Protein AF-A0A366HMF3-F1 (afdb_monomer_lite)

Secondary structure (DSSP, 8-state):
-----EEEEEEEE---TT-EEEEE---S-HHHHHHHHHHHHHS-HHHHHHHHHHHHHHHGGGSTTHHHHHHHHHHHHGGG---SSPPPHHHHHHHHHHTEEEEETTSSEEEEEEEEE-S--TTPPTT-EEEEEEEEEE-GGG-EEEEEEEEEE-TT--EEEPPPPS--BPPEEEE-S-EEHHHHHHHHHHTT--SHHHHHHHTTS-SEE-HHHHHHHHHHHHHHTPSPPHHHHHHHHHHHHHHTT-EEEE--TTS-GGGBEE---SGGGTTEEEEEEEEEEE-TTS-EEEEEEEEEE-SS-EEEEEEEESSSSEEEEEE-BSTT-SSS--EE-SS-BTTBEEEEE-SSSSSEEEEEESSTTB----EEEE---SGGGTTEEEESSS-EEETTEEEEEEEEE-GGG-EEEEEEEE-SS-TTSEEEE-SS-SB---GGGG-SSSTTBEE-S--EEETTEEEEEEEETTTEEEEEEEEHHHHHHHHHHTS---------------SS-TT-----S-SSEEEEEE--SHHHHHHHHHHTTSSSEEEEEEE-SSHHHHHHHHHHHT-S-EE-HHHHHH-TT-SEEEE-S-HHHHHHHHHHHHHTT-EEEEPSSS-SSHHHHHHHHHHHHHTT--EEE--GGGGSHHHHHHHHHHHH-TT--EEEEEEEEEEE-TT--TT-GGG-HHHH--HIIIIIHHHHHHHHHHH--EEEEEEEEEEPTTT--EEEEEEEEEETTS-EEEEEEEEEE-GGG-EEEEEEEETTEEEEEETTTT-EEEEEEEE-HHHHHHHHHHSTT-EEEEEEE--GGGGEEEETTEEEE--EEEEEEE--S--HHHHHHHHHHHHHHHHHHHHH-TTS--SS-HHHHHHHHHHHHHHHHHHHHHHHHH-

Sequence (887 aa):
MSSVYLRRHEVTLLPESARVIIRPFIPAEIHRITTIIGRALALTEEEACHELDSVRQEFEARHFAIASLLLGHFQKVERHVFTQRPLSNERKMLIGALFSGEYALESAALFNPSIVPHPDQSGLDAGALRFVMSLRATGEGHISSIEFRVGTISPEGNISLDPVSRFVTAPVIVPNPRYRKRRFIIKLAEMGFEGGHAAAVMAPLAEDFTLSDLNKSIGTVRHESQPATHDLARTLECIQWLADSNYELSFSDKLAMSERIIFPVSPNETNGIEDARFVRFVDDDGSVMYYATYTAYNGRAILPMLIETEDFLHFRILTLNGRAVQNKGMALFPRRIQGRYVMLSRQDDENLFIMFSDNPHHWNDPEVILRPSEMWESVKVGNCGSPIETEAGWLVITHGVGPMRKYCIGAVLLDLEDPRKVIARLRQPLLAPEGNEREGYVPNVVYSCGSLLHGRQLILPYAMSDKASAIASLSLDALLAALQSEAVCSLSSVTWPGVVVFRVLSHLSSAMKYETLRIGAIGAGGFGLFALQQFLQVPGTQLVGIAGTHREAALAMARRFGVADVMSVDALLTDPGVDLVYIATPPFLHFSQARAALQAGKHVICEKPLSMTTGEADELLALARSRDLLCIANLMQRYNPLSDVITRLVESRVLGACLYGRLENFASDEGLAPHHWFWDREKSGGIFVEHGVHFFDLFAGWLGQGEVVAAQRSLRPGTGIEEMVQCTVRHATGALVHFHHSFTQPARLDRQEFRLLFERGDVTLEEWVPVRARVHAVVDEEQTRTLMEMFPGSRLDVLKTWGGGERAARGRFQELDLFQQIDLHYHPDGDKMRRYCELLRALFADQLAWLRERSHVRRITEQNGRDSVAMAATATALADAVDRGLR

Radius of gyration: 32.52 Å; chains: 1; bounding box: 98×63×99 Å

pLDDT: mean 89.46, std 12.88, range [23.89, 98.81]

InterPro domains:
  IPR000683 Gfo/Idh/MocA-like oxidoreductase, N-terminal [PF01408] (517-632)
  IPR007184 Mannoside phosphorylase [PF04041] (256-482)
  IPR007184 Mannoside phosphorylase [PTHR34106] (73-483)
  IPR023296 Glycosyl hydrolase, five-bladed beta-propeller domain superfamily [G3DSA:2.115.10.20] (229-497)
  IPR023296 Glycosyl hydrolase, five-bladed beta-propeller domain superfamily [SSF75005] (263-475)
  IPR036291 NAD(P)-binding domain superfamily [SSF51735] (511-662)
  IPR055170 GFO/IDH/MocA-like oxidoreductase domain [PF22725] (648-762)

Foldseek 3Di:
DQDFDWFFDPDWFFFDQLQWDKDFQDDPDLVVLLVLLVVLVPDDPVVLLVLLVVVCVPPVVQEDPLLVQLLVQLVVSVVSRDDPDDDDSSSSSSSSVSRMDIWRWQPAFKFFKAKDFALDPPPDDPQKTKMKIWIWGATPPRATWIFIWIWMQHNVGDIDTDDADSAADEFDKAADFKDALVQLQQVCVLVVNDDPLLCQLSVVADRMHGPVSSVVSLVVSPVVCPVDDPSNVVNSVVSNQSRQQKIKTADDPPDDRRRYIGGDDGLQACNYKANWFWEFAAEPVRDTKIKTWIWRHNPPAIFIWMWIDSRSGMIIIGGAEENQGGDDAKAWARYDAPQWTKIWDDRPQAFIWIFTHNDPRYTYDTDTQGGDDEQQQPRHKGFQYYFDDDPQATKTWMWGAHPPRQIAIWIWGAHHNHRSHTQFTARDGPGWQDDCLQDGPAGNDKGHSYWDDRPQKIKTWIHRRSHMITIMITGNVSNVCNRVVVNPDDDDDDDDDDDDDDPDPPPPPPPLPAQAAEEEEEALDPVSLLLVVLLVVQPRYAHAAYEYPVQVSRQVSCVVRVHPGHDHLVCSLQDPRHAAYEYDDFQQCQLVSLLSSLVSLHAYEYEPQNHLALVSLVVSVVSCVVRVHARFYLLLLCVFLVLVLLLCCCVVCLLHHFAEKEKDWAAACPVPPLPRCCQVCSGQVHCLRNPVLSVQLSVCSRQNHWDWPAKAWDADPPRRGTFKIKTWIQGPSRYIYIYIHGHDDHRVPGWIWMWIDHQFWIKIFIDPNGQKIKIWGFHDPVSVVVVCVSQPPKDKDFPDADDDPRQWDDDPNDTGGGGTIIITIRHDVDDSSNSVSVSSNVQSNQVSVCSSPVPRDHPTGSVSSSSSSVNSNNNVVNNVVVVVVVD

Organism: NCBI:txid748857

Str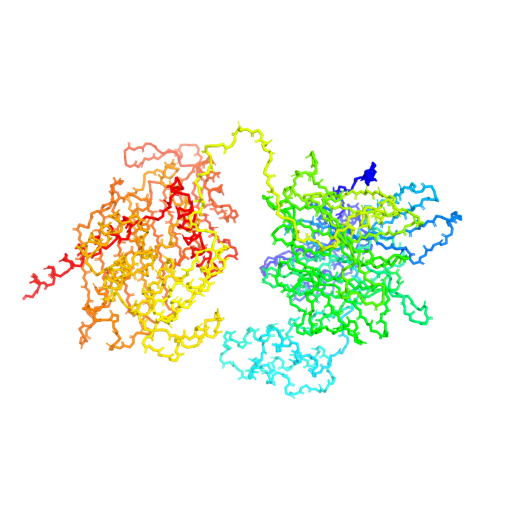ucture (mmCIF, N/CA/C/O backbone):
data_AF-A0A366HMF3-F1
#
_entry.id   AF-A0A366HMF3-F1
#
loop_
_atom_site.group_PDB
_atom_site.id
_atom_site.type_symbol
_atom_site.label_atom_id
_atom_site.label_alt_id
_atom_site.label_comp_id
_atom_site.label_asym_id
_atom_site.label_entity_id
_atom_site.label_seq_id
_atom_site.pdbx_PDB_ins_code
_atom_site.Cartn_x
_atom_site.Cartn_y
_atom_site.Cartn_z
_atom_site.occupancy
_atom_site.B_iso_or_equiv
_atom_site.auth_seq_id
_atom_site.auth_comp_id
_atom_site.auth_asym_id
_atom_site.auth_atom_id
_atom_site.pdbx_PDB_model_num
ATOM 1 N N . MET A 1 1 ? -32.508 12.795 28.817 1.00 42.91 1 MET A N 1
ATOM 2 C CA . MET A 1 1 ? -31.232 12.331 28.240 1.00 42.91 1 MET A CA 1
ATOM 3 C C . MET A 1 1 ? -30.137 13.185 28.843 1.00 42.91 1 MET A C 1
ATOM 5 O O . MET A 1 1 ? -30.131 14.385 28.605 1.00 42.91 1 MET A O 1
ATOM 9 N N . SER A 1 2 ? -29.305 12.620 29.715 1.00 46.16 2 SER A N 1
ATOM 10 C CA . SER A 1 2 ? -28.133 13.317 30.251 1.00 46.16 2 SER A CA 1
ATOM 11 C C . SER A 1 2 ? -27.116 13.482 29.122 1.00 46.16 2 SER A C 1
ATOM 13 O O . SER A 1 2 ? -26.552 12.497 28.657 1.00 46.16 2 SER A O 1
ATOM 15 N N . SER A 1 3 ? -26.923 14.703 28.626 1.00 59.81 3 SER A N 1
ATOM 16 C CA . SER A 1 3 ? -25.911 14.986 27.607 1.00 59.81 3 SER A CA 1
ATOM 17 C C . SER A 1 3 ? -24.515 14.839 28.215 1.00 59.81 3 SER A C 1
ATOM 19 O O . SER A 1 3 ? -24.190 15.557 29.164 1.00 59.81 3 SER A O 1
ATOM 21 N N . VAL A 1 4 ? -23.687 13.940 27.677 1.00 83.44 4 VAL A N 1
ATOM 22 C CA . VAL A 1 4 ? -22.263 13.871 28.033 1.00 83.44 4 VAL A CA 1
ATOM 23 C C . VAL A 1 4 ? -21.588 15.127 27.491 1.00 83.44 4 VAL A C 1
ATOM 25 O O . VAL A 1 4 ? -21.547 15.336 26.281 1.00 83.44 4 VAL A O 1
ATOM 28 N N . TYR A 1 5 ? -21.096 15.985 28.382 1.00 86.12 5 TYR A N 1
ATOM 29 C CA . TYR A 1 5 ? -20.352 17.179 27.996 1.00 86.12 5 TYR A CA 1
ATOM 30 C C . TYR A 1 5 ? -18.855 16.870 27.961 1.00 86.12 5 TYR A C 1
ATOM 32 O O . TYR A 1 5 ? -18.277 16.467 28.973 1.00 86.12 5 TYR A O 1
ATOM 40 N N . LEU A 1 6 ? -18.239 17.081 26.800 1.00 90.69 6 LEU A N 1
ATOM 41 C CA . LEU A 1 6 ? -16.806 16.923 26.587 1.00 90.69 6 LEU A CA 1
ATOM 42 C C . LEU A 1 6 ? -16.145 18.305 26.539 1.00 90.69 6 LEU A C 1
ATOM 44 O O . LEU A 1 6 ? -16.493 19.147 25.712 1.00 90.69 6 LEU A O 1
ATOM 48 N N . ARG A 1 7 ? -15.179 18.540 27.431 1.00 91.88 7 ARG A N 1
ATOM 49 C CA . ARG A 1 7 ? -14.388 19.773 27.485 1.00 91.88 7 ARG A CA 1
ATOM 50 C C . ARG A 1 7 ? -13.097 19.572 26.699 1.00 91.88 7 ARG A C 1
ATOM 52 O O . ARG A 1 7 ? -12.223 18.833 27.142 1.00 91.88 7 ARG A O 1
ATOM 59 N N . ARG A 1 8 ? -12.953 20.252 25.561 1.00 91.75 8 ARG A N 1
ATOM 60 C CA . ARG A 1 8 ? -11.655 20.394 24.881 1.00 91.75 8 ARG A CA 1
ATOM 61 C C . ARG A 1 8 ? -10.808 21.408 25.654 1.00 91.75 8 ARG A C 1
ATOM 63 O O . ARG A 1 8 ? -11.297 22.490 25.974 1.00 91.75 8 ARG A O 1
ATOM 70 N N . HIS A 1 9 ? -9.579 21.044 25.999 1.00 92.00 9 HIS A N 1
ATOM 71 C CA . HIS A 1 9 ? -8.635 21.945 26.664 1.00 92.00 9 HIS A CA 1
ATOM 72 C C . HIS A 1 9 ? -7.875 22.766 25.624 1.00 92.00 9 HIS A C 1
ATOM 74 O O . HIS A 1 9 ? -7.672 22.309 24.500 1.00 92.00 9 HIS A O 1
ATOM 80 N N . GLU A 1 10 ? -7.405 23.953 26.006 1.00 87.81 10 GLU A N 1
ATOM 81 C CA . GLU A 1 10 ? -6.538 24.807 25.176 1.00 87.81 10 GLU A CA 1
ATOM 82 C C . GLU A 1 10 ? -5.093 24.274 25.145 1.00 87.81 10 GLU A C 1
ATOM 84 O O . GLU A 1 10 ? -4.125 24.983 25.397 1.00 87.81 10 GLU A O 1
ATOM 89 N N . VAL A 1 11 ? -4.948 22.978 24.868 1.00 89.06 11 VAL A N 1
ATOM 90 C CA . VAL A 1 11 ? -3.671 22.277 24.760 1.00 89.06 11 VAL A CA 1
ATOM 91 C C . VAL A 1 11 ? -3.618 21.645 23.381 1.00 89.06 11 VAL A C 1
ATOM 93 O O . VAL A 1 11 ? -4.401 20.750 23.069 1.00 89.06 11 VAL A O 1
ATOM 96 N N . THR A 1 12 ? -2.697 22.120 22.546 1.00 90.94 12 THR A N 1
ATOM 97 C CA . THR A 1 12 ? -2.425 21.557 21.221 1.00 90.94 12 THR A CA 1
ATOM 98 C C . THR A 1 12 ? -0.938 21.267 21.099 1.00 90.94 12 THR A C 1
ATOM 100 O O . THR A 1 12 ? -0.100 22.131 21.342 1.00 90.94 12 THR A O 1
ATOM 103 N N . LEU A 1 13 ? -0.621 20.038 20.716 1.00 93.44 13 LEU A N 1
ATOM 104 C CA . LEU A 1 13 ? 0.724 19.555 20.450 1.00 93.44 13 LEU A CA 1
ATOM 105 C C . LEU A 1 13 ? 0.929 19.535 18.942 1.00 93.44 13 LEU A C 1
ATOM 107 O O . LEU A 1 13 ? 0.305 18.740 18.234 1.00 93.44 13 LEU A O 1
ATOM 111 N N . LEU A 1 14 ? 1.779 20.440 18.468 1.00 91.69 14 LEU A N 1
ATOM 112 C CA . LEU A 1 14 ? 2.144 20.568 17.065 1.00 91.69 14 LEU A CA 1
ATOM 113 C C . LEU A 1 14 ? 3.537 19.969 16.818 1.00 91.69 14 LEU A C 1
ATOM 115 O O . LEU A 1 14 ? 4.361 19.981 17.734 1.00 91.69 14 LEU A O 1
ATOM 119 N N . PRO A 1 15 ? 3.803 19.473 15.597 1.00 89.38 15 PRO A N 1
ATOM 120 C CA . PRO A 1 15 ? 5.150 19.095 15.174 1.00 89.38 15 PRO A CA 1
ATOM 121 C C . PRO A 1 15 ? 6.139 20.270 15.302 1.00 89.38 15 PRO A C 1
ATOM 123 O O . PRO A 1 15 ? 5.804 21.398 14.935 1.00 89.38 15 PRO A O 1
ATOM 126 N N . GLU A 1 16 ? 7.355 20.006 15.791 1.00 87.00 16 GLU A N 1
ATOM 127 C CA . GLU A 1 16 ? 8.445 20.980 15.946 1.00 87.00 16 GLU A CA 1
ATOM 128 C C . GLU A 1 16 ? 9.710 20.520 15.203 1.00 87.00 16 GLU A C 1
ATOM 130 O O . GLU A 1 16 ? 10.504 19.699 15.668 1.00 87.00 16 GLU A O 1
ATOM 135 N N . SER A 1 17 ? 9.937 21.113 14.033 1.00 84.62 17 SER A N 1
ATOM 136 C CA . SER A 1 17 ? 11.078 20.813 13.162 1.00 84.62 17 SER A CA 1
ATOM 137 C C . SER A 1 17 ? 12.451 21.128 13.771 1.00 84.62 17 SER A C 1
ATOM 139 O O . SER A 1 17 ? 13.453 20.605 13.288 1.00 84.62 17 SER A O 1
ATOM 141 N N . ALA A 1 18 ? 12.533 21.953 14.822 1.00 84.19 18 ALA A N 1
ATOM 142 C CA . ALA A 1 18 ? 13.801 22.257 15.486 1.00 84.19 18 ALA A CA 1
ATOM 143 C C . ALA A 1 18 ? 14.394 21.067 16.264 1.00 84.19 18 ALA A C 1
ATOM 145 O O . ALA A 1 18 ? 15.579 21.100 16.612 1.00 84.19 18 ALA A O 1
ATOM 146 N N . ARG A 1 19 ? 13.591 20.035 16.548 1.00 87.81 19 ARG A N 1
ATOM 147 C CA . ARG A 1 19 ? 14.007 18.855 17.312 1.00 87.81 19 ARG A CA 1
ATOM 148 C 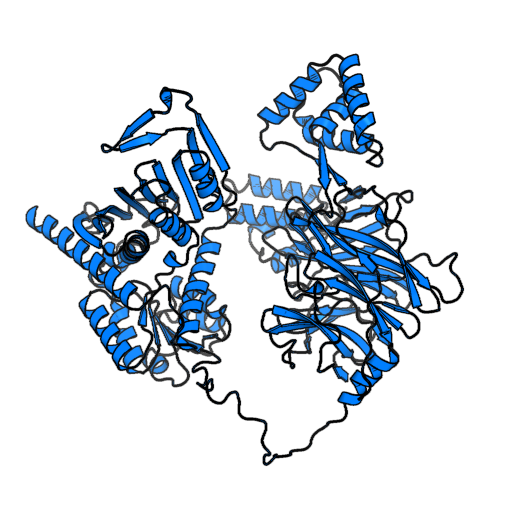C . ARG A 1 19 ? 14.605 17.815 16.376 1.00 87.81 19 ARG A C 1
ATOM 150 O O . ARG A 1 19 ? 13.908 17.158 15.600 1.00 87.81 19 ARG A O 1
ATOM 157 N N . VAL A 1 20 ? 15.926 17.707 16.439 1.00 87.88 20 VAL A N 1
ATOM 158 C CA . VAL A 1 20 ? 16.737 16.910 15.517 1.00 87.88 20 VAL A CA 1
ATOM 159 C C . VAL A 1 20 ? 17.577 15.884 16.267 1.00 87.88 20 VAL A C 1
ATOM 161 O O . VAL A 1 20 ? 17.995 16.120 17.397 1.00 87.88 20 VAL A O 1
ATOM 164 N N . ILE A 1 21 ? 17.863 14.762 15.610 1.00 87.81 21 ILE A N 1
ATOM 165 C CA . ILE A 1 21 ? 18.862 13.775 16.050 1.00 87.81 21 ILE A CA 1
ATOM 166 C C . ILE A 1 21 ? 19.979 13.666 15.010 1.00 87.81 21 ILE A C 1
ATOM 168 O O . ILE A 1 21 ? 19.739 13.896 13.826 1.00 87.81 21 ILE A O 1
ATOM 172 N N . ILE A 1 22 ? 21.186 13.268 15.416 1.00 87.12 22 ILE A N 1
ATOM 173 C CA . ILE A 1 22 ? 22.260 12.941 14.465 1.00 87.12 22 ILE A CA 1
ATOM 174 C C . ILE A 1 22 ? 22.113 11.485 14.014 1.00 87.12 22 ILE A C 1
ATOM 176 O O . ILE A 1 22 ? 22.121 10.566 14.835 1.00 87.12 22 ILE A O 1
ATOM 180 N N . ARG A 1 23 ? 22.035 11.260 12.700 1.00 86.12 23 ARG A N 1
ATOM 181 C CA . ARG A 1 23 ? 22.021 9.927 12.080 1.00 86.12 23 ARG A CA 1
ATOM 182 C C . ARG A 1 23 ? 23.241 9.714 11.182 1.00 86.12 23 ARG A C 1
ATOM 184 O O . ARG A 1 23 ? 23.829 10.687 10.710 1.00 86.12 23 ARG A O 1
ATOM 191 N N . PRO A 1 24 ? 23.622 8.453 10.907 1.00 87.19 24 PRO A N 1
ATOM 192 C CA . PRO A 1 24 ? 24.592 8.164 9.861 1.00 87.19 24 PRO A CA 1
ATOM 193 C C . PRO A 1 24 ? 24.069 8.651 8.509 1.00 87.19 24 PRO A C 1
ATOM 195 O O . PRO A 1 24 ? 22.986 8.254 8.080 1.00 87.19 24 PRO A O 1
ATOM 198 N N . PHE A 1 25 ? 24.870 9.454 7.823 1.00 91.44 25 PHE A N 1
ATOM 199 C CA . PHE A 1 25 ? 24.639 9.928 6.466 1.00 91.44 25 PHE A CA 1
ATOM 200 C C . PHE A 1 25 ? 25.763 9.401 5.566 1.00 91.44 25 PHE A C 1
ATOM 202 O O . PHE A 1 25 ? 26.701 10.106 5.196 1.00 91.44 25 PHE A O 1
ATOM 209 N N . ILE A 1 26 ? 25.708 8.096 5.288 1.00 90.81 26 ILE A N 1
ATOM 210 C CA . ILE A 1 26 ? 26.755 7.370 4.560 1.00 90.81 26 ILE A CA 1
ATOM 211 C C . ILE A 1 26 ? 26.283 7.123 3.119 1.00 90.81 26 ILE A C 1
ATOM 213 O O . ILE A 1 26 ? 25.269 6.450 2.929 1.00 90.81 26 ILE A O 1
ATOM 217 N N . PRO A 1 27 ? 26.997 7.623 2.091 1.00 87.19 27 PRO A N 1
ATOM 218 C CA . PRO A 1 27 ? 26.677 7.332 0.696 1.00 87.19 27 PRO A CA 1
ATOM 219 C C . PRO A 1 27 ? 26.720 5.831 0.385 1.00 87.19 27 PRO A C 1
ATOM 221 O O . PRO A 1 27 ? 27.580 5.120 0.894 1.00 87.19 27 PRO A O 1
ATOM 224 N N . ALA A 1 28 ? 25.851 5.354 -0.511 1.00 82.25 28 ALA A N 1
ATOM 225 C CA . ALA A 1 28 ? 25.829 3.941 -0.910 1.00 82.25 28 ALA A CA 1
ATOM 226 C C . ALA A 1 28 ? 27.086 3.510 -1.696 1.00 82.25 28 ALA A C 1
ATOM 228 O O . ALA A 1 28 ? 27.519 2.361 -1.620 1.00 82.25 28 ALA A O 1
ATOM 229 N N . GLU A 1 29 ? 27.685 4.429 -2.456 1.00 86.62 29 GLU A N 1
ATOM 230 C CA . GLU A 1 29 ? 28.843 4.143 -3.302 1.00 86.62 29 GLU A CA 1
ATOM 231 C C . GLU A 1 29 ? 30.158 4.184 -2.519 1.00 86.62 29 GLU A C 1
ATOM 233 O O . GLU A 1 29 ? 30.577 5.232 -2.019 1.00 86.62 29 GLU A O 1
ATOM 238 N N . ILE A 1 30 ? 30.873 3.056 -2.504 1.00 89.50 30 ILE A N 1
ATOM 239 C CA . ILE A 1 30 ? 32.166 2.916 -1.814 1.00 89.50 30 ILE A CA 1
ATOM 240 C C . ILE A 1 30 ? 33.183 3.954 -2.303 1.00 89.50 30 ILE A C 1
ATOM 242 O O . ILE A 1 30 ? 33.907 4.526 -1.489 1.00 89.50 30 ILE A O 1
ATOM 246 N N . HIS A 1 31 ? 33.219 4.242 -3.610 1.00 89.56 31 HIS A N 1
ATOM 247 C CA . HIS A 1 31 ? 34.147 5.229 -4.162 1.00 89.56 31 HIS A CA 1
ATOM 248 C C . HIS A 1 31 ? 33.946 6.605 -3.515 1.00 89.56 31 HIS A C 1
ATOM 250 O O . HIS A 1 31 ? 34.902 7.199 -3.017 1.00 89.56 31 HIS A O 1
ATOM 256 N N . ARG A 1 32 ? 32.692 7.057 -3.396 1.00 93.19 32 ARG A N 1
ATOM 257 C CA . ARG A 1 32 ? 32.354 8.329 -2.751 1.00 93.19 32 ARG A CA 1
ATOM 258 C C . ARG A 1 32 ? 32.751 8.353 -1.272 1.00 93.19 32 ARG A C 1
ATOM 260 O O . ARG A 1 32 ? 33.302 9.358 -0.828 1.00 93.19 32 ARG A O 1
ATOM 267 N N . ILE A 1 33 ? 32.543 7.255 -0.536 1.00 94.69 33 ILE A N 1
ATOM 268 C CA . ILE A 1 33 ? 33.017 7.115 0.856 1.00 94.69 33 ILE A CA 1
ATOM 269 C C . ILE A 1 33 ? 34.538 7.318 0.913 1.00 94.69 33 ILE A C 1
ATOM 271 O O . ILE A 1 33 ? 35.027 8.152 1.675 1.00 94.69 33 ILE A O 1
ATOM 275 N N . THR A 1 34 ? 35.296 6.609 0.071 1.00 94.56 34 THR A N 1
ATOM 276 C CA . THR A 1 34 ? 36.764 6.712 0.058 1.00 94.56 34 THR A CA 1
ATOM 277 C C . THR A 1 34 ? 37.258 8.105 -0.337 1.00 94.56 34 THR A C 1
ATOM 279 O O . THR A 1 34 ? 38.210 8.599 0.262 1.00 94.56 34 THR A O 1
ATOM 282 N N . THR A 1 35 ? 36.595 8.793 -1.271 1.00 95.12 35 THR A N 1
ATOM 283 C CA . THR A 1 35 ? 36.940 10.173 -1.645 1.00 95.12 35 THR A CA 1
ATOM 284 C C . THR A 1 35 ? 36.749 11.146 -0.481 1.00 95.12 35 THR A C 1
ATOM 286 O O . THR A 1 35 ? 37.607 11.997 -0.258 1.00 95.12 35 THR A O 1
ATOM 289 N N . ILE A 1 36 ? 35.653 11.023 0.276 1.00 97.00 36 ILE A N 1
ATOM 290 C CA . ILE A 1 36 ? 35.382 11.870 1.450 1.00 97.00 36 ILE A CA 1
ATOM 291 C C . ILE A 1 36 ? 36.440 11.630 2.533 1.00 97.00 36 ILE A C 1
ATOM 293 O O . ILE A 1 36 ? 37.046 12.587 3.013 1.00 97.00 36 ILE A O 1
ATOM 297 N N . ILE A 1 37 ? 36.730 10.361 2.853 1.00 97.25 37 ILE A N 1
ATOM 298 C CA . ILE A 1 37 ? 37.799 10.000 3.799 1.00 97.25 37 ILE A CA 1
ATOM 299 C C . ILE A 1 37 ? 39.143 10.562 3.322 1.00 97.25 37 ILE A C 1
ATOM 301 O O . ILE A 1 37 ? 39.876 11.147 4.112 1.00 97.25 37 ILE A O 1
ATOM 305 N N . GLY A 1 38 ? 39.452 10.448 2.027 1.00 95.62 38 GLY A N 1
ATOM 306 C CA . GLY A 1 38 ? 40.683 10.972 1.437 1.00 95.62 38 GLY A CA 1
ATOM 307 C C . GLY A 1 38 ? 40.878 12.473 1.662 1.00 95.62 38 GLY A C 1
ATOM 308 O O . GLY A 1 38 ? 41.997 12.894 1.943 1.00 95.62 38 GLY A O 1
ATOM 309 N N . ARG A 1 39 ? 39.802 13.272 1.618 1.00 97.06 39 ARG A N 1
ATOM 310 C CA . ARG A 1 39 ? 39.857 14.716 1.916 1.00 97.06 39 ARG A CA 1
ATOM 311 C C . ARG A 1 39 ? 40.233 14.977 3.375 1.00 97.06 39 ARG A C 1
ATOM 313 O O . ARG A 1 39 ? 41.133 15.767 3.622 1.00 97.06 39 ARG A O 1
ATOM 320 N N . ALA A 1 40 ? 39.625 14.262 4.322 1.00 95.81 40 ALA A N 1
ATOM 321 C CA . ALA A 1 40 ? 39.973 14.376 5.742 1.00 95.81 40 ALA A CA 1
ATOM 322 C C . ALA A 1 40 ? 41.397 13.871 6.048 1.00 95.81 40 ALA A C 1
ATOM 324 O O . ALA A 1 40 ? 42.091 14.407 6.909 1.00 95.81 40 ALA A O 1
ATOM 325 N N . LEU A 1 41 ? 41.862 12.841 5.333 1.00 95.94 41 LEU A N 1
ATOM 326 C CA . LEU A 1 41 ? 43.231 12.334 5.461 1.00 95.94 41 LEU A CA 1
ATOM 327 C C . LEU A 1 41 ? 44.281 13.286 4.870 1.00 95.94 41 LEU A C 1
ATOM 329 O O . LEU A 1 41 ? 45.426 13.246 5.317 1.00 95.94 41 LEU A O 1
ATOM 333 N N . ALA A 1 42 ? 43.909 14.121 3.896 1.00 95.44 42 ALA A N 1
ATOM 334 C CA . ALA A 1 42 ? 44.805 15.093 3.273 1.00 95.44 42 ALA A CA 1
ATOM 335 C C . ALA A 1 42 ? 45.104 16.310 4.167 1.00 95.44 42 ALA A C 1
ATOM 337 O O . ALA A 1 42 ? 46.126 16.959 3.958 1.00 95.44 42 ALA A O 1
ATOM 338 N N . LEU A 1 43 ? 44.255 16.591 5.163 1.00 95.88 43 LEU A N 1
ATOM 339 C CA . LEU A 1 43 ? 44.472 17.664 6.135 1.00 95.88 43 LEU A CA 1
ATOM 340 C C . LEU A 1 43 ? 45.668 17.358 7.050 1.00 95.88 43 LEU A C 1
ATOM 342 O O . LEU A 1 43 ? 45.882 16.217 7.488 1.00 95.88 43 LEU A O 1
ATOM 346 N N . THR A 1 44 ? 46.423 18.393 7.405 1.00 96.19 44 THR A N 1
ATOM 347 C CA . THR A 1 44 ? 47.343 18.360 8.547 1.00 96.19 44 THR A CA 1
ATOM 348 C C . THR A 1 44 ? 46.565 18.160 9.851 1.00 96.19 44 THR A C 1
ATOM 350 O O . THR A 1 44 ? 45.337 18.209 9.883 1.00 96.19 44 THR A O 1
ATOM 353 N N . GLU A 1 45 ? 47.257 17.831 10.942 1.00 94.44 45 GLU A N 1
ATOM 354 C CA . GLU A 1 45 ? 46.574 17.594 12.222 1.00 94.44 45 GLU A CA 1
ATOM 355 C C . GLU A 1 45 ? 45.976 18.873 12.806 1.00 94.44 45 GLU A C 1
ATOM 357 O O . GLU A 1 45 ? 44.870 18.844 13.328 1.00 94.44 45 GLU A O 1
ATOM 362 N N . GLU A 1 46 ? 46.660 20.002 12.633 1.00 95.62 46 GLU A N 1
ATOM 363 C CA . GLU A 1 46 ? 46.168 21.314 13.054 1.00 95.62 46 GLU A CA 1
ATOM 364 C C . GLU A 1 46 ? 44.897 21.714 12.286 1.00 95.62 46 GLU A C 1
ATOM 366 O O . GLU A 1 46 ? 43.919 22.133 12.900 1.00 95.62 46 GLU A O 1
ATOM 371 N N . GLU A 1 47 ? 44.861 21.487 10.967 1.00 96.62 47 GLU A N 1
ATOM 372 C CA . GLU A 1 47 ? 43.666 21.719 10.142 1.00 96.62 47 GLU A CA 1
ATOM 373 C C . GLU A 1 47 ? 42.506 20.793 10.532 1.00 96.62 47 GLU A C 1
ATOM 375 O O . GLU A 1 47 ? 41.372 21.247 10.647 1.00 96.62 47 GLU A O 1
ATOM 380 N N . ALA A 1 48 ? 42.767 19.504 10.782 1.00 95.81 48 ALA A N 1
ATOM 381 C CA . ALA A 1 48 ? 41.722 18.567 11.197 1.00 95.81 48 ALA A CA 1
ATOM 382 C C . ALA A 1 48 ? 41.105 18.942 12.559 1.00 95.81 48 ALA A C 1
ATOM 384 O O . ALA A 1 48 ? 39.889 18.835 12.728 1.00 95.81 48 ALA A O 1
ATOM 385 N N . CYS A 1 49 ? 41.921 19.405 13.512 1.00 96.44 49 CYS A N 1
ATOM 386 C CA . CYS A 1 49 ? 41.433 19.940 14.783 1.00 96.44 49 CYS A CA 1
ATOM 387 C C . CYS A 1 49 ? 40.592 21.203 14.574 1.00 96.44 49 CYS A C 1
ATOM 389 O O . CYS A 1 49 ? 39.509 21.304 15.140 1.00 96.44 49 CYS A O 1
ATOM 391 N N . HIS A 1 50 ? 41.047 22.127 13.722 1.00 96.88 50 HIS A N 1
ATOM 392 C CA . HIS A 1 50 ? 40.321 23.363 13.431 1.00 96.88 50 HIS A CA 1
ATOM 393 C C . HIS A 1 50 ? 38.941 23.107 12.804 1.00 96.88 50 HIS A C 1
ATOM 395 O O . HIS A 1 50 ? 37.944 23.675 13.248 1.00 96.88 50 HIS A O 1
ATOM 401 N N . GLU A 1 51 ? 38.862 22.212 11.815 1.00 97.44 51 GLU A N 1
ATOM 402 C CA . GLU A 1 51 ? 37.593 21.820 11.187 1.00 97.44 51 GLU A CA 1
ATOM 403 C C . GLU A 1 51 ? 36.650 21.142 12.193 1.00 97.44 51 GLU A C 1
ATOM 405 O O . GLU A 1 51 ? 35.454 21.436 12.232 1.00 97.44 51 GLU A O 1
ATOM 410 N N . LEU A 1 52 ? 37.175 20.267 13.061 1.00 96.44 52 LEU A N 1
ATOM 411 C CA . LEU A 1 52 ? 36.370 19.653 14.117 1.00 96.44 52 LEU A CA 1
ATOM 412 C C . LEU A 1 52 ? 35.855 20.694 15.120 1.00 96.44 52 LEU A C 1
ATOM 414 O O . LEU A 1 52 ? 34.696 20.615 15.525 1.00 96.44 52 LEU A O 1
ATOM 418 N N . ASP A 1 53 ? 36.687 21.651 15.525 1.00 95.19 53 ASP A N 1
ATOM 419 C CA . ASP A 1 53 ? 36.284 22.721 16.439 1.00 95.19 53 ASP A CA 1
ATOM 420 C C . ASP A 1 53 ? 35.185 23.594 15.821 1.00 95.19 53 ASP A C 1
ATOM 422 O O . ASP A 1 53 ? 34.239 23.959 16.519 1.00 95.19 53 ASP A O 1
ATOM 426 N N . SER A 1 54 ? 35.241 23.849 14.508 1.00 94.56 54 SER A N 1
ATOM 427 C CA . SER A 1 54 ? 34.168 24.538 13.782 1.00 94.56 54 SER A CA 1
ATOM 428 C C . SER A 1 54 ? 32.854 23.747 13.821 1.00 94.56 54 SER A C 1
ATOM 430 O O . SER A 1 54 ? 31.820 24.299 14.204 1.00 94.56 54 SER A O 1
ATOM 432 N N . VAL A 1 55 ? 32.898 22.437 13.544 1.00 93.56 55 VAL A N 1
ATOM 433 C CA . VAL A 1 55 ? 31.729 21.545 13.664 1.00 93.56 55 VAL A CA 1
ATOM 434 C C . VAL A 1 55 ? 31.178 21.553 15.094 1.00 93.56 55 VAL A C 1
ATOM 436 O O . VAL A 1 55 ? 29.971 21.640 15.309 1.00 93.56 55 VAL A O 1
ATOM 439 N N . ARG A 1 56 ? 32.041 21.485 16.109 1.00 92.12 56 ARG A N 1
ATOM 440 C CA . ARG A 1 56 ? 31.607 21.525 17.510 1.00 92.12 56 ARG A CA 1
ATOM 441 C C . ARG A 1 56 ? 30.960 22.856 17.867 1.00 92.12 56 ARG A C 1
ATOM 443 O O . ARG A 1 56 ? 29.890 22.859 18.466 1.00 92.12 56 ARG A O 1
ATOM 450 N N . GLN A 1 57 ? 31.550 23.974 17.454 1.00 91.88 57 GLN A N 1
ATOM 451 C CA . GLN A 1 57 ? 30.991 25.298 17.707 1.00 91.88 57 GLN A CA 1
ATOM 452 C C . GLN A 1 57 ? 29.583 25.454 17.112 1.00 91.88 57 GLN A C 1
ATOM 454 O O . GLN A 1 57 ? 28.731 26.095 17.728 1.00 91.88 57 GLN A O 1
ATOM 459 N N . GLU A 1 58 ? 29.327 24.853 15.949 1.00 89.94 58 GLU A N 1
ATOM 460 C CA . GLU A 1 58 ? 28.029 24.916 15.274 1.00 89.94 58 GLU A CA 1
ATOM 461 C C . GLU A 1 58 ? 26.991 23.939 15.861 1.00 89.94 58 GLU A C 1
ATOM 463 O O . GLU A 1 58 ? 25.829 24.308 16.048 1.00 89.94 58 GLU A O 1
ATOM 468 N N . PHE A 1 59 ? 27.394 22.707 16.198 1.00 89.62 59 PHE A N 1
ATOM 469 C CA . PHE A 1 59 ? 26.455 21.617 16.503 1.00 89.62 59 PHE A CA 1
ATOM 470 C C . PHE A 1 59 ? 26.439 21.153 17.972 1.00 89.62 59 PHE A C 1
ATOM 472 O O . PHE A 1 59 ? 25.439 20.591 18.418 1.00 89.62 59 PHE A O 1
ATOM 479 N N . GLU A 1 60 ? 27.483 21.388 18.774 1.00 86.19 60 GLU A N 1
ATOM 480 C CA . GLU A 1 60 ? 27.576 20.870 20.157 1.00 86.19 60 GLU A CA 1
ATOM 481 C C . GLU A 1 60 ? 26.481 21.439 21.070 1.00 86.19 60 GLU A C 1
ATOM 483 O O . GLU A 1 60 ? 25.933 20.727 21.907 1.00 86.19 60 GLU A O 1
ATOM 488 N N . ALA A 1 61 ? 26.072 22.692 20.849 1.00 83.44 61 ALA A N 1
ATOM 489 C CA . ALA A 1 61 ? 24.986 23.327 21.597 1.00 83.44 61 ALA A CA 1
ATOM 490 C C . ALA A 1 61 ? 23.583 22.797 21.243 1.00 83.44 61 ALA A C 1
ATOM 492 O O . ALA A 1 61 ? 22.613 23.225 21.866 1.00 83.44 61 ALA A O 1
ATOM 493 N N . ARG A 1 62 ? 23.456 21.913 20.240 1.00 80.62 62 ARG A N 1
ATOM 494 C CA . ARG A 1 62 ? 22.188 21.319 19.774 1.00 80.62 62 ARG A CA 1
ATOM 495 C C . ARG A 1 62 ? 22.086 19.813 20.026 1.00 80.62 62 ARG A C 1
ATOM 497 O O . ARG A 1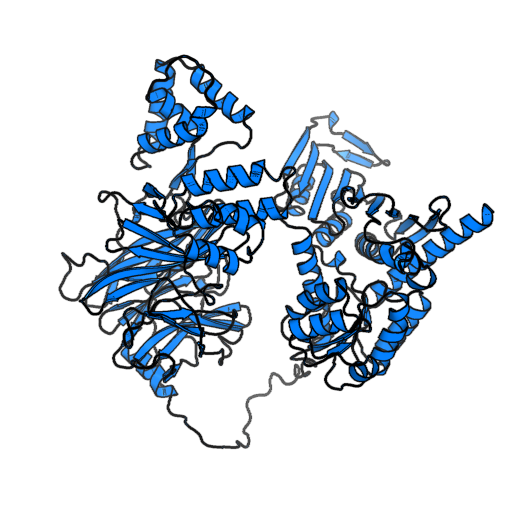 62 ? 20.997 19.269 19.874 1.00 80.62 62 ARG A O 1
ATOM 504 N N . HIS A 1 63 ? 23.171 19.154 20.445 1.00 84.69 63 HIS A N 1
ATOM 505 C CA . HIS A 1 63 ? 23.234 17.694 20.580 1.00 84.69 63 HIS A CA 1
ATOM 506 C C . HIS A 1 63 ? 23.911 17.260 21.876 1.00 84.69 63 HIS A C 1
ATOM 508 O O . HIS A 1 63 ? 25.015 17.693 22.202 1.00 84.69 63 HIS A O 1
ATOM 514 N N . PHE A 1 64 ? 23.287 16.325 22.591 1.00 79.56 64 PHE A N 1
ATOM 515 C CA . PHE A 1 64 ? 23.892 15.717 23.771 1.00 79.56 64 PHE A CA 1
ATOM 516 C C . PHE A 1 64 ? 24.999 14.728 23.368 1.00 79.56 64 PHE A C 1
ATOM 518 O O . PHE A 1 64 ? 24.813 13.899 22.481 1.00 79.56 64 PHE A O 1
ATOM 525 N N . ALA A 1 65 ? 26.154 14.795 24.041 1.00 80.94 65 ALA A N 1
ATOM 526 C CA . ALA A 1 65 ? 27.279 13.864 23.870 1.00 80.94 65 ALA A CA 1
ATOM 527 C C . ALA A 1 65 ? 27.773 13.677 22.412 1.00 80.94 65 ALA A C 1
ATOM 529 O O . ALA A 1 65 ? 28.203 12.582 22.032 1.00 80.94 65 ALA A O 1
ATOM 530 N N . ILE A 1 66 ? 27.774 14.753 21.610 1.00 87.00 66 ILE A N 1
ATOM 531 C CA . ILE A 1 66 ? 28.121 14.738 20.176 1.00 87.00 66 ILE A CA 1
ATOM 532 C C . ILE A 1 66 ? 29.434 14.002 19.863 1.00 87.00 66 ILE A C 1
ATOM 534 O O . ILE A 1 66 ? 29.482 13.204 18.932 1.00 87.00 66 ILE A O 1
ATOM 538 N N . ALA A 1 67 ? 30.475 14.171 20.682 1.00 89.25 67 ALA A N 1
ATOM 539 C CA . ALA A 1 67 ? 31.770 13.517 20.478 1.00 89.25 67 ALA A CA 1
ATOM 540 C C . ALA A 1 67 ? 31.665 11.980 20.407 1.00 89.25 67 ALA A C 1
ATOM 542 O O . ALA A 1 67 ? 32.272 11.345 19.543 1.00 89.25 67 ALA A O 1
ATOM 543 N N . SER A 1 68 ? 30.854 11.372 21.281 1.00 87.12 68 SER A N 1
ATOM 544 C CA . SER A 1 68 ? 30.654 9.919 21.293 1.00 87.12 68 SER A CA 1
ATOM 545 C C . SER A 1 68 ? 29.876 9.446 20.062 1.00 87.12 68 SER A C 1
ATOM 547 O O . SER A 1 68 ? 30.224 8.412 19.489 1.00 87.12 68 SER A O 1
ATOM 549 N N . LEU A 1 69 ? 28.882 10.223 19.617 1.00 87.31 69 LEU A N 1
ATOM 550 C CA . LEU A 1 69 ? 28.106 9.940 18.404 1.00 87.31 69 LEU A CA 1
ATOM 551 C C . LEU A 1 69 ? 28.989 9.965 17.151 1.00 87.31 69 LEU A C 1
ATOM 553 O O . LEU A 1 69 ? 28.953 9.028 16.351 1.00 87.31 69 LEU A O 1
ATOM 557 N N . LEU A 1 70 ? 29.831 10.992 17.012 1.00 93.75 70 LEU A N 1
ATOM 558 C CA . LEU A 1 70 ? 30.750 11.125 15.880 1.00 93.75 70 LEU A CA 1
ATOM 559 C C . LEU A 1 70 ? 31.745 9.959 15.818 1.00 93.75 70 LEU A C 1
ATOM 561 O O . LEU A 1 70 ? 31.949 9.376 14.752 1.00 93.75 70 LEU A O 1
ATOM 565 N N . LEU A 1 71 ? 32.309 9.546 16.958 1.00 94.31 71 LEU A N 1
ATOM 566 C CA . LEU A 1 71 ? 33.167 8.356 17.020 1.00 94.31 71 LEU A CA 1
ATOM 567 C C . LEU A 1 71 ? 32.420 7.076 16.618 1.00 94.31 71 LEU A C 1
ATOM 569 O O . LEU A 1 71 ? 32.970 6.249 15.889 1.00 94.31 71 LEU A O 1
ATOM 573 N N . GLY A 1 72 ? 31.161 6.923 17.033 1.00 89.88 72 GLY A N 1
ATOM 574 C CA . GLY A 1 72 ? 30.318 5.804 16.608 1.00 89.88 72 GLY A CA 1
ATOM 575 C C . GLY A 1 72 ? 30.066 5.785 15.095 1.00 89.88 72 GLY A C 1
ATOM 576 O O . GLY A 1 72 ? 30.029 4.719 14.481 1.00 89.88 72 GLY A O 1
ATOM 577 N N . HIS A 1 73 ? 29.934 6.948 14.453 1.00 93.38 73 HIS A N 1
ATOM 578 C CA . HIS A 1 73 ? 29.792 7.040 12.995 1.00 93.38 73 HIS A CA 1
ATOM 579 C C . HIS A 1 73 ? 31.104 6.777 12.256 1.00 93.38 73 HIS A C 1
ATOM 581 O O . HIS A 1 73 ? 31.088 6.097 11.229 1.00 93.38 73 HIS A O 1
ATOM 587 N N . PHE A 1 74 ? 32.243 7.198 12.812 1.00 96.12 74 PHE A N 1
ATOM 588 C CA . PHE A 1 74 ? 33.557 6.810 12.301 1.00 96.12 74 PHE A CA 1
ATOM 589 C C . PHE A 1 74 ? 33.725 5.285 12.257 1.00 96.12 74 PHE A C 1
ATOM 591 O O . PHE A 1 74 ? 34.116 4.746 11.224 1.00 96.12 74 PHE A O 1
ATOM 598 N N . GLN A 1 75 ? 33.357 4.573 13.328 1.00 94.38 75 GLN A N 1
ATOM 599 C CA . GLN A 1 75 ? 33.449 3.106 13.382 1.00 94.38 75 GLN A CA 1
ATOM 600 C C . GLN A 1 75 ? 32.681 2.420 12.235 1.00 94.38 75 GLN A C 1
ATOM 602 O O . GLN A 1 75 ? 33.116 1.390 11.723 1.00 94.38 75 GLN A O 1
ATOM 607 N N . LYS A 1 76 ? 31.573 3.010 11.761 1.00 91.56 76 LYS A N 1
ATOM 608 C CA . LYS A 1 76 ? 30.786 2.473 10.633 1.00 91.56 76 LYS A CA 1
ATOM 609 C C . LYS A 1 76 ? 31.516 2.565 9.289 1.00 91.56 76 LYS A C 1
ATOM 611 O O . LYS A 1 76 ? 31.240 1.766 8.395 1.00 91.56 76 LYS A O 1
ATOM 616 N N . VAL A 1 77 ? 32.442 3.513 9.141 1.00 95.31 77 VAL A N 1
ATOM 617 C CA . VAL A 1 77 ? 33.221 3.733 7.910 1.00 95.31 77 VAL A CA 1
ATOM 618 C C . VAL A 1 77 ? 34.697 3.352 8.046 1.00 95.31 77 VAL A C 1
ATOM 620 O O . VAL A 1 77 ? 35.421 3.391 7.054 1.00 95.31 77 VAL A O 1
ATOM 623 N N . GLU A 1 78 ? 35.140 2.924 9.231 1.00 94.88 78 GLU A N 1
ATOM 624 C CA . GLU A 1 78 ? 36.540 2.619 9.556 1.00 94.88 78 GLU A CA 1
ATOM 625 C C . GLU A 1 78 ? 37.178 1.631 8.569 1.00 94.88 78 GLU A C 1
ATOM 627 O O . GLU A 1 78 ? 38.304 1.835 8.119 1.00 94.88 78 GLU A O 1
ATOM 632 N N . ARG A 1 79 ? 36.425 0.617 8.126 1.00 92.62 79 ARG A N 1
ATOM 633 C CA . ARG A 1 79 ? 36.878 -0.373 7.128 1.00 92.62 79 ARG A CA 1
ATOM 634 C C . ARG A 1 79 ? 37.275 0.221 5.768 1.00 92.62 79 ARG A C 1
ATOM 636 O O . ARG A 1 79 ? 37.880 -0.473 4.959 1.00 92.62 79 ARG A O 1
ATOM 643 N N . HIS A 1 80 ? 36.884 1.464 5.486 1.00 93.69 80 HIS A N 1
ATOM 644 C CA . HIS A 1 80 ? 37.180 2.176 4.242 1.00 93.69 80 HIS A CA 1
ATOM 645 C C . HIS A 1 80 ? 38.361 3.149 4.379 1.00 93.69 80 HIS A C 1
ATOM 647 O O . HIS A 1 80 ? 38.699 3.833 3.415 1.00 93.69 80 HIS A O 1
ATOM 653 N N . VAL A 1 81 ? 38.997 3.226 5.550 1.00 93.50 81 VAL A N 1
ATOM 654 C CA . VAL A 1 81 ? 40.191 4.045 5.785 1.00 93.50 81 VAL A CA 1
ATOM 655 C C . VAL A 1 81 ? 41.419 3.356 5.179 1.00 93.50 81 VAL A C 1
ATOM 657 O O . VAL A 1 81 ? 41.720 2.212 5.501 1.00 93.50 81 VAL A O 1
ATOM 660 N N . PHE A 1 82 ? 42.152 4.058 4.309 1.00 91.19 82 PHE A N 1
ATOM 661 C CA . PHE A 1 82 ? 43.258 3.494 3.514 1.00 91.19 82 PHE A CA 1
ATOM 662 C C . PHE A 1 82 ? 44.638 4.095 3.848 1.00 91.19 82 PHE A C 1
ATOM 664 O O . PHE A 1 82 ? 45.466 4.312 2.966 1.00 91.19 82 PHE A O 1
ATOM 671 N N . THR A 1 83 ? 44.916 4.352 5.130 1.00 87.75 83 THR A N 1
ATOM 672 C CA . THR A 1 83 ? 46.231 4.823 5.608 1.00 87.75 83 THR A CA 1
ATOM 673 C C . THR A 1 83 ? 46.849 3.861 6.619 1.00 87.75 83 THR A C 1
ATOM 675 O O . THR A 1 83 ? 46.144 3.236 7.405 1.00 87.75 83 THR A O 1
ATOM 678 N N . GLN A 1 84 ? 48.180 3.755 6.610 1.00 82.38 84 GLN A N 1
ATOM 679 C CA . GLN A 1 84 ? 48.945 2.979 7.596 1.00 82.38 84 GLN A CA 1
ATOM 680 C C . GLN A 1 84 ? 49.325 3.799 8.840 1.00 82.38 84 GLN A C 1
ATOM 682 O O . GLN A 1 84 ? 49.845 3.247 9.807 1.00 82.38 84 GLN A O 1
ATOM 687 N N . ARG A 1 85 ? 49.099 5.121 8.826 1.00 86.19 85 ARG A N 1
ATOM 688 C CA . ARG A 1 85 ? 49.372 5.982 9.984 1.00 86.19 85 ARG A CA 1
ATOM 689 C C . ARG A 1 85 ? 48.206 5.908 10.977 1.00 86.19 85 ARG A C 1
ATOM 691 O O . ARG A 1 85 ? 47.058 5.995 10.538 1.00 86.19 85 ARG A O 1
ATOM 698 N N . PRO A 1 86 ? 48.469 5.799 12.291 1.00 89.62 86 PRO A N 1
ATOM 699 C CA . PRO A 1 86 ? 47.412 5.865 13.291 1.00 89.62 86 PRO A CA 1
ATOM 700 C C . PRO A 1 86 ? 46.727 7.238 13.245 1.00 89.62 86 PRO A C 1
ATOM 702 O O . PRO A 1 86 ? 47.396 8.267 13.156 1.00 89.62 86 PRO A O 1
ATOM 705 N N . LEU A 1 87 ? 45.394 7.244 13.299 1.00 95.62 87 LEU A N 1
ATOM 706 C CA . LEU A 1 87 ? 44.592 8.469 13.345 1.00 95.62 87 LEU A CA 1
ATOM 707 C C . LEU A 1 87 ? 44.420 8.940 14.795 1.00 95.62 87 LEU A C 1
ATOM 709 O O . LEU A 1 87 ? 44.145 8.119 15.677 1.00 95.62 87 LEU A O 1
ATOM 713 N N . SER A 1 88 ? 44.521 10.251 15.014 1.00 96.12 88 SER A N 1
ATOM 714 C CA . SER A 1 88 ? 44.121 10.916 16.260 1.00 96.12 88 SER A CA 1
ATOM 715 C C . SER A 1 88 ? 42.617 10.768 16.523 1.00 96.12 88 SER A C 1
ATOM 717 O O . SER A 1 88 ? 41.848 10.387 15.633 1.00 96.12 88 SER A O 1
ATOM 719 N N . ASN A 1 89 ? 42.172 11.059 17.747 1.00 95.88 89 ASN A N 1
ATOM 720 C CA . ASN A 1 89 ? 40.744 11.004 18.075 1.00 95.88 89 ASN A CA 1
ATOM 721 C C . ASN A 1 89 ? 39.970 12.134 17.391 1.00 95.88 89 ASN A C 1
ATOM 723 O O . ASN A 1 89 ? 38.848 11.923 16.939 1.00 95.88 89 ASN A O 1
ATOM 727 N N . GLU A 1 90 ? 40.594 13.297 17.262 1.00 96.62 90 GLU A N 1
ATOM 728 C CA . GLU A 1 90 ? 40.081 14.493 16.608 1.00 96.62 90 GLU A CA 1
ATOM 729 C C . GLU A 1 90 ? 39.772 14.196 15.140 1.00 96.62 90 GLU A C 1
ATOM 731 O O . GLU A 1 90 ? 38.646 14.371 14.675 1.00 96.62 90 GLU A O 1
ATOM 736 N N . ARG A 1 91 ? 40.724 13.590 14.427 1.00 97.25 91 ARG A N 1
ATOM 737 C CA . ARG A 1 91 ? 40.529 13.198 13.031 1.00 97.25 91 ARG A CA 1
ATOM 738 C C . ARG A 1 91 ? 39.472 12.110 12.862 1.00 97.25 91 ARG A C 1
ATOM 740 O O . ARG A 1 91 ? 38.708 12.149 11.899 1.00 97.25 91 ARG A O 1
ATOM 747 N N . LYS A 1 92 ? 39.391 11.147 13.789 1.00 97.88 92 LYS A N 1
ATOM 748 C CA . LYS A 1 92 ? 38.308 10.146 13.790 1.00 97.88 92 LYS A CA 1
ATOM 749 C C . LYS A 1 92 ? 36.946 10.817 13.953 1.00 97.88 92 LYS A C 1
ATOM 751 O O . LYS A 1 92 ? 36.038 10.506 13.190 1.00 97.88 92 LYS A O 1
ATOM 756 N N . MET A 1 93 ? 36.811 11.759 14.887 1.00 97.44 93 MET A N 1
ATOM 757 C CA . MET A 1 93 ? 35.575 12.523 15.082 1.00 97.44 93 MET A CA 1
ATOM 758 C C . MET A 1 93 ? 35.215 13.357 13.851 1.00 97.44 93 MET A C 1
ATOM 760 O O . MET A 1 93 ? 34.060 13.326 13.436 1.00 97.44 93 MET A O 1
ATOM 764 N N . LEU A 1 94 ? 36.187 14.023 13.220 1.00 97.69 94 LEU A N 1
ATOM 765 C CA . LEU A 1 94 ? 35.963 14.781 11.987 1.00 97.69 94 LEU A CA 1
ATOM 766 C C . LEU A 1 94 ? 35.462 13.880 10.850 1.00 97.69 94 LEU A C 1
ATOM 768 O O . LEU A 1 94 ? 34.473 14.199 10.196 1.00 97.69 94 LEU A O 1
ATOM 772 N N . ILE A 1 95 ? 36.093 12.718 10.640 1.00 97.44 95 ILE A N 1
ATOM 773 C CA . ILE A 1 95 ? 35.614 11.735 9.655 1.00 97.44 95 ILE A CA 1
ATOM 774 C C . ILE A 1 95 ? 34.192 11.287 10.007 1.00 97.44 95 ILE A C 1
ATOM 776 O O . ILE A 1 95 ? 33.338 11.233 9.129 1.00 97.44 95 ILE A O 1
ATOM 780 N N . GLY A 1 96 ? 33.913 11.009 11.281 1.00 96.81 96 GLY A N 1
ATOM 781 C CA . GLY A 1 96 ? 32.566 10.698 11.755 1.00 96.81 96 GLY A CA 1
ATOM 782 C C . GLY A 1 96 ? 31.543 11.788 11.422 1.00 96.81 96 GLY A C 1
ATOM 783 O O . GLY A 1 96 ? 30.454 11.472 10.942 1.00 96.81 96 GLY A O 1
ATOM 784 N N . ALA A 1 97 ? 31.900 13.062 11.605 1.00 96.69 97 ALA A N 1
ATOM 785 C CA . ALA A 1 97 ? 31.051 14.211 11.285 1.00 96.69 97 ALA A CA 1
ATOM 786 C C . ALA A 1 97 ? 30.723 14.301 9.791 1.00 96.69 97 ALA A C 1
ATOM 788 O O . ALA A 1 97 ? 29.565 14.503 9.439 1.00 96.69 97 ALA A O 1
ATOM 789 N N . LEU A 1 98 ? 31.695 14.042 8.910 1.00 96.75 98 LEU A N 1
ATOM 790 C CA . LEU A 1 98 ? 31.483 14.030 7.454 1.00 96.75 98 LEU A CA 1
ATOM 791 C C . LEU A 1 98 ? 30.480 12.962 6.980 1.00 96.75 98 LEU A C 1
ATOM 793 O O . LEU A 1 98 ? 29.949 13.066 5.875 1.00 96.75 98 LEU A O 1
ATOM 797 N N . PHE A 1 99 ? 30.232 11.938 7.799 1.00 96.75 99 PHE A N 1
ATOM 798 C CA . PHE A 1 99 ? 29.255 10.874 7.555 1.00 96.75 99 PHE A CA 1
ATOM 799 C C . PHE A 1 99 ? 28.066 10.938 8.518 1.00 96.75 99 PHE A C 1
ATOM 801 O O . PHE A 1 99 ? 27.434 9.919 8.810 1.00 96.75 99 PHE A O 1
ATOM 808 N N . SER A 1 100 ? 27.767 12.128 9.029 1.00 94.25 100 SER A N 1
ATOM 809 C CA . SER A 1 100 ? 26.651 12.405 9.928 1.00 94.25 100 SER A CA 1
ATOM 810 C C . SER A 1 100 ? 25.690 13.410 9.295 1.00 94.25 100 SER A C 1
ATOM 812 O O . SER A 1 100 ? 26.103 14.257 8.510 1.00 94.25 100 SER A O 1
ATOM 814 N N . GLY A 1 101 ? 24.407 13.328 9.643 1.00 90.94 101 GLY A N 1
ATOM 815 C CA . GLY A 1 101 ? 23.400 14.313 9.248 1.00 90.94 101 GLY A CA 1
ATOM 816 C C . GLY A 1 101 ? 22.364 14.526 10.347 1.00 90.94 101 GLY A C 1
ATOM 817 O O . GLY A 1 101 ? 22.004 13.575 11.045 1.00 90.94 101 GLY A O 1
ATOM 818 N N . GLU A 1 102 ? 21.899 15.766 10.512 1.00 89.69 102 GLU A N 1
ATOM 819 C CA . GLU A 1 102 ? 20.737 16.067 11.353 1.00 89.69 102 GLU A CA 1
ATOM 820 C C . GLU A 1 102 ? 19.463 15.535 10.683 1.00 89.69 102 GLU A C 1
ATOM 822 O O . GLU A 1 102 ? 19.265 15.701 9.483 1.00 89.69 102 GLU A O 1
ATOM 827 N N . TYR A 1 103 ? 18.596 14.902 11.465 1.00 86.88 103 TYR A N 1
ATOM 828 C CA . TYR A 1 103 ? 17.302 14.389 11.032 1.00 86.88 103 TYR A CA 1
ATOM 829 C C . TYR A 1 103 ? 16.206 15.023 11.884 1.00 86.88 103 TYR A C 1
ATOM 831 O O . TYR A 1 103 ? 16.214 14.855 13.106 1.00 86.88 103 TYR A O 1
ATOM 839 N N . ALA A 1 104 ? 15.272 15.737 11.249 1.00 87.88 104 ALA A N 1
ATOM 840 C CA . ALA A 1 104 ? 14.144 16.370 11.928 1.00 87.88 104 ALA A CA 1
ATOM 841 C C . ALA A 1 104 ? 13.066 15.336 12.258 1.00 87.88 104 ALA A C 1
ATOM 843 O O . ALA A 1 104 ? 12.512 14.678 11.374 1.00 87.88 104 ALA A O 1
ATOM 844 N N . LEU A 1 105 ? 12.797 15.190 13.549 1.00 83.62 105 LEU A N 1
ATOM 845 C CA . LEU A 1 105 ? 12.148 14.011 14.100 1.00 83.62 105 LEU A CA 1
ATOM 846 C C . LEU A 1 105 ? 10.621 14.056 14.055 1.00 83.62 105 LEU A C 1
ATOM 848 O O . LEU A 1 105 ? 9.974 13.067 13.722 1.00 83.62 105 LEU A O 1
ATOM 852 N N . GLU A 1 106 ? 10.070 15.225 14.353 1.00 84.50 106 GLU A N 1
ATOM 853 C CA . GLU A 1 106 ? 8.641 15.521 14.330 1.00 84.50 106 GLU A CA 1
ATOM 854 C C . GLU A 1 106 ? 8.359 16.652 13.332 1.00 84.50 106 GLU A C 1
ATOM 856 O O . GLU A 1 106 ? 7.662 17.602 13.652 1.00 84.50 106 GLU A O 1
ATOM 861 N N . SER A 1 107 ? 8.934 16.597 12.123 1.00 82.69 107 SER A N 1
ATOM 862 C CA . SER A 1 107 ? 8.741 17.637 11.096 1.00 82.69 107 SER A CA 1
ATOM 863 C C . SER A 1 107 ? 7.416 17.524 10.337 1.00 82.69 107 SER A C 1
ATOM 865 O O . SER A 1 107 ? 6.909 18.532 9.848 1.00 82.69 107 SER A O 1
ATOM 867 N N . ALA A 1 108 ? 6.848 16.319 10.230 1.00 86.38 108 ALA A N 1
ATOM 868 C CA . ALA A 1 108 ? 5.627 16.075 9.467 1.00 86.38 108 ALA A CA 1
ATOM 869 C C . ALA A 1 108 ? 4.376 16.058 10.354 1.00 86.38 108 ALA A C 1
ATOM 871 O O . ALA A 1 108 ? 3.371 16.683 10.010 1.00 86.38 108 ALA A O 1
ATOM 872 N N . ALA A 1 109 ? 4.418 15.332 11.476 1.00 91.56 109 ALA A N 1
ATOM 873 C CA . ALA A 1 109 ? 3.259 15.155 12.348 1.00 91.56 109 ALA A CA 1
ATOM 874 C C . ALA A 1 109 ? 3.633 14.667 13.757 1.00 91.56 109 ALA A C 1
ATOM 876 O O . ALA A 1 109 ? 4.623 13.953 13.931 1.00 91.56 109 ALA A O 1
ATOM 877 N N . LEU A 1 110 ? 2.786 15.001 14.738 1.00 93.94 110 LEU A N 1
ATOM 878 C CA . LEU A 1 110 ? 2.882 14.553 16.131 1.00 93.94 110 LEU A CA 1
ATOM 879 C C . LEU A 1 110 ? 1.500 14.115 16.656 1.00 93.94 110 LEU A C 1
ATOM 881 O O . LEU A 1 110 ? 0.641 14.943 16.969 1.00 93.94 110 LEU A O 1
ATOM 885 N N . PHE A 1 111 ? 1.253 12.806 16.710 1.00 95.69 111 PHE A N 1
ATOM 886 C CA . PHE A 1 111 ? -0.101 12.252 16.841 1.00 95.69 111 PHE A CA 1
ATOM 887 C C . PHE A 1 111 ? -0.150 10.906 17.586 1.00 95.69 111 PHE A C 1
ATOM 889 O O . PHE A 1 111 ? 0.834 10.469 18.171 1.00 95.69 111 PHE A O 1
ATOM 896 N N . ASN A 1 112 ? -1.320 10.267 17.619 1.00 95.81 112 ASN A N 1
ATOM 897 C CA . ASN A 1 112 ? -1.612 8.983 18.274 1.00 95.81 112 ASN A CA 1
ATOM 898 C C . ASN A 1 112 ? -1.159 8.883 19.743 1.00 95.81 112 ASN A C 1
ATOM 900 O O . ASN A 1 112 ? -0.389 7.983 20.090 1.00 95.81 112 ASN A O 1
ATOM 904 N N . PRO A 1 113 ? -1.636 9.794 20.615 1.00 97.69 113 PRO A N 1
ATOM 905 C CA . PRO A 1 113 ? -1.195 9.857 21.999 1.00 97.69 113 PRO A CA 1
ATOM 906 C C . PRO A 1 113 ? -1.706 8.681 22.840 1.00 97.69 113 PRO A C 1
ATOM 908 O O . PRO A 1 113 ? -2.860 8.268 22.718 1.00 97.69 113 PRO A O 1
ATOM 911 N N . SER A 1 114 ? -0.868 8.203 23.757 1.00 98.00 114 SER A N 1
ATOM 912 C CA . SER A 1 114 ? -1.234 7.308 24.862 1.00 98.00 114 SER A CA 1
ATOM 913 C C . SER A 1 114 ? -0.744 7.911 26.173 1.00 98.00 114 SER A C 1
ATOM 915 O O . SER A 1 114 ? 0.326 8.506 26.200 1.00 98.00 114 SER A O 1
ATOM 917 N N . ILE A 1 115 ? -1.500 7.765 27.260 1.00 98.25 115 ILE A N 1
ATOM 918 C CA . ILE A 1 115 ? -1.225 8.418 28.548 1.00 98.25 115 ILE A CA 1
ATOM 919 C C . ILE A 1 115 ? -1.289 7.414 29.702 1.00 98.25 115 ILE A C 1
ATOM 921 O O . ILE A 1 115 ? -2.205 6.599 29.769 1.00 98.25 115 ILE A O 1
ATOM 925 N N . VAL A 1 116 ? -0.321 7.484 30.617 1.00 98.19 116 VAL A N 1
ATOM 926 C CA . VAL A 1 116 ? -0.245 6.666 31.840 1.00 98.19 116 VAL A CA 1
ATOM 927 C C . VAL A 1 116 ? 0.254 7.508 33.021 1.00 98.19 116 VAL A C 1
ATOM 929 O O . VAL A 1 116 ? 0.900 8.536 32.803 1.00 98.19 116 VAL A O 1
ATOM 932 N N . PRO A 1 117 ? -0.002 7.111 34.283 1.00 97.81 117 PRO A N 1
ATOM 933 C CA . PRO A 1 117 ? 0.621 7.763 35.431 1.00 97.81 117 PRO A CA 1
ATOM 934 C C . PRO A 1 117 ? 2.147 7.691 35.345 1.00 97.81 117 PRO A C 1
ATOM 936 O O . PRO A 1 117 ? 2.701 6.677 34.929 1.00 97.81 117 PRO A O 1
ATOM 939 N N . HIS A 1 118 ? 2.826 8.755 35.761 1.00 97.31 118 HIS A N 1
ATOM 940 C CA . HIS A 1 118 ? 4.282 8.770 35.862 1.00 97.31 118 HIS A CA 1
ATOM 941 C C . HIS A 1 118 ? 4.747 7.859 37.023 1.00 97.31 118 HIS A C 1
ATOM 943 O O . HIS A 1 118 ? 4.087 7.848 38.066 1.00 97.31 118 HIS A O 1
ATOM 949 N N . PRO A 1 119 ? 5.858 7.103 36.903 1.00 94.88 119 PRO A N 1
ATOM 950 C CA . PRO A 1 119 ? 6.344 6.245 37.992 1.00 94.88 119 PRO A CA 1
ATOM 951 C C . PRO A 1 119 ? 6.698 7.035 39.261 1.00 94.88 119 PRO A C 1
ATOM 953 O O . PRO A 1 119 ? 6.388 6.604 40.367 1.00 94.88 119 PRO A O 1
ATOM 956 N N . ASP A 1 120 ? 7.281 8.222 39.099 1.00 94.00 120 ASP A N 1
ATOM 957 C CA . ASP A 1 120 ? 7.508 9.172 40.190 1.00 94.00 120 ASP A CA 1
ATOM 958 C C . ASP A 1 120 ? 6.345 10.172 40.334 1.00 94.00 120 ASP A C 1
ATOM 960 O O . ASP A 1 120 ? 6.089 10.965 39.424 1.00 94.00 120 ASP A O 1
ATOM 964 N N . GLN A 1 121 ? 5.688 10.149 41.495 1.00 95.81 121 GLN A N 1
ATOM 965 C CA . GLN A 1 121 ? 4.624 11.074 41.917 1.00 95.81 121 GLN A CA 1
ATOM 966 C C . GLN A 1 121 ? 5.067 12.002 43.067 1.00 95.81 121 GLN A C 1
ATOM 968 O O . GLN A 1 121 ? 4.239 12.653 43.701 1.00 95.81 121 GLN A O 1
ATOM 973 N N . SER A 1 122 ? 6.361 12.043 43.394 1.00 94.19 122 SER A N 1
ATOM 974 C CA . SER A 1 122 ? 6.882 12.863 44.488 1.00 94.19 122 SER A CA 1
ATOM 975 C C . SER A 1 122 ? 6.809 14.366 44.184 1.00 94.19 122 SER A C 1
ATOM 977 O O . SER A 1 122 ? 6.857 14.804 43.029 1.00 94.19 122 SER A O 1
ATOM 979 N N . GLY A 1 123 ? 6.686 15.169 45.246 1.00 92.19 123 GLY A N 1
ATOM 980 C CA . GLY A 1 123 ? 6.664 16.634 45.157 1.00 92.19 123 GLY A CA 1
ATOM 981 C C . GLY A 1 123 ? 5.384 17.230 44.562 1.00 92.19 123 GLY A C 1
ATOM 982 O O . GLY A 1 123 ? 5.402 18.386 44.153 1.00 92.19 123 GLY A O 1
ATOM 983 N N . LEU A 1 124 ? 4.299 16.455 44.485 1.00 93.88 124 LEU A N 1
ATOM 984 C CA . LEU A 1 124 ? 2.989 16.915 44.027 1.00 93.88 124 LEU A CA 1
ATOM 985 C C . LEU A 1 124 ? 2.091 17.317 45.201 1.00 93.88 124 LEU A C 1
ATOM 987 O O . LEU A 1 124 ? 2.181 16.743 46.290 1.00 93.88 124 LEU A O 1
ATOM 991 N N . ASP A 1 125 ? 1.182 18.260 44.950 1.00 90.44 125 ASP A N 1
ATOM 992 C CA . ASP A 1 125 ? 0.108 18.590 45.884 1.00 90.44 125 ASP A CA 1
ATOM 993 C C . ASP A 1 125 ? -0.817 17.384 46.109 1.00 90.44 125 ASP A C 1
ATOM 995 O O . ASP A 1 125 ? -1.001 16.529 45.236 1.00 90.44 125 ASP A O 1
ATOM 999 N N . ALA A 1 126 ? -1.434 17.313 47.290 1.00 91.44 126 ALA A N 1
ATOM 1000 C CA . ALA A 1 126 ? -2.358 16.235 47.619 1.00 91.44 126 ALA A CA 1
ATOM 1001 C C . ALA A 1 126 ? -3.526 16.191 46.619 1.00 91.44 126 ALA A C 1
ATOM 1003 O O . ALA A 1 126 ? -4.262 17.161 46.462 1.00 91.44 126 ALA A O 1
ATOM 1004 N N . GLY A 1 127 ? -3.705 15.043 45.963 1.00 90.69 127 GLY A N 1
ATOM 1005 C CA . GLY A 1 127 ? -4.742 14.847 44.951 1.00 90.69 127 GLY A CA 1
ATOM 1006 C C . GLY A 1 127 ? -4.335 15.237 43.530 1.00 90.69 127 GLY A C 1
ATOM 1007 O O . GLY A 1 127 ? -5.134 15.011 42.634 1.00 90.69 127 GLY A O 1
ATOM 1008 N N . ALA A 1 128 ? -3.129 15.764 43.300 1.00 96.12 128 ALA A N 1
ATOM 1009 C CA . ALA A 1 128 ? -2.587 15.954 41.956 1.00 96.12 128 ALA A CA 1
ATOM 1010 C C . ALA A 1 128 ? -1.988 14.647 41.404 1.00 96.12 128 ALA A C 1
ATOM 1012 O O . ALA A 1 128 ? -1.656 13.727 42.155 1.00 96.12 128 ALA A O 1
ATOM 1013 N N . LEU A 1 129 ? -1.830 14.563 40.081 1.00 97.81 129 LEU A N 1
ATOM 1014 C CA . LEU A 1 129 ? -1.222 13.413 39.408 1.00 97.81 129 LEU A CA 1
ATOM 1015 C C . LEU A 1 129 ? -0.267 13.867 38.305 1.00 97.81 129 LEU A C 1
ATOM 1017 O O . LEU A 1 129 ? -0.642 14.651 37.436 1.00 97.81 129 LEU A O 1
ATOM 1021 N N . ARG A 1 130 ? 0.953 13.329 38.296 1.00 98.06 130 ARG A N 1
ATOM 1022 C CA . ARG A 1 130 ? 1.899 13.468 37.180 1.00 98.06 130 ARG A CA 1
ATOM 1023 C C . ARG A 1 130 ? 1.681 12.341 36.176 1.00 98.06 130 ARG A C 1
ATOM 1025 O O . ARG A 1 130 ? 1.505 11.188 36.569 1.00 98.06 130 ARG A O 1
ATOM 1032 N N . PHE A 1 131 ? 1.715 12.638 34.886 1.00 97.88 131 PHE A N 1
ATOM 1033 C CA . PHE A 1 131 ? 1.534 11.645 33.829 1.00 97.88 131 PHE A CA 1
ATOM 1034 C C . PHE A 1 131 ? 2.690 11.649 32.833 1.00 97.88 131 PHE A C 1
ATOM 1036 O O . PHE A 1 131 ? 3.394 12.644 32.672 1.00 97.88 131 PHE A O 1
ATOM 1043 N N . VAL A 1 132 ? 2.839 10.520 32.144 1.00 97.88 132 VAL A N 1
ATOM 1044 C CA . VAL A 1 132 ? 3.639 10.379 30.928 1.00 97.88 132 VAL A CA 1
ATOM 1045 C C . VAL A 1 132 ? 2.683 10.183 29.769 1.00 97.88 132 VAL A C 1
ATOM 1047 O O . VAL A 1 132 ? 1.776 9.353 29.834 1.00 97.88 132 VAL A O 1
ATOM 1050 N N . MET A 1 133 ? 2.896 10.935 28.700 1.00 97.88 133 MET A N 1
ATOM 1051 C CA . MET A 1 133 ? 2.172 10.789 27.451 1.00 97.88 133 MET A CA 1
ATOM 1052 C C . MET A 1 133 ? 3.148 10.438 26.336 1.00 97.88 133 MET A C 1
ATOM 1054 O O . MET A 1 133 ? 4.038 11.227 26.027 1.00 97.88 133 MET A O 1
ATOM 1058 N N . SER A 1 134 ? 2.981 9.267 25.730 1.00 97.56 134 SER A N 1
ATOM 1059 C CA . SER A 1 134 ? 3.723 8.875 24.536 1.00 97.56 134 SER A CA 1
ATOM 1060 C C . SER A 1 134 ? 3.016 9.378 23.280 1.00 97.56 134 SER A C 1
ATOM 1062 O O . SER A 1 134 ? 1.792 9.280 23.197 1.00 97.56 134 SER A O 1
ATOM 1064 N N . LEU A 1 135 ? 3.767 9.850 22.290 1.00 96.44 135 LEU A N 1
ATOM 1065 C CA . LEU A 1 135 ? 3.264 10.325 20.999 1.00 96.44 135 LEU A CA 1
ATOM 1066 C C . LEU A 1 135 ? 4.029 9.661 19.858 1.00 96.44 135 LEU A C 1
ATOM 1068 O O . LEU A 1 135 ? 5.223 9.385 19.973 1.00 96.44 135 LEU A O 1
ATOM 1072 N N . ARG A 1 136 ? 3.345 9.471 18.734 1.00 95.31 136 ARG A N 1
ATOM 1073 C CA . ARG A 1 136 ? 3.958 9.131 17.457 1.00 95.31 136 ARG A CA 1
ATOM 1074 C C . ARG A 1 136 ? 4.474 10.407 16.794 1.00 95.31 136 ARG A C 1
ATOM 1076 O O . ARG A 1 136 ? 3.684 11.218 16.311 1.00 95.31 136 ARG A O 1
ATOM 1083 N N . ALA A 1 137 ? 5.791 10.558 16.751 1.00 93.75 137 ALA A N 1
ATOM 1084 C CA . ALA A 1 137 ? 6.478 11.594 15.986 1.00 93.75 137 ALA A CA 1
ATOM 1085 C C . ALA A 1 137 ? 6.793 11.062 14.584 1.00 93.75 137 ALA A C 1
ATOM 1087 O O . ALA A 1 137 ? 7.258 9.931 14.456 1.00 93.75 137 ALA A O 1
ATOM 1088 N N . THR A 1 138 ? 6.507 11.833 13.533 1.00 91.44 138 THR A N 1
ATOM 1089 C CA . THR A 1 138 ? 6.842 11.484 12.141 1.00 91.44 138 THR A CA 1
ATOM 1090 C C . THR A 1 138 ? 7.734 12.557 11.534 1.00 91.44 138 THR A C 1
ATOM 1092 O O . THR A 1 138 ? 7.352 13.730 11.488 1.00 91.44 138 THR A O 1
ATOM 1095 N N . GLY A 1 139 ? 8.906 12.137 11.060 1.00 86.44 139 GLY A N 1
ATOM 1096 C CA . GLY A 1 139 ? 9.950 13.019 10.542 1.00 86.44 139 GLY A CA 1
ATOM 1097 C C . GLY A 1 139 ? 10.131 12.945 9.026 1.00 86.44 139 GLY A C 1
ATOM 1098 O O . GLY A 1 139 ? 9.251 12.488 8.289 1.00 86.44 139 GLY A O 1
ATOM 1099 N N . GLU A 1 140 ? 11.298 13.392 8.559 1.00 72.19 140 GLU A N 1
ATOM 1100 C CA . GLU A 1 140 ? 11.692 13.332 7.146 1.00 72.19 140 GLU A CA 1
ATOM 1101 C C . GLU A 1 140 ? 11.596 11.899 6.578 1.00 72.19 140 GLU A C 1
ATOM 1103 O O . GLU A 1 140 ? 11.935 10.914 7.230 1.00 72.19 140 GLU A O 1
ATOM 1108 N N . GLY A 1 141 ? 11.091 11.746 5.350 1.00 71.81 141 GLY A N 1
ATOM 1109 C CA . GLY A 1 141 ? 10.894 10.418 4.751 1.00 71.81 141 GLY A CA 1
ATOM 1110 C C . GLY A 1 141 ? 9.793 9.575 5.415 1.00 71.81 141 GLY A C 1
ATOM 1111 O O . GLY A 1 141 ? 9.728 8.372 5.172 1.00 71.81 141 GLY A O 1
ATOM 1112 N N . HIS A 1 142 ? 8.923 10.189 6.230 1.00 79.75 142 HIS A N 1
ATOM 1113 C CA . HIS A 1 142 ? 7.786 9.556 6.914 1.00 79.75 142 HIS A CA 1
ATOM 1114 C C . HIS A 1 142 ? 8.156 8.428 7.894 1.00 79.75 142 HIS A C 1
ATOM 1116 O O . HIS A 1 142 ? 7.326 7.571 8.203 1.00 79.75 142 HIS A O 1
ATOM 1122 N N . ILE A 1 143 ? 9.381 8.434 8.425 1.00 87.19 143 ILE A N 1
ATOM 1123 C CA . ILE A 1 143 ? 9.789 7.476 9.456 1.00 87.19 143 ILE A CA 1
ATOM 1124 C C . ILE A 1 143 ? 9.223 7.945 10.797 1.00 87.19 143 ILE A C 1
ATOM 1126 O O . ILE A 1 143 ? 9.408 9.101 11.187 1.00 87.19 143 ILE A O 1
ATOM 1130 N N . SER A 1 144 ? 8.533 7.039 11.493 1.00 91.81 144 SER A N 1
ATOM 1131 C CA . SER A 1 144 ? 7.870 7.339 12.765 1.00 91.81 144 SER A CA 1
ATOM 1132 C C . SER A 1 144 ? 8.537 6.698 13.979 1.00 91.81 144 SER A C 1
ATOM 1134 O O . SER A 1 144 ? 9.131 5.625 13.885 1.00 91.81 144 SER A O 1
ATOM 1136 N N . SER A 1 145 ? 8.422 7.365 15.122 1.00 93.62 145 SER A N 1
ATOM 1137 C CA . SER A 1 145 ? 9.069 7.029 16.393 1.00 93.62 145 SER A CA 1
ATOM 1138 C C . SER A 1 145 ? 8.174 7.357 17.587 1.00 93.62 145 SER A C 1
ATOM 1140 O O . SER A 1 145 ? 7.183 8.073 17.435 1.00 93.62 145 SER A O 1
ATOM 1142 N N . ILE A 1 146 ? 8.536 6.878 18.781 1.00 95.19 146 ILE A N 1
ATOM 1143 C CA . ILE A 1 146 ? 7.824 7.205 20.026 1.00 95.19 146 ILE A CA 1
ATOM 1144 C C . ILE A 1 146 ? 8.597 8.267 20.803 1.00 95.19 146 ILE A C 1
ATOM 1146 O O . ILE A 1 146 ? 9.732 8.041 21.221 1.00 95.19 146 ILE A O 1
ATOM 1150 N N . GLU A 1 147 ? 7.941 9.392 21.053 1.00 93.62 147 GLU A N 1
ATOM 1151 C CA . GLU A 1 147 ? 8.406 10.435 21.964 1.00 93.62 147 GLU A CA 1
ATOM 1152 C C . GLU A 1 147 ? 7.543 10.513 23.219 1.00 93.62 147 GLU A C 1
ATOM 1154 O O . GLU A 1 147 ? 6.419 10.015 23.237 1.00 93.62 147 GLU A O 1
ATOM 1159 N N . PHE A 1 148 ? 8.038 11.211 24.243 1.00 95.19 148 PHE A N 1
ATOM 1160 C CA . PHE A 1 148 ? 7.323 11.409 25.498 1.00 95.19 148 PHE A CA 1
ATOM 1161 C C . PHE A 1 148 ? 7.088 12.893 25.811 1.00 95.19 148 PHE A C 1
ATOM 1163 O O . PHE A 1 148 ? 7.877 13.778 25.466 1.00 95.19 148 PHE A O 1
ATOM 1170 N N . ARG A 1 149 ? 5.979 13.169 26.496 1.00 95.12 149 ARG A N 1
ATOM 1171 C CA . ARG A 1 149 ? 5.667 14.431 27.173 1.00 95.12 149 ARG A CA 1
ATOM 1172 C C . ARG A 1 149 ? 5.292 14.121 28.614 1.00 95.12 149 ARG A C 1
ATOM 1174 O O . ARG A 1 149 ? 4.670 13.095 28.886 1.00 95.12 149 ARG A O 1
ATOM 1181 N N . VAL A 1 150 ? 5.665 15.013 29.519 1.00 96.50 150 VAL A N 1
ATOM 1182 C CA . VAL A 1 150 ? 5.291 14.938 30.933 1.00 96.50 150 VAL A CA 1
ATOM 1183 C C . VAL A 1 150 ? 4.359 16.096 31.231 1.00 96.50 150 VAL A C 1
ATOM 1185 O O . VAL A 1 150 ? 4.446 17.158 30.612 1.00 96.50 150 VAL A O 1
ATOM 1188 N N . GLY A 1 151 ? 3.433 15.868 32.146 1.00 96.06 151 GLY A N 1
ATOM 1189 C CA . GLY A 1 151 ? 2.567 16.913 32.644 1.00 96.06 151 GLY A CA 1
ATOM 1190 C C . GLY A 1 151 ? 1.956 16.543 33.979 1.00 96.06 151 GLY A C 1
ATOM 1191 O O . GLY A 1 151 ? 2.156 15.442 34.503 1.00 96.06 151 GLY A O 1
ATOM 1192 N N . THR A 1 152 ? 1.191 17.475 34.521 1.00 97.00 152 THR A N 1
ATOM 1193 C CA . THR A 1 152 ? 0.469 17.321 35.777 1.00 97.00 152 THR A CA 1
ATOM 1194 C C . THR A 1 152 ? -1.007 17.629 35.584 1.00 97.00 152 THR A C 1
ATOM 1196 O O . THR A 1 152 ? -1.401 18.451 34.754 1.00 97.00 152 THR A O 1
ATOM 1199 N N . ILE A 1 153 ? -1.832 16.927 36.351 1.00 96.25 153 ILE A N 1
ATOM 1200 C CA . ILE A 1 153 ? -3.256 17.185 36.506 1.00 96.25 153 ILE A CA 1
ATOM 1201 C C . ILE A 1 153 ? -3.447 17.650 37.948 1.00 96.25 153 ILE A C 1
ATOM 1203 O O . ILE A 1 153 ? -3.057 16.939 38.877 1.00 96.25 153 ILE A O 1
ATOM 1207 N N . SER A 1 154 ? -3.986 18.855 38.133 1.00 93.25 154 SER A N 1
ATOM 1208 C CA . SER A 1 154 ? -4.295 19.388 39.464 1.00 93.25 154 SER A CA 1
ATOM 1209 C C . SER A 1 154 ? -5.508 18.672 40.077 1.00 93.25 154 SER A C 1
ATOM 1211 O O . SER A 1 154 ? -6.291 18.074 39.331 1.00 93.25 154 SER A O 1
ATOM 1213 N N . PRO A 1 155 ? -5.738 18.774 41.401 1.00 88.69 155 PRO A N 1
ATOM 1214 C CA . PRO A 1 155 ? -6.932 18.209 42.039 1.00 88.69 155 PRO A CA 1
ATOM 1215 C C . PRO A 1 155 ? -8.252 18.719 41.430 1.00 88.69 155 PRO A C 1
ATOM 1217 O O . PRO A 1 155 ? -9.258 18.011 41.411 1.00 88.69 155 PRO A O 1
ATOM 1220 N N . GLU A 1 156 ? -8.254 19.940 40.889 1.00 87.38 156 GLU A N 1
ATOM 1221 C CA . GLU A 1 156 ? -9.392 20.564 40.199 1.00 87.38 156 GLU A CA 1
ATOM 1222 C C . GLU A 1 156 ? -9.544 20.097 38.738 1.00 87.38 156 GLU A C 1
ATOM 1224 O O . GLU A 1 156 ? -10.490 20.495 38.054 1.00 87.38 156 GLU A O 1
ATOM 1229 N N . GLY A 1 157 ? -8.624 19.265 38.241 1.00 86.38 157 GLY A N 1
ATOM 1230 C CA . GLY A 1 157 ? -8.630 18.723 36.883 1.00 86.38 157 GLY A CA 1
ATOM 1231 C C . GLY A 1 157 ? -8.007 19.636 35.823 1.00 86.38 157 GLY A C 1
ATOM 1232 O O . GLY A 1 157 ? -8.251 19.430 34.633 1.00 86.38 157 GLY A O 1
ATOM 1233 N N . ASN A 1 158 ? -7.223 20.645 36.218 1.00 90.25 158 ASN A N 1
ATOM 1234 C CA . ASN A 1 158 ? -6.475 21.470 35.267 1.00 90.25 158 ASN A CA 1
ATOM 1235 C C . ASN A 1 158 ? -5.229 20.724 34.786 1.00 90.25 158 ASN A C 1
ATOM 1237 O O . ASN A 1 158 ? -4.518 20.131 35.593 1.00 90.25 158 ASN A O 1
ATOM 1241 N N . ILE A 1 159 ? -4.962 20.772 33.481 1.00 94.38 159 ILE A N 1
ATOM 1242 C CA . ILE A 1 159 ? -3.857 20.048 32.845 1.00 94.38 159 ILE A CA 1
ATOM 1243 C C . ILE A 1 159 ? -2.744 21.035 32.500 1.00 94.38 159 ILE A C 1
ATOM 1245 O O . ILE A 1 159 ? -2.992 22.028 31.818 1.00 94.38 159 ILE A O 1
ATOM 1249 N N . SER A 1 160 ? -1.520 20.735 32.930 1.00 93.69 160 SER A N 1
ATOM 1250 C CA . SER A 1 160 ? -0.306 21.468 32.564 1.00 93.69 160 SER A CA 1
ATOM 1251 C C . SER A 1 160 ? 0.707 20.512 31.948 1.00 93.69 160 SER A C 1
ATOM 1253 O O . SER A 1 160 ? 0.858 19.387 32.419 1.00 93.69 160 SER A O 1
ATOM 1255 N N . LEU A 1 161 ? 1.409 20.952 30.905 1.00 94.94 161 LEU A N 1
ATOM 1256 C CA . LEU A 1 161 ? 2.512 20.209 30.297 1.00 94.94 161 LEU A CA 1
ATOM 1257 C C . LEU A 1 161 ? 3.844 20.836 30.697 1.00 94.94 161 LEU A C 1
ATOM 1259 O O . LEU A 1 161 ? 3.967 22.061 30.741 1.00 94.94 161 LEU A O 1
ATOM 1263 N N . ASP A 1 162 ? 4.838 19.993 30.948 1.00 93.81 162 ASP A N 1
ATOM 1264 C CA . ASP A 1 162 ? 6.196 20.441 31.228 1.00 93.81 162 ASP A CA 1
ATOM 1265 C C . ASP A 1 162 ? 6.837 21.034 29.958 1.00 93.81 162 ASP A C 1
ATOM 1267 O O . ASP A 1 162 ? 6.527 20.599 28.840 1.00 93.81 162 ASP A O 1
ATOM 1271 N N . PRO A 1 163 ? 7.764 22.003 30.095 1.00 88.12 163 PRO A N 1
ATOM 1272 C CA . PRO A 1 163 ? 8.522 22.519 28.964 1.00 88.12 163 PRO A CA 1
ATOM 1273 C C . PRO A 1 163 ? 9.235 21.402 28.191 1.00 88.12 163 PRO A C 1
ATOM 1275 O O . PRO A 1 163 ? 9.881 20.521 28.764 1.00 88.12 163 PRO A O 1
ATOM 1278 N N . VAL A 1 164 ? 9.143 21.458 26.864 1.00 86.88 164 VAL A N 1
ATOM 1279 C CA . VAL A 1 164 ? 9.777 20.479 25.976 1.00 86.88 164 VAL A CA 1
ATOM 1280 C C . VAL A 1 164 ? 11.195 20.934 25.654 1.00 86.88 164 VAL A C 1
ATOM 1282 O O . VAL A 1 164 ? 11.410 22.066 25.218 1.00 86.88 164 VAL A O 1
ATOM 1285 N N . SER A 1 165 ? 12.167 20.046 25.854 1.00 82.75 165 SER A N 1
ATOM 1286 C CA . SER A 1 165 ? 13.554 20.313 25.481 1.00 82.75 165 SER A CA 1
ATOM 1287 C C . SER A 1 165 ? 13.734 20.277 23.963 1.00 82.75 165 SER A C 1
ATOM 1289 O O . SER A 1 165 ? 13.127 19.466 23.259 1.00 82.75 165 SER A O 1
ATOM 1291 N N . ARG A 1 166 ? 14.618 21.136 23.449 1.00 76.00 166 ARG A N 1
ATOM 1292 C CA . ARG A 1 166 ? 15.041 21.101 22.041 1.00 76.00 166 ARG A CA 1
ATOM 1293 C C . ARG A 1 166 ? 15.972 19.929 21.735 1.00 76.00 166 ARG A C 1
ATOM 1295 O O . ARG A 1 166 ? 16.110 19.568 20.570 1.00 76.00 166 ARG A O 1
ATOM 1302 N N . PHE A 1 167 ? 16.586 19.349 22.761 1.00 80.75 167 PHE A N 1
ATOM 1303 C CA . PHE A 1 167 ? 17.465 18.199 22.626 1.00 80.75 167 PHE A CA 1
ATOM 1304 C C . PHE A 1 167 ? 16.651 16.920 22.472 1.00 80.75 167 PHE A C 1
ATOM 1306 O O . PHE A 1 167 ? 15.600 16.749 23.095 1.00 80.75 167 PHE A O 1
ATOM 1313 N N . VAL A 1 168 ? 17.152 16.007 21.646 1.00 83.81 168 VAL A N 1
ATOM 1314 C CA . VAL A 1 168 ? 16.619 14.652 21.539 1.00 83.81 168 VAL A CA 1
ATOM 1315 C C . VAL A 1 168 ? 17.779 13.679 21.399 1.00 83.81 168 VAL A C 1
ATOM 1317 O O . VAL A 1 168 ? 18.734 13.939 20.673 1.00 83.81 168 VAL A O 1
ATOM 1320 N N . THR A 1 169 ? 17.713 12.562 22.116 1.00 82.12 169 THR A N 1
ATOM 1321 C CA . THR A 1 169 ? 18.801 11.586 22.187 1.00 82.12 169 THR A CA 1
ATOM 1322 C C . THR A 1 169 ? 18.265 10.179 21.960 1.00 82.12 169 THR A C 1
ATOM 1324 O O . THR A 1 169 ? 17.365 9.724 22.666 1.00 82.12 169 THR A O 1
ATOM 1327 N N . ALA A 1 170 ? 18.837 9.478 20.980 1.00 82.69 170 ALA A N 1
ATOM 1328 C CA . ALA A 1 170 ? 18.566 8.063 20.753 1.00 82.69 170 ALA A CA 1
ATOM 1329 C C . ALA A 1 170 ? 19.196 7.192 21.864 1.00 82.69 170 ALA A C 1
ATOM 1331 O O . ALA A 1 170 ? 20.240 7.557 22.411 1.00 82.69 170 ALA A O 1
ATOM 1332 N N . PRO A 1 171 ? 18.592 6.043 22.204 1.00 84.69 171 PRO A N 1
ATOM 1333 C CA . PRO A 1 171 ? 19.062 5.179 23.279 1.00 84.69 171 PRO A CA 1
ATOM 1334 C C . PRO A 1 171 ? 20.362 4.460 22.923 1.00 84.69 171 PRO A C 1
ATOM 1336 O O . PRO A 1 171 ? 20.687 4.243 21.752 1.00 84.69 171 PRO A O 1
ATOM 1339 N N . VAL A 1 172 ? 21.048 3.976 23.956 1.00 82.56 172 VAL A N 1
ATOM 1340 C CA . VAL A 1 172 ? 22.020 2.892 23.799 1.00 82.56 172 VAL A CA 1
ATOM 1341 C C . VAL A 1 172 ? 21.252 1.596 23.548 1.00 82.56 172 VAL A C 1
ATOM 1343 O O . VAL A 1 172 ? 20.363 1.244 24.322 1.00 82.56 172 VAL A O 1
ATOM 1346 N N . ILE A 1 173 ? 21.599 0.891 22.470 1.00 82.69 173 ILE A N 1
ATOM 1347 C CA . ILE A 1 173 ? 20.969 -0.375 22.081 1.00 82.69 173 ILE A CA 1
ATOM 1348 C C . ILE A 1 173 ? 21.823 -1.530 22.598 1.00 82.69 173 ILE A C 1
ATOM 1350 O O . ILE A 1 173 ? 23.009 -1.622 22.272 1.00 82.69 173 ILE A O 1
ATOM 1354 N N . VAL A 1 174 ? 21.209 -2.439 23.347 1.00 77.44 174 VAL A N 1
ATOM 1355 C CA . VAL A 1 174 ? 21.828 -3.687 23.796 1.00 77.44 174 VAL A CA 1
ATOM 1356 C C . VAL A 1 174 ? 21.130 -4.850 23.077 1.00 77.44 174 VAL A C 1
ATOM 1358 O O . VAL A 1 174 ? 19.952 -5.109 23.330 1.00 77.44 174 VAL A O 1
ATOM 1361 N N . PRO A 1 175 ? 21.808 -5.541 22.140 1.00 68.94 175 PRO A N 1
ATOM 1362 C CA . PRO A 1 175 ? 21.231 -6.692 21.447 1.00 68.94 175 PRO A CA 1
ATOM 1363 C C . PRO A 1 175 ? 20.866 -7.820 22.416 1.00 68.94 175 PRO A C 1
ATOM 1365 O O . PRO A 1 175 ? 21.565 -8.038 23.407 1.00 68.94 175 PRO A O 1
ATOM 1368 N N . ASN A 1 176 ? 19.819 -8.587 22.096 1.00 66.44 176 ASN A N 1
ATOM 1369 C CA . ASN A 1 176 ? 19.424 -9.729 22.915 1.00 66.44 176 ASN A CA 1
ATOM 1370 C C . ASN A 1 176 ? 20.570 -10.764 23.016 1.00 66.44 176 ASN A C 1
ATOM 1372 O O . ASN A 1 176 ? 21.053 -11.258 21.988 1.00 66.44 176 ASN A O 1
ATOM 1376 N N . PRO A 1 177 ? 21.011 -11.127 24.236 1.00 60.97 177 PRO A N 1
ATOM 1377 C CA . PRO A 1 177 ? 22.157 -12.007 24.415 1.00 60.97 177 PRO A CA 1
ATOM 1378 C C . PRO A 1 177 ? 21.887 -13.477 24.048 1.00 60.97 177 PRO A C 1
ATOM 1380 O O . PRO A 1 177 ? 22.851 -14.195 23.763 1.00 60.97 177 PRO A O 1
ATOM 1383 N N . ARG A 1 178 ? 20.631 -13.966 24.078 1.00 72.75 178 ARG A N 1
ATOM 1384 C CA . ARG A 1 178 ? 20.300 -15.397 23.877 1.00 72.75 178 ARG A CA 1
ATOM 1385 C C . ARG A 1 178 ? 18.913 -15.642 23.260 1.00 72.75 178 ARG A C 1
ATOM 1387 O O . ARG A 1 178 ? 17.935 -14.987 23.603 1.00 72.75 178 ARG A O 1
ATOM 1394 N N . TYR A 1 179 ? 18.815 -16.681 22.430 1.00 77.94 179 TYR A N 1
ATOM 1395 C CA . TYR A 1 179 ? 17.599 -17.141 21.751 1.00 77.94 179 TYR A CA 1
ATOM 1396 C C . TYR A 1 179 ? 17.276 -18.594 22.119 1.00 77.94 179 TYR A C 1
ATOM 1398 O O . TYR A 1 179 ? 18.183 -19.407 22.277 1.00 77.94 179 TYR A O 1
ATOM 1406 N N . ARG A 1 180 ? 15.982 -18.942 22.190 1.00 78.25 180 ARG A N 1
ATOM 1407 C CA . ARG A 1 180 ? 15.515 -20.331 22.369 1.00 78.25 180 ARG A CA 1
ATOM 1408 C C . ARG A 1 180 ? 15.072 -20.944 21.045 1.00 78.25 180 ARG A C 1
ATOM 1410 O O . ARG A 1 180 ? 14.081 -20.493 20.464 1.00 78.25 180 ARG A O 1
ATOM 1417 N N . LYS A 1 181 ? 15.727 -22.029 20.628 1.00 84.19 181 LYS A N 1
ATOM 1418 C CA . LYS A 1 181 ? 15.524 -22.741 19.352 1.00 84.19 181 LYS A CA 1
ATOM 1419 C C . LYS A 1 181 ? 14.070 -23.057 19.052 1.00 84.19 181 LYS A C 1
ATOM 1421 O O . LYS A 1 181 ? 13.553 -22.649 18.014 1.00 84.19 181 LYS A O 1
ATOM 1426 N N . ARG A 1 182 ? 13.374 -23.704 19.988 1.00 78.56 182 ARG A N 1
ATOM 1427 C CA . ARG A 1 182 ? 11.965 -24.078 19.804 1.00 78.56 182 ARG A CA 1
ATOM 1428 C C . ARG A 1 182 ? 11.056 -22.875 19.530 1.00 78.56 182 ARG A C 1
ATOM 1430 O O . ARG A 1 182 ? 10.205 -22.953 18.651 1.00 78.56 182 ARG A O 1
ATOM 1437 N N . ARG A 1 183 ? 11.230 -21.768 20.263 1.00 71.56 183 ARG A N 1
ATOM 1438 C CA . ARG A 1 183 ? 10.418 -20.549 20.077 1.00 71.56 183 ARG A CA 1
ATOM 1439 C C . ARG A 1 183 ? 10.724 -19.882 18.740 1.00 71.56 183 ARG A C 1
ATOM 1441 O O . ARG A 1 183 ? 9.806 -19.478 18.039 1.00 71.56 183 ARG A O 1
ATOM 1448 N N . PHE A 1 184 ? 12.001 -19.841 18.372 1.00 80.44 184 PHE A N 1
ATOM 1449 C CA . PHE A 1 184 ? 12.445 -19.276 17.105 1.00 80.44 184 PHE A CA 1
ATOM 1450 C C . PHE A 1 184 ? 11.864 -20.045 15.907 1.00 80.44 184 PHE A C 1
ATOM 1452 O O . PHE A 1 184 ? 11.341 -19.432 14.983 1.00 80.44 184 PHE A O 1
ATOM 1459 N N . ILE A 1 185 ? 11.869 -21.383 15.947 1.00 81.38 185 ILE A N 1
ATOM 1460 C CA . ILE A 1 185 ? 11.270 -22.230 14.899 1.00 81.38 185 ILE A CA 1
ATOM 1461 C C . ILE A 1 185 ? 9.762 -21.991 14.774 1.00 81.38 185 ILE A C 1
ATOM 1463 O O . ILE A 1 185 ? 9.269 -21.825 13.661 1.00 81.38 185 ILE A O 1
ATOM 1467 N N . ILE A 1 186 ? 9.031 -21.957 15.896 1.00 70.81 186 ILE A N 1
ATOM 1468 C CA . ILE A 1 186 ? 7.584 -21.684 15.886 1.00 70.81 186 ILE A CA 1
ATOM 1469 C C . ILE A 1 186 ? 7.309 -20.343 15.208 1.00 70.81 186 ILE A C 1
ATOM 1471 O O . ILE A 1 186 ? 6.414 -20.254 14.373 1.00 70.81 186 ILE A O 1
ATOM 1475 N N . LYS A 1 187 ? 8.108 -19.319 15.515 1.00 65.69 187 LYS A N 1
ATOM 1476 C CA . LYS A 1 187 ? 7.908 -17.990 14.950 1.00 65.69 187 LYS A CA 1
ATOM 1477 C C . LYS A 1 187 ? 8.234 -17.930 13.456 1.00 65.69 187 LYS A C 1
ATOM 1479 O O . LYS A 1 187 ? 7.469 -17.330 12.711 1.00 65.69 187 LYS A O 1
ATOM 1484 N N . LEU A 1 188 ? 9.275 -18.628 12.993 1.00 72.12 188 LEU A N 1
ATOM 1485 C CA . LEU A 1 188 ? 9.517 -18.801 11.553 1.00 72.12 188 LEU A CA 1
ATOM 1486 C C . LEU A 1 188 ? 8.318 -19.448 10.853 1.00 72.12 188 LEU A C 1
ATOM 1488 O O . LEU A 1 188 ? 7.919 -18.982 9.790 1.00 72.12 188 LEU A O 1
ATOM 1492 N N . ALA A 1 189 ? 7.706 -20.469 11.459 1.00 69.44 189 ALA A N 1
ATOM 1493 C CA . ALA A 1 189 ? 6.506 -21.096 10.910 1.00 69.44 189 ALA A CA 1
ATOM 1494 C C . ALA A 1 189 ? 5.300 -20.134 10.892 1.00 69.44 189 ALA A C 1
ATOM 1496 O O . ALA A 1 189 ? 4.646 -20.005 9.861 1.00 69.44 189 ALA A O 1
ATOM 1497 N N . GLU 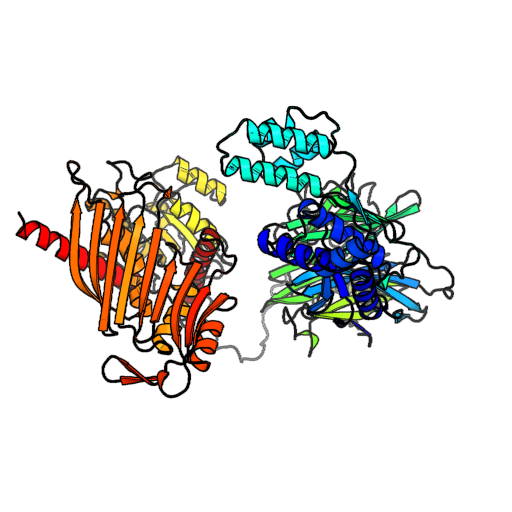A 1 190 ? 5.046 -19.389 11.979 1.00 60.91 190 GLU A N 1
ATOM 1498 C CA . GLU A 1 190 ? 3.997 -18.349 12.039 1.00 60.91 190 GLU A CA 1
ATOM 1499 C C . GLU A 1 190 ? 4.183 -17.258 10.973 1.00 60.91 190 GLU A C 1
ATOM 1501 O O . GLU A 1 190 ? 3.206 -16.736 10.442 1.00 60.91 190 GLU A O 1
ATOM 1506 N N . MET A 1 191 ? 5.433 -16.926 10.642 1.00 61.97 191 MET A N 1
ATOM 1507 C CA . MET A 1 191 ? 5.789 -15.952 9.605 1.00 61.97 191 MET A CA 1
ATOM 1508 C C . MET A 1 191 ? 5.701 -16.532 8.181 1.00 61.97 191 MET A C 1
ATOM 1510 O O . MET A 1 191 ? 5.963 -15.814 7.217 1.00 61.97 191 MET A O 1
ATOM 1514 N N . GLY A 1 192 ? 5.340 -17.812 8.025 1.00 61.19 192 GLY A N 1
ATOM 1515 C CA . GLY A 1 192 ? 5.227 -18.488 6.729 1.00 61.19 192 GLY A CA 1
ATOM 1516 C C . GLY A 1 192 ? 6.551 -19.022 6.168 1.00 61.19 192 GLY A C 1
ATOM 1517 O O . GLY A 1 192 ? 6.652 -19.255 4.965 1.00 61.19 192 GLY A O 1
ATOM 1518 N N . PHE A 1 193 ? 7.562 -19.217 7.020 1.00 68.81 193 PHE A N 1
ATOM 1519 C CA . PHE A 1 193 ? 8.910 -19.692 6.675 1.00 68.81 193 PHE A CA 1
ATOM 1520 C C . PHE A 1 193 ? 9.211 -21.088 7.238 1.00 68.81 193 PHE A C 1
ATOM 1522 O O . PHE A 1 193 ? 10.310 -21.377 7.716 1.00 68.81 193 PHE A O 1
ATOM 1529 N N . GLU A 1 194 ? 8.226 -21.980 7.162 1.00 67.50 194 GLU A N 1
ATOM 1530 C CA . GLU A 1 194 ? 8.411 -23.408 7.410 1.00 67.50 194 GLU A CA 1
ATOM 1531 C C . GLU A 1 194 ? 8.942 -24.105 6.146 1.00 67.50 194 GLU A C 1
ATOM 1533 O O . GLU A 1 194 ? 8.340 -24.052 5.077 1.00 67.50 194 GLU A O 1
ATOM 1538 N N . GLY A 1 195 ? 10.116 -24.735 6.231 1.00 72.25 195 GLY A N 1
ATOM 1539 C CA . GLY A 1 195 ? 10.720 -25.379 5.066 1.00 72.25 195 GLY A CA 1
ATOM 1540 C C . GLY A 1 195 ? 12.097 -25.978 5.329 1.00 72.25 195 GLY A C 1
ATOM 1541 O O . GLY A 1 195 ? 12.711 -25.752 6.375 1.00 72.25 195 GLY A O 1
ATOM 1542 N N . GLY A 1 196 ? 12.604 -26.738 4.353 1.00 79.62 196 GLY A N 1
ATOM 1543 C CA . GLY A 1 196 ? 13.882 -27.452 4.463 1.00 79.62 196 GLY A CA 1
ATOM 1544 C C . GLY A 1 196 ? 15.083 -26.534 4.724 1.00 79.62 196 GLY A C 1
ATOM 1545 O O . GLY A 1 196 ? 15.972 -26.896 5.489 1.00 79.62 196 GLY A O 1
ATOM 1546 N N . HIS A 1 197 ? 15.083 -25.318 4.168 1.00 85.56 197 HIS A N 1
ATOM 1547 C CA . HIS A 1 197 ? 16.150 -24.335 4.387 1.00 85.56 197 HIS A CA 1
ATOM 1548 C C . HIS A 1 197 ? 16.174 -23.793 5.824 1.00 85.56 197 HIS A C 1
ATOM 1550 O O . HIS A 1 197 ? 17.243 -23.712 6.429 1.00 85.56 197 HIS A O 1
ATOM 1556 N N . ALA A 1 198 ? 15.010 -23.487 6.407 1.00 84.56 198 ALA A N 1
ATOM 1557 C CA . ALA A 1 198 ? 14.919 -23.067 7.804 1.00 84.56 198 ALA A CA 1
ATOM 1558 C C . ALA A 1 198 ? 15.323 -24.200 8.758 1.00 84.56 198 ALA A C 1
ATOM 1560 O O . ALA A 1 198 ? 16.060 -23.971 9.717 1.00 84.56 198 ALA A O 1
ATOM 1561 N N . ALA A 1 199 ? 14.920 -25.438 8.452 1.00 87.69 199 ALA A N 1
ATOM 1562 C CA . ALA A 1 199 ? 15.346 -26.615 9.201 1.00 87.69 199 ALA A CA 1
ATOM 1563 C C . ALA A 1 199 ? 16.870 -26.822 9.141 1.00 87.69 199 ALA A C 1
ATOM 1565 O O . ALA A 1 199 ? 17.471 -27.130 10.167 1.00 87.69 199 ALA A O 1
ATOM 1566 N N . ALA A 1 200 ? 17.503 -26.596 7.984 1.00 90.44 200 ALA A N 1
ATOM 1567 C CA . ALA A 1 200 ? 18.952 -26.711 7.817 1.00 90.44 200 ALA A CA 1
ATOM 1568 C C . ALA A 1 200 ? 19.730 -25.689 8.663 1.00 90.44 200 ALA A C 1
ATOM 1570 O O . ALA A 1 200 ? 20.691 -26.061 9.331 1.00 90.44 200 ALA A O 1
ATOM 1571 N N . VAL A 1 201 ? 19.283 -24.426 8.704 1.00 93.12 201 VAL A N 1
ATOM 1572 C CA . VAL A 1 201 ? 19.900 -23.392 9.561 1.00 93.12 201 VAL A CA 1
ATOM 1573 C C . VAL A 1 201 ? 19.693 -23.704 11.040 1.00 93.12 201 VAL A C 1
ATOM 1575 O O . VAL A 1 201 ? 20.567 -23.458 11.872 1.00 93.12 201 VAL A O 1
ATOM 1578 N N . MET A 1 202 ? 18.536 -24.258 11.386 1.00 93.38 202 MET A N 1
ATOM 1579 C CA . MET A 1 202 ? 18.204 -24.552 12.771 1.00 93.38 202 MET A CA 1
ATOM 1580 C C . MET A 1 202 ? 18.903 -25.799 13.296 1.00 93.38 202 MET A C 1
ATOM 1582 O O . MET A 1 202 ? 19.341 -25.799 14.442 1.00 93.38 202 MET A O 1
ATOM 1586 N N . ALA A 1 203 ? 19.046 -26.853 12.494 1.00 92.94 203 ALA A N 1
ATOM 1587 C CA . ALA A 1 203 ? 19.586 -28.146 12.913 1.00 92.94 203 ALA A CA 1
ATOM 1588 C C . ALA A 1 203 ? 20.866 -28.065 13.780 1.00 92.94 203 ALA A C 1
ATOM 1590 O O . ALA A 1 203 ? 20.824 -28.626 14.878 1.00 92.94 203 ALA A O 1
ATOM 1591 N N . PRO A 1 204 ? 21.935 -27.330 13.401 1.00 93.25 204 PRO A N 1
ATOM 1592 C CA . PRO A 1 204 ? 23.194 -27.307 14.155 1.00 93.25 204 PRO A CA 1
ATOM 1593 C C . PRO A 1 204 ? 23.180 -26.430 15.419 1.00 93.25 204 PRO A C 1
ATOM 1595 O O . PRO A 1 204 ? 24.130 -26.483 16.198 1.00 93.25 204 PRO A O 1
ATOM 1598 N N . LEU A 1 205 ? 22.145 -25.613 15.645 1.00 94.25 205 LEU A N 1
ATOM 1599 C CA . LEU A 1 205 ? 22.073 -24.726 16.812 1.00 94.25 205 LEU A CA 1
ATOM 1600 C C . LEU A 1 205 ? 21.711 -25.502 18.087 1.00 94.25 205 LEU A C 1
ATOM 1602 O O . LEU A 1 205 ? 20.906 -26.432 18.044 1.00 94.25 205 LEU A O 1
ATOM 1606 N N . ALA A 1 206 ? 22.261 -25.110 19.235 1.00 91.19 206 ALA A N 1
ATOM 1607 C CA . ALA A 1 206 ? 21.840 -25.643 20.533 1.00 91.19 206 ALA A CA 1
ATOM 1608 C C . ALA A 1 206 ? 20.422 -25.158 20.913 1.00 91.19 206 ALA A C 1
ATOM 1610 O O . ALA A 1 206 ? 19.880 -24.249 20.282 1.00 91.19 206 ALA A O 1
ATOM 1611 N N . GLU A 1 207 ? 19.806 -25.766 21.937 1.00 85.81 207 GLU A N 1
ATOM 1612 C CA . GLU A 1 207 ? 18.473 -25.356 22.425 1.00 85.81 207 GLU A CA 1
ATOM 1613 C C . GLU A 1 207 ? 18.431 -23.880 22.850 1.00 85.81 207 GLU A C 1
ATOM 1615 O O . GLU A 1 207 ? 17.464 -23.177 22.548 1.00 85.81 207 GLU A O 1
ATOM 1620 N N . ASP A 1 208 ? 19.512 -23.404 23.469 1.00 85.00 208 ASP A N 1
ATOM 1621 C CA . ASP A 1 208 ? 19.811 -21.991 23.672 1.00 85.00 208 ASP A CA 1
ATOM 1622 C C . ASP A 1 208 ? 21.013 -21.614 22.794 1.00 85.00 208 ASP A C 1
ATOM 1624 O O . ASP A 1 208 ? 22.057 -22.263 22.864 1.00 85.00 208 ASP A O 1
ATOM 1628 N N . PHE A 1 209 ? 20.890 -20.567 21.980 1.00 87.06 209 PHE A N 1
ATOM 1629 C CA . PHE A 1 209 ? 21.953 -20.123 21.073 1.00 87.06 209 PHE A CA 1
ATOM 1630 C C . PHE A 1 209 ? 22.084 -18.595 21.062 1.00 87.06 209 PHE A C 1
ATOM 1632 O O . PHE A 1 209 ? 21.161 -17.874 21.440 1.00 87.06 209 PHE A O 1
ATOM 1639 N N . THR A 1 210 ? 23.244 -18.083 20.656 1.00 84.06 210 THR A N 1
ATOM 1640 C CA . THR A 1 210 ? 23.508 -16.639 20.532 1.00 84.06 210 THR A CA 1
ATOM 1641 C C . THR A 1 210 ? 23.342 -16.159 19.088 1.00 84.06 210 THR A C 1
ATOM 1643 O O . THR A 1 210 ? 23.346 -16.961 18.153 1.00 84.06 210 THR A O 1
ATOM 1646 N N . LEU A 1 211 ? 23.273 -14.839 18.872 1.00 80.81 211 LEU A N 1
ATOM 1647 C CA . LEU A 1 211 ? 23.266 -14.270 17.514 1.00 80.81 211 LEU A CA 1
ATOM 1648 C C . LEU A 1 211 ? 24.507 -14.706 16.709 1.00 80.81 211 LEU A C 1
ATOM 1650 O O . LEU A 1 211 ? 24.425 -14.956 15.512 1.00 80.81 211 LEU A O 1
ATOM 1654 N N . SER A 1 212 ? 25.654 -14.861 17.381 1.00 83.06 212 SER A N 1
ATOM 1655 C CA . SER A 1 212 ? 26.897 -15.346 16.766 1.00 83.06 212 SER A CA 1
ATOM 1656 C C . SER A 1 212 ? 26.769 -16.784 16.258 1.00 83.06 212 SER A C 1
ATOM 1658 O O . SER A 1 212 ? 27.213 -17.090 15.151 1.00 83.06 212 SER A O 1
ATOM 1660 N N . ASP A 1 213 ? 26.124 -17.660 17.031 1.00 88.81 213 ASP A N 1
ATOM 1661 C CA . ASP A 1 213 ? 25.894 -19.055 16.638 1.00 88.81 213 ASP A CA 1
ATOM 1662 C C . ASP A 1 213 ? 24.947 -19.141 15.434 1.00 88.81 213 ASP A C 1
ATOM 1664 O O . ASP A 1 213 ? 25.213 -19.880 14.484 1.00 88.81 213 ASP A O 1
ATOM 1668 N N . LEU A 1 214 ? 23.888 -18.322 15.432 1.00 89.31 214 LEU A N 1
ATOM 1669 C CA . LEU A 1 214 ? 22.950 -18.223 14.314 1.00 89.31 214 LEU A CA 1
ATOM 1670 C C . LEU A 1 214 ? 23.634 -17.737 13.032 1.00 89.31 214 LEU A C 1
ATOM 1672 O O . LEU A 1 214 ? 23.495 -18.374 11.989 1.00 89.31 214 LEU A O 1
ATOM 1676 N N . ASN A 1 215 ? 24.416 -16.656 13.114 1.00 87.88 215 ASN A N 1
ATOM 1677 C CA . ASN A 1 215 ? 25.127 -16.087 11.968 1.00 87.88 215 ASN A CA 1
ATOM 1678 C C . ASN A 1 215 ? 26.114 -17.090 11.355 1.00 87.88 215 ASN A C 1
ATOM 1680 O O . ASN A 1 215 ? 26.226 -17.176 10.131 1.00 87.88 215 ASN A O 1
ATOM 1684 N N . LYS A 1 216 ? 26.797 -17.889 12.190 1.00 91.25 216 LYS A N 1
ATOM 1685 C CA . LYS A 1 216 ? 27.653 -18.989 11.719 1.00 91.25 216 LYS A CA 1
ATOM 1686 C C . LYS A 1 216 ? 26.844 -20.030 10.946 1.00 91.25 216 LYS A C 1
ATOM 1688 O O . LYS A 1 216 ? 27.239 -20.390 9.842 1.00 91.25 216 LYS A O 1
ATOM 1693 N N . SER A 1 217 ? 25.703 -20.462 11.486 1.00 94.06 217 SER A N 1
ATOM 1694 C CA . SER A 1 217 ? 24.834 -21.444 10.824 1.00 94.06 217 SER A CA 1
ATOM 1695 C C . SER A 1 217 ? 24.270 -20.934 9.488 1.00 94.06 217 SER A C 1
ATOM 1697 O O . SER A 1 217 ? 24.346 -21.627 8.472 1.00 94.06 217 SER A O 1
ATOM 1699 N N . ILE A 1 218 ? 23.788 -19.684 9.449 1.00 91.19 218 ILE A N 1
ATOM 1700 C CA . ILE A 1 218 ? 23.349 -19.009 8.215 1.00 91.19 218 ILE A CA 1
ATOM 1701 C C . ILE A 1 218 ? 24.481 -18.989 7.181 1.00 91.19 218 ILE A C 1
ATOM 1703 O O . ILE A 1 218 ? 24.245 -19.265 6.003 1.00 91.19 218 ILE A O 1
ATOM 1707 N N . GLY A 1 219 ? 25.706 -18.670 7.612 1.00 88.62 219 GLY A N 1
ATOM 1708 C CA . GLY A 1 219 ? 26.895 -18.665 6.762 1.00 88.62 219 GLY A CA 1
ATOM 1709 C C . GLY A 1 219 ? 27.177 -20.029 6.129 1.00 88.62 219 GLY A C 1
ATOM 1710 O O . GLY A 1 219 ? 27.385 -20.099 4.917 1.00 88.62 219 GLY A O 1
ATOM 1711 N N . THR A 1 220 ? 27.115 -21.106 6.917 1.00 90.44 220 THR A N 1
ATOM 1712 C CA . THR A 1 220 ? 27.309 -22.483 6.436 1.00 90.44 220 THR A CA 1
ATOM 1713 C C . THR A 1 220 ? 26.268 -22.867 5.388 1.00 90.44 220 THR A C 1
ATOM 1715 O O . THR A 1 220 ? 26.637 -23.232 4.274 1.00 90.44 220 THR A O 1
ATOM 1718 N N . VAL A 1 221 ? 24.973 -22.693 5.678 1.00 90.88 221 VAL A N 1
ATOM 1719 C CA . VAL A 1 221 ? 23.896 -23.052 4.733 1.00 90.88 221 VAL A CA 1
ATOM 1720 C C . VAL A 1 221 ? 23.990 -22.233 3.442 1.00 90.88 221 VAL A C 1
ATOM 1722 O O . VAL A 1 221 ? 23.796 -22.768 2.348 1.00 90.88 221 VAL A O 1
ATOM 1725 N N . ARG A 1 222 ? 24.334 -20.941 3.545 1.00 88.19 222 ARG A N 1
ATOM 1726 C CA . ARG A 1 222 ? 24.550 -20.058 2.388 1.00 88.19 222 ARG A CA 1
ATOM 1727 C C . ARG A 1 222 ? 25.714 -20.525 1.512 1.00 88.19 222 ARG A C 1
ATOM 1729 O O . ARG A 1 222 ? 25.631 -20.397 0.293 1.00 88.19 222 ARG A O 1
ATOM 1736 N N . HIS A 1 223 ? 26.791 -21.023 2.117 1.00 87.38 223 HIS A N 1
ATOM 1737 C CA . HIS A 1 223 ? 27.958 -21.529 1.397 1.00 87.38 223 HIS A CA 1
ATOM 1738 C C . HIS A 1 223 ? 27.674 -22.882 0.729 1.00 87.38 223 HIS A C 1
ATOM 1740 O O . HIS A 1 223 ? 28.033 -23.085 -0.426 1.00 87.38 223 HIS A O 1
ATOM 1746 N N . GLU A 1 224 ? 26.996 -23.795 1.428 1.00 86.75 224 GLU A N 1
ATOM 1747 C CA . GLU A 1 224 ? 26.681 -25.143 0.929 1.00 86.75 224 GLU A CA 1
ATOM 1748 C C . GLU A 1 224 ? 25.624 -25.152 -0.187 1.00 86.75 224 GLU A C 1
ATOM 1750 O O . GLU A 1 224 ? 25.571 -26.087 -0.981 1.00 86.75 224 GLU A O 1
ATOM 1755 N N . SER A 1 225 ? 24.806 -24.102 -0.284 1.00 81.00 225 SER A N 1
ATOM 1756 C CA . SER A 1 225 ? 23.670 -24.031 -1.211 1.00 81.00 225 SER A CA 1
ATOM 1757 C C . SER A 1 225 ? 23.905 -23.089 -2.402 1.00 81.00 225 SER A C 1
ATOM 1759 O O . SER A 1 225 ? 22.988 -22.378 -2.816 1.00 81.00 225 SER A O 1
ATOM 1761 N N . GLN A 1 226 ? 25.126 -23.029 -2.945 1.00 77.38 226 GLN A N 1
ATOM 1762 C CA . GLN A 1 226 ? 25.429 -22.206 -4.124 1.00 77.38 226 GLN A CA 1
ATOM 1763 C C . GLN A 1 226 ? 25.185 -22.957 -5.452 1.00 77.38 226 GLN A C 1
ATOM 1765 O O . GLN A 1 226 ? 25.634 -24.095 -5.591 1.00 77.38 226 GLN A O 1
ATOM 1770 N N . PRO A 1 227 ? 24.538 -22.324 -6.457 1.00 66.25 227 PRO A N 1
ATOM 1771 C CA . PRO A 1 227 ? 24.021 -20.952 -6.448 1.00 66.25 227 PRO A CA 1
ATOM 1772 C C . PRO A 1 227 ? 22.743 -20.815 -5.603 1.00 66.25 227 PRO A C 1
ATOM 1774 O O . PRO A 1 227 ? 21.852 -21.659 -5.665 1.00 66.25 227 PRO A O 1
ATOM 1777 N N . ALA A 1 228 ? 22.649 -19.727 -4.831 1.00 69.62 228 ALA A N 1
ATOM 1778 C CA . ALA A 1 228 ? 21.532 -19.507 -3.917 1.00 69.62 228 ALA A CA 1
ATOM 1779 C C . ALA A 1 228 ? 20.210 -19.322 -4.681 1.00 69.62 228 ALA A C 1
ATOM 1781 O O . ALA A 1 228 ? 20.101 -18.470 -5.565 1.00 69.62 228 ALA A O 1
ATOM 1782 N N . THR A 1 229 ? 19.190 -20.102 -4.323 1.00 79.25 229 THR A N 1
ATOM 1783 C CA . THR A 1 229 ? 17.826 -19.916 -4.833 1.00 79.25 229 THR A CA 1
ATOM 1784 C C . THR A 1 229 ? 17.191 -18.668 -4.210 1.00 79.25 229 THR A C 1
ATOM 1786 O O . THR A 1 229 ? 17.548 -18.254 -3.105 1.00 79.25 229 THR A O 1
ATOM 1789 N N . HIS A 1 230 ? 16.207 -18.073 -4.892 1.00 71.88 230 HIS A N 1
ATOM 1790 C CA . HIS A 1 230 ? 15.437 -16.950 -4.340 1.00 71.88 230 HIS A CA 1
ATOM 1791 C C . HIS A 1 230 ? 14.734 -17.331 -3.024 1.00 71.88 230 HIS A C 1
ATOM 1793 O O . HIS A 1 230 ? 14.657 -16.527 -2.100 1.00 71.88 230 HIS A O 1
ATOM 1799 N N . ASP A 1 231 ? 14.264 -18.578 -2.910 1.00 72.81 231 ASP A N 1
ATOM 1800 C CA . ASP A 1 231 ? 13.625 -19.082 -1.694 1.00 72.81 231 ASP A CA 1
ATOM 1801 C C . ASP A 1 231 ? 14.604 -19.214 -0.515 1.00 72.81 231 ASP A C 1
ATOM 1803 O O . ASP A 1 231 ? 14.283 -18.800 0.601 1.00 72.81 231 ASP A O 1
ATOM 1807 N N . LEU A 1 232 ? 15.830 -19.693 -0.765 1.00 81.12 232 LEU A N 1
ATOM 1808 C CA . LEU A 1 232 ? 16.890 -19.718 0.241 1.00 81.12 232 LEU A CA 1
ATOM 1809 C C . LEU A 1 232 ? 17.257 -18.303 0.689 1.00 81.12 232 LEU A C 1
ATOM 1811 O O . LEU A 1 232 ? 17.320 -18.055 1.889 1.00 81.12 232 LEU A O 1
ATOM 1815 N N . ALA A 1 233 ? 17.485 -17.375 -0.246 1.00 75.19 233 ALA A N 1
ATOM 1816 C CA . ALA A 1 233 ? 17.830 -15.991 0.085 1.00 75.19 233 ALA A CA 1
ATOM 1817 C C . ALA A 1 233 ? 16.753 -15.351 0.974 1.00 75.19 233 ALA A C 1
ATOM 1819 O O . ALA A 1 233 ? 17.066 -14.850 2.053 1.00 75.19 233 ALA A O 1
ATOM 1820 N N . ARG A 1 234 ? 15.481 -15.499 0.583 1.00 74.38 234 ARG A N 1
ATOM 1821 C CA . ARG A 1 234 ? 14.314 -15.042 1.344 1.00 74.38 234 ARG A CA 1
ATOM 1822 C C . ARG A 1 234 ? 14.226 -15.693 2.733 1.00 74.38 234 ARG A C 1
ATOM 1824 O O . ARG A 1 234 ? 13.910 -15.018 3.708 1.00 74.38 234 ARG A O 1
ATOM 1831 N N . THR A 1 235 ? 14.524 -16.990 2.841 1.00 76.44 235 THR A N 1
ATOM 1832 C CA . THR A 1 235 ? 14.507 -17.723 4.119 1.00 76.44 235 THR A CA 1
ATOM 1833 C C . THR A 1 235 ? 15.631 -17.270 5.048 1.00 76.44 235 THR A C 1
ATOM 1835 O O . THR A 1 235 ? 15.381 -16.999 6.218 1.00 76.44 235 THR A O 1
ATOM 1838 N N . LEU A 1 236 ? 16.864 -17.144 4.547 1.00 82.69 236 LEU A N 1
ATOM 1839 C CA . LEU A 1 236 ? 18.001 -16.670 5.341 1.00 82.69 236 LEU A CA 1
ATOM 1840 C C . LEU A 1 236 ? 17.803 -15.220 5.801 1.00 82.69 236 LEU A C 1
ATOM 1842 O O . LEU A 1 236 ? 18.120 -14.903 6.945 1.00 82.69 236 LEU A O 1
ATOM 1846 N N . GLU A 1 237 ? 17.252 -14.361 4.938 1.00 75.38 237 GLU A N 1
ATOM 1847 C CA . GLU A 1 237 ? 16.852 -12.998 5.304 1.00 75.38 237 GLU A CA 1
ATOM 1848 C C . GLU A 1 237 ? 15.798 -13.003 6.411 1.00 75.38 237 GLU A C 1
ATOM 1850 O O . GLU A 1 237 ? 15.964 -12.289 7.392 1.00 75.38 237 GLU A O 1
ATOM 1855 N N . CYS A 1 238 ? 14.765 -13.848 6.319 1.00 71.62 238 CYS A N 1
ATOM 1856 C CA . CYS A 1 238 ? 13.748 -13.954 7.366 1.00 71.62 238 CYS A CA 1
ATOM 1857 C C . CYS A 1 238 ? 14.309 -14.466 8.705 1.00 71.62 238 CYS A C 1
ATOM 1859 O O . CYS A 1 238 ? 13.879 -14.025 9.770 1.00 71.62 238 CYS A O 1
ATOM 1861 N N . ILE A 1 239 ? 15.252 -15.409 8.680 1.00 81.19 239 ILE A N 1
ATOM 1862 C CA . ILE A 1 239 ? 15.873 -15.922 9.908 1.00 81.19 239 ILE A CA 1
ATOM 1863 C C . ILE A 1 239 ? 16.696 -14.827 10.580 1.00 81.19 239 ILE A C 1
ATOM 1865 O O . ILE A 1 239 ? 16.577 -14.636 11.789 1.00 81.19 239 ILE A O 1
ATOM 1869 N N . GLN A 1 240 ? 17.483 -14.081 9.803 1.00 79.75 240 GLN A N 1
ATOM 1870 C CA . GLN A 1 240 ? 18.206 -12.923 10.319 1.00 79.75 240 GLN A CA 1
ATOM 1871 C C . GLN A 1 240 ? 17.232 -11.868 10.867 1.00 79.75 240 GLN A C 1
ATOM 1873 O O . GLN A 1 240 ? 17.406 -11.377 11.978 1.00 79.75 240 GLN A O 1
ATOM 1878 N N . TRP A 1 241 ? 16.155 -11.607 10.123 1.00 70.25 241 TRP A N 1
ATOM 1879 C CA . TRP A 1 241 ? 15.096 -10.663 10.472 1.00 70.25 241 TRP A CA 1
ATOM 1880 C C . TRP A 1 241 ? 14.463 -10.970 11.838 1.00 70.25 241 TRP A C 1
ATOM 1882 O O . TRP A 1 241 ? 14.361 -10.088 12.690 1.00 70.25 241 TRP A O 1
ATOM 1892 N N . LEU A 1 242 ? 14.115 -12.232 12.101 1.00 75.38 242 LEU A N 1
ATOM 1893 C CA . LEU A 1 242 ? 13.554 -12.646 13.388 1.00 75.38 242 LEU A CA 1
ATOM 1894 C C . LEU A 1 242 ? 14.563 -12.531 14.547 1.00 75.38 242 LEU A C 1
ATOM 1896 O O . LEU A 1 242 ? 14.178 -12.221 15.676 1.00 75.38 242 LEU A O 1
ATOM 1900 N N . ALA A 1 243 ? 15.852 -12.761 14.289 1.00 77.38 243 ALA A N 1
ATOM 1901 C CA . ALA A 1 243 ? 16.883 -12.644 15.317 1.00 77.38 243 ALA A CA 1
ATOM 1902 C C . ALA A 1 243 ? 17.023 -11.199 15.807 1.00 77.38 243 ALA A C 1
ATOM 1904 O O . ALA A 1 243 ? 16.990 -10.945 17.008 1.00 77.38 243 ALA A O 1
ATOM 1905 N N . ASP A 1 244 ? 17.052 -10.245 14.880 1.00 73.50 244 ASP A N 1
ATOM 1906 C CA . ASP A 1 244 ? 17.277 -8.827 15.182 1.00 73.50 244 ASP A CA 1
ATOM 1907 C C . ASP A 1 244 ? 16.055 -8.134 15.830 1.00 73.50 244 ASP A C 1
ATOM 1909 O O . ASP A 1 244 ? 16.074 -6.934 16.101 1.00 73.50 244 ASP A O 1
ATOM 1913 N N . SER A 1 245 ? 14.980 -8.885 16.096 1.00 72.56 245 SER A N 1
ATOM 1914 C CA . SER A 1 245 ? 13.680 -8.364 16.524 1.00 72.56 245 SER A CA 1
ATOM 1915 C C . SER A 1 245 ? 13.531 -8.083 18.023 1.00 72.56 245 SER A C 1
ATOM 1917 O O . SER A 1 245 ? 12.557 -7.447 18.411 1.00 72.56 245 SER A O 1
ATOM 1919 N N . ASN A 1 246 ? 14.431 -8.576 18.878 1.00 79.62 246 ASN A N 1
ATOM 1920 C CA . ASN A 1 246 ? 14.358 -8.369 20.330 1.00 79.62 246 ASN A CA 1
ATOM 1921 C C . ASN A 1 246 ? 15.630 -7.662 20.811 1.00 79.62 246 ASN A C 1
ATOM 1923 O O . ASN A 1 246 ? 16.736 -8.102 20.489 1.00 79.62 246 ASN A O 1
ATOM 1927 N N . TYR A 1 247 ? 15.488 -6.589 21.582 1.00 84.69 247 TYR A N 1
ATOM 1928 C CA . TYR A 1 247 ? 16.607 -5.763 22.044 1.00 84.69 247 TYR A CA 1
ATOM 1929 C C . TYR A 1 247 ? 16.216 -4.953 23.279 1.00 84.69 247 TYR A C 1
ATOM 1931 O O . TYR A 1 247 ? 15.036 -4.793 23.591 1.00 84.69 247 TYR A O 1
ATOM 1939 N N . GLU A 1 248 ? 17.214 -4.436 23.985 1.00 87.31 248 GLU A N 1
ATOM 1940 C CA . GLU A 1 248 ? 17.017 -3.532 25.114 1.00 87.31 248 GLU A CA 1
ATOM 1941 C C . GLU A 1 248 ? 17.517 -2.132 24.765 1.00 87.31 248 GLU A C 1
ATOM 1943 O O . GLU A 1 248 ? 18.470 -1.960 23.999 1.00 87.31 248 GLU A O 1
ATOM 1948 N N . LEU A 1 249 ? 16.852 -1.129 25.327 1.00 90.75 249 LEU A N 1
ATOM 1949 C CA . LEU A 1 249 ? 17.176 0.281 25.176 1.00 90.75 249 LEU A CA 1
ATOM 1950 C C . LEU A 1 249 ? 17.462 0.872 26.552 1.00 90.75 249 LEU A C 1
ATOM 1952 O O . LEU A 1 249 ? 16.700 0.646 27.493 1.00 90.75 249 LEU A O 1
ATOM 1956 N N . SER A 1 250 ? 18.527 1.660 26.656 1.00 89.25 250 SER A N 1
ATOM 1957 C CA . SER A 1 250 ? 18.874 2.386 27.878 1.00 89.25 250 SER A CA 1
ATOM 1958 C C . SER A 1 250 ? 19.119 3.863 27.581 1.00 89.25 250 SER A C 1
ATOM 1960 O O . SER A 1 250 ? 19.822 4.214 26.625 1.00 89.25 250 SER A O 1
ATOM 1962 N N . PHE A 1 251 ? 18.535 4.728 28.408 1.00 89.62 251 PHE A N 1
ATOM 1963 C CA . PHE A 1 251 ? 18.755 6.172 28.407 1.00 89.62 251 PHE A CA 1
ATOM 1964 C C . PHE A 1 251 ? 19.530 6.605 29.652 1.00 89.62 251 PHE A C 1
ATOM 1966 O O . PHE A 1 251 ? 19.381 6.032 30.729 1.00 89.62 251 PHE A O 1
ATOM 1973 N N . SER A 1 252 ? 20.321 7.673 29.522 1.00 86.94 252 SER A N 1
ATOM 1974 C CA . SER A 1 252 ? 20.946 8.315 30.682 1.00 86.94 252 SER A CA 1
ATOM 1975 C C . SER A 1 252 ? 19.881 8.953 31.578 1.00 86.94 252 SER A C 1
ATOM 1977 O O . SER A 1 252 ? 18.987 9.647 31.097 1.00 86.94 252 SER A O 1
ATOM 1979 N N . ASP A 1 253 ? 20.045 8.806 32.889 1.00 86.69 253 ASP A N 1
ATOM 1980 C CA . ASP A 1 253 ? 19.239 9.470 33.924 1.00 86.69 253 ASP A CA 1
ATOM 1981 C C . ASP A 1 253 ? 19.303 11.009 33.875 1.00 86.69 253 ASP A C 1
ATOM 1983 O O . ASP A 1 253 ? 18.345 11.684 34.240 1.00 86.69 253 ASP A O 1
ATOM 1987 N N . LYS A 1 254 ? 20.408 11.563 33.362 1.00 86.75 254 LYS A N 1
ATOM 1988 C CA . LYS A 1 254 ? 20.609 12.996 33.092 1.00 86.75 254 LYS A CA 1
ATOM 1989 C C . LYS A 1 254 ? 19.682 13.581 32.025 1.00 86.75 254 LYS A C 1
ATOM 1991 O O . LYS A 1 254 ? 19.559 14.801 31.970 1.00 86.75 254 LYS A O 1
ATOM 1996 N N . LEU A 1 255 ? 19.088 12.751 31.164 1.00 86.69 255 LEU A N 1
ATOM 1997 C CA . LEU A 1 255 ? 18.189 13.218 30.110 1.00 86.69 255 LEU A CA 1
ATOM 1998 C C . LEU A 1 255 ? 16.793 13.455 30.676 1.00 86.69 255 LEU A C 1
ATOM 2000 O O . LEU A 1 255 ? 16.214 12.568 31.321 1.00 86.69 255 LEU A O 1
ATOM 2004 N N . ALA A 1 256 ? 16.213 14.611 30.360 1.00 88.38 256 ALA A N 1
ATOM 2005 C CA . ALA A 1 256 ? 14.802 14.848 30.623 1.00 88.38 256 ALA A CA 1
ATOM 2006 C C . ALA A 1 256 ? 13.953 13.855 29.816 1.00 88.38 256 ALA A C 1
ATOM 2008 O O . ALA A 1 256 ? 14.346 13.404 28.742 1.00 88.38 256 ALA A O 1
ATOM 2009 N N . MET A 1 257 ? 12.763 13.505 30.305 1.00 90.19 257 MET A N 1
ATOM 2010 C CA . MET A 1 257 ? 11.929 12.508 29.625 1.00 90.19 257 MET A CA 1
ATOM 2011 C C . MET A 1 257 ? 11.537 12.933 28.203 1.00 90.19 257 MET A C 1
ATOM 2013 O O . MET A 1 257 ? 11.487 12.091 27.311 1.00 90.19 257 MET A O 1
ATOM 2017 N N . SER A 1 258 ? 11.326 14.232 27.970 1.00 90.62 258 SER A N 1
ATOM 2018 C CA . SER A 1 258 ? 11.045 14.761 26.633 1.00 90.62 258 SER A CA 1
ATOM 2019 C C . SER A 1 258 ? 12.210 14.579 25.656 1.00 90.62 258 SER A C 1
ATOM 2021 O O . SER A 1 258 ? 11.971 14.525 24.457 1.00 90.62 258 SER A O 1
ATOM 2023 N N . GLU A 1 259 ? 13.446 14.420 26.136 1.00 90.44 259 GLU A N 1
ATOM 2024 C CA . GLU A 1 259 ? 14.648 14.204 25.315 1.00 90.44 259 GLU A CA 1
ATOM 2025 C C . GLU A 1 259 ? 14.844 12.734 24.926 1.00 90.44 259 GLU A C 1
ATOM 2027 O O . GLU A 1 259 ? 15.702 12.426 24.097 1.00 90.44 259 GLU A O 1
ATOM 2032 N N . ARG A 1 260 ? 14.075 11.816 25.524 1.00 91.75 260 ARG A N 1
ATOM 2033 C CA . ARG A 1 260 ? 14.170 10.374 25.277 1.00 91.75 260 ARG A CA 1
ATOM 2034 C C . ARG A 1 260 ? 13.268 9.999 24.116 1.00 91.75 260 ARG A C 1
ATOM 2036 O O . ARG A 1 260 ? 12.075 10.298 24.122 1.00 91.75 260 ARG A O 1
ATOM 2043 N N . ILE A 1 261 ? 13.832 9.291 23.148 1.00 91.50 261 ILE A N 1
ATOM 2044 C CA . ILE A 1 261 ? 13.087 8.805 21.995 1.00 91.50 261 ILE A CA 1
ATOM 2045 C C . ILE A 1 261 ? 13.329 7.324 21.746 1.00 91.50 261 ILE A C 1
ATOM 2047 O O . ILE A 1 261 ? 14.466 6.884 21.614 1.00 91.50 261 ILE A O 1
ATOM 2051 N N . ILE A 1 262 ? 12.255 6.567 21.550 1.00 92.81 262 ILE A N 1
ATOM 2052 C CA . ILE A 1 262 ? 12.348 5.237 20.950 1.00 92.81 262 ILE A CA 1
ATOM 2053 C C . ILE A 1 262 ? 12.249 5.416 19.434 1.00 92.81 262 ILE A C 1
ATOM 2055 O O . ILE A 1 262 ? 11.165 5.584 18.871 1.00 92.81 262 ILE A O 1
ATOM 2059 N N . PHE A 1 263 ? 13.410 5.453 18.788 1.00 88.62 263 PHE A N 1
ATOM 2060 C CA . PHE A 1 263 ? 13.534 5.567 17.337 1.00 88.62 263 PHE A CA 1
ATOM 2061 C C . PHE A 1 263 ? 13.659 4.173 16.707 1.00 88.62 263 PHE A C 1
ATOM 2063 O O . PHE A 1 263 ? 14.173 3.273 17.370 1.00 88.62 263 PHE A O 1
ATOM 2070 N N . PRO A 1 264 ? 13.265 3.993 15.434 1.00 86.19 264 PRO A N 1
ATOM 2071 C CA . PRO A 1 264 ? 13.583 2.798 14.671 1.00 86.19 264 PRO A CA 1
ATOM 2072 C C . PRO A 1 264 ? 15.058 2.397 14.692 1.00 86.19 264 PRO A C 1
ATOM 2074 O O . PRO A 1 264 ? 15.911 3.082 14.120 1.00 86.19 264 PRO A O 1
ATOM 2077 N N . VAL A 1 265 ? 15.360 1.261 15.315 1.00 76.62 265 VAL A N 1
ATOM 2078 C CA . VAL A 1 265 ? 16.734 0.745 15.441 1.00 76.62 265 VAL A CA 1
ATOM 2079 C C . VAL A 1 265 ? 16.917 -0.651 14.862 1.00 76.62 265 VAL A C 1
ATOM 2081 O O . VAL A 1 265 ? 18.050 -1.035 14.569 1.00 76.62 265 VAL A O 1
ATOM 2084 N N . SER A 1 266 ? 15.828 -1.395 14.655 1.00 73.31 266 SER A N 1
ATOM 2085 C CA . SER A 1 266 ? 15.870 -2.732 14.059 1.00 73.31 266 SER A CA 1
ATOM 2086 C C . SER A 1 266 ? 15.366 -2.740 12.607 1.00 73.31 266 SER A C 1
ATOM 2088 O O . SER A 1 266 ? 14.573 -1.877 12.211 1.00 73.31 266 SER A O 1
ATOM 2090 N N . PRO A 1 267 ? 15.754 -3.747 11.800 1.00 66.75 267 PRO A N 1
ATOM 2091 C CA . PRO A 1 267 ? 15.189 -3.966 10.467 1.00 66.75 267 PRO A CA 1
ATOM 2092 C C . PRO A 1 267 ? 13.652 -4.103 10.431 1.00 66.75 267 PRO A C 1
ATOM 2094 O O . PRO A 1 267 ? 13.048 -3.981 9.368 1.00 66.75 267 PRO A O 1
ATOM 2097 N N . ASN A 1 268 ? 12.997 -4.360 11.570 1.00 66.25 268 ASN A N 1
ATOM 2098 C CA . ASN A 1 268 ? 11.545 -4.562 11.660 1.00 66.25 268 ASN A CA 1
ATOM 2099 C C . ASN A 1 268 ? 10.730 -3.281 11.543 1.00 66.25 268 ASN A C 1
ATOM 2101 O O . ASN A 1 268 ? 9.543 -3.329 11.234 1.00 66.25 268 ASN A O 1
ATOM 2105 N N . GLU A 1 269 ? 11.356 -2.153 11.841 1.00 79.19 269 GLU A N 1
ATOM 2106 C CA . GLU A 1 269 ? 10.701 -0.863 12.023 1.00 79.19 269 GLU A CA 1
ATOM 2107 C C . GLU A 1 269 ? 11.354 0.209 11.149 1.00 79.19 269 GLU A C 1
ATOM 2109 O O . GLU A 1 269 ? 11.212 1.394 11.419 1.00 79.19 269 GLU A O 1
ATOM 2114 N N . THR A 1 270 ? 12.047 -0.181 10.069 1.00 79.06 270 THR A N 1
ATOM 2115 C CA . THR A 1 270 ? 12.767 0.744 9.169 1.00 79.06 270 THR A CA 1
ATOM 2116 C C . THR A 1 270 ? 11.890 1.848 8.584 1.00 79.06 270 THR A C 1
ATOM 2118 O O . THR A 1 270 ? 12.407 2.908 8.239 1.00 79.06 270 THR A O 1
ATOM 2121 N N . ASN A 1 271 ? 10.577 1.617 8.488 1.00 79.69 271 ASN A N 1
ATOM 2122 C CA . ASN A 1 271 ? 9.582 2.590 8.040 1.00 79.69 271 ASN A CA 1
ATOM 2123 C C . ASN A 1 271 ? 8.735 3.153 9.194 1.00 79.69 271 ASN A C 1
ATOM 2125 O O . ASN A 1 271 ? 7.844 3.967 8.963 1.00 79.69 271 ASN A O 1
ATOM 2129 N N . GLY A 1 272 ? 9.026 2.766 10.433 1.00 86.94 272 GLY A N 1
ATOM 2130 C CA . GLY A 1 272 ? 8.545 3.416 11.639 1.00 86.94 272 GLY A CA 1
ATOM 2131 C C . GLY A 1 272 ? 7.870 2.506 12.659 1.00 86.94 272 GLY A C 1
ATOM 2132 O O . GLY A 1 272 ? 7.618 1.318 12.439 1.00 86.94 272 GLY A O 1
ATOM 2133 N N . ILE A 1 273 ? 7.567 3.138 13.788 1.00 91.50 273 ILE A N 1
ATOM 2134 C CA . ILE A 1 273 ? 6.877 2.595 14.954 1.00 91.50 273 ILE A CA 1
ATOM 2135 C C . ILE A 1 273 ? 5.494 3.251 15.044 1.00 91.50 273 ILE A C 1
ATOM 2137 O O . ILE A 1 273 ? 5.385 4.479 15.076 1.00 91.50 273 ILE A O 1
ATOM 2141 N N . GLU A 1 274 ? 4.430 2.447 15.091 1.00 91.00 274 GLU A N 1
ATOM 2142 C CA . GLU A 1 274 ? 3.052 2.947 15.062 1.00 91.00 274 GLU A CA 1
ATOM 2143 C C . GLU A 1 274 ? 2.253 2.586 16.318 1.00 91.00 274 GLU A C 1
ATOM 2145 O O . GLU A 1 274 ? 2.319 1.464 16.824 1.00 91.00 274 GLU A O 1
ATOM 2150 N N . ASP A 1 275 ? 1.420 3.536 16.748 1.00 92.19 275 ASP A N 1
ATOM 2151 C CA . ASP A 1 275 ? 0.331 3.372 17.712 1.00 92.19 275 ASP A CA 1
ATOM 2152 C C . ASP A 1 275 ? 0.720 2.667 19.019 1.00 92.19 275 ASP A C 1
ATOM 2154 O O . ASP A 1 275 ? 0.121 1.653 19.390 1.00 92.19 275 ASP A O 1
ATOM 2158 N N . ALA A 1 276 ? 1.715 3.205 19.726 1.00 96.56 276 ALA A N 1
ATOM 2159 C CA . ALA A 1 276 ? 2.096 2.695 21.037 1.00 96.56 276 ALA A CA 1
ATOM 2160 C C . ALA A 1 276 ? 0.960 2.891 22.058 1.00 96.56 276 ALA A C 1
ATOM 2162 O O . ALA A 1 276 ? 0.547 4.019 22.329 1.00 96.56 276 ALA A O 1
ATOM 2163 N N . ARG A 1 277 ? 0.454 1.791 22.625 1.00 97.69 277 ARG A N 1
ATOM 2164 C CA . ARG A 1 277 ? -0.635 1.777 23.619 1.00 97.69 277 ARG A CA 1
ATOM 2165 C C . ARG A 1 277 ? -0.076 1.386 24.978 1.00 97.69 277 ARG A C 1
ATOM 2167 O O . ARG A 1 277 ? -0.015 0.200 25.296 1.00 97.69 277 ARG A O 1
ATOM 2174 N N . PHE A 1 278 ? 0.369 2.379 25.743 1.00 98.25 278 PHE A N 1
ATOM 2175 C CA . PHE A 1 278 ? 0.929 2.169 27.077 1.00 98.25 278 PHE A CA 1
ATOM 2176 C C . PHE A 1 278 ? -0.162 1.846 28.103 1.00 98.25 278 PHE A C 1
ATOM 2178 O O . PHE A 1 278 ? -1.246 2.427 28.088 1.00 98.25 278 PHE A O 1
ATOM 2185 N N . VAL A 1 279 ? 0.162 0.960 29.040 1.00 98.19 279 VAL A N 1
ATOM 2186 C CA . VAL A 1 279 ? -0.646 0.644 30.215 1.00 98.19 279 VAL A CA 1
ATOM 2187 C C . VAL A 1 279 ? 0.255 0.486 31.433 1.00 98.19 279 VAL A C 1
ATOM 2189 O O . VAL A 1 279 ? 1.310 -0.141 31.363 1.00 98.19 279 VAL A O 1
ATOM 2192 N N . ARG A 1 280 ? -0.175 1.045 32.566 1.00 98.06 280 ARG A N 1
ATOM 2193 C CA . ARG A 1 280 ? 0.410 0.744 33.874 1.00 98.06 280 ARG A CA 1
ATOM 2194 C C . ARG A 1 280 ? -0.227 -0.542 34.391 1.00 98.06 280 ARG A C 1
ATOM 2196 O O . ARG A 1 280 ? -1.367 -0.508 34.849 1.00 98.06 280 ARG A O 1
ATOM 2203 N N . PHE A 1 281 ? 0.491 -1.652 34.291 1.00 97.81 281 PHE A N 1
ATOM 2204 C CA . PHE A 1 281 ? 0.027 -2.955 34.744 1.00 97.81 281 PHE A CA 1
ATOM 2205 C C . PHE A 1 281 ? 0.423 -3.189 36.198 1.00 97.81 281 PHE A C 1
ATOM 2207 O O . PHE A 1 281 ? 1.579 -2.970 36.563 1.00 97.81 281 PHE A O 1
ATOM 2214 N N . VAL A 1 282 ? -0.527 -3.634 37.015 1.00 96.62 282 VAL A N 1
ATOM 2215 C CA . VAL A 1 282 ? -0.307 -3.995 38.420 1.00 96.62 282 VAL A CA 1
ATOM 2216 C C . VAL A 1 282 ? -0.525 -5.496 38.568 1.00 96.62 282 VAL A C 1
ATOM 2218 O O . VAL A 1 282 ? -1.602 -5.994 38.234 1.00 96.62 282 VAL A O 1
ATOM 2221 N N . ASP A 1 283 ? 0.501 -6.215 39.021 1.00 88.88 283 ASP A N 1
ATOM 2222 C CA . ASP A 1 283 ? 0.401 -7.651 39.304 1.00 88.88 283 ASP A CA 1
ATOM 2223 C C . ASP A 1 283 ? -0.239 -7.888 40.687 1.00 88.88 283 ASP A C 1
ATOM 2225 O O . ASP A 1 283 ? -0.412 -6.963 41.487 1.00 88.88 283 ASP A O 1
ATOM 2229 N N . ASP A 1 284 ? -0.604 -9.135 40.976 1.00 88.31 284 ASP A N 1
ATOM 2230 C CA . ASP A 1 284 ? -1.332 -9.515 42.192 1.00 88.31 284 ASP A CA 1
ATOM 2231 C C . ASP A 1 284 ? -0.505 -9.274 43.475 1.00 88.31 284 ASP A C 1
ATOM 2233 O O . ASP A 1 284 ? -1.059 -9.142 44.567 1.00 88.31 284 ASP A O 1
ATOM 2237 N N . ASP A 1 285 ? 0.824 -9.182 43.350 1.00 85.69 285 ASP A N 1
ATOM 2238 C CA . ASP A 1 285 ? 1.761 -8.849 44.431 1.00 85.69 285 ASP A CA 1
ATOM 2239 C C . ASP A 1 285 ? 1.976 -7.333 44.625 1.00 85.69 285 ASP A C 1
ATOM 2241 O O . ASP A 1 285 ? 2.730 -6.916 45.507 1.00 85.69 285 ASP A O 1
ATOM 2245 N N . GLY A 1 286 ? 1.307 -6.501 43.820 1.00 89.38 286 GLY A N 1
ATOM 2246 C CA . GLY A 1 286 ? 1.426 -5.045 43.835 1.00 89.38 286 GLY A CA 1
ATOM 2247 C C . GLY A 1 286 ? 2.621 -4.494 43.054 1.00 89.38 286 GLY A C 1
ATOM 2248 O O . GLY A 1 286 ? 2.786 -3.271 43.003 1.00 89.38 286 GLY A O 1
ATOM 2249 N N . SER A 1 287 ? 3.440 -5.350 42.433 1.00 87.56 287 SER A N 1
ATOM 2250 C CA . SER A 1 287 ? 4.491 -4.912 41.513 1.00 87.56 287 SER A CA 1
ATOM 2251 C C . SER A 1 287 ? 3.891 -4.218 40.289 1.00 87.56 287 SER A C 1
ATOM 2253 O O . SER A 1 287 ? 2.762 -4.487 39.869 1.00 87.56 287 SER A O 1
ATOM 2255 N N . VAL A 1 288 ? 4.641 -3.263 39.737 1.00 94.38 288 VAL A N 1
ATOM 2256 C CA . VAL A 1 288 ? 4.178 -2.408 38.643 1.00 94.38 288 VAL A CA 1
ATOM 2257 C C . VAL A 1 288 ? 5.126 -2.540 37.467 1.00 94.38 288 VAL A C 1
ATOM 2259 O O . VAL A 1 288 ? 6.324 -2.322 37.610 1.00 94.38 288 VAL A O 1
ATOM 2262 N N . MET A 1 289 ? 4.563 -2.819 36.297 1.00 94.69 289 MET A N 1
ATOM 2263 C CA . MET A 1 289 ? 5.269 -2.823 35.020 1.00 94.69 289 MET A CA 1
ATOM 2264 C C . MET A 1 289 ? 4.476 -1.981 34.026 1.00 94.69 289 MET A C 1
ATOM 2266 O O . MET A 1 289 ? 3.256 -2.112 33.919 1.00 94.69 289 MET A O 1
ATOM 2270 N N . TYR A 1 290 ? 5.149 -1.125 33.270 1.00 98.19 290 TYR A N 1
ATOM 2271 C CA . TYR A 1 290 ? 4.535 -0.447 32.139 1.00 98.19 290 TYR A CA 1
ATOM 2272 C C . TYR A 1 290 ? 4.731 -1.301 30.895 1.00 98.19 290 TYR A C 1
ATOM 2274 O O . TYR A 1 290 ? 5.860 -1.567 30.483 1.00 98.19 290 TYR A O 1
ATOM 2282 N N . TYR A 1 291 ? 3.619 -1.709 30.291 1.00 98.06 291 TYR A N 1
ATOM 2283 C CA . TYR A 1 291 ? 3.620 -2.383 29.000 1.00 98.06 291 TYR A CA 1
ATOM 2284 C C . TYR A 1 291 ? 3.175 -1.414 27.917 1.00 98.06 291 TYR A C 1
ATOM 2286 O O . TYR A 1 291 ? 2.307 -0.581 28.165 1.00 98.06 291 TYR A O 1
ATOM 2294 N N . ALA A 1 292 ? 3.687 -1.562 26.700 1.00 97.69 292 ALA A N 1
ATOM 2295 C CA . ALA A 1 292 ? 3.054 -0.968 25.530 1.00 97.69 292 ALA A CA 1
ATOM 2296 C C . ALA A 1 292 ? 3.091 -1.921 24.354 1.00 97.69 292 ALA A C 1
ATOM 2298 O O . ALA A 1 292 ? 4.154 -2.420 24.003 1.00 97.69 292 ALA A O 1
ATOM 2299 N N . THR A 1 293 ? 1.956 -2.151 23.706 1.00 96.38 293 THR A N 1
ATOM 2300 C CA . THR A 1 293 ? 1.999 -2.784 22.387 1.00 96.38 293 THR A CA 1
ATOM 2301 C C . THR A 1 293 ? 2.185 -1.704 21.330 1.00 96.38 293 THR A C 1
ATOM 2303 O O . THR A 1 293 ? 1.693 -0.582 21.479 1.00 96.38 293 THR A O 1
ATOM 2306 N N . TYR A 1 294 ? 2.887 -2.036 20.256 1.00 95.12 294 TYR A N 1
ATOM 2307 C CA . TYR A 1 294 ? 3.002 -1.172 19.088 1.00 95.12 294 TYR A CA 1
ATOM 2308 C C . TYR A 1 294 ? 3.117 -2.013 17.821 1.00 95.12 294 TYR A C 1
ATOM 2310 O O . TYR A 1 294 ? 3.313 -3.228 17.873 1.00 95.12 294 TYR A O 1
ATOM 2318 N N . THR A 1 295 ? 2.979 -1.369 16.667 1.00 91.38 295 THR A N 1
ATOM 2319 C CA . THR A 1 295 ? 3.222 -2.017 15.375 1.00 91.38 295 THR A CA 1
ATOM 2320 C C . THR A 1 295 ? 4.548 -1.544 14.794 1.00 91.38 295 THR A C 1
ATOM 2322 O O . THR A 1 295 ? 4.692 -0.364 14.485 1.00 91.38 295 THR A O 1
ATOM 2325 N N . ALA A 1 296 ? 5.505 -2.455 14.628 1.00 89.50 296 ALA A N 1
ATOM 2326 C CA . ALA A 1 296 ? 6.716 -2.215 13.848 1.00 89.50 296 ALA A CA 1
ATOM 2327 C C . ALA A 1 296 ? 6.402 -2.371 12.352 1.00 89.50 296 ALA A C 1
ATOM 2329 O O . ALA A 1 296 ? 5.751 -3.345 11.958 1.00 89.50 296 ALA A O 1
ATOM 2330 N N . TYR A 1 297 ? 6.837 -1.420 11.524 1.00 81.69 297 TYR A N 1
ATOM 2331 C CA . TYR A 1 297 ? 6.620 -1.439 10.077 1.00 81.69 297 TYR A CA 1
ATOM 2332 C C . TYR A 1 297 ? 7.931 -1.262 9.306 1.00 81.69 297 TYR A C 1
ATOM 2334 O O . TYR A 1 297 ? 8.664 -0.296 9.511 1.00 81.69 297 TYR A O 1
ATOM 2342 N N . ASN A 1 298 ? 8.202 -2.159 8.356 1.00 72.69 298 ASN A N 1
ATOM 2343 C CA . ASN A 1 298 ? 9.424 -2.139 7.539 1.00 72.69 298 ASN A CA 1
ATOM 2344 C C . ASN A 1 298 ? 9.185 -1.784 6.058 1.00 72.69 298 ASN A C 1
ATOM 2346 O O . ASN A 1 298 ? 10.023 -2.065 5.204 1.00 72.69 298 ASN A O 1
ATOM 2350 N N . GLY A 1 299 ? 8.006 -1.250 5.719 1.00 64.69 299 GLY A N 1
ATOM 2351 C CA . GLY A 1 299 ? 7.646 -0.916 4.335 1.00 64.69 299 GLY A CA 1
ATOM 2352 C C . GLY A 1 299 ? 6.994 -2.062 3.549 1.00 64.69 299 GLY A C 1
ATOM 2353 O O . GLY A 1 299 ? 6.414 -1.821 2.491 1.00 64.69 299 GLY A O 1
ATOM 2354 N N . ARG A 1 300 ? 7.061 -3.305 4.052 1.00 61.19 300 ARG A N 1
ATOM 2355 C CA . ARG A 1 300 ? 6.507 -4.506 3.395 1.00 61.19 300 ARG A CA 1
ATOM 2356 C C . ARG A 1 300 ? 5.565 -5.303 4.295 1.00 61.19 300 ARG A C 1
ATOM 2358 O O . ARG A 1 300 ? 4.535 -5.776 3.826 1.00 61.19 300 ARG A O 1
ATOM 2365 N N . ALA A 1 301 ? 5.922 -5.453 5.567 1.00 66.19 301 ALA A N 1
ATOM 2366 C CA . ALA A 1 301 ? 5.207 -6.237 6.564 1.00 66.19 301 ALA A CA 1
ATOM 2367 C C . ALA A 1 301 ? 5.063 -5.452 7.872 1.00 66.19 301 ALA A C 1
ATOM 2369 O O . ALA A 1 301 ? 5.819 -4.515 8.142 1.00 66.19 301 ALA A O 1
ATOM 2370 N N . ILE A 1 302 ? 4.084 -5.858 8.678 1.00 79.31 302 ILE A N 1
ATOM 2371 C CA . ILE A 1 302 ? 3.881 -5.357 10.035 1.00 79.31 302 ILE A CA 1
ATOM 2372 C C . ILE A 1 302 ? 4.218 -6.455 11.036 1.00 79.31 302 ILE A C 1
ATOM 2374 O O . ILE A 1 302 ? 3.962 -7.631 10.779 1.00 79.31 302 ILE A O 1
ATOM 2378 N N . LEU A 1 303 ? 4.769 -6.066 12.178 1.00 83.12 303 LEU A N 1
ATOM 2379 C CA . LEU A 1 303 ? 5.049 -6.976 13.278 1.00 83.12 303 LEU A CA 1
ATOM 2380 C C . LEU A 1 303 ? 4.538 -6.355 14.583 1.00 83.12 303 LEU A C 1
ATOM 2382 O O . LEU A 1 303 ? 4.997 -5.274 14.955 1.00 83.12 303 LEU A O 1
ATOM 2386 N N . PRO A 1 304 ? 3.580 -6.992 15.277 1.00 89.75 304 PRO A N 1
ATOM 2387 C CA . PRO A 1 304 ? 3.169 -6.546 16.601 1.00 89.75 304 PRO A CA 1
ATOM 2388 C C . PRO A 1 304 ? 4.278 -6.793 17.630 1.00 89.75 304 PRO A C 1
ATOM 2390 O O . PRO A 1 304 ? 4.806 -7.902 17.754 1.00 89.75 304 PRO A O 1
ATOM 2393 N N . MET A 1 305 ? 4.607 -5.748 18.376 1.00 90.94 305 MET A N 1
ATOM 2394 C CA . MET A 1 305 ? 5.699 -5.707 19.343 1.00 90.94 305 MET A CA 1
ATOM 2395 C C . MET A 1 305 ? 5.173 -5.322 20.729 1.00 90.94 305 MET A C 1
ATOM 2397 O O . MET A 1 305 ? 4.097 -4.732 20.852 1.00 90.94 305 MET A O 1
ATOM 2401 N N . LEU A 1 306 ? 5.945 -5.644 21.764 1.00 93.62 306 LEU A N 1
ATOM 2402 C CA . LEU A 1 306 ? 5.699 -5.318 23.164 1.00 93.62 306 LEU A CA 1
ATOM 2403 C C . LEU A 1 306 ? 6.908 -4.579 23.747 1.00 93.62 306 LEU A C 1
ATOM 2405 O O . LEU A 1 306 ? 8.046 -5.014 23.601 1.00 93.62 306 LEU A O 1
ATOM 2409 N N . ILE A 1 307 ? 6.639 -3.478 24.432 1.00 95.62 307 ILE A N 1
ATOM 2410 C CA . ILE A 1 307 ? 7.582 -2.705 25.234 1.00 95.62 307 ILE A CA 1
ATOM 2411 C C . ILE A 1 307 ? 7.317 -3.029 26.697 1.00 95.62 307 ILE A C 1
ATOM 2413 O O . ILE A 1 307 ? 6.157 -3.048 27.107 1.00 95.62 307 ILE A O 1
ATOM 2417 N N . GLU A 1 308 ? 8.375 -3.222 27.477 1.00 95.00 308 GLU A N 1
ATOM 2418 C CA . GLU A 1 308 ? 8.318 -3.350 28.935 1.00 95.00 308 GLU A CA 1
ATOM 2419 C C . GLU A 1 308 ? 9.279 -2.353 29.580 1.00 95.00 308 GLU A C 1
ATOM 2421 O O . GLU A 1 308 ? 10.441 -2.267 29.177 1.00 95.00 308 GLU A O 1
ATOM 2426 N N . THR A 1 309 ? 8.815 -1.612 30.584 1.00 95.50 309 THR A N 1
ATOM 2427 C CA . THR A 1 309 ? 9.647 -0.697 31.376 1.00 95.50 309 THR A CA 1
ATOM 2428 C C . THR A 1 309 ? 9.067 -0.495 32.773 1.00 95.50 309 THR A C 1
ATOM 2430 O O . THR A 1 309 ? 7.854 -0.537 32.960 1.00 95.50 309 THR A O 1
ATOM 2433 N N . GLU A 1 310 ? 9.919 -0.242 33.760 1.00 91.75 310 GLU A N 1
ATOM 2434 C CA . GLU A 1 310 ? 9.500 0.120 35.124 1.00 91.75 310 GLU A CA 1
ATOM 2435 C C . GLU A 1 310 ? 9.687 1.623 35.393 1.00 91.75 310 GLU A C 1
ATOM 2437 O O . GLU A 1 310 ? 9.001 2.204 36.234 1.00 91.75 310 GLU A O 1
ATOM 2442 N N . ASP A 1 311 ? 10.592 2.268 34.651 1.00 91.50 311 ASP A N 1
ATOM 2443 C CA . ASP A 1 311 ? 11.184 3.562 35.001 1.00 91.50 311 ASP A CA 1
ATOM 2444 C C . ASP A 1 311 ? 11.271 4.561 33.830 1.00 91.50 311 ASP A C 1
ATOM 2446 O O . ASP A 1 311 ? 11.672 5.710 34.029 1.00 91.50 311 ASP A O 1
ATOM 2450 N N . PHE A 1 312 ? 10.901 4.151 32.609 1.00 94.69 312 PHE A N 1
ATOM 2451 C CA . PHE A 1 312 ? 11.093 4.919 31.371 1.00 94.69 312 PHE A CA 1
ATOM 2452 C C . PHE A 1 312 ? 12.562 5.331 31.110 1.00 94.69 312 PHE A C 1
ATOM 2454 O O . PHE A 1 312 ? 12.833 6.301 30.390 1.00 94.69 312 PHE A O 1
ATOM 2461 N N . LEU A 1 313 ? 13.520 4.611 31.697 1.00 91.75 313 LEU A N 1
ATOM 2462 C CA . LEU A 1 313 ? 14.960 4.695 31.429 1.00 91.75 313 LEU A CA 1
ATOM 2463 C C . LEU A 1 313 ? 15.444 3.431 30.721 1.00 91.75 313 LEU A C 1
ATOM 2465 O O . LEU A 1 313 ? 16.230 3.522 29.778 1.00 91.75 313 LEU A O 1
ATOM 2469 N N . HIS A 1 314 ? 14.945 2.274 31.155 1.00 91.00 314 HIS A N 1
ATOM 2470 C CA . HIS A 1 314 ? 15.271 0.963 30.616 1.00 91.00 314 HIS A CA 1
ATOM 2471 C C . HIS A 1 314 ? 14.035 0.361 29.958 1.00 91.00 314 HIS A C 1
ATOM 2473 O O . HIS A 1 314 ? 12.989 0.214 30.592 1.00 91.00 314 HIS A O 1
ATOM 2479 N N . PHE A 1 315 ? 14.153 0.002 28.683 1.00 93.56 315 PHE A N 1
ATOM 2480 C CA . PHE A 1 315 ? 13.069 -0.608 27.923 1.00 93.56 315 PHE A CA 1
ATOM 2481 C C . PHE A 1 315 ? 13.517 -1.947 27.360 1.00 93.56 315 PHE A C 1
ATOM 2483 O O . PHE A 1 315 ? 14.575 -2.042 26.739 1.00 93.56 315 PHE A O 1
ATOM 2490 N N . ARG A 1 316 ? 12.681 -2.971 27.515 1.00 88.50 316 ARG A N 1
ATOM 2491 C CA . ARG A 1 316 ? 12.820 -4.235 26.789 1.00 88.50 316 ARG A CA 1
ATOM 2492 C C . ARG A 1 316 ? 11.833 -4.237 25.636 1.00 88.50 316 ARG A C 1
ATOM 2494 O O . ARG A 1 316 ? 10.640 -4.031 25.851 1.00 88.50 316 ARG A O 1
ATOM 2501 N N . ILE A 1 317 ? 12.337 -4.455 24.428 1.00 91.31 317 ILE A N 1
ATOM 2502 C CA . ILE A 1 317 ? 11.547 -4.525 23.204 1.00 91.31 317 ILE A CA 1
ATOM 2503 C C . ILE A 1 317 ? 11.481 -5.982 22.763 1.00 91.31 317 ILE A C 1
ATOM 2505 O O . ILE A 1 317 ? 12.503 -6.621 22.495 1.00 91.31 317 ILE A O 1
ATOM 2509 N N . LEU A 1 318 ? 10.265 -6.518 22.740 1.00 84.44 318 LEU A N 1
ATOM 2510 C CA . LEU A 1 318 ? 9.988 -7.939 22.606 1.00 84.44 318 LEU A CA 1
ATOM 2511 C C . LEU A 1 318 ? 8.963 -8.190 21.501 1.00 84.44 318 LEU A C 1
ATOM 2513 O O . LEU A 1 318 ? 7.990 -7.462 21.330 1.00 84.44 318 LEU A O 1
ATOM 2517 N N . THR A 1 319 ? 9.151 -9.281 20.776 1.00 84.06 319 THR A N 1
ATOM 2518 C CA . THR A 1 319 ? 8.166 -9.793 19.819 1.00 84.06 319 THR A CA 1
ATOM 2519 C C . THR A 1 319 ? 6.990 -10.450 20.537 1.00 84.06 319 THR A C 1
ATOM 2521 O O . THR A 1 319 ? 7.176 -11.290 21.423 1.00 84.06 319 THR A O 1
ATOM 2524 N N . LEU A 1 320 ? 5.763 -10.120 20.121 1.00 85.50 320 LEU A N 1
ATOM 2525 C CA . LEU A 1 320 ? 4.574 -10.864 20.538 1.00 85.50 320 LEU A CA 1
ATOM 2526 C C . LEU A 1 320 ? 4.457 -12.174 19.732 1.00 85.50 320 LEU A C 1
ATOM 2528 O O . LEU A 1 320 ? 4.803 -12.248 18.546 1.00 85.50 320 LEU A O 1
ATOM 2532 N N . ASN A 1 321 ? 3.971 -13.233 20.380 1.00 77.88 321 ASN A N 1
ATOM 2533 C CA . ASN A 1 321 ? 3.924 -14.593 19.828 1.00 77.88 321 ASN A CA 1
ATOM 2534 C C . ASN A 1 321 ? 2.509 -15.173 19.859 1.00 77.88 321 ASN A C 1
ATOM 2536 O O . ASN A 1 321 ? 1.705 -14.774 20.695 1.00 77.88 321 ASN A O 1
ATOM 2540 N N . GLY A 1 322 ? 2.245 -16.180 19.025 1.00 76.00 322 GLY A N 1
ATOM 2541 C CA . GLY A 1 322 ? 0.975 -16.902 18.999 1.00 76.00 322 GLY A CA 1
ATOM 2542 C C . GLY A 1 322 ? 0.117 -16.568 17.780 1.00 76.00 322 GLY A C 1
ATOM 2543 O O . GLY A 1 322 ? 0.315 -15.566 17.088 1.00 76.00 322 GLY A O 1
ATOM 2544 N N . ARG A 1 323 ? -0.863 -17.435 17.504 1.00 77.00 323 ARG A N 1
ATOM 2545 C CA . ARG A 1 323 ? -1.668 -17.412 16.268 1.00 77.00 323 ARG A CA 1
ATOM 2546 C C . ARG A 1 323 ? -2.508 -16.149 16.111 1.00 77.00 323 ARG A C 1
ATOM 2548 O O . ARG A 1 323 ? -2.858 -15.797 14.991 1.00 77.00 323 ARG A O 1
ATOM 2555 N N . ALA A 1 324 ? -2.820 -15.478 17.217 1.00 83.06 324 ALA A N 1
ATOM 2556 C CA . ALA A 1 324 ? -3.626 -14.265 17.233 1.00 83.06 324 ALA A CA 1
ATOM 2557 C C . ALA A 1 324 ? -2.781 -12.976 17.148 1.00 83.06 324 ALA A C 1
ATOM 2559 O O . ALA A 1 324 ? -3.295 -11.874 17.335 1.00 83.06 324 ALA A O 1
ATOM 2560 N N . VAL A 1 325 ? -1.476 -13.089 16.870 1.00 82.75 325 VAL A N 1
ATOM 2561 C CA . VAL A 1 325 ? -0.548 -11.955 16.761 1.00 82.75 325 VAL A CA 1
ATOM 2562 C C . VAL A 1 325 ? -0.204 -11.672 15.297 1.00 82.75 325 VAL A C 1
ATOM 2564 O O . VAL A 1 325 ? 0.932 -11.846 14.859 1.00 82.75 325 VAL A O 1
ATOM 2567 N N . GLN A 1 326 ? -1.207 -11.264 14.518 1.00 73.44 326 GLN A N 1
ATOM 2568 C CA . GLN A 1 326 ? -1.050 -11.005 13.075 1.00 73.44 326 GLN A CA 1
ATOM 2569 C C . GLN A 1 326 ? -1.435 -9.578 12.653 1.00 73.44 326 GLN A C 1
ATOM 2571 O O . GLN A 1 326 ? -1.012 -9.121 11.595 1.00 73.44 326 GLN A O 1
ATOM 2576 N N . ASN A 1 327 ? -2.203 -8.859 13.478 1.00 80.44 327 ASN A N 1
ATOM 2577 C CA . ASN A 1 327 ? -2.776 -7.552 13.147 1.00 80.44 327 ASN A CA 1
ATOM 2578 C C . ASN A 1 327 ? -2.438 -6.458 14.176 1.00 80.44 327 ASN A C 1
ATOM 2580 O O . ASN A 1 327 ? -1.743 -6.695 15.162 1.00 80.44 327 ASN A O 1
ATOM 2584 N N . LYS A 1 328 ? -2.907 -5.230 13.920 1.00 84.31 328 LYS A N 1
ATOM 2585 C CA . LYS A 1 328 ? -2.663 -4.036 14.751 1.00 84.31 328 LYS A CA 1
ATOM 2586 C C . LYS A 1 328 ? -3.717 -3.867 15.856 1.00 84.31 328 LYS A C 1
ATOM 2588 O O . LYS A 1 328 ? -4.755 -4.523 15.863 1.00 84.31 328 LYS A O 1
ATOM 2593 N N . GLY A 1 329 ? -3.503 -2.891 16.740 1.00 87.81 329 GLY A N 1
ATOM 2594 C CA . GLY A 1 329 ? -4.542 -2.426 17.668 1.00 87.81 329 GLY A CA 1
ATOM 2595 C C . GLY A 1 329 ? -4.707 -3.289 18.916 1.00 87.81 329 GLY A C 1
ATOM 2596 O O . GLY A 1 329 ? -5.830 -3.507 19.360 1.00 87.81 329 GLY A O 1
ATOM 2597 N N . MET A 1 330 ? -3.609 -3.809 19.459 1.00 94.62 330 MET A N 1
ATOM 2598 C CA . MET A 1 330 ? -3.619 -4.622 20.675 1.00 94.62 330 MET A CA 1
ATOM 2599 C C . MET A 1 330 ? -3.616 -3.738 21.926 1.00 94.62 330 MET A C 1
ATOM 2601 O O . MET A 1 330 ? -2.828 -2.810 22.010 1.00 94.62 330 MET A O 1
ATOM 2605 N N . ALA A 1 331 ? -4.445 -4.014 22.922 1.00 97.00 331 ALA A N 1
ATOM 2606 C CA . ALA A 1 331 ? -4.479 -3.254 24.168 1.00 97.00 331 ALA A CA 1
ATOM 2607 C C . ALA A 1 331 ? -4.594 -4.199 25.359 1.00 97.00 331 ALA A C 1
ATOM 2609 O O . ALA A 1 331 ? -5.601 -4.887 25.519 1.00 97.00 331 ALA A O 1
ATOM 2610 N N . LEU A 1 332 ? -3.542 -4.252 26.172 1.00 97.88 332 LEU A N 1
ATOM 2611 C CA . LEU A 1 332 ? -3.489 -5.078 27.373 1.00 97.88 332 LEU A CA 1
ATOM 2612 C C . LEU A 1 332 ? -4.331 -4.437 28.486 1.00 97.88 332 LEU A C 1
ATOM 2614 O O . LEU A 1 332 ? -4.326 -3.218 28.626 1.00 97.88 332 LEU A O 1
ATOM 2618 N N . PHE A 1 333 ? -5.038 -5.251 29.269 1.00 98.44 333 PHE A N 1
ATOM 2619 C CA . PHE A 1 333 ? -5.736 -4.799 30.475 1.00 98.44 333 PHE A CA 1
ATOM 2620 C C . PHE A 1 333 ? -4.730 -4.450 31.588 1.00 98.44 333 PHE A C 1
ATOM 2622 O O . PHE A 1 333 ? -3.643 -5.024 31.621 1.00 98.44 333 PHE A O 1
ATOM 2629 N N . PRO A 1 334 ? -5.073 -3.555 32.533 1.00 97.56 334 PRO A N 1
ATOM 2630 C CA . PRO A 1 334 ? -4.128 -3.038 33.529 1.00 97.56 334 PRO A CA 1
ATOM 2631 C C . PRO A 1 334 ? -3.838 -3.993 34.700 1.00 97.56 334 PRO A C 1
ATOM 2633 O O . PRO A 1 334 ? -3.054 -3.654 35.581 1.00 97.56 334 PRO A O 1
ATOM 2636 N N . ARG A 1 335 ? -4.462 -5.172 34.736 1.00 97.44 335 ARG A N 1
ATOM 2637 C CA . ARG A 1 335 ? -4.173 -6.255 35.688 1.00 97.44 335 ARG A CA 1
ATOM 2638 C C . ARG A 1 335 ? -4.662 -7.588 35.135 1.00 97.44 335 ARG A C 1
ATOM 2640 O O . ARG A 1 335 ? -5.370 -7.628 34.123 1.00 97.44 335 ARG A O 1
ATOM 2647 N N . ARG A 1 336 ? -4.331 -8.683 35.821 1.00 95.81 336 ARG A N 1
ATOM 2648 C CA . ARG A 1 336 ? -4.919 -9.993 35.524 1.00 95.81 336 ARG A CA 1
ATOM 2649 C C . ARG A 1 336 ? -6.404 -10.026 35.897 1.00 95.81 336 ARG A C 1
ATOM 2651 O O . ARG A 1 336 ? -6.847 -9.383 36.851 1.00 95.81 336 ARG A O 1
ATOM 2658 N N . ILE A 1 337 ? -7.172 -10.814 35.150 1.00 96.56 337 ILE A N 1
ATOM 2659 C CA . ILE A 1 337 ? -8.575 -11.128 35.440 1.00 96.56 337 ILE A CA 1
ATOM 2660 C C . ILE A 1 337 ? -8.662 -12.641 35.585 1.00 96.56 337 ILE A C 1
ATOM 2662 O O . ILE A 1 337 ? -8.274 -13.378 34.678 1.00 96.56 337 ILE A O 1
ATOM 2666 N N . GLN A 1 338 ? -9.113 -13.103 36.754 1.00 93.50 338 GLN A N 1
ATOM 2667 C CA . GLN A 1 338 ? -9.151 -14.529 37.103 1.00 93.50 338 GLN A CA 1
ATOM 2668 C C . GLN A 1 338 ? -7.791 -15.226 36.877 1.00 93.50 338 GLN A C 1
ATOM 2670 O O . GLN A 1 338 ? -7.718 -16.312 36.306 1.00 93.50 338 GLN A O 1
ATOM 2675 N N . GLY A 1 339 ? -6.700 -14.564 37.285 1.00 92.81 339 GLY A N 1
ATOM 2676 C CA . GLY A 1 339 ? -5.333 -15.092 37.199 1.00 92.81 339 GLY A CA 1
ATOM 2677 C C . GLY A 1 339 ? -4.703 -15.089 35.802 1.00 92.81 339 GLY A C 1
ATOM 2678 O O . GLY A 1 339 ? -3.594 -15.593 35.654 1.00 92.81 339 GLY A O 1
ATOM 2679 N N . ARG A 1 340 ? -5.356 -14.515 34.780 1.00 95.44 340 ARG A N 1
ATOM 2680 C CA . ARG A 1 340 ? -4.843 -14.469 33.399 1.00 95.44 340 ARG A CA 1
ATOM 2681 C C . ARG A 1 340 ? -4.666 -13.045 32.891 1.00 95.44 340 ARG A C 1
ATOM 2683 O O . ARG A 1 340 ? -5.438 -12.153 33.238 1.00 95.44 340 ARG A O 1
ATOM 2690 N N . TYR A 1 341 ? -3.672 -12.839 32.034 1.00 97.38 341 TYR A N 1
ATOM 2691 C CA . TYR A 1 341 ? -3.554 -11.630 31.225 1.00 97.38 341 TYR A CA 1
ATOM 2692 C C . TYR A 1 341 ? -4.702 -11.572 30.221 1.00 97.38 341 TYR A C 1
ATOM 2694 O O . TYR A 1 341 ? -5.100 -12.594 29.659 1.00 97.38 341 TYR A O 1
ATOM 2702 N N . VAL A 1 342 ? -5.211 -10.367 29.976 1.00 98.19 342 VAL A N 1
ATOM 2703 C CA . VAL A 1 342 ? -6.315 -10.126 29.043 1.00 98.19 342 VAL A CA 1
ATOM 2704 C C . VAL A 1 342 ? -5.923 -9.018 28.081 1.00 98.19 342 VAL A C 1
ATOM 2706 O O . VAL A 1 342 ? -5.294 -8.039 28.484 1.00 98.19 342 VAL A O 1
ATOM 2709 N N . MET A 1 343 ? -6.274 -9.168 26.807 1.00 97.75 343 MET A N 1
ATOM 2710 C CA . MET A 1 343 ? -5.938 -8.205 25.761 1.00 97.75 343 MET A CA 1
ATOM 2711 C C . MET A 1 343 ? -7.101 -8.019 24.793 1.00 97.75 343 MET A C 1
ATOM 2713 O O . MET A 1 343 ? -7.689 -8.991 24.323 1.00 97.75 343 MET A O 1
ATOM 2717 N N . LEU A 1 344 ? -7.401 -6.765 24.458 1.00 97.62 344 LEU A N 1
ATOM 2718 C CA . LEU A 1 344 ? -8.241 -6.417 23.319 1.00 97.62 344 LEU A CA 1
ATOM 2719 C C . LEU A 1 344 ? -7.407 -6.372 22.042 1.00 97.62 344 LEU A C 1
ATOM 2721 O O . LEU A 1 344 ? -6.249 -5.968 22.069 1.00 97.62 344 LEU A O 1
ATOM 2725 N N . SER A 1 345 ? -7.985 -6.748 20.909 1.00 94.44 345 SER A N 1
ATOM 2726 C CA . SER A 1 345 ? -7.296 -6.703 19.615 1.00 94.44 345 SER A CA 1
ATOM 2727 C C . SER A 1 345 ? -8.273 -6.552 18.454 1.00 94.44 345 SER A C 1
ATOM 2729 O O . SER A 1 345 ? -9.487 -6.603 18.644 1.00 94.44 345 SER A O 1
ATOM 2731 N N . ARG A 1 346 ? -7.748 -6.372 17.240 1.00 90.12 346 ARG A N 1
ATOM 2732 C CA . ARG A 1 346 ? -8.527 -6.410 16.000 1.00 90.12 346 ARG A CA 1
ATOM 2733 C C . ARG A 1 346 ? -7.872 -7.388 15.040 1.00 90.12 346 ARG A C 1
ATOM 2735 O O . ARG A 1 346 ? -6.718 -7.190 14.681 1.00 90.12 346 ARG A O 1
ATOM 2742 N N . GLN A 1 347 ? -8.590 -8.444 14.663 1.00 85.56 347 GLN A N 1
ATOM 2743 C CA . GLN A 1 347 ? -8.017 -9.587 13.936 1.00 85.56 347 GLN A CA 1
ATOM 2744 C C . GLN A 1 347 ? -8.489 -9.701 12.484 1.00 85.56 347 GLN A C 1
ATOM 2746 O O . GLN A 1 347 ? -7.838 -10.366 11.688 1.00 85.56 347 GLN A O 1
ATOM 2751 N N . ASP A 1 348 ? -9.589 -9.049 12.123 1.00 86.00 348 ASP A N 1
ATOM 2752 C CA . ASP A 1 348 ? -10.241 -9.159 10.810 1.00 86.00 348 ASP A CA 1
ATOM 2753 C C . ASP A 1 348 ? -10.458 -7.790 10.142 1.00 86.00 348 ASP A C 1
ATOM 2755 O O . ASP A 1 348 ? -11.251 -7.657 9.219 1.00 86.00 348 ASP A O 1
ATOM 2759 N N . ASP A 1 349 ? -9.750 -6.762 10.622 1.00 84.00 349 ASP A N 1
ATOM 2760 C CA . ASP A 1 349 ? -9.867 -5.362 10.191 1.00 84.00 349 ASP A CA 1
ATOM 2761 C C . ASP A 1 349 ? -11.245 -4.699 10.443 1.00 84.00 349 ASP A C 1
ATOM 2763 O O . ASP A 1 349 ? -11.384 -3.503 10.173 1.00 84.00 349 ASP A O 1
ATOM 2767 N N . GLU A 1 350 ? -12.199 -5.389 11.079 1.00 92.56 350 GLU A N 1
ATOM 2768 C CA . GLU A 1 350 ? -13.588 -4.936 11.276 1.00 92.56 350 GLU A CA 1
ATOM 2769 C C . GLU A 1 350 ? -14.027 -4.925 12.750 1.00 92.56 350 GLU A C 1
ATOM 2771 O O . GLU A 1 350 ? -14.560 -3.922 13.233 1.00 92.56 350 GLU A O 1
ATOM 2776 N N . ASN A 1 351 ? -13.787 -6.023 13.468 1.00 95.44 351 ASN A N 1
ATOM 2777 C CA . ASN A 1 351 ? -14.380 -6.315 14.769 1.00 95.44 351 ASN A CA 1
ATOM 2778 C C . ASN A 1 351 ? -13.382 -6.155 15.927 1.00 95.44 351 ASN A C 1
ATOM 2780 O O . ASN A 1 351 ? -12.164 -6.280 15.764 1.00 95.44 351 ASN A O 1
ATOM 2784 N N . LEU A 1 352 ? -13.908 -5.930 17.135 1.00 96.25 352 LEU A N 1
ATOM 2785 C CA . LEU A 1 352 ? -13.119 -5.934 18.367 1.00 96.25 352 LEU A CA 1
ATOM 2786 C C . LEU A 1 352 ? -13.146 -7.328 18.999 1.00 96.25 352 LEU A C 1
ATOM 2788 O O . LEU A 1 352 ? -14.214 -7.889 19.263 1.00 96.25 352 LEU A O 1
ATOM 2792 N N . PHE A 1 353 ? -11.959 -7.846 19.287 1.00 97.31 353 PHE A N 1
ATOM 2793 C CA . PHE A 1 353 ? -11.741 -9.153 19.889 1.00 97.31 353 PHE A CA 1
ATOM 2794 C C . PHE A 1 353 ? -11.160 -9.022 21.293 1.00 97.31 353 PHE A C 1
ATOM 2796 O O . PHE A 1 353 ? -10.490 -8.035 21.602 1.00 97.31 353 PHE A O 1
ATOM 2803 N N . ILE A 1 354 ? -11.348 -10.061 22.100 1.00 97.75 354 ILE A N 1
ATOM 2804 C CA . ILE A 1 354 ? -10.682 -10.282 23.381 1.00 97.75 354 ILE A CA 1
ATOM 2805 C C . ILE A 1 354 ? -9.883 -11.586 23.341 1.00 97.75 354 ILE A C 1
ATOM 2807 O O . ILE A 1 354 ? -10.251 -12.530 22.644 1.00 97.75 354 ILE A O 1
ATOM 2811 N N . MET A 1 355 ? -8.779 -11.631 24.078 1.00 96.56 355 MET A N 1
ATOM 2812 C CA . MET A 1 355 ? -7.916 -12.801 24.229 1.00 96.56 355 MET A CA 1
ATOM 2813 C C . MET A 1 355 ? -7.476 -12.933 25.682 1.00 96.56 355 MET A C 1
ATOM 2815 O O . MET A 1 355 ? -7.339 -11.930 26.388 1.00 96.56 355 MET A O 1
ATOM 2819 N N . PHE A 1 356 ? -7.193 -14.165 26.097 1.00 96.88 356 PHE A N 1
ATOM 2820 C CA . PHE A 1 356 ? -6.699 -14.497 27.430 1.00 96.88 356 PHE A CA 1
ATOM 2821 C C . PHE A 1 356 ? -5.391 -15.278 27.323 1.00 96.88 356 PHE A C 1
ATOM 2823 O O . PHE A 1 356 ? -5.236 -16.106 26.426 1.00 96.88 356 PHE A O 1
ATOM 2830 N N . SER A 1 357 ? -4.463 -15.048 28.248 1.00 93.88 357 SER A N 1
ATOM 2831 C CA . SER A 1 357 ? -3.199 -15.781 28.290 1.00 93.88 357 SER A CA 1
ATOM 2832 C C . SER A 1 357 ? -2.613 -15.864 29.695 1.00 93.88 357 SER A C 1
ATOM 2834 O O . SER A 1 357 ? -2.783 -14.957 30.504 1.00 93.88 357 SER A O 1
ATOM 2836 N N . ASP A 1 358 ? -1.855 -16.921 29.967 1.00 86.69 358 ASP A N 1
ATOM 2837 C CA . ASP A 1 358 ? -1.035 -17.040 31.179 1.00 86.69 358 ASP A CA 1
ATOM 2838 C C . ASP A 1 358 ? 0.307 -16.294 31.039 1.00 86.69 358 ASP A C 1
ATOM 2840 O O . ASP A 1 358 ? 1.063 -16.162 32.000 1.00 86.69 358 ASP A O 1
ATOM 2844 N N . ASN A 1 359 ? 0.630 -15.809 29.835 1.00 81.88 359 ASN A N 1
ATOM 2845 C CA . ASN A 1 359 ? 1.890 -15.147 29.521 1.00 81.88 359 ASN A CA 1
ATOM 2846 C C . ASN A 1 359 ? 1.654 -13.912 28.627 1.00 81.88 359 ASN A C 1
ATOM 2848 O O . ASN A 1 359 ? 1.100 -14.058 27.536 1.00 81.88 359 ASN A O 1
ATOM 2852 N N . PRO A 1 360 ? 2.139 -12.715 29.004 1.00 84.69 360 PRO A N 1
ATOM 2853 C CA . PRO A 1 360 ? 1.883 -11.487 28.248 1.00 84.69 360 PRO A CA 1
ATOM 2854 C C . PRO A 1 360 ? 2.571 -11.459 26.872 1.00 84.69 360 PRO A C 1
ATOM 2856 O O . PRO A 1 360 ? 2.266 -10.604 26.042 1.00 84.69 360 PRO A O 1
ATOM 2859 N N . HIS A 1 361 ? 3.486 -12.394 26.599 1.00 82.56 361 HIS A N 1
ATOM 2860 C CA . HIS A 1 361 ? 4.234 -12.510 25.344 1.00 82.56 361 HIS A CA 1
ATOM 2861 C C . HIS A 1 361 ? 3.593 -13.476 24.345 1.00 82.56 361 HIS A C 1
ATOM 2863 O O . HIS A 1 361 ? 4.104 -13.602 23.230 1.00 82.56 361 HIS A O 1
ATOM 2869 N N . HIS A 1 362 ? 2.539 -14.204 24.732 1.00 80.75 362 HIS A N 1
ATOM 2870 C CA . HIS A 1 362 ? 1.938 -15.258 23.916 1.00 80.75 362 HIS A CA 1
ATOM 2871 C C . HIS A 1 362 ? 0.412 -15.153 23.896 1.00 80.75 362 HIS A C 1
ATOM 2873 O O . HIS A 1 362 ? -0.205 -15.213 24.951 1.00 80.75 362 HIS A O 1
ATOM 2879 N N . TRP A 1 363 ? -0.203 -15.044 22.719 1.00 91.94 363 TRP A N 1
ATOM 2880 C CA . TRP A 1 363 ? -1.639 -14.806 22.562 1.00 91.94 363 TRP A CA 1
ATOM 2881 C C . TRP A 1 363 ? -2.241 -15.701 21.480 1.00 91.94 363 TRP A C 1
ATOM 2883 O O . TRP A 1 363 ? -1.794 -15.713 20.330 1.00 91.94 363 TRP A O 1
ATOM 2893 N N . ASN A 1 364 ? -3.288 -16.435 21.849 1.00 80.62 364 ASN A N 1
ATOM 2894 C CA . ASN A 1 364 ? -4.057 -17.300 20.959 1.00 80.62 364 ASN A CA 1
ATOM 2895 C C . ASN A 1 364 ? -5.557 -17.065 21.164 1.00 80.62 364 ASN A C 1
ATOM 2897 O O . ASN A 1 364 ? -5.954 -16.313 22.051 1.00 80.62 364 ASN A O 1
ATOM 2901 N N . ASP A 1 365 ? -6.357 -17.744 20.342 1.00 90.00 365 ASP A N 1
ATOM 2902 C CA . ASP A 1 365 ? -7.797 -17.932 20.537 1.00 90.00 365 ASP A CA 1
ATOM 2903 C C . ASP A 1 365 ? -8.585 -16.616 20.721 1.00 90.00 365 ASP A C 1
ATOM 2905 O O . ASP A 1 365 ? -9.148 -16.365 21.785 1.00 90.00 365 ASP A O 1
ATOM 2909 N N . PRO A 1 366 ? -8.622 -15.742 19.697 1.00 94.31 366 PRO A N 1
ATOM 2910 C CA . PRO A 1 366 ? -9.346 -14.483 19.782 1.00 94.31 366 PRO A CA 1
ATOM 2911 C C . PRO A 1 366 ? -10.861 -14.701 19.705 1.00 94.31 366 PRO A C 1
ATOM 2913 O O . PRO A 1 366 ? -11.366 -15.370 18.803 1.00 94.31 366 PRO A O 1
ATOM 2916 N N . GLU A 1 367 ? -11.600 -14.070 20.617 1.00 96.19 367 GLU A N 1
ATOM 2917 C CA . GLU A 1 367 ? -13.063 -14.106 20.683 1.00 96.19 367 GLU A CA 1
ATOM 2918 C C . GLU A 1 367 ? -13.648 -12.736 20.311 1.00 96.19 367 GLU A C 1
ATOM 2920 O O . GLU A 1 367 ? -13.247 -11.719 20.871 1.00 96.19 367 GLU A O 1
ATOM 2925 N N . VAL A 1 368 ? -14.604 -12.678 19.377 1.00 96.56 368 VAL A N 1
ATOM 2926 C CA . VAL A 1 368 ? -15.279 -11.415 19.011 1.00 96.56 368 VAL A CA 1
ATOM 2927 C C . VAL A 1 368 ? -16.174 -10.953 20.160 1.00 96.56 368 VAL A C 1
ATOM 2929 O O . VAL A 1 368 ? -17.087 -11.684 20.543 1.00 96.56 368 VAL A O 1
ATOM 2932 N N . ILE A 1 369 ? -15.987 -9.718 20.634 1.00 96.88 369 ILE A N 1
ATOM 2933 C CA . ILE A 1 369 ? -16.834 -9.109 21.677 1.00 96.88 369 ILE A CA 1
ATOM 2934 C C . ILE A 1 369 ? -17.686 -7.947 21.168 1.00 96.88 369 ILE A C 1
ATOM 2936 O O . ILE A 1 369 ? -18.757 -7.695 21.712 1.00 96.88 369 ILE A O 1
ATOM 2940 N N . LEU A 1 370 ? -17.254 -7.245 20.115 1.00 95.69 370 LEU A N 1
ATOM 2941 C CA . LEU A 1 370 ? -17.998 -6.113 19.562 1.00 95.69 370 LEU A CA 1
ATOM 2942 C C . LEU A 1 370 ? -17.898 -6.101 18.037 1.00 95.69 370 LEU A C 1
ATOM 2944 O O . LEU A 1 370 ? -16.809 -6.230 17.478 1.00 95.69 370 LEU A O 1
ATOM 2948 N N . ARG A 1 371 ? -19.049 -5.914 17.388 1.00 96.62 371 ARG A N 1
ATOM 2949 C CA . ARG A 1 371 ? -19.175 -5.694 15.944 1.00 96.62 371 ARG A CA 1
ATOM 2950 C C . ARG A 1 371 ? -19.731 -4.294 15.680 1.00 96.62 371 ARG A C 1
ATOM 2952 O O . ARG A 1 371 ? -20.490 -3.809 16.529 1.00 96.62 371 ARG A O 1
ATOM 2959 N N . PRO A 1 372 ? -19.416 -3.673 14.530 1.00 94.88 372 PRO A N 1
ATOM 2960 C CA . PRO A 1 372 ? -20.089 -2.458 14.090 1.00 94.88 372 PRO A CA 1
ATOM 2961 C C . PRO A 1 372 ? -21.613 -2.602 14.152 1.00 94.88 372 PRO A C 1
ATOM 2963 O O . PRO A 1 372 ? -22.177 -3.541 13.592 1.00 94.88 372 PRO A O 1
ATOM 2966 N N . SER A 1 373 ? -22.296 -1.683 14.832 1.00 92.06 373 SER A N 1
ATOM 2967 C CA . SER A 1 373 ? -23.765 -1.667 14.867 1.00 92.06 373 SER A CA 1
ATOM 2968 C C . SER A 1 373 ? -24.381 -0.284 14.685 1.00 92.06 373 SER A C 1
ATOM 2970 O O . SER A 1 373 ? -25.603 -0.172 14.650 1.00 92.06 373 SER A O 1
ATOM 2972 N N . GLU A 1 374 ? -23.568 0.767 14.572 1.00 92.19 374 GLU A N 1
ATOM 2973 C CA . GLU A 1 374 ? -24.031 2.140 14.355 1.00 92.19 374 GLU A CA 1
ATOM 2974 C C . GLU A 1 374 ? -23.415 2.730 13.082 1.00 92.19 374 GLU A C 1
ATOM 2976 O O . GLU A 1 374 ? -22.305 2.379 12.685 1.00 92.19 374 GL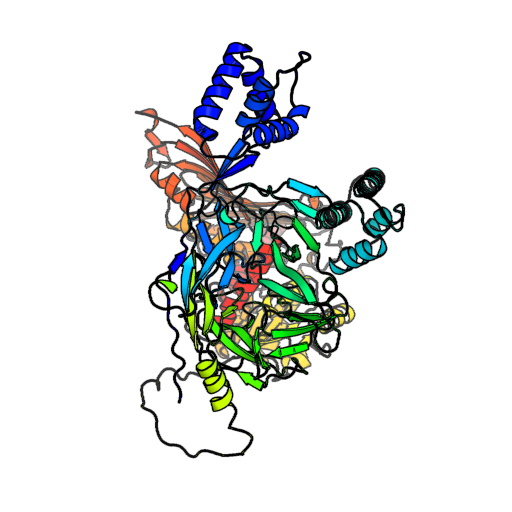U A O 1
ATOM 2981 N N . MET A 1 375 ? -24.110 3.673 12.437 1.00 90.88 375 MET A N 1
ATOM 2982 C CA . MET A 1 375 ? -23.654 4.234 11.154 1.00 90.88 375 MET A CA 1
ATOM 2983 C C . MET A 1 375 ? -22.265 4.875 11.236 1.00 90.88 375 MET A C 1
ATOM 2985 O O . MET A 1 375 ? -21.478 4.750 10.300 1.00 90.88 375 MET A O 1
ATOM 2989 N N . TRP A 1 376 ? -21.944 5.546 12.343 1.00 93.50 376 TRP A N 1
ATOM 2990 C CA . TRP A 1 376 ? -20.659 6.228 12.524 1.00 93.50 376 TRP A CA 1
ATOM 2991 C C . TRP A 1 376 ? -19.475 5.269 12.738 1.00 93.50 376 TRP A C 1
ATOM 2993 O O . TRP A 1 376 ? -18.334 5.711 12.658 1.00 93.50 376 TRP A O 1
ATOM 3003 N N . GLU A 1 377 ? -19.732 3.979 12.960 1.00 94.12 377 GLU A N 1
ATOM 3004 C CA . GLU A 1 377 ? -18.723 2.918 13.098 1.00 94.12 377 GLU A CA 1
ATOM 3005 C C . GLU A 1 377 ? -18.916 1.770 12.092 1.00 94.12 377 GLU A C 1
ATOM 3007 O O . GLU A 1 377 ? -18.241 0.751 12.190 1.00 94.12 377 GLU A O 1
ATOM 3012 N N . SER A 1 378 ? -19.829 1.937 11.129 1.00 91.44 378 SER A N 1
ATOM 3013 C CA . SER A 1 378 ? -20.318 0.893 10.214 1.00 91.44 378 SER A CA 1
ATOM 3014 C C . SER A 1 378 ? -19.250 0.189 9.371 1.00 91.44 378 SER A C 1
ATOM 3016 O O . SER A 1 378 ? -19.514 -0.894 8.862 1.00 91.44 378 SER A O 1
ATOM 3018 N N . VAL A 1 379 ? -18.064 0.780 9.207 1.00 91.38 379 VAL A N 1
ATOM 3019 C CA . VAL A 1 379 ? -16.946 0.176 8.466 1.00 91.38 379 VAL A CA 1
ATOM 3020 C C . VAL A 1 379 ? -16.079 -0.699 9.371 1.00 91.38 379 VAL A C 1
ATOM 3022 O O . VAL A 1 379 ? -15.575 -1.717 8.910 1.00 91.38 379 VAL A O 1
ATOM 3025 N N . LYS A 1 380 ? -15.835 -0.271 10.616 1.00 94.50 380 LYS A N 1
ATOM 3026 C CA . LYS A 1 380 ? -15.031 -0.997 11.615 1.00 94.50 380 LYS A CA 1
ATOM 3027 C C . LYS A 1 380 ? -15.072 -0.317 12.978 1.00 94.50 380 LYS A C 1
ATOM 3029 O O . LYS A 1 380 ? -15.179 0.911 13.067 1.00 94.50 380 LYS A O 1
ATOM 3034 N N . VAL A 1 381 ? -14.857 -1.120 14.017 1.00 96.06 381 VAL A N 1
ATOM 3035 C CA . VAL A 1 381 ? -14.693 -0.688 15.408 1.00 96.06 381 VAL A CA 1
ATOM 3036 C C . VAL A 1 381 ? -13.390 -1.241 15.992 1.00 96.06 381 VAL A C 1
ATOM 3038 O O . VAL A 1 381 ? -12.960 -2.349 15.675 1.00 96.06 381 VAL A O 1
ATOM 3041 N N . GLY A 1 382 ? -12.736 -0.476 16.861 1.00 95.69 382 GLY A N 1
ATOM 3042 C CA . GLY A 1 382 ? -11.550 -0.934 17.581 1.00 95.69 382 GLY A CA 1
ATOM 3043 C C . GLY A 1 382 ? -11.339 -0.187 18.894 1.00 95.69 382 GLY A C 1
ATOM 3044 O O . GLY A 1 382 ? -12.057 0.760 19.200 1.00 95.69 382 GLY A O 1
ATOM 3045 N N . ASN A 1 383 ? -10.352 -0.603 19.689 1.00 96.56 383 ASN A N 1
ATOM 3046 C CA . ASN A 1 383 ? -10.001 0.087 20.935 1.00 96.56 383 ASN A CA 1
ATOM 3047 C C . ASN A 1 383 ? -9.101 1.309 20.676 1.00 96.56 383 ASN A C 1
ATOM 3049 O O . ASN A 1 383 ? -8.392 1.379 19.668 1.00 96.56 383 ASN A O 1
ATOM 3053 N N . CYS A 1 384 ? -9.119 2.249 21.616 1.00 96.88 384 CYS A N 1
ATOM 3054 C CA . CYS A 1 384 ? -8.232 3.410 21.692 1.00 96.88 384 CYS A CA 1
ATOM 3055 C C . CYS A 1 384 ? -7.227 3.270 22.848 1.00 96.88 384 CYS A C 1
ATOM 3057 O O . CYS A 1 384 ? -6.933 4.250 23.525 1.00 96.88 384 CYS A O 1
ATOM 3059 N N . GLY A 1 385 ? -6.738 2.055 23.118 1.00 95.88 385 GLY A N 1
ATOM 3060 C CA . GLY A 1 385 ? -5.826 1.779 24.233 1.00 95.88 385 GLY A CA 1
ATOM 3061 C C . GLY A 1 385 ? -6.405 0.859 25.304 1.00 95.88 385 GLY A C 1
ATOM 3062 O O . GLY A 1 385 ? -7.441 0.220 25.104 1.00 95.88 385 GLY A O 1
ATOM 3063 N N . SER A 1 386 ? -5.688 0.768 26.429 1.00 97.12 386 SER A N 1
ATOM 3064 C CA . SER A 1 386 ? -6.055 -0.088 27.564 1.00 97.12 386 SER A CA 1
ATOM 3065 C C . SER A 1 386 ? -7.440 0.260 28.116 1.00 97.12 386 SER A C 1
ATOM 3067 O O . SER A 1 386 ? -7.734 1.443 28.310 1.00 97.12 386 SER A O 1
ATOM 3069 N N . PRO A 1 387 ? -8.263 -0.747 28.455 1.00 97.88 387 PRO A N 1
ATOM 3070 C CA . PRO A 1 387 ? -9.448 -0.554 29.282 1.00 97.88 387 PRO A CA 1
ATOM 3071 C C . PRO A 1 387 ? -9.119 0.103 30.628 1.00 97.88 387 PRO A C 1
ATOM 3073 O O . PRO A 1 387 ? -8.045 -0.120 31.194 1.00 97.88 387 PRO A O 1
ATOM 3076 N N . ILE A 1 388 ? -10.070 0.879 31.147 1.00 98.00 388 ILE A N 1
ATOM 3077 C CA . ILE A 1 388 ? -10.014 1.538 32.453 1.00 98.00 388 ILE A CA 1
ATOM 3078 C C . ILE A 1 388 ? -10.950 0.800 33.405 1.00 98.00 388 ILE A C 1
ATOM 3080 O O . ILE A 1 388 ? -12.129 0.610 33.108 1.00 98.00 388 ILE A O 1
ATOM 3084 N N . GLU A 1 389 ? -10.429 0.396 34.558 1.00 97.00 389 GLU A N 1
ATOM 3085 C CA . GLU A 1 389 ? -11.231 -0.224 35.610 1.00 97.00 389 GLU A CA 1
ATOM 3086 C C . GLU A 1 389 ? -12.137 0.811 36.288 1.00 97.00 389 GLU A C 1
ATOM 3088 O O . GLU A 1 389 ? -11.674 1.879 36.695 1.00 97.00 389 GLU A O 1
ATOM 3093 N N . THR A 1 390 ? -13.425 0.498 36.425 1.00 96.56 390 THR A N 1
ATOM 3094 C CA . THR A 1 390 ? -14.402 1.320 37.152 1.00 96.56 390 THR A CA 1
ATOM 3095 C C . THR A 1 390 ? -15.319 0.434 37.986 1.00 96.56 390 THR A C 1
ATOM 3097 O O . THR A 1 390 ? -15.425 -0.769 37.748 1.00 96.56 390 THR A O 1
ATOM 3100 N N . GLU A 1 391 ? -16.056 1.034 38.917 1.00 94.19 391 GLU A N 1
ATOM 3101 C CA . GLU A 1 391 ? -17.065 0.338 39.718 1.00 94.19 391 GLU A CA 1
ATOM 3102 C C . GLU A 1 391 ? -18.224 -0.246 38.891 1.00 94.19 391 GLU A C 1
ATOM 3104 O O . GLU A 1 391 ? -18.929 -1.134 39.362 1.00 94.19 391 GLU A O 1
ATOM 3109 N N . ALA A 1 392 ? -18.427 0.241 37.663 1.00 95.31 392 ALA A N 1
ATOM 3110 C CA . ALA A 1 392 ? -19.473 -0.230 36.760 1.00 95.31 392 ALA A CA 1
ATOM 3111 C C . ALA A 1 392 ? -18.991 -1.318 35.780 1.00 95.31 392 ALA A C 1
ATOM 3113 O O . ALA A 1 392 ? -19.815 -1.909 35.084 1.00 95.31 392 ALA A O 1
ATOM 3114 N N . GLY A 1 393 ? -17.678 -1.562 35.695 1.00 97.19 393 GLY A N 1
ATOM 3115 C CA . GLY A 1 393 ? -17.064 -2.460 34.716 1.00 97.19 393 GLY A CA 1
ATOM 3116 C C . GLY A 1 393 ? -15.800 -1.886 34.076 1.00 97.19 393 GLY A C 1
ATOM 3117 O O . GLY A 1 393 ? -15.291 -0.835 34.475 1.00 97.19 393 GLY A O 1
ATOM 3118 N N . TRP A 1 394 ? -15.300 -2.565 33.046 1.00 98.25 394 TRP A N 1
ATOM 3119 C CA . TRP A 1 394 ? -14.177 -2.094 32.237 1.00 98.25 394 TRP A CA 1
ATOM 3120 C C . TRP A 1 394 ? -14.660 -1.094 31.193 1.00 98.25 394 TRP A C 1
ATOM 3122 O O . TRP A 1 394 ? -15.313 -1.465 30.216 1.00 98.25 394 TRP A O 1
ATOM 3132 N N . LEU A 1 395 ? -14.326 0.179 31.382 1.00 98.31 395 LEU A N 1
ATOM 3133 C CA . LEU A 1 395 ? -14.584 1.220 30.399 1.00 98.31 395 LEU A CA 1
ATOM 3134 C C . LEU A 1 395 ? -13.540 1.137 29.284 1.00 98.31 395 LEU A C 1
ATOM 3136 O O . LEU A 1 395 ? -12.347 1.326 29.513 1.00 98.31 395 LEU A O 1
ATOM 3140 N N . VAL A 1 396 ? -13.992 0.899 28.059 1.00 98.31 396 VAL A N 1
ATOM 3141 C CA . VAL A 1 396 ? -13.143 0.850 26.871 1.00 98.31 396 VAL A CA 1
ATOM 3142 C C . VAL A 1 396 ? -13.490 2.026 25.975 1.00 98.31 396 VAL A C 1
ATOM 3144 O O . VAL A 1 396 ? -14.596 2.115 25.435 1.00 98.31 396 VAL A O 1
ATOM 3147 N N . ILE A 1 397 ? -12.526 2.921 25.780 1.00 98.31 397 ILE A N 1
ATOM 3148 C CA . ILE A 1 397 ? -12.623 3.952 24.748 1.00 98.31 397 ILE A CA 1
ATOM 3149 C C . ILE A 1 397 ? -12.369 3.289 23.399 1.00 98.31 397 ILE A C 1
ATOM 3151 O O . ILE A 1 397 ? -11.409 2.536 23.228 1.00 98.31 397 ILE A O 1
ATOM 3155 N N . THR A 1 398 ? -13.260 3.539 22.450 1.00 97.75 398 THR A N 1
ATOM 3156 C CA . THR A 1 398 ? -13.246 2.911 21.127 1.00 97.75 398 THR A CA 1
ATOM 3157 C C . THR A 1 398 ? -13.073 3.953 20.041 1.00 97.75 398 THR A C 1
ATOM 3159 O O . THR A 1 398 ? -13.370 5.127 20.244 1.00 97.75 398 THR A O 1
ATOM 3162 N N . HIS A 1 399 ? -12.607 3.524 18.876 1.00 96.81 399 HIS A N 1
ATOM 3163 C CA . HIS A 1 399 ? -12.770 4.271 17.640 1.00 96.81 399 HIS A CA 1
ATOM 3164 C C . HIS A 1 399 ? -13.743 3.526 16.732 1.00 96.81 399 HIS A C 1
ATOM 3166 O O . HIS A 1 399 ? -13.762 2.294 16.709 1.00 96.81 399 HIS A O 1
ATOM 3172 N N . GLY A 1 400 ? -14.508 4.286 15.960 1.00 96.50 400 GLY A N 1
ATOM 3173 C CA . GLY A 1 400 ? -15.408 3.792 14.929 1.00 96.50 400 GLY A CA 1
ATOM 3174 C C . GLY A 1 400 ? -15.156 4.517 13.617 1.00 96.50 400 GLY A C 1
ATOM 3175 O O . GLY A 1 400 ? -14.860 5.713 13.614 1.00 96.50 400 GLY A O 1
ATOM 3176 N N . VAL A 1 401 ? -15.253 3.788 12.507 1.00 96.94 401 VAL A N 1
ATOM 3177 C CA . VAL A 1 401 ? -15.109 4.348 11.159 1.00 96.94 401 VAL A CA 1
ATOM 3178 C C . VAL A 1 401 ? -16.450 4.322 10.449 1.00 96.94 401 VAL A C 1
ATOM 3180 O O . VAL A 1 401 ? -17.033 3.261 10.241 1.00 96.94 401 VAL A O 1
ATOM 3183 N N . GLY A 1 402 ? -16.922 5.498 10.055 1.00 92.56 402 GLY A N 1
ATOM 3184 C CA . GLY A 1 402 ? -18.190 5.673 9.361 1.00 92.56 402 GLY A CA 1
ATOM 3185 C C . GLY A 1 402 ? -18.027 6.045 7.883 1.00 92.56 402 GLY A C 1
ATOM 3186 O O . GLY A 1 402 ? -16.929 5.953 7.316 1.00 92.56 402 GLY A O 1
ATOM 3187 N N . PRO A 1 403 ? -19.117 6.523 7.251 1.00 89.88 403 PRO A N 1
ATOM 3188 C CA . PRO A 1 403 ? -19.107 7.037 5.887 1.00 89.88 403 PRO A CA 1
ATOM 3189 C C . PRO A 1 403 ? -17.991 8.053 5.651 1.00 89.88 403 PRO A C 1
ATOM 3191 O O . PRO A 1 403 ? -17.621 8.816 6.545 1.00 89.88 403 PRO A O 1
ATOM 3194 N N . MET A 1 404 ? -17.466 8.077 4.424 1.00 89.25 404 MET A N 1
ATOM 3195 C CA . MET A 1 404 ? -16.352 8.950 4.025 1.00 89.25 404 MET A CA 1
ATOM 3196 C C . MET A 1 404 ? -15.074 8.747 4.855 1.00 89.25 404 MET A C 1
ATOM 3198 O O . MET A 1 404 ? -14.259 9.662 4.957 1.00 89.25 404 MET A O 1
ATOM 3202 N N . ARG A 1 405 ? -14.897 7.557 5.452 1.00 89.56 405 ARG A N 1
ATOM 3203 C CA . ARG A 1 405 ? -13.762 7.236 6.331 1.00 89.56 405 ARG A CA 1
ATOM 3204 C C . ARG A 1 405 ? -13.655 8.231 7.499 1.00 89.56 405 ARG A C 1
ATOM 3206 O O . ARG A 1 405 ? -12.562 8.579 7.929 1.00 89.56 405 ARG A O 1
ATOM 3213 N N . LYS A 1 406 ? -14.791 8.708 8.017 1.00 94.44 406 LYS A N 1
ATOM 3214 C CA . LYS A 1 406 ? -14.810 9.568 9.205 1.00 94.44 406 LYS A CA 1
ATOM 3215 C C . LYS A 1 406 ? -14.518 8.715 10.441 1.00 94.44 406 LYS A C 1
ATOM 3217 O O . LYS A 1 406 ? -15.331 7.854 10.770 1.00 94.44 406 LYS A O 1
ATOM 3222 N N . TYR A 1 407 ? -13.380 8.943 11.098 1.00 96.50 407 TYR A N 1
ATOM 3223 C CA . TYR A 1 407 ? -13.047 8.288 12.367 1.00 96.50 407 TYR A CA 1
ATOM 3224 C C . TYR A 1 407 ? -13.577 9.127 13.521 1.00 96.50 407 TYR A C 1
ATOM 3226 O O . TYR A 1 407 ? -13.269 10.315 13.620 1.00 96.50 407 TYR A O 1
ATOM 3234 N N . CYS A 1 408 ? -14.348 8.491 14.392 1.00 97.19 408 CYS A N 1
ATOM 3235 C CA . CYS A 1 408 ? -14.861 9.076 15.621 1.00 97.19 408 CYS A CA 1
ATOM 3236 C C . CYS A 1 408 ? -14.432 8.221 16.816 1.00 97.19 408 CYS A C 1
ATOM 3238 O O . CYS A 1 408 ? -14.157 7.031 16.666 1.00 97.19 408 CYS A O 1
ATOM 3240 N N . ILE A 1 409 ? -14.433 8.809 18.008 1.00 98.00 409 ILE A N 1
ATOM 3241 C CA . ILE A 1 409 ? -14.203 8.102 19.269 1.00 98.00 409 ILE A CA 1
ATOM 3242 C C . ILE A 1 409 ? -15.546 7.855 19.960 1.00 98.00 409 ILE A C 1
ATOM 3244 O O . ILE A 1 409 ? -16.393 8.745 20.002 1.00 98.00 409 ILE A O 1
ATOM 3248 N N . GLY A 1 410 ? -15.731 6.662 20.518 1.00 97.19 410 GLY A N 1
ATOM 3249 C CA . GLY A 1 410 ? -16.877 6.268 21.337 1.00 97.19 410 GLY A CA 1
ATOM 3250 C C . GLY A 1 410 ? -16.444 5.535 22.607 1.00 97.19 410 GLY A C 1
ATOM 3251 O O . GLY A 1 410 ? -15.276 5.571 22.997 1.00 97.19 410 GLY A O 1
ATOM 3252 N N . ALA A 1 411 ? -17.386 4.859 23.264 1.00 97.25 411 ALA A N 1
ATOM 3253 C CA . ALA A 1 411 ? -17.124 4.102 24.484 1.00 97.25 411 ALA A CA 1
ATOM 3254 C C . ALA A 1 411 ? -18.034 2.872 24.602 1.00 97.25 411 ALA A C 1
ATOM 3256 O O . ALA A 1 411 ? -19.194 2.893 24.181 1.00 97.25 411 ALA A O 1
ATOM 3257 N N . VAL A 1 412 ? -17.495 1.818 25.208 1.00 97.38 412 VAL A N 1
ATOM 3258 C CA . VAL A 1 412 ? -18.197 0.582 25.568 1.00 97.38 412 VAL A CA 1
ATOM 3259 C C . VAL A 1 412 ? -17.810 0.188 26.995 1.00 97.38 412 VAL A C 1
ATOM 3261 O O . VAL A 1 412 ? -16.708 0.485 27.450 1.00 97.38 412 VAL A O 1
ATOM 3264 N N . LEU A 1 413 ? -18.728 -0.450 27.711 1.00 98.06 413 LEU A N 1
ATOM 3265 C CA . LEU A 1 413 ? -18.539 -0.963 29.062 1.00 98.06 413 LEU A CA 1
ATOM 3266 C C . LEU A 1 413 ? -18.585 -2.491 29.020 1.00 98.06 413 LEU A C 1
ATOM 3268 O O . LEU A 1 413 ? -19.564 -3.056 28.528 1.00 98.06 413 LEU A O 1
ATOM 3272 N N . LEU A 1 414 ? -17.543 -3.147 29.524 1.00 98.31 414 LEU A N 1
ATOM 3273 C CA . LEU A 1 414 ? -17.471 -4.605 29.655 1.00 98.31 414 LEU A CA 1
ATOM 3274 C C . LEU A 1 414 ? -17.638 -5.019 31.120 1.00 98.31 414 LEU A C 1
ATOM 3276 O O . LEU A 1 414 ? -17.334 -4.245 32.026 1.00 98.31 414 LEU A O 1
ATOM 3280 N N . ASP A 1 415 ? -18.094 -6.243 31.357 1.00 97.75 415 ASP A N 1
ATOM 3281 C CA . ASP A 1 415 ? -18.247 -6.790 32.709 1.00 97.75 415 ASP A CA 1
ATOM 3282 C C . ASP A 1 415 ? -16.904 -6.975 33.419 1.00 97.75 415 ASP A C 1
ATOM 3284 O O . ASP A 1 415 ? -15.927 -7.416 32.815 1.00 97.75 415 ASP A O 1
ATOM 3288 N N . LEU A 1 416 ? -16.858 -6.589 34.700 1.00 95.62 416 LEU A N 1
ATOM 3289 C CA . LEU A 1 416 ? -15.628 -6.525 35.489 1.00 95.62 416 LEU A CA 1
ATOM 3290 C C . LEU A 1 416 ? -14.990 -7.908 35.692 1.00 95.62 416 LEU A C 1
ATOM 3292 O O . LEU A 1 416 ? -13.766 -8.039 35.618 1.00 95.62 416 LEU A O 1
ATOM 3296 N N . GLU A 1 417 ? -15.823 -8.925 35.915 1.00 94.62 417 GLU A N 1
ATOM 3297 C CA . GLU A 1 417 ? -15.403 -10.303 36.182 1.00 94.62 417 GLU A CA 1
ATOM 3298 C C . GLU A 1 417 ? -15.267 -11.113 34.892 1.00 94.62 417 GLU A C 1
ATOM 3300 O O . GLU A 1 417 ? -14.392 -11.973 34.776 1.00 94.62 417 GLU A O 1
ATOM 3305 N N . ASP A 1 418 ? -16.132 -10.841 33.913 1.00 96.75 418 ASP A N 1
ATOM 3306 C CA . ASP A 1 418 ? -16.153 -11.514 32.622 1.00 96.75 418 ASP A CA 1
ATOM 3307 C C . ASP A 1 418 ? -16.145 -10.518 31.447 1.00 96.75 418 ASP A C 1
ATOM 3309 O O . ASP A 1 418 ? -17.184 -10.279 30.821 1.00 96.75 418 ASP A O 1
ATOM 3313 N N . PRO A 1 419 ? -14.969 -9.991 31.058 1.00 97.25 419 PRO A N 1
ATOM 3314 C CA . PRO A 1 419 ? -14.855 -8.937 30.047 1.00 97.25 419 PRO A CA 1
ATOM 3315 C C . PRO A 1 419 ? -15.257 -9.377 28.629 1.00 97.25 419 PRO A C 1
ATOM 3317 O O . PRO A 1 419 ? -15.260 -8.561 27.710 1.00 97.25 419 PRO A O 1
ATOM 3320 N N . ARG A 1 420 ? -15.639 -10.647 28.421 1.00 97.38 420 ARG A N 1
ATOM 3321 C CA . ARG A 1 420 ? -16.293 -11.096 27.177 1.00 97.38 420 ARG A CA 1
ATOM 3322 C C . ARG A 1 420 ? -17.696 -10.505 27.020 1.00 97.38 420 ARG A C 1
ATOM 3324 O O . ARG A 1 420 ? -18.227 -10.467 25.912 1.00 97.38 420 ARG A O 1
ATOM 3331 N N . LYS A 1 421 ? -18.320 -10.066 28.116 1.00 97.06 421 LYS A N 1
ATOM 3332 C CA . LYS A 1 421 ? -19.680 -9.523 28.121 1.00 97.06 421 LYS A CA 1
ATOM 3333 C C . LYS A 1 421 ? -19.651 -8.010 27.962 1.00 97.06 421 LYS A C 1
ATOM 3335 O O . LYS A 1 421 ? -19.166 -7.296 28.836 1.00 97.06 421 LYS A O 1
ATOM 3340 N N . VAL A 1 422 ? -20.243 -7.525 26.875 1.00 96.69 422 VAL A N 1
ATOM 3341 C CA . VAL A 1 422 ? -20.543 -6.101 26.689 1.00 96.69 422 VAL A CA 1
ATOM 3342 C C . VAL A 1 422 ? -21.795 -5.749 27.494 1.00 96.69 422 VAL A C 1
ATOM 3344 O O . VAL A 1 422 ? -22.879 -6.244 27.194 1.00 96.69 422 VAL A O 1
ATOM 3347 N N . ILE A 1 423 ? -21.649 -4.896 28.509 1.00 95.56 423 ILE A N 1
ATOM 3348 C CA . ILE A 1 423 ? -22.748 -4.413 29.359 1.00 95.56 423 ILE A CA 1
ATOM 3349 C C . ILE A 1 423 ? -23.496 -3.267 28.674 1.00 95.56 423 ILE A C 1
ATOM 3351 O O . ILE A 1 423 ? -24.724 -3.224 28.695 1.00 95.56 423 ILE A O 1
ATOM 3355 N N . ALA A 1 424 ? -22.762 -2.324 28.082 1.00 95.19 424 ALA A N 1
ATOM 3356 C CA . ALA A 1 424 ? -23.330 -1.128 27.469 1.00 95.19 424 ALA A CA 1
ATOM 3357 C C . ALA A 1 424 ? -22.406 -0.556 26.392 1.00 95.19 424 ALA A C 1
ATOM 3359 O O . ALA A 1 424 ? -21.195 -0.739 26.454 1.00 95.19 424 ALA A O 1
ATOM 3360 N N . ARG A 1 425 ? -22.962 0.182 25.428 1.00 94.12 425 ARG A N 1
ATOM 3361 C CA . ARG A 1 425 ? -22.218 0.882 24.367 1.00 94.12 425 ARG A CA 1
ATOM 3362 C C . ARG A 1 425 ? -22.907 2.193 24.018 1.00 94.12 425 ARG A C 1
ATOM 3364 O O . ARG A 1 425 ? -24.131 2.247 24.031 1.00 94.12 425 ARG A O 1
ATOM 3371 N N . LEU A 1 426 ? -22.137 3.219 23.659 1.00 93.81 426 LEU A N 1
ATOM 3372 C CA . LEU A 1 426 ? -22.713 4.458 23.137 1.00 93.81 426 LEU A CA 1
ATOM 3373 C C . LEU A 1 426 ? -23.281 4.241 21.728 1.00 93.81 426 LEU A C 1
ATOM 3375 O O . LEU A 1 426 ? -22.655 3.595 20.878 1.00 93.81 426 LEU A O 1
ATOM 3379 N N . ARG A 1 427 ? -24.455 4.822 21.460 1.00 90.88 427 ARG A N 1
ATOM 3380 C CA . ARG A 1 427 ? -25.046 4.837 20.111 1.00 90.88 427 ARG A CA 1
ATOM 3381 C C . ARG A 1 427 ? -24.544 5.978 19.233 1.00 90.88 427 ARG A C 1
ATOM 3383 O O . ARG A 1 427 ? -24.559 5.867 18.011 1.00 90.88 427 ARG A O 1
ATOM 3390 N N . GLN A 1 428 ? -24.089 7.066 19.845 1.00 92.19 428 GLN A N 1
ATOM 3391 C CA . GLN A 1 428 ? -23.520 8.233 19.171 1.00 92.19 428 GLN A CA 1
ATOM 3392 C C . GLN A 1 428 ? -22.034 8.380 19.516 1.00 92.19 428 GLN A C 1
ATOM 3394 O O . GLN A 1 428 ? -21.620 7.949 20.596 1.00 92.19 428 GLN A O 1
ATOM 3399 N N . PRO A 1 429 ? -21.221 8.979 18.628 1.00 94.06 429 PRO A N 1
ATOM 3400 C CA . PRO A 1 429 ? -19.817 9.209 18.921 1.00 94.06 429 PRO A CA 1
ATOM 3401 C C . PRO A 1 429 ? -19.668 10.170 20.104 1.00 94.06 429 PRO A C 1
ATOM 3403 O O . PRO A 1 429 ? -20.391 11.160 20.214 1.00 94.06 429 PRO A O 1
ATOM 3406 N N . LEU A 1 430 ? -18.694 9.885 20.964 1.00 94.38 430 LEU A N 1
ATOM 3407 C CA . LEU A 1 430 ? -18.286 10.765 22.053 1.00 94.38 430 LEU A CA 1
ATOM 3408 C C . LEU A 1 430 ? -17.519 11.984 21.527 1.00 94.38 430 LEU A C 1
ATOM 3410 O O . LEU A 1 430 ? -17.689 13.094 22.025 1.00 94.38 430 LEU A O 1
ATOM 3414 N N . LEU A 1 431 ? -16.668 11.763 20.525 1.00 95.00 431 LEU A N 1
ATOM 3415 C CA . LEU A 1 431 ? -15.899 12.803 19.856 1.00 95.00 431 LEU A CA 1
ATOM 3416 C C . LEU A 1 431 ? -15.873 12.520 18.357 1.00 95.00 431 LEU A C 1
ATOM 3418 O O . LEU A 1 431 ? -15.595 11.401 17.924 1.00 95.00 431 LEU A O 1
ATOM 3422 N N . ALA A 1 432 ? -16.150 13.545 17.564 1.00 94.38 432 ALA A N 1
ATOM 3423 C CA . ALA A 1 432 ? -16.062 13.510 16.115 1.00 94.38 432 ALA A CA 1
ATOM 3424 C C . ALA A 1 432 ? -15.201 14.689 15.644 1.00 94.38 432 ALA A C 1
ATOM 3426 O O . ALA A 1 432 ? -15.220 15.729 16.299 1.00 94.38 432 ALA A O 1
ATOM 3427 N N . PRO A 1 433 ? -14.487 14.559 14.513 1.00 92.00 433 PRO A N 1
ATOM 3428 C CA . PRO A 1 433 ? -13.669 15.642 13.988 1.00 92.00 433 PRO A CA 1
ATOM 3429 C C . PRO A 1 433 ? -14.559 16.813 13.561 1.00 92.00 433 PRO A C 1
ATOM 3431 O O . PRO A 1 433 ? -15.489 16.644 12.757 1.00 92.00 433 PRO A O 1
ATOM 3434 N N . GLU A 1 434 ? -14.247 17.998 14.074 1.00 88.38 434 GLU A N 1
ATOM 3435 C CA . GLU A 1 434 ? -14.959 19.255 13.837 1.00 88.38 434 GLU A CA 1
ATOM 3436 C C . GLU A 1 434 ? -13.996 20.356 13.370 1.00 88.38 434 GLU A C 1
ATOM 3438 O O . GLU A 1 434 ? -12.824 20.367 13.725 1.00 88.38 434 GLU A O 1
ATOM 3443 N N . GLY A 1 435 ? -14.479 21.299 12.551 1.00 88.69 435 GLY A N 1
ATOM 3444 C CA . GLY A 1 435 ? -13.674 22.445 12.107 1.00 88.69 435 GLY A CA 1
ATOM 3445 C C . GLY A 1 435 ? -12.310 22.053 11.519 1.00 88.69 435 GLY A C 1
ATOM 3446 O O . GLY A 1 435 ? -12.240 21.228 10.606 1.00 88.69 435 GLY A O 1
ATOM 3447 N N . ASN A 1 436 ? -11.242 22.634 12.073 1.00 83.62 436 ASN A N 1
ATOM 3448 C CA . ASN A 1 436 ? -9.852 22.395 11.673 1.00 83.62 436 ASN A CA 1
ATOM 3449 C C . ASN A 1 436 ? -9.326 20.997 12.051 1.00 83.62 436 ASN A C 1
ATOM 3451 O O . ASN A 1 436 ? -8.334 20.556 11.479 1.00 83.62 436 ASN A O 1
ATOM 3455 N N . GLU A 1 437 ? -9.999 20.252 12.939 1.00 87.88 437 GLU A N 1
ATOM 3456 C CA . GLU A 1 437 ? -9.632 18.866 13.276 1.00 87.88 437 GLU A CA 1
ATOM 3457 C C . GLU A 1 437 ? -9.782 17.927 12.066 1.00 87.88 437 GLU A C 1
ATOM 3459 O O . GLU A 1 437 ? -9.266 16.810 12.078 1.00 87.88 437 GLU A O 1
ATOM 3464 N N . ARG A 1 438 ? -10.491 18.365 11.014 1.00 87.31 438 ARG A N 1
ATOM 3465 C CA . ARG A 1 438 ? -10.717 17.629 9.759 1.00 87.31 438 ARG A CA 1
ATOM 3466 C C . ARG A 1 438 ? -9.586 17.791 8.740 1.00 87.31 438 ARG A C 1
ATOM 3468 O O . ARG A 1 438 ? -9.609 17.094 7.725 1.00 87.31 438 ARG A O 1
ATOM 3475 N N . GLU A 1 439 ? -8.652 18.707 8.981 1.00 86.25 439 GLU A N 1
ATOM 3476 C CA . GLU A 1 439 ? -7.607 19.107 8.040 1.00 86.25 439 GLU A CA 1
ATOM 3477 C C . GLU A 1 439 ? -6.248 18.527 8.454 1.00 86.25 439 GLU A C 1
ATOM 3479 O O . GLU A 1 439 ? -5.670 18.902 9.474 1.00 86.25 439 GLU A O 1
ATOM 3484 N N . GLY A 1 440 ? -5.696 17.623 7.647 1.00 83.69 440 GLY A N 1
ATOM 3485 C CA . GLY A 1 440 ? -4.391 17.027 7.924 1.00 83.69 440 GLY A CA 1
ATOM 3486 C C . GLY A 1 440 ? -4.018 15.918 6.951 1.00 83.69 440 GLY A C 1
ATOM 3487 O O . GLY A 1 440 ? -4.622 15.788 5.886 1.00 83.69 440 GLY A O 1
ATOM 3488 N N . TYR A 1 441 ? -3.005 15.138 7.327 1.00 80.19 441 TYR A N 1
ATOM 3489 C CA . TYR A 1 441 ? -2.450 14.055 6.514 1.00 80.19 441 TYR A CA 1
ATOM 3490 C C . TYR A 1 441 ? -3.497 12.974 6.204 1.00 80.19 441 TYR A C 1
ATOM 3492 O O . TYR A 1 441 ? -3.582 12.500 5.071 1.00 80.19 441 TYR A O 1
ATOM 3500 N N . VAL A 1 442 ? -4.355 12.650 7.178 1.00 86.50 442 VAL A N 1
ATOM 3501 C CA . VAL A 1 442 ? -5.549 11.818 6.971 1.00 86.50 442 VAL A CA 1
ATOM 3502 C C . VAL A 1 442 ? -6.789 12.611 7.390 1.00 86.50 442 VAL A C 1
ATOM 3504 O O . VAL A 1 442 ? -7.059 12.722 8.583 1.00 86.50 442 VAL A O 1
ATOM 3507 N N . PRO A 1 443 ? -7.562 13.172 6.442 1.00 88.88 443 PRO A N 1
ATOM 3508 C CA . PRO A 1 443 ? -8.710 14.015 6.766 1.00 88.88 443 PRO A CA 1
ATOM 3509 C C . PRO A 1 443 ? -9.818 13.280 7.522 1.00 88.88 443 PRO A C 1
ATOM 3511 O O . PRO A 1 443 ? -10.059 12.093 7.305 1.00 88.88 443 PRO A O 1
ATOM 3514 N N . ASN A 1 444 ? -10.593 14.035 8.305 1.00 93.00 444 ASN A N 1
ATOM 3515 C CA . ASN A 1 444 ? -11.755 13.541 9.060 1.00 93.00 444 ASN A CA 1
ATOM 3516 C C . ASN A 1 444 ? -11.413 12.446 10.089 1.00 93.00 444 ASN A C 1
ATOM 3518 O O . ASN A 1 444 ? -12.202 11.513 10.275 1.00 93.00 444 ASN A O 1
ATOM 3522 N N . VAL A 1 445 ? -10.273 12.568 10.776 1.00 93.69 445 VAL A N 1
ATOM 3523 C CA . VAL A 1 445 ? -9.860 11.606 11.805 1.00 93.69 445 VAL A CA 1
ATOM 3524 C C . VAL A 1 445 ? -9.706 12.264 13.169 1.00 93.69 445 VAL A C 1
ATOM 3526 O O . VAL A 1 445 ? -8.938 13.211 13.313 1.00 93.69 445 VAL A O 1
ATOM 3529 N N . VAL A 1 446 ? -10.387 11.709 14.177 1.00 96.25 446 VAL A N 1
ATOM 3530 C CA . VAL A 1 446 ? -9.929 11.768 15.572 1.00 96.25 446 VAL A CA 1
ATOM 3531 C C . VAL A 1 446 ? -9.601 10.362 16.062 1.00 96.25 446 VAL A C 1
ATOM 3533 O O . VAL A 1 446 ? -10.346 9.418 15.792 1.00 96.25 446 VAL A O 1
ATOM 3536 N N . TYR A 1 447 ? -8.475 10.207 16.755 1.00 95.69 447 TYR A N 1
ATOM 3537 C CA . TYR A 1 447 ? -7.975 8.899 17.191 1.00 95.69 447 TYR A CA 1
ATOM 3538 C C . TYR A 1 447 ? -7.212 8.992 18.514 1.00 95.69 447 TYR A C 1
ATOM 3540 O O . TYR A 1 447 ? -6.658 10.037 18.826 1.00 95.69 447 TYR A O 1
ATOM 3548 N N . SER A 1 448 ? -7.150 7.921 19.303 1.00 97.19 448 SER A N 1
ATOM 3549 C CA . SER A 1 448 ? -6.360 7.880 20.540 1.00 97.19 448 SER A CA 1
ATOM 3550 C C . SER A 1 448 ? -5.762 6.489 20.761 1.00 97.19 448 SER A C 1
ATOM 3552 O O . SER A 1 448 ? -6.289 5.494 20.262 1.00 97.19 448 SER A O 1
ATOM 3554 N N . CYS A 1 449 ? -4.657 6.422 21.501 1.00 97.62 449 CYS A N 1
ATOM 3555 C CA . CYS A 1 449 ? -3.980 5.186 21.894 1.00 97.62 449 CYS A CA 1
ATOM 3556 C C . CYS A 1 449 ? -3.992 4.960 23.413 1.00 97.62 449 CYS A C 1
ATOM 3558 O O . CYS A 1 449 ? -3.507 3.928 23.876 1.00 97.62 449 CYS A O 1
ATOM 3560 N N . GLY A 1 450 ? -4.543 5.887 24.196 1.00 96.50 450 GLY A N 1
ATOM 3561 C CA . GLY A 1 450 ? -4.712 5.704 25.628 1.00 96.50 450 GLY A CA 1
ATOM 3562 C C . GLY A 1 450 ? -5.510 6.830 26.265 1.00 96.50 450 GLY A C 1
ATOM 3563 O O . GLY A 1 450 ? -5.556 7.954 25.772 1.00 96.50 450 GLY A O 1
ATOM 3564 N N . SER A 1 451 ? -6.120 6.526 27.403 1.00 97.44 451 SER A N 1
ATOM 3565 C CA . SER A 1 451 ? -6.840 7.493 28.228 1.00 97.44 451 SER A CA 1
ATOM 3566 C C . SER A 1 451 ? -6.566 7.206 29.698 1.00 97.44 451 SER A C 1
ATOM 3568 O O . SER A 1 451 ? -6.174 6.095 30.056 1.00 97.44 451 SER A O 1
ATOM 3570 N N . LEU A 1 452 ? -6.730 8.220 30.543 1.00 96.69 452 LEU A N 1
ATOM 3571 C CA . LEU A 1 452 ? -6.386 8.151 31.958 1.00 96.69 452 LEU A CA 1
ATOM 3572 C C . LEU A 1 452 ? -7.552 8.640 32.807 1.00 96.69 452 LEU A C 1
ATOM 3574 O O . LEU A 1 452 ? -8.128 9.688 32.527 1.00 96.69 452 LEU A O 1
ATOM 3578 N N . LEU A 1 453 ? -7.869 7.919 33.879 1.00 95.62 453 LEU A N 1
ATOM 3579 C CA . LEU A 1 453 ? -8.820 8.384 34.880 1.00 95.62 453 LEU A CA 1
ATOM 3580 C C . LEU A 1 453 ? -8.085 9.116 36.009 1.00 95.62 453 LEU A C 1
ATOM 3582 O O . LEU A 1 453 ? -7.143 8.579 36.591 1.00 95.62 453 LEU A O 1
ATOM 3586 N N . HIS A 1 454 ? -8.544 10.320 36.346 1.00 94.62 454 HIS A N 1
ATOM 3587 C CA . HIS A 1 454 ? -8.093 11.068 37.515 1.00 94.62 454 HIS A CA 1
ATOM 3588 C C . HIS A 1 454 ? -9.308 11.523 38.333 1.00 94.62 454 HIS A C 1
ATOM 3590 O O . HIS A 1 454 ? -10.127 12.325 37.878 1.00 94.62 454 HIS A O 1
ATOM 3596 N N . GLY A 1 455 ? -9.481 10.948 39.527 1.00 90.75 455 GLY A N 1
ATOM 3597 C CA . GLY A 1 455 ? -10.704 11.117 40.314 1.00 90.75 455 GLY A CA 1
ATOM 3598 C C . GLY A 1 455 ? -11.946 10.647 39.541 1.00 90.75 455 GLY A C 1
ATOM 3599 O O . GLY A 1 455 ? -12.073 9.476 39.188 1.00 90.75 455 GLY A O 1
ATOM 3600 N N . ARG A 1 456 ? -12.875 11.570 39.270 1.00 93.19 456 ARG A N 1
ATOM 3601 C CA . ARG A 1 456 ? -14.098 11.337 38.473 1.00 93.19 456 ARG A CA 1
ATOM 3602 C C . ARG A 1 456 ? -14.036 11.978 37.080 1.00 93.19 456 ARG A C 1
ATOM 3604 O O . ARG A 1 456 ? -15.069 12.163 36.440 1.00 93.19 456 ARG A O 1
ATOM 3611 N N . GLN A 1 457 ? -12.839 12.339 36.615 1.00 94.81 457 GLN A N 1
ATOM 3612 C CA . GLN A 1 457 ? -12.601 12.927 35.297 1.00 94.81 457 GLN A CA 1
ATOM 3613 C C . GLN A 1 457 ? -11.800 11.962 34.424 1.00 94.81 457 GLN A C 1
ATOM 3615 O O . GLN A 1 457 ? -10.697 11.547 34.782 1.00 94.81 457 GLN A O 1
ATOM 3620 N N . LEU A 1 458 ? -12.354 11.620 33.265 1.00 96.94 458 LEU A N 1
ATOM 3621 C CA . LEU A 1 458 ? -11.646 10.908 32.212 1.00 96.94 458 LEU A CA 1
ATOM 3622 C C . LEU A 1 458 ? -10.856 11.923 31.384 1.00 96.94 458 LEU A C 1
ATOM 3624 O O . LEU A 1 458 ? -11.435 12.869 30.851 1.00 96.94 458 LEU A O 1
ATOM 3628 N N . ILE A 1 459 ? -9.550 11.711 31.268 1.00 97.62 459 ILE A N 1
ATOM 3629 C CA . ILE A 1 459 ? -8.629 12.498 30.453 1.00 97.62 459 ILE A CA 1
ATOM 3630 C C . ILE A 1 459 ? -8.346 11.725 29.166 1.00 97.62 459 ILE A C 1
ATOM 3632 O O . ILE A 1 459 ? -7.840 10.601 29.195 1.00 97.62 459 ILE A O 1
ATOM 3636 N N . LEU A 1 460 ? -8.684 12.335 28.033 1.00 97.62 460 LEU A N 1
ATOM 3637 C CA . LEU A 1 460 ? -8.599 11.747 26.704 1.00 97.62 460 LEU A CA 1
ATOM 3638 C C . LEU A 1 460 ? -7.705 12.618 25.814 1.00 97.62 460 LEU A C 1
ATOM 3640 O O . LEU A 1 460 ? -8.191 13.578 25.209 1.00 97.62 460 LEU A O 1
ATOM 3644 N N . PRO A 1 461 ? -6.404 12.316 25.711 1.00 97.88 461 PRO A N 1
ATOM 3645 C CA . PRO A 1 461 ? -5.599 12.865 24.637 1.00 97.88 461 PRO A CA 1
ATOM 3646 C C . PRO A 1 461 ? -6.013 12.211 23.312 1.00 97.88 461 PRO A C 1
ATOM 3648 O O . PRO A 1 461 ? -6.288 11.010 23.257 1.00 97.88 461 PRO A O 1
ATOM 3651 N N . TYR A 1 462 ? -6.074 12.991 22.238 1.00 97.56 462 TYR A N 1
ATOM 3652 C CA . TYR A 1 462 ? -6.473 12.508 20.918 1.00 97.56 462 TYR A CA 1
ATOM 3653 C C . TYR A 1 462 ? -5.701 13.213 19.802 1.00 97.56 462 TYR A C 1
ATOM 3655 O O . TYR A 1 462 ? -5.322 14.375 19.911 1.00 97.56 462 TYR A O 1
ATOM 3663 N N . ALA A 1 463 ? -5.467 12.480 18.725 1.00 96.62 463 ALA A N 1
ATOM 3664 C CA . ALA A 1 463 ? -4.935 12.946 17.461 1.00 96.62 463 ALA A CA 1
ATOM 3665 C C . ALA A 1 463 ? -6.023 13.598 16.609 1.00 96.62 463 ALA A C 1
ATOM 3667 O O . ALA A 1 463 ? -7.177 13.172 16.647 1.00 96.62 463 ALA A O 1
ATOM 3668 N N . MET A 1 464 ? -5.625 14.564 15.787 1.00 94.81 464 MET A N 1
ATOM 3669 C CA . MET A 1 464 ? -6.466 15.245 14.806 1.00 94.81 464 MET A CA 1
ATOM 3670 C C . MET A 1 464 ? -5.815 15.127 13.425 1.00 94.81 464 MET A C 1
ATOM 3672 O O . MET A 1 464 ? -4.703 15.618 13.205 1.00 94.81 464 MET A O 1
ATOM 3676 N N . SER A 1 465 ? -6.510 14.448 12.513 1.00 91.31 465 SER A N 1
ATOM 3677 C CA . SER A 1 465 ? -6.145 14.235 11.107 1.00 91.31 465 SER A CA 1
ATOM 3678 C C . SER A 1 465 ? -4.692 13.802 10.845 1.00 91.31 465 SER A C 1
ATOM 3680 O O . SER A 1 465 ? -4.061 14.275 9.897 1.00 91.31 465 SER A O 1
ATOM 3682 N N . ASP A 1 466 ? -4.144 12.921 11.691 1.00 89.25 466 ASP A N 1
ATOM 3683 C CA . ASP A 1 466 ? -2.756 12.426 11.632 1.00 89.25 466 ASP A CA 1
ATOM 3684 C C . ASP A 1 466 ? -1.706 13.547 11.493 1.00 89.25 466 ASP A C 1
ATOM 3686 O O . ASP A 1 466 ? -0.713 13.418 10.779 1.00 89.25 466 ASP A O 1
ATOM 3690 N N . LYS A 1 467 ? -1.948 14.687 12.154 1.00 91.19 467 LYS A N 1
ATOM 3691 C CA . LYS A 1 467 ? -1.083 15.876 12.090 1.00 91.19 467 LYS A CA 1
ATOM 3692 C C . LYS A 1 467 ? -0.645 16.364 13.467 1.00 91.19 467 LYS A C 1
ATOM 3694 O O . LYS A 1 467 ? 0.533 16.643 13.677 1.00 91.19 467 LYS A O 1
ATOM 3699 N N . ALA A 1 468 ? -1.596 16.499 14.383 1.00 94.19 468 ALA A N 1
ATOM 3700 C CA . ALA A 1 468 ? -1.405 17.110 15.695 1.00 94.19 468 ALA A CA 1
ATOM 3701 C C . ALA A 1 468 ? -2.187 16.344 16.766 1.00 94.19 468 ALA A C 1
ATOM 3703 O O . ALA A 1 468 ? -3.047 15.523 16.438 1.00 94.19 468 ALA A O 1
ATOM 3704 N N . SER A 1 469 ? -1.929 16.649 18.039 1.00 96.31 469 SER A N 1
ATOM 3705 C CA . SER A 1 469 ? -2.693 16.106 19.170 1.00 96.31 469 SER A CA 1
ATOM 3706 C C . SER A 1 469 ? -3.278 17.206 20.047 1.00 96.31 469 SER A C 1
ATOM 3708 O O . SER A 1 469 ? -2.722 18.295 20.145 1.00 96.31 469 SER A O 1
ATOM 3710 N N . ALA A 1 470 ? -4.385 16.908 20.714 1.00 95.81 470 ALA A N 1
ATOM 3711 C CA . ALA A 1 470 ? -5.025 17.755 21.711 1.00 95.81 470 ALA A CA 1
ATOM 3712 C C . ALA A 1 470 ? -5.476 16.914 22.911 1.00 95.81 470 ALA A C 1
ATOM 3714 O O . ALA A 1 470 ? -5.341 15.688 22.914 1.00 95.81 470 ALA A O 1
ATOM 3715 N N . ILE A 1 471 ? -6.003 17.572 23.946 1.00 96.62 471 ILE A N 1
ATOM 3716 C CA . ILE A 1 471 ? -6.523 16.901 25.141 1.00 96.62 471 ILE A CA 1
ATOM 3717 C C . ILE A 1 471 ? -7.970 17.320 25.392 1.00 96.62 471 ILE A C 1
ATOM 3719 O O . ILE A 1 471 ? -8.309 18.504 25.376 1.00 96.62 471 ILE A O 1
ATOM 3723 N N . ALA A 1 472 ? -8.825 16.337 25.651 1.00 95.81 472 ALA A N 1
ATOM 3724 C CA . ALA A 1 472 ? -10.185 16.524 26.129 1.00 95.81 472 ALA A CA 1
ATOM 3725 C C . ALA A 1 472 ? -10.367 15.895 27.516 1.00 95.81 472 ALA A C 1
ATOM 3727 O O . ALA A 1 472 ? -9.644 14.971 27.890 1.00 95.81 472 ALA A O 1
ATOM 3728 N N . SER A 1 473 ? -11.353 16.368 28.274 1.00 95.75 473 SER A N 1
ATOM 3729 C CA . SER A 1 473 ? -11.808 15.690 29.486 1.00 95.75 473 SER A CA 1
ATOM 3730 C C . SER A 1 473 ? -13.325 15.655 29.609 1.00 95.75 473 SER A C 1
ATOM 3732 O O . SER A 1 473 ? -14.038 16.476 29.027 1.00 95.75 473 SER A O 1
ATOM 3734 N N . LEU A 1 474 ? -13.820 14.694 30.384 1.00 95.88 474 LEU A N 1
ATOM 3735 C CA . LEU A 1 474 ? -15.240 14.529 30.671 1.00 95.88 474 LEU A CA 1
ATOM 3736 C C . LEU A 1 474 ? -15.480 13.857 32.024 1.00 95.88 474 LEU A C 1
ATOM 3738 O O . LEU A 1 474 ? -14.640 13.111 32.526 1.00 95.88 474 LEU A O 1
ATOM 3742 N N . SER A 1 475 ? -16.667 14.085 32.588 1.00 95.81 475 SER A N 1
ATOM 3743 C CA . SER A 1 475 ? -17.113 13.411 33.810 1.00 95.81 475 SER A CA 1
ATOM 3744 C C . SER A 1 475 ? -17.349 11.921 33.554 1.00 95.81 475 SER A C 1
ATOM 3746 O O . SER A 1 475 ? -18.106 11.551 32.653 1.00 95.81 475 SER A O 1
ATOM 3748 N N . LEU A 1 476 ? -16.742 11.076 34.390 1.00 96.06 476 LEU A N 1
ATOM 3749 C CA . LEU A 1 476 ? -16.963 9.634 34.365 1.00 96.06 476 LEU A CA 1
ATOM 3750 C C . LEU A 1 476 ? -18.416 9.290 34.711 1.00 96.06 476 LEU A C 1
ATOM 3752 O O . LEU A 1 476 ? -19.029 8.494 34.009 1.00 96.06 476 LEU A O 1
ATOM 3756 N N . ASP A 1 477 ? -18.995 9.934 35.726 1.00 95.19 477 ASP A N 1
ATOM 3757 C CA . ASP A 1 477 ? -20.378 9.668 36.144 1.00 95.19 477 ASP A CA 1
ATOM 3758 C C . ASP A 1 477 ? -21.375 9.981 35.018 1.00 95.19 477 ASP A C 1
ATOM 3760 O O . ASP A 1 477 ? -22.296 9.205 34.766 1.00 95.19 477 ASP A O 1
ATOM 3764 N N . ALA A 1 478 ? -21.164 11.080 34.283 1.00 94.31 478 ALA A N 1
ATOM 3765 C CA . ALA A 1 478 ? -21.994 11.424 33.129 1.00 94.31 478 ALA A CA 1
ATOM 3766 C C . ALA A 1 478 ? -21.859 10.398 31.991 1.00 94.31 478 ALA A C 1
ATOM 3768 O O . ALA A 1 478 ? -22.858 10.048 31.359 1.00 94.31 478 ALA A O 1
ATOM 3769 N N . LEU A 1 479 ? -20.642 9.904 31.738 1.00 95.56 479 LEU A N 1
ATOM 3770 C CA . LEU A 1 479 ? -20.385 8.882 30.724 1.00 95.56 479 LEU A CA 1
ATOM 3771 C C . LEU A 1 479 ? -21.025 7.536 31.094 1.00 95.56 479 LEU A C 1
ATOM 3773 O O . LEU A 1 479 ? -21.688 6.926 30.255 1.00 95.56 479 LEU A O 1
ATOM 3777 N N . LEU A 1 480 ? -20.871 7.090 32.344 1.00 95.00 480 LEU A N 1
ATOM 3778 C CA . LEU A 1 480 ? -21.491 5.861 32.844 1.00 95.00 480 LEU A CA 1
ATOM 3779 C C . LEU A 1 480 ? -23.019 5.965 32.829 1.00 95.00 480 LEU A C 1
ATOM 3781 O O . LEU A 1 480 ? -23.687 5.035 32.379 1.00 95.00 480 LEU A O 1
ATOM 3785 N N . ALA A 1 481 ? -23.576 7.111 33.232 1.00 92.50 481 ALA A N 1
ATOM 3786 C CA . ALA A 1 481 ? -25.011 7.360 33.149 1.00 92.50 481 ALA A CA 1
ATOM 3787 C C . ALA A 1 481 ? -25.520 7.289 31.701 1.00 92.50 481 ALA A C 1
ATOM 3789 O O . ALA A 1 481 ? -26.562 6.685 31.458 1.00 92.50 481 ALA A O 1
ATOM 3790 N N . ALA A 1 482 ? -24.787 7.845 30.729 1.00 91.75 482 ALA A N 1
ATOM 3791 C CA . ALA A 1 482 ? -25.152 7.745 29.317 1.00 91.75 482 ALA A CA 1
ATOM 3792 C C . ALA A 1 482 ? -25.141 6.289 28.826 1.00 91.75 482 ALA A C 1
ATOM 3794 O O . ALA A 1 482 ? -26.140 5.834 28.272 1.00 91.75 482 ALA A O 1
ATOM 3795 N N . LEU A 1 483 ? -24.074 5.539 29.127 1.00 91.56 483 LEU A N 1
ATOM 3796 C CA . LEU A 1 483 ? -23.949 4.113 28.805 1.00 91.56 483 LEU A CA 1
ATOM 3797 C C . LEU A 1 483 ? -25.090 3.273 29.414 1.00 91.56 483 LEU A C 1
ATOM 3799 O O . LEU A 1 483 ? -25.643 2.402 28.748 1.00 91.56 483 LEU A O 1
ATOM 3803 N N . GLN A 1 484 ? -25.483 3.546 30.660 1.00 82.94 484 GLN A N 1
ATOM 3804 C CA . GLN A 1 484 ? -26.523 2.789 31.369 1.00 82.94 484 GLN A CA 1
ATOM 3805 C C . GLN A 1 484 ? -27.952 3.218 31.005 1.00 82.94 484 GLN A C 1
ATOM 3807 O O . GLN A 1 484 ? -28.858 2.385 30.979 1.00 82.94 484 GLN A O 1
ATOM 3812 N N . SER A 1 485 ? -28.178 4.499 30.698 1.00 69.06 485 SER A N 1
ATOM 3813 C CA . SER A 1 485 ? -29.506 5.016 30.333 1.00 69.06 485 SER A CA 1
ATOM 3814 C C . SER A 1 485 ? -30.026 4.453 29.008 1.00 69.06 485 SER A C 1
ATOM 3816 O O . SER A 1 485 ? -31.236 4.370 28.803 1.00 69.06 485 SER A O 1
ATOM 3818 N N . GLU A 1 486 ? -29.119 4.011 28.136 1.00 55.72 486 GLU A N 1
ATOM 3819 C CA . GLU A 1 486 ? -29.434 3.397 26.845 1.00 55.72 486 GLU A CA 1
ATOM 3820 C C . GLU A 1 486 ? -29.571 1.861 26.930 1.00 55.72 486 GLU A C 1
ATOM 3822 O O . GLU A 1 486 ? -30.005 1.235 25.963 1.00 55.72 486 GLU A O 1
ATOM 3827 N N . ALA A 1 487 ? -29.277 1.245 28.087 1.00 42.03 487 ALA A N 1
ATOM 3828 C CA . ALA A 1 487 ? -29.373 -0.205 28.306 1.00 42.03 487 ALA A CA 1
ATOM 3829 C C . ALA A 1 487 ? -30.806 -0.699 28.622 1.00 42.03 487 ALA A C 1
ATOM 3831 O O . ALA A 1 487 ? -31.079 -1.900 28.570 1.00 42.03 487 ALA A O 1
ATOM 3832 N N . VAL A 1 488 ? -31.756 0.202 28.909 1.00 31.28 488 VAL A N 1
ATOM 3833 C CA . VAL A 1 488 ? -33.155 -0.151 29.223 1.00 31.28 488 VAL A CA 1
ATOM 3834 C C . VAL A 1 488 ? -34.012 -0.177 27.951 1.00 31.28 488 VAL A C 1
ATOM 3836 O O . VAL A 1 488 ? -34.883 0.659 27.731 1.00 31.28 488 VAL A O 1
ATOM 3839 N N . CYS A 1 489 ? -33.769 -1.161 27.090 1.00 26.92 489 CYS A N 1
ATOM 3840 C CA . CYS A 1 489 ? -34.761 -1.635 26.121 1.00 26.92 489 CYS A CA 1
ATOM 3841 C C . CYS A 1 489 ? -34.499 -3.110 25.807 1.00 26.92 489 CYS A C 1
ATOM 3843 O O . CYS A 1 489 ? -34.032 -3.480 24.731 1.00 26.92 489 CYS A O 1
ATOM 3845 N N . SER A 1 490 ? -34.789 -3.971 26.781 1.00 28.78 490 SER A N 1
ATOM 3846 C CA . SER A 1 490 ? -34.944 -5.396 26.527 1.00 28.78 490 SER A CA 1
ATOM 3847 C C . SER A 1 490 ? -36.325 -5.671 25.921 1.00 28.78 490 SER A C 1
ATOM 3849 O O . SER A 1 490 ? -37.356 -5.237 26.427 1.00 28.78 490 SER A O 1
ATOM 3851 N N . LEU A 1 491 ? -36.298 -6.402 24.804 1.00 37.34 491 LEU A N 1
ATOM 3852 C CA . LEU A 1 491 ? -37.312 -7.344 24.323 1.00 37.34 491 LEU A CA 1
ATOM 3853 C C . LEU A 1 491 ? -38.785 -6.940 24.515 1.00 37.34 491 LEU A C 1
ATOM 3855 O O . LEU A 1 491 ? -39.441 -7.344 25.471 1.00 37.34 491 LEU A O 1
ATOM 3859 N N . SER A 1 492 ? -39.367 -6.295 23.505 1.00 24.91 492 SER A N 1
ATOM 3860 C CA . SER A 1 492 ? -40.760 -6.576 23.146 1.00 24.91 492 SER A CA 1
ATOM 3861 C C . SER A 1 492 ? -41.008 -6.347 21.658 1.00 24.91 492 SER A C 1
ATOM 3863 O O . SER A 1 492 ? -40.642 -5.332 21.069 1.00 24.91 492 SER A O 1
ATOM 3865 N N . SER A 1 493 ? -41.619 -7.357 21.047 1.00 37.81 493 SER A N 1
ATOM 3866 C CA . SER A 1 493 ? -42.240 -7.325 19.731 1.00 37.81 493 SER A CA 1
ATOM 3867 C C . SER A 1 493 ? -43.214 -6.151 19.632 1.00 37.81 493 SER A C 1
ATOM 3869 O O . SER A 1 493 ? -44.272 -6.190 20.259 1.00 37.81 493 SER A O 1
ATOM 3871 N N . VAL A 1 494 ? -42.896 -5.129 18.838 1.00 25.34 494 VAL A N 1
ATOM 3872 C CA . VAL A 1 494 ? -43.858 -4.073 18.505 1.00 25.34 494 VAL A CA 1
ATOM 3873 C C . VAL A 1 494 ? -43.720 -3.696 17.034 1.00 25.34 494 VAL A C 1
ATOM 3875 O O . VAL A 1 494 ? -42.769 -3.048 16.605 1.00 25.34 494 VAL A O 1
ATOM 3878 N N . THR A 1 495 ? -44.713 -4.122 16.261 1.00 37.53 495 THR A N 1
ATOM 3879 C CA . THR A 1 495 ? -45.090 -3.558 14.965 1.00 37.53 495 THR A CA 1
ATOM 3880 C C . THR A 1 495 ? -45.502 -2.098 15.144 1.00 37.53 495 THR A C 1
ATOM 3882 O O . THR A 1 495 ? -46.385 -1.829 15.958 1.00 37.53 495 THR A O 1
ATOM 3885 N N . TRP A 1 496 ? -44.937 -1.169 14.370 1.00 23.89 496 TRP A N 1
ATOM 3886 C CA . TRP A 1 496 ? -45.384 0.228 14.370 1.00 23.89 496 TRP A CA 1
ATOM 3887 C C . TRP A 1 496 ? -46.117 0.597 13.070 1.00 23.89 496 TRP A C 1
ATOM 3889 O O . TRP A 1 496 ? -45.510 0.557 11.998 1.00 23.89 496 TRP A O 1
ATOM 3899 N N . PRO A 1 497 ? -47.410 0.970 13.150 1.00 30.06 497 PRO A N 1
ATOM 3900 C CA . PRO A 1 497 ? -48.124 1.669 12.092 1.00 30.06 497 PRO A CA 1
ATOM 3901 C C . PRO A 1 497 ? -47.735 3.156 12.102 1.00 30.06 497 PRO A C 1
ATOM 3903 O O . PRO A 1 497 ? -47.477 3.747 13.150 1.00 30.06 497 PRO A O 1
ATOM 3906 N N . GLY A 1 498 ? -47.620 3.731 10.906 1.00 37.09 498 GLY A N 1
ATOM 3907 C CA . GLY A 1 498 ? -46.845 4.945 10.667 1.00 37.09 498 GLY A CA 1
ATOM 3908 C C . GLY A 1 498 ? -47.427 6.266 11.166 1.00 37.09 498 GLY A C 1
ATOM 3909 O O . GLY A 1 498 ? -48.632 6.405 11.321 1.00 37.09 498 GLY A O 1
ATOM 3910 N N . VAL A 1 499 ? -46.540 7.265 11.263 1.00 28.67 499 VAL A N 1
ATOM 3911 C CA . VAL A 1 499 ? -46.799 8.675 10.924 1.00 28.67 499 VAL A CA 1
ATOM 3912 C C . VAL A 1 499 ? -45.510 9.310 10.363 1.00 28.67 499 VAL A C 1
ATOM 3914 O O . VAL A 1 499 ? -44.522 9.487 11.064 1.00 28.67 499 VAL A O 1
ATOM 3917 N N . VAL A 1 500 ? -45.559 9.601 9.059 1.00 34.62 500 VAL A N 1
ATOM 3918 C CA . VAL A 1 500 ? -45.118 10.806 8.321 1.00 34.62 500 VAL A CA 1
ATOM 3919 C C . VAL A 1 500 ? -43.913 11.609 8.859 1.00 34.62 500 VAL A C 1
ATOM 3921 O O . VAL A 1 500 ? -44.059 12.469 9.723 1.00 34.62 500 VAL A O 1
ATOM 3924 N N . VAL A 1 501 ? -42.757 11.447 8.197 1.00 28.58 501 VAL A N 1
ATOM 3925 C CA . VAL A 1 501 ? -41.642 12.418 8.164 1.00 28.58 501 VAL A CA 1
ATOM 3926 C C . VAL A 1 501 ? -41.533 13.014 6.755 1.00 28.58 501 VAL A C 1
ATOM 3928 O O . VAL A 1 501 ? -41.787 12.349 5.751 1.00 28.58 501 VAL A O 1
ATOM 3931 N N . PHE A 1 502 ? -41.215 14.307 6.713 1.00 29.67 502 PHE A N 1
ATOM 3932 C CA . PHE A 1 502 ? -41.272 15.209 5.568 1.00 29.67 502 PHE A CA 1
ATOM 3933 C C . PHE A 1 502 ? -40.600 14.712 4.274 1.00 29.67 502 PHE A C 1
ATOM 3935 O O . PHE A 1 502 ? -39.481 14.208 4.222 1.00 29.67 502 PHE A O 1
ATOM 3942 N N . ARG A 1 503 ? -41.341 14.965 3.198 1.00 28.56 503 ARG A N 1
ATOM 3943 C CA . ARG A 1 503 ? -41.129 14.650 1.789 1.00 28.56 503 ARG A CA 1
ATOM 3944 C C . ARG A 1 503 ? -40.106 15.610 1.159 1.00 28.56 503 ARG A C 1
ATOM 3946 O O . ARG A 1 503 ? -40.511 16.640 0.637 1.00 28.56 503 ARG A O 1
ATOM 3953 N N . VAL A 1 504 ? -38.807 15.281 1.191 1.00 28.27 504 VAL A N 1
ATOM 3954 C CA . VAL A 1 504 ? -37.780 15.916 0.316 1.00 28.27 504 VAL A CA 1
ATOM 3955 C C . VAL A 1 504 ? -36.817 14.913 -0.358 1.00 28.27 504 VAL A C 1
ATOM 3957 O O . VAL A 1 504 ? -36.126 15.281 -1.296 1.00 28.27 504 VAL A O 1
ATOM 3960 N N . LEU A 1 505 ? -36.830 13.614 -0.035 1.00 30.86 505 LEU A N 1
ATOM 3961 C CA . LEU A 1 505 ? -35.976 12.613 -0.717 1.00 30.86 505 LEU A CA 1
ATOM 3962 C C . LEU A 1 505 ? -36.745 11.599 -1.578 1.00 30.86 505 LEU A C 1
ATOM 3964 O O . LEU A 1 505 ? -36.317 10.466 -1.764 1.00 30.86 505 LEU A O 1
ATOM 3968 N N . SER A 1 506 ? -37.878 11.989 -2.161 1.00 26.61 506 SER A N 1
ATOM 3969 C CA . SER A 1 506 ? -38.666 11.095 -3.024 1.00 26.61 506 SER A CA 1
ATOM 3970 C C . SER A 1 506 ? -38.206 11.044 -4.491 1.00 26.61 506 SER A C 1
ATOM 3972 O O . SER A 1 506 ? -38.995 10.634 -5.334 1.00 26.61 506 SER A O 1
ATOM 3974 N N . HIS A 1 507 ? -36.981 11.469 -4.828 1.00 29.48 507 HIS A N 1
ATOM 3975 C CA . HIS A 1 507 ? -36.410 11.339 -6.187 1.00 29.48 507 HIS A CA 1
ATOM 3976 C C . HIS A 1 507 ? -35.034 10.643 -6.239 1.00 29.48 507 HIS A C 1
ATOM 3978 O O . HIS A 1 507 ? -34.415 10.615 -7.294 1.00 29.48 507 HIS A O 1
ATOM 3984 N N . LEU A 1 508 ? -34.571 10.015 -5.149 1.00 35.50 508 LEU A N 1
ATOM 3985 C CA . LEU A 1 508 ? -33.356 9.176 -5.154 1.00 35.50 508 LEU A CA 1
ATOM 3986 C C . LEU A 1 508 ? -33.601 7.773 -4.571 1.00 35.50 508 LEU A C 1
ATOM 3988 O O . LEU A 1 508 ? -32.703 7.139 -4.033 1.00 35.50 508 LEU A O 1
ATOM 3992 N N . SER A 1 509 ? -34.830 7.267 -4.692 1.00 31.31 509 SER A N 1
ATOM 3993 C CA . SER A 1 509 ? -35.124 5.843 -4.511 1.00 31.31 509 SER A CA 1
ATOM 3994 C C . SER A 1 509 ? -35.131 5.165 -5.881 1.00 31.31 509 SER A C 1
ATOM 3996 O O . SER A 1 509 ? -36.178 4.820 -6.422 1.00 31.31 509 SER A O 1
ATOM 3998 N N . SER A 1 510 ? -33.948 4.993 -6.469 1.00 36.47 510 SER A N 1
ATOM 3999 C CA . SER A 1 510 ? -33.698 3.759 -7.209 1.00 36.47 510 SER A CA 1
ATOM 4000 C C . SER A 1 510 ? -32.959 2.853 -6.240 1.00 36.47 510 SER A C 1
ATOM 4002 O O . SER A 1 510 ? -31.853 3.185 -5.816 1.00 36.47 510 SER A O 1
ATOM 4004 N N . ALA A 1 511 ? -33.585 1.751 -5.834 1.00 40.09 511 ALA A N 1
ATOM 4005 C CA . ALA A 1 511 ? -32.914 0.700 -5.086 1.00 40.09 511 ALA A CA 1
ATOM 4006 C C . ALA A 1 511 ? -31.568 0.385 -5.763 1.00 40.09 511 ALA A C 1
ATOM 4008 O O . ALA A 1 511 ? -31.548 0.080 -6.958 1.00 40.09 511 ALA A O 1
ATOM 4009 N N . MET A 1 512 ? -30.450 0.502 -5.037 1.00 49.00 512 MET A N 1
ATOM 4010 C CA . MET A 1 512 ? -29.169 0.008 -5.542 1.00 49.00 512 MET A CA 1
ATOM 4011 C C . MET A 1 512 ? -29.355 -1.484 -5.821 1.00 49.00 512 MET A C 1
ATOM 4013 O O . MET A 1 512 ? -29.606 -2.261 -4.905 1.00 49.00 512 MET A O 1
ATOM 4017 N N . LYS A 1 513 ? -29.296 -1.877 -7.098 1.00 58.62 513 LYS A N 1
ATOM 4018 C CA . LYS A 1 513 ? -29.704 -3.211 -7.575 1.00 58.62 513 LYS A CA 1
ATOM 4019 C C . LYS A 1 513 ? -28.869 -4.356 -6.967 1.00 58.62 513 LYS A C 1
ATOM 4021 O O . LYS A 1 513 ? -29.326 -5.493 -6.976 1.00 58.62 513 LYS A O 1
ATOM 4026 N N . TYR A 1 514 ? -27.690 -4.049 -6.409 1.00 65.31 514 TYR A N 1
ATOM 4027 C CA . TYR A 1 514 ? -26.742 -5.007 -5.826 1.00 65.31 514 TYR A CA 1
ATOM 4028 C C . TYR A 1 514 ? -26.061 -4.449 -4.555 1.00 65.31 514 TYR A C 1
ATOM 4030 O O . TYR A 1 514 ? -25.001 -3.817 -4.640 1.00 65.31 514 TYR A O 1
ATOM 4038 N N . GLU A 1 515 ? -26.636 -4.684 -3.367 1.00 71.38 515 GLU A N 1
ATOM 4039 C CA . GLU A 1 515 ? -25.937 -4.437 -2.085 1.00 71.38 515 GLU A CA 1
ATOM 4040 C C . GLU A 1 515 ? -24.699 -5.341 -1.965 1.00 71.38 515 GLU A C 1
ATOM 4042 O O . GLU A 1 515 ? -23.584 -4.852 -1.770 1.00 71.38 515 GLU A O 1
ATOM 4047 N N . THR A 1 516 ? -24.874 -6.645 -2.205 1.00 88.69 516 THR A N 1
ATOM 4048 C CA . THR A 1 516 ? -23.786 -7.619 -2.381 1.00 88.69 516 THR A CA 1
ATOM 4049 C C . THR A 1 516 ? -23.901 -8.266 -3.756 1.00 88.69 516 THR A C 1
ATOM 4051 O O . THR A 1 516 ? -24.957 -8.794 -4.095 1.00 88.69 516 THR A O 1
ATOM 4054 N N . LEU A 1 517 ? -22.828 -8.234 -4.547 1.00 95.19 517 LEU A N 1
ATOM 4055 C CA . LEU A 1 517 ? -22.759 -8.892 -5.849 1.00 95.19 517 LEU A CA 1
ATOM 4056 C C . LEU A 1 517 ? -22.275 -10.338 -5.683 1.00 95.19 517 LEU A C 1
ATOM 4058 O O . LEU A 1 517 ? -21.144 -10.573 -5.246 1.00 95.19 517 LEU A O 1
ATOM 4062 N N . ARG A 1 518 ? -23.112 -11.304 -6.064 1.00 96.50 518 ARG A N 1
ATOM 4063 C CA . ARG A 1 518 ? -22.814 -12.735 -5.950 1.00 96.50 518 ARG A CA 1
ATOM 4064 C C . ARG A 1 518 ? -22.200 -13.254 -7.247 1.00 96.50 518 ARG A C 1
ATOM 4066 O O . ARG A 1 518 ? -22.807 -13.196 -8.317 1.00 96.50 518 ARG A O 1
ATOM 4073 N N . ILE A 1 519 ? -20.975 -13.747 -7.151 1.00 97.69 519 ILE A N 1
ATOM 4074 C CA . ILE A 1 519 ? -20.126 -14.138 -8.272 1.00 97.69 519 ILE A CA 1
ATOM 4075 C C . ILE A 1 519 ? -20.115 -15.662 -8.395 1.00 97.69 519 ILE A C 1
ATOM 4077 O O . ILE A 1 519 ? -19.858 -16.375 -7.425 1.00 97.69 519 ILE A O 1
ATOM 4081 N N . GLY A 1 520 ? -20.348 -16.159 -9.603 1.00 97.62 520 GLY A N 1
ATOM 4082 C CA . GLY A 1 520 ? -20.008 -17.512 -10.021 1.00 97.62 520 GLY A CA 1
ATOM 4083 C C . GLY A 1 520 ? -18.729 -17.502 -10.856 1.00 97.62 520 GLY A C 1
ATOM 4084 O O . GLY A 1 520 ? -18.520 -16.590 -11.650 1.00 97.62 520 GLY A O 1
ATOM 4085 N N . ALA A 1 521 ? -17.872 -18.507 -10.712 1.00 97.75 521 ALA A N 1
ATOM 4086 C CA . ALA A 1 521 ? -16.659 -18.638 -11.518 1.00 97.75 521 ALA A CA 1
ATOM 4087 C C . ALA A 1 521 ? -16.719 -19.861 -12.436 1.00 97.75 521 ALA A C 1
ATOM 4089 O O . ALA A 1 521 ? -17.019 -20.958 -11.973 1.00 97.75 521 ALA A O 1
ATOM 4090 N N . ILE A 1 522 ? -16.376 -19.702 -13.715 1.00 97.38 522 ILE A N 1
ATOM 4091 C CA . ILE A 1 522 ? -16.176 -20.807 -14.658 1.00 97.38 522 ILE A CA 1
ATOM 4092 C C . ILE A 1 522 ? -14.699 -20.843 -15.045 1.00 97.38 522 ILE A C 1
ATOM 4094 O O . ILE A 1 522 ? -14.199 -19.922 -15.680 1.00 97.38 522 ILE A O 1
ATOM 4098 N N . GLY A 1 523 ? -14.007 -21.926 -14.693 1.00 93.31 523 GLY A N 1
ATOM 4099 C CA . GLY A 1 523 ? -12.566 -22.080 -14.899 1.00 93.31 523 GLY A CA 1
ATOM 4100 C C . GLY A 1 523 ? -11.770 -21.839 -13.616 1.00 93.31 523 GLY A C 1
ATOM 4101 O O . GLY A 1 523 ? -11.710 -20.732 -13.094 1.00 93.31 523 GLY A O 1
ATOM 4102 N N . ALA A 1 524 ? -11.127 -22.899 -13.119 1.00 89.94 524 ALA A N 1
ATOM 4103 C CA . ALA A 1 524 ? -10.361 -22.890 -11.871 1.00 89.94 524 ALA A CA 1
ATOM 4104 C C . ALA A 1 524 ? -8.838 -22.992 -12.098 1.00 89.94 524 ALA A C 1
ATOM 4106 O O . ALA A 1 524 ? -8.123 -23.622 -11.321 1.00 89.94 524 ALA A O 1
ATOM 4107 N N . GLY A 1 525 ? -8.348 -22.427 -13.206 1.00 86.44 525 GLY A N 1
ATOM 4108 C CA . GLY A 1 525 ? -6.917 -22.369 -13.517 1.00 86.44 525 GLY A CA 1
ATOM 4109 C C . GLY A 1 525 ? -6.168 -21.335 -12.670 1.00 86.44 525 GLY A C 1
ATOM 4110 O O . GLY A 1 525 ? -6.780 -20.535 -11.960 1.00 86.44 525 GLY A O 1
ATOM 4111 N N . GLY A 1 526 ? -4.835 -21.314 -12.776 1.00 85.75 526 GLY A N 1
ATOM 4112 C CA . GLY A 1 526 ? -3.987 -20.407 -11.989 1.00 85.75 526 GLY A CA 1
ATOM 4113 C C . GLY A 1 526 ? -4.359 -18.928 -12.144 1.00 85.75 526 GLY A C 1
ATOM 4114 O O . GLY A 1 526 ? -4.389 -18.199 -11.155 1.00 85.75 526 GLY A O 1
ATOM 4115 N N . PHE A 1 527 ? -4.728 -18.499 -13.356 1.00 88.81 527 PHE A N 1
ATOM 4116 C CA . PHE A 1 527 ? -5.169 -17.124 -13.580 1.00 88.81 527 PHE A CA 1
ATOM 4117 C C . PHE A 1 527 ? -6.550 -16.832 -12.981 1.00 88.81 527 PHE A C 1
ATOM 4119 O O . PHE A 1 527 ? -6.714 -15.837 -12.280 1.00 88.81 527 PHE A O 1
ATOM 4126 N N . GLY A 1 528 ? -7.519 -17.734 -13.181 1.00 90.31 528 GLY A N 1
ATOM 4127 C CA . GLY A 1 528 ? -8.851 -17.603 -12.588 1.00 90.31 528 GLY A CA 1
ATOM 4128 C C . GLY A 1 528 ? -8.791 -17.486 -11.063 1.00 90.31 528 GLY A C 1
ATOM 4129 O O . GLY A 1 528 ? -9.453 -16.632 -10.478 1.00 90.31 528 GLY A O 1
ATOM 4130 N N . LEU A 1 529 ? -7.911 -18.270 -10.426 1.00 91.25 529 LEU A N 1
ATOM 4131 C CA . LEU A 1 529 ? -7.623 -18.172 -8.994 1.00 91.25 529 LEU A CA 1
ATOM 4132 C C . LEU A 1 529 ? -7.099 -16.787 -8.608 1.00 91.25 529 LEU A C 1
ATOM 4134 O O . LEU A 1 529 ? -7.584 -16.172 -7.656 1.00 91.25 529 LEU A O 1
ATOM 4138 N N . PHE A 1 530 ? -6.088 -16.322 -9.338 1.00 93.25 530 PHE A N 1
ATOM 4139 C CA . PHE A 1 530 ? -5.411 -15.062 -9.076 1.00 93.25 530 PHE A CA 1
ATOM 4140 C C . PHE A 1 530 ? -6.362 -13.864 -9.181 1.00 93.25 530 PHE A C 1
ATOM 4142 O O . PHE A 1 530 ? -6.389 -13.034 -8.270 1.00 93.25 530 PHE A O 1
ATOM 4149 N N . ALA A 1 531 ? -7.170 -13.803 -10.242 1.00 94.56 531 ALA A N 1
ATOM 4150 C CA . ALA A 1 531 ? -8.122 -12.723 -10.471 1.00 94.56 531 ALA A CA 1
ATOM 4151 C C . ALA A 1 531 ? -9.272 -12.729 -9.458 1.00 94.56 531 ALA A C 1
ATOM 4153 O O . ALA A 1 531 ? -9.555 -11.690 -8.862 1.00 94.56 531 ALA A O 1
ATOM 4154 N N . LEU A 1 532 ? -9.870 -13.893 -9.174 1.00 94.94 532 LEU A N 1
ATOM 4155 C CA . LEU A 1 532 ? -10.927 -14.007 -8.162 1.00 94.94 532 LEU A CA 1
ATOM 4156 C C . LEU A 1 532 ? -10.451 -13.574 -6.781 1.00 94.94 532 LEU A C 1
ATOM 4158 O O . LEU A 1 532 ? -11.172 -12.864 -6.086 1.00 94.94 532 LEU A O 1
ATOM 4162 N N . GLN A 1 533 ? -9.218 -13.924 -6.401 1.00 94.19 533 GLN A N 1
ATOM 4163 C CA . GLN A 1 533 ? -8.647 -13.447 -5.145 1.00 94.19 533 GLN A CA 1
ATOM 4164 C C . GLN A 1 533 ? -8.642 -11.916 -5.065 1.00 94.19 533 GLN A C 1
ATOM 4166 O O . GLN A 1 533 ? -8.806 -11.373 -3.976 1.00 94.19 533 GLN A O 1
ATOM 4171 N N . GLN A 1 534 ? -8.462 -11.213 -6.187 1.00 96.94 534 GLN A N 1
ATOM 4172 C CA . GLN A 1 534 ? -8.511 -9.753 -6.216 1.00 96.94 534 GLN A CA 1
ATOM 4173 C C . GLN A 1 534 ? -9.947 -9.232 -6.231 1.00 96.94 534 GLN A C 1
ATOM 4175 O O . GLN A 1 534 ? -10.263 -8.321 -5.471 1.00 96.94 534 GLN A O 1
ATOM 4180 N N . PHE A 1 535 ? -10.826 -9.816 -7.043 1.00 95.94 535 PHE A N 1
ATOM 4181 C CA . PHE A 1 535 ? -12.222 -9.386 -7.143 1.00 95.94 535 PHE A CA 1
ATOM 4182 C C . PHE A 1 535 ? -12.948 -9.482 -5.799 1.00 95.94 535 PHE A C 1
ATOM 4184 O O . PHE A 1 535 ? -13.659 -8.554 -5.430 1.00 95.94 535 PHE A O 1
ATOM 4191 N N . LEU A 1 536 ? -12.684 -10.536 -5.021 1.00 93.88 536 LEU A N 1
ATOM 4192 C CA . LEU A 1 536 ? -13.287 -10.754 -3.700 1.00 93.88 536 LEU A CA 1
ATOM 4193 C C . LEU A 1 536 ? -12.764 -9.821 -2.599 1.00 93.88 536 LEU A C 1
ATOM 4195 O O . LEU A 1 536 ? -13.333 -9.776 -1.515 1.00 93.88 536 LEU A O 1
ATOM 4199 N N . GLN A 1 537 ? -11.698 -9.059 -2.861 1.00 92.50 537 GLN A N 1
ATOM 4200 C CA . GLN A 1 537 ? -11.256 -7.982 -1.968 1.00 92.50 537 GLN A CA 1
ATOM 4201 C C . GLN A 1 537 ? -12.016 -6.669 -2.220 1.00 92.50 537 GLN A C 1
ATOM 4203 O O . GLN A 1 537 ? -11.853 -5.716 -1.460 1.00 92.50 537 GLN A O 1
ATOM 4208 N N . VAL A 1 538 ? -12.824 -6.580 -3.286 1.00 91.94 538 VAL A N 1
ATOM 4209 C CA . VAL A 1 538 ? -13.674 -5.410 -3.541 1.00 91.94 538 VAL A CA 1
ATOM 4210 C C . VAL A 1 538 ? -14.928 -5.503 -2.654 1.00 91.94 538 VAL A C 1
ATOM 4212 O O . VAL A 1 538 ? -15.632 -6.511 -2.716 1.00 91.94 538 VAL A O 1
ATOM 4215 N N . PRO A 1 539 ? -15.247 -4.483 -1.833 1.00 86.19 539 PRO A N 1
ATOM 4216 C CA . PRO A 1 539 ? -16.357 -4.558 -0.883 1.00 86.19 539 PRO A CA 1
ATOM 4217 C C . PRO A 1 539 ? -17.735 -4.820 -1.510 1.00 86.19 539 PRO A C 1
ATOM 4219 O O . PRO A 1 539 ? -18.111 -4.241 -2.537 1.00 86.19 539 PRO A O 1
ATOM 4222 N N . GLY A 1 540 ? -18.532 -5.644 -0.826 1.00 87.75 540 GLY A N 1
ATOM 4223 C CA . GLY A 1 540 ? -19.866 -6.054 -1.273 1.00 87.75 540 GLY A CA 1
ATOM 4224 C C . GLY A 1 540 ? -19.818 -7.054 -2.425 1.00 87.75 540 GLY A C 1
ATOM 4225 O O . GLY A 1 540 ? -20.605 -6.948 -3.364 1.00 87.75 540 GLY A O 1
ATOM 4226 N N . THR A 1 541 ? -18.871 -7.991 -2.380 1.00 93.62 541 THR A N 1
ATOM 4227 C CA . THR A 1 541 ? -18.714 -9.061 -3.370 1.00 93.62 541 THR A CA 1
ATOM 4228 C C . THR A 1 541 ? -18.584 -10.397 -2.652 1.00 93.62 541 THR A C 1
ATOM 4230 O O . THR A 1 541 ? -18.015 -10.478 -1.564 1.00 93.62 541 THR A O 1
ATOM 4233 N N . GLN A 1 542 ? -19.153 -11.450 -3.230 1.00 93.69 542 GLN A N 1
ATOM 4234 C CA . GLN A 1 542 ? -19.155 -12.778 -2.627 1.00 93.69 542 GLN A CA 1
ATOM 4235 C C . GLN A 1 542 ? -19.029 -13.840 -3.713 1.00 93.69 542 GLN A C 1
ATOM 4237 O O . GLN A 1 542 ? -19.777 -13.806 -4.684 1.00 93.69 542 GLN A O 1
ATOM 4242 N N . LEU A 1 543 ? -18.134 -14.814 -3.544 1.00 96.19 543 LEU A N 1
ATOM 4243 C CA . LEU A 1 543 ? -18.103 -15.997 -4.403 1.00 96.19 543 LEU A CA 1
ATOM 4244 C C . LEU A 1 543 ? -19.143 -16.999 -3.902 1.00 96.19 543 LEU A C 1
ATOM 4246 O O . LEU A 1 543 ? -19.071 -17.435 -2.756 1.00 96.19 543 LEU A O 1
ATOM 4250 N N . VAL A 1 544 ? -20.100 -17.364 -4.751 1.00 95.44 544 VAL A N 1
ATOM 4251 C CA . VAL A 1 544 ? -21.200 -18.275 -4.386 1.00 95.44 544 VAL A CA 1
ATOM 4252 C C . VAL A 1 544 ? -21.141 -19.614 -5.114 1.00 95.44 544 VAL A C 1
ATOM 4254 O O . VAL A 1 544 ? -21.760 -20.575 -4.670 1.00 95.44 544 VAL A O 1
ATOM 4257 N N . GLY A 1 545 ? -20.362 -19.716 -6.193 1.00 95.31 545 GLY A N 1
ATOM 4258 C CA . GLY A 1 545 ? -20.226 -20.965 -6.929 1.00 95.31 545 GLY A CA 1
ATOM 4259 C C . GLY A 1 545 ? -18.997 -21.002 -7.826 1.00 95.31 545 GLY A C 1
ATOM 4260 O O . GLY A 1 545 ? -18.506 -19.976 -8.299 1.00 95.31 545 GLY A O 1
ATOM 4261 N N . ILE A 1 546 ? -18.496 -22.211 -8.066 1.00 96.44 546 ILE A N 1
ATOM 4262 C CA . ILE A 1 546 ? -17.362 -22.477 -8.953 1.00 96.44 546 ILE A CA 1
ATOM 4263 C C . ILE A 1 546 ? -17.732 -23.652 -9.849 1.00 96.44 546 ILE A C 1
ATOM 4265 O O . ILE A 1 546 ? -18.232 -24.658 -9.359 1.00 96.44 546 ILE A O 1
ATOM 4269 N N . ALA A 1 547 ? -17.435 -23.553 -11.139 1.00 95.06 547 ALA A N 1
ATOM 4270 C CA . ALA A 1 547 ? -17.516 -24.635 -12.105 1.00 95.06 547 ALA A CA 1
ATOM 4271 C C . ALA A 1 547 ? -16.151 -24.830 -12.779 1.00 95.06 547 ALA A C 1
ATOM 4273 O O . ALA A 1 547 ? -15.538 -23.886 -13.279 1.00 95.06 547 ALA A O 1
ATOM 4274 N N . GLY A 1 548 ? -15.650 -26.065 -12.812 1.00 89.12 548 GLY A N 1
ATOM 4275 C CA . GLY A 1 548 ? -14.359 -26.373 -13.427 1.00 89.12 548 GLY A CA 1
ATOM 4276 C C . GLY A 1 548 ? -14.218 -27.847 -13.782 1.00 89.12 548 GLY A C 1
ATOM 4277 O O . GLY A 1 548 ? -14.587 -28.720 -13.001 1.00 89.12 548 GLY A O 1
ATOM 4278 N N . THR A 1 549 ? -13.667 -28.125 -14.965 1.00 85.88 549 THR A N 1
ATOM 4279 C CA . THR A 1 549 ? -13.461 -29.493 -15.475 1.00 85.88 549 THR A CA 1
ATOM 4280 C C . THR A 1 549 ? -12.275 -30.191 -14.812 1.00 85.88 549 THR A C 1
ATOM 4282 O O . THR A 1 549 ? -12.302 -31.403 -14.610 1.00 85.88 549 THR A O 1
ATOM 4285 N N . HIS A 1 550 ? -11.251 -29.436 -14.404 1.00 87.00 550 HIS A N 1
ATOM 4286 C CA . HIS A 1 550 ? -10.163 -29.961 -13.587 1.00 87.00 550 HIS A CA 1
ATOM 4287 C C . HIS A 1 550 ? -10.582 -29.973 -12.110 1.00 87.00 550 HIS A C 1
ATOM 4289 O O . HIS A 1 550 ? -10.348 -29.022 -11.360 1.00 87.00 550 HIS A O 1
ATOM 4295 N N . ARG A 1 551 ? -11.283 -31.047 -11.722 1.00 85.19 551 ARG A N 1
ATOM 4296 C CA . ARG A 1 551 ? -12.024 -31.136 -10.453 1.00 85.19 551 ARG A CA 1
ATOM 4297 C C . ARG A 1 551 ? -11.156 -30.879 -9.223 1.00 85.19 551 ARG A C 1
ATOM 4299 O O . ARG A 1 551 ? -11.631 -30.242 -8.290 1.00 85.19 551 ARG A O 1
ATOM 4306 N N . GLU A 1 552 ? -9.904 -31.330 -9.226 1.00 86.62 552 GLU A N 1
ATOM 4307 C CA . GLU A 1 552 ? -8.971 -31.132 -8.112 1.00 86.62 552 GLU A CA 1
ATOM 4308 C C . GLU A 1 552 ? -8.665 -29.646 -7.868 1.00 86.62 552 GLU A C 1
ATOM 4310 O O . GLU A 1 552 ? -8.865 -29.153 -6.756 1.00 86.62 552 GLU A O 1
ATOM 4315 N N . ALA A 1 553 ? -8.273 -28.909 -8.913 1.00 85.75 553 ALA A N 1
ATOM 4316 C CA . ALA A 1 553 ? -8.019 -27.470 -8.820 1.00 85.75 553 ALA A CA 1
ATOM 4317 C C . ALA A 1 553 ? -9.288 -26.681 -8.462 1.00 85.75 553 ALA A C 1
ATOM 4319 O O . ALA A 1 553 ? -9.239 -25.766 -7.640 1.00 85.75 553 ALA A O 1
ATOM 4320 N N . ALA A 1 554 ? -10.441 -27.075 -9.010 1.00 88.94 554 ALA A N 1
ATOM 4321 C CA . ALA A 1 554 ? -11.722 -26.454 -8.681 1.00 88.94 554 ALA A CA 1
ATOM 4322 C C . ALA A 1 554 ? -12.119 -26.676 -7.211 1.00 88.94 554 ALA A C 1
ATOM 4324 O O . ALA A 1 554 ? -12.551 -25.737 -6.548 1.00 88.94 554 ALA A O 1
ATOM 4325 N N . LEU A 1 555 ? -11.906 -27.881 -6.670 1.00 89.50 555 LEU A N 1
ATOM 4326 C CA . LEU A 1 555 ? -12.111 -28.179 -5.249 1.00 89.50 555 LEU A CA 1
ATOM 4327 C C . LEU A 1 555 ? -11.145 -27.402 -4.352 1.00 89.50 555 LEU A C 1
ATOM 4329 O O . LEU A 1 555 ? -11.538 -26.927 -3.289 1.00 89.50 555 LEU A O 1
ATOM 4333 N N . ALA A 1 556 ? -9.881 -27.274 -4.761 1.00 87.50 556 ALA A N 1
ATOM 4334 C CA . ALA A 1 556 ? -8.894 -26.493 -4.026 1.00 87.50 556 ALA A CA 1
ATOM 4335 C C . ALA A 1 556 ? -9.282 -25.007 -3.972 1.00 87.50 556 ALA A C 1
ATOM 4337 O O . ALA A 1 556 ? -9.228 -24.397 -2.904 1.00 87.50 556 ALA A O 1
ATOM 4338 N N . MET A 1 557 ? -9.737 -24.450 -5.096 1.00 90.19 557 MET A N 1
ATOM 4339 C CA . MET A 1 557 ? -10.259 -23.087 -5.167 1.00 90.19 557 MET A CA 1
ATOM 4340 C C . MET A 1 557 ? -11.522 -22.911 -4.311 1.00 90.19 557 MET A C 1
ATOM 4342 O O . MET A 1 557 ? -11.605 -21.945 -3.557 1.00 90.19 557 MET A O 1
ATOM 4346 N N . ALA A 1 558 ? -12.464 -23.859 -4.363 1.00 89.88 558 ALA A N 1
ATOM 4347 C CA . ALA A 1 558 ? -13.686 -23.830 -3.558 1.00 89.88 558 ALA A CA 1
ATOM 4348 C C . ALA A 1 558 ? -13.379 -23.811 -2.055 1.00 89.88 558 ALA A C 1
ATOM 4350 O O . ALA A 1 558 ? -13.844 -22.920 -1.347 1.00 89.88 558 ALA A O 1
ATOM 4351 N N . ARG A 1 559 ? -12.497 -24.708 -1.586 1.00 89.12 559 ARG A N 1
ATOM 4352 C CA . ARG A 1 559 ? -12.035 -24.727 -0.188 1.00 89.12 559 ARG A CA 1
ATOM 4353 C C . ARG A 1 559 ? -11.379 -23.414 0.228 1.00 89.12 559 ARG A C 1
ATOM 4355 O O . ARG A 1 559 ? -11.634 -22.934 1.325 1.00 89.12 559 ARG A O 1
ATOM 4362 N N . ARG A 1 560 ? -10.546 -22.831 -0.640 1.00 87.31 560 ARG A N 1
ATOM 4363 C CA . ARG A 1 560 ? -9.831 -21.577 -0.356 1.00 87.31 560 ARG A CA 1
ATOM 4364 C C . ARG A 1 560 ? -10.773 -20.396 -0.136 1.00 87.31 560 ARG A C 1
ATOM 4366 O O . ARG A 1 560 ? -10.466 -19.540 0.684 1.00 87.31 560 ARG A O 1
ATOM 4373 N N . PHE A 1 561 ? -11.886 -20.346 -0.862 1.00 88.00 561 PHE A N 1
ATOM 4374 C CA . PHE A 1 561 ? -12.846 -19.241 -0.797 1.00 88.00 561 PHE A CA 1
ATOM 4375 C C . PHE A 1 561 ? -14.127 -19.577 -0.019 1.00 88.00 561 PHE A C 1
ATOM 4377 O O . PHE A 1 561 ? -15.066 -18.789 -0.036 1.00 88.00 561 PHE A O 1
ATOM 4384 N N . GLY A 1 562 ? -14.181 -20.726 0.662 1.00 87.31 562 GLY A N 1
ATOM 4385 C CA . GLY A 1 562 ? -15.332 -21.117 1.481 1.00 87.31 562 GLY A CA 1
ATOM 4386 C C . GLY A 1 562 ? -16.589 -21.504 0.689 1.00 87.31 562 GLY A C 1
ATOM 4387 O O . GLY A 1 562 ? -17.688 -21.436 1.232 1.00 87.31 562 GLY A O 1
ATOM 4388 N N . VAL A 1 563 ? -16.452 -21.917 -0.575 1.00 92.19 563 VAL A N 1
ATOM 4389 C CA . VAL A 1 563 ? -17.565 -22.433 -1.391 1.00 92.19 563 VAL A CA 1
ATOM 4390 C C . VAL A 1 563 ? -17.756 -23.923 -1.098 1.00 92.19 563 VAL A C 1
ATOM 4392 O O . VAL A 1 563 ? -16.794 -24.690 -1.138 1.00 92.19 563 VAL A O 1
ATOM 4395 N N . ALA A 1 564 ? -18.994 -24.332 -0.801 1.00 81.94 564 ALA A N 1
ATOM 4396 C CA . ALA A 1 564 ? -19.303 -25.667 -0.281 1.00 81.94 564 ALA A CA 1
ATOM 4397 C C . ALA A 1 564 ? -18.915 -26.817 -1.232 1.00 81.94 564 ALA A C 1
ATOM 4399 O O . ALA A 1 564 ? -18.343 -27.809 -0.784 1.00 81.94 564 ALA A O 1
ATOM 4400 N N . ASP A 1 565 ? -19.193 -26.687 -2.533 1.00 84.44 565 ASP A N 1
ATOM 4401 C CA . ASP A 1 565 ? -18.748 -27.637 -3.560 1.00 84.44 565 ASP A CA 1
ATOM 4402 C C . ASP A 1 565 ? -18.651 -26.958 -4.940 1.00 84.44 565 ASP A C 1
ATOM 4404 O O . ASP A 1 565 ? -19.161 -25.858 -5.159 1.00 84.44 565 ASP A O 1
ATOM 4408 N N . VAL A 1 566 ? -17.980 -27.621 -5.882 1.00 91.12 566 VAL A N 1
ATOM 4409 C CA . VAL A 1 566 ? -17.938 -27.246 -7.299 1.00 91.12 566 VAL A CA 1
ATOM 4410 C C . VAL A 1 566 ? -19.190 -27.778 -7.984 1.00 91.12 566 VAL A C 1
ATOM 4412 O O . VAL A 1 566 ? -19.586 -28.930 -7.805 1.00 91.12 566 VAL A O 1
ATOM 4415 N N . MET A 1 567 ? -19.767 -26.942 -8.829 1.00 93.44 567 MET A N 1
ATOM 4416 C CA . MET A 1 567 ? -20.988 -27.200 -9.573 1.00 93.44 567 MET A CA 1
ATOM 4417 C C . MET A 1 567 ? -20.666 -27.510 -11.041 1.00 93.44 567 MET A C 1
ATOM 4419 O O . MET A 1 567 ? -19.561 -27.254 -11.530 1.00 93.44 567 MET A O 1
ATOM 4423 N N . SER A 1 568 ? -21.638 -28.052 -11.776 1.00 93.56 568 SER A N 1
ATOM 4424 C CA . SER A 1 568 ? -21.573 -28.014 -13.240 1.00 93.56 568 SER A CA 1
ATOM 4425 C C . SER A 1 568 ? -21.781 -26.578 -13.732 1.00 93.56 568 SER A C 1
ATOM 4427 O O . SER A 1 568 ? -22.339 -25.744 -13.018 1.00 93.56 568 SER A O 1
ATOM 4429 N N . VAL A 1 569 ? -21.355 -26.287 -14.965 1.00 94.69 569 VAL A N 1
ATOM 4430 C CA . VAL A 1 569 ? -21.606 -24.975 -15.583 1.00 94.69 569 VAL A CA 1
ATOM 4431 C C . VAL A 1 569 ? -23.107 -24.687 -15.621 1.00 94.69 569 VAL A C 1
ATOM 4433 O O . VAL A 1 569 ? -23.524 -23.635 -15.157 1.00 94.69 569 VAL A O 1
ATOM 4436 N N . ASP A 1 570 ? -23.930 -25.642 -16.060 1.00 95.06 570 ASP A N 1
ATOM 4437 C CA . ASP A 1 570 ? -25.384 -25.450 -16.133 1.00 95.06 570 ASP A CA 1
ATOM 4438 C C . ASP A 1 570 ? -26.010 -25.161 -14.763 1.00 95.06 570 ASP A C 1
ATOM 4440 O O . ASP A 1 570 ? -26.871 -24.288 -14.649 1.00 95.06 570 ASP A O 1
ATOM 4444 N N . ALA A 1 571 ? -25.551 -25.843 -13.708 1.00 95.00 571 ALA A N 1
ATOM 4445 C CA . ALA A 1 571 ? -26.031 -25.603 -12.351 1.00 95.00 571 ALA A CA 1
ATOM 4446 C C . ALA A 1 571 ? -25.628 -24.206 -11.850 1.00 95.00 571 ALA A C 1
ATOM 4448 O O . ALA A 1 571 ? -26.453 -23.519 -11.260 1.00 95.00 571 ALA A O 1
ATOM 4449 N N . LEU A 1 572 ? -24.402 -23.755 -12.141 1.00 96.25 572 LEU A N 1
ATOM 4450 C CA . LEU A 1 572 ? -23.942 -22.403 -11.805 1.00 96.25 572 LEU A CA 1
ATOM 4451 C C . LEU A 1 572 ? -24.764 -21.327 -12.536 1.00 96.25 572 LEU A C 1
ATOM 4453 O O . LEU A 1 572 ? -25.142 -20.318 -11.949 1.00 96.25 572 LEU A O 1
ATOM 4457 N N . LEU A 1 573 ? -25.036 -21.532 -13.829 1.00 96.75 573 LEU A N 1
ATOM 4458 C CA . LEU A 1 573 ? -25.760 -20.562 -14.651 1.00 96.75 573 LEU A CA 1
ATOM 4459 C C . LEU A 1 573 ? -27.243 -20.470 -14.276 1.00 96.75 573 LEU A C 1
ATOM 4461 O O . LEU A 1 573 ? -27.820 -19.387 -14.342 1.00 96.75 573 LEU A O 1
ATOM 4465 N N . THR A 1 574 ? -27.860 -21.583 -13.877 1.00 95.56 574 THR A N 1
ATOM 4466 C CA . THR A 1 574 ? -29.284 -21.630 -13.504 1.00 95.56 574 THR A CA 1
ATOM 4467 C C . THR A 1 574 ? -29.554 -21.232 -12.052 1.00 95.56 574 THR A C 1
ATOM 4469 O O . THR A 1 574 ? -30.707 -20.987 -11.700 1.00 95.56 574 THR A O 1
ATOM 4472 N N . ASP A 1 575 ? -28.517 -21.097 -11.223 1.00 95.88 575 ASP A N 1
ATOM 4473 C CA . ASP A 1 575 ? -28.650 -20.702 -9.823 1.00 95.88 575 ASP A CA 1
ATOM 4474 C C . ASP A 1 575 ? -29.135 -19.237 -9.690 1.00 95.88 575 ASP A C 1
ATOM 4476 O O . ASP A 1 575 ? -28.436 -18.309 -10.121 1.00 95.88 575 ASP A O 1
ATOM 4480 N N . PRO A 1 576 ? -30.312 -18.963 -9.085 1.00 93.25 576 PRO A N 1
ATOM 4481 C CA . PRO A 1 576 ? -30.770 -17.595 -8.805 1.00 93.25 576 PRO A CA 1
ATOM 4482 C C . PRO A 1 576 ? -29.880 -16.853 -7.786 1.00 93.25 576 PRO A C 1
ATOM 4484 O O . PRO A 1 576 ? -29.983 -15.633 -7.631 1.00 93.25 576 PRO A O 1
ATOM 4487 N N . GLY A 1 577 ? -29.005 -17.588 -7.099 1.00 93.81 577 GLY A N 1
ATOM 4488 C CA . GLY A 1 577 ? -27.953 -17.120 -6.210 1.00 93.81 577 GLY A CA 1
ATOM 4489 C C . GLY A 1 577 ? -26.800 -16.397 -6.904 1.00 93.81 577 GLY A C 1
ATOM 4490 O O . GLY A 1 577 ? -26.064 -15.692 -6.228 1.00 93.81 577 GLY A O 1
ATOM 4491 N N . VAL A 1 578 ? -26.639 -16.535 -8.224 1.00 97.31 578 VAL A N 1
ATOM 4492 C CA . VAL A 1 578 ? -25.538 -15.925 -8.992 1.00 97.31 578 VAL A CA 1
ATOM 4493 C C . VAL A 1 578 ? -26.023 -14.673 -9.725 1.00 97.31 578 VAL A C 1
ATOM 4495 O O . VAL A 1 578 ? -27.011 -14.736 -10.454 1.00 97.31 578 VAL A O 1
ATOM 4498 N N . ASP A 1 579 ? -25.307 -13.556 -9.594 1.00 97.62 579 ASP A N 1
ATOM 4499 C CA . ASP A 1 579 ? -25.588 -12.295 -10.302 1.00 97.62 579 ASP A CA 1
ATOM 4500 C C . ASP A 1 579 ? -24.624 -12.076 -11.478 1.00 97.62 579 ASP A C 1
ATOM 4502 O O . ASP A 1 579 ? -25.021 -11.630 -12.559 1.00 97.62 579 ASP A O 1
ATOM 4506 N N . LEU A 1 580 ? -23.346 -12.407 -11.270 1.00 98.38 580 LEU A N 1
ATOM 4507 C CA . LEU A 1 580 ? -22.260 -12.226 -12.229 1.00 98.38 580 LEU A CA 1
ATOM 4508 C C . LEU A 1 580 ? -21.464 -13.518 -12.391 1.00 98.38 580 LEU A C 1
ATOM 4510 O O . LEU A 1 580 ? -21.167 -14.191 -11.411 1.00 98.38 580 LEU A O 1
ATOM 4514 N N . VAL A 1 581 ? -21.070 -13.836 -13.619 1.00 98.56 581 VAL A N 1
ATOM 4515 C CA . VAL A 1 581 ? -20.189 -14.956 -13.939 1.00 98.56 581 VAL A CA 1
ATOM 4516 C C . VAL A 1 581 ? -18.838 -14.423 -14.408 1.00 98.56 581 VAL A C 1
ATOM 4518 O O . VAL A 1 581 ? -18.765 -13.650 -15.365 1.00 98.56 581 VAL A O 1
ATOM 4521 N N . TYR A 1 582 ? -17.771 -14.847 -13.733 1.00 98.56 582 TYR A N 1
ATOM 4522 C CA . TYR A 1 582 ? -16.400 -14.651 -14.183 1.00 98.56 582 TYR A CA 1
ATOM 4523 C C . TYR A 1 582 ? -15.917 -15.885 -14.948 1.00 98.56 582 TYR A C 1
ATOM 4525 O O . TYR A 1 582 ? -15.942 -16.997 -14.416 1.00 98.56 582 TYR A O 1
ATOM 4533 N N . ILE A 1 583 ? -15.496 -15.698 -16.197 1.00 98.50 583 ILE A N 1
ATOM 4534 C CA . ILE A 1 583 ? -15.077 -16.780 -17.095 1.00 98.50 583 ILE A CA 1
ATOM 4535 C C . ILE A 1 583 ? -13.561 -16.717 -17.273 1.00 98.50 583 ILE A C 1
ATOM 4537 O O . ILE A 1 583 ? -13.056 -15.765 -17.850 1.00 98.50 583 ILE A O 1
ATOM 4541 N N . ALA A 1 584 ? -12.847 -17.733 -16.797 1.00 96.88 584 ALA A N 1
ATOM 4542 C CA . ALA A 1 584 ? -11.392 -17.873 -16.882 1.00 96.88 584 ALA A CA 1
ATOM 4543 C C . ALA A 1 584 ? -11.009 -19.235 -17.487 1.00 96.88 584 ALA A C 1
ATOM 4545 O O . ALA A 1 584 ? -10.254 -20.024 -16.906 1.00 96.88 584 ALA A O 1
ATOM 4546 N N . THR A 1 585 ? -11.606 -19.545 -18.636 1.00 96.00 585 THR A N 1
ATOM 4547 C CA . THR A 1 585 ? -11.363 -20.764 -19.414 1.00 96.00 585 THR A CA 1
ATOM 4548 C C . THR A 1 585 ? -10.444 -20.467 -20.608 1.00 96.00 585 THR A C 1
ATOM 4550 O O . THR A 1 585 ? -9.971 -19.348 -20.756 1.00 96.00 585 THR A O 1
ATOM 4553 N N . PRO A 1 586 ? -10.060 -21.463 -21.422 1.00 95.00 586 PRO A N 1
ATOM 4554 C CA . PRO A 1 586 ? -9.379 -21.173 -22.681 1.00 95.00 586 PRO A CA 1
ATOM 4555 C C . PRO A 1 586 ? -10.283 -20.425 -23.688 1.00 95.00 586 PRO A C 1
ATOM 4557 O O . PRO A 1 586 ? -11.498 -20.654 -23.685 1.00 95.00 586 PRO A O 1
ATOM 4560 N N . PRO A 1 587 ? -9.711 -19.620 -24.609 1.00 96.88 587 PRO A N 1
ATOM 4561 C CA . PRO A 1 587 ? -10.455 -18.682 -25.459 1.00 96.88 587 PRO A CA 1
ATOM 4562 C C . PRO A 1 587 ? -11.614 -19.284 -26.265 1.00 96.88 587 PRO A C 1
ATOM 4564 O O . PRO A 1 587 ? -12.690 -18.691 -26.331 1.00 96.88 587 PRO A O 1
ATOM 4567 N N . PHE A 1 588 ? -11.456 -20.490 -26.820 1.00 96.75 588 PHE A N 1
ATOM 4568 C CA . PHE A 1 588 ? -12.522 -21.161 -27.581 1.00 96.75 588 PHE A CA 1
ATOM 4569 C C . PHE A 1 588 ? -13.807 -21.444 -26.789 1.00 96.75 588 PHE A C 1
ATOM 4571 O O . PHE A 1 588 ? -14.855 -21.694 -27.382 1.00 96.75 588 PHE A O 1
ATOM 4578 N N . LEU A 1 589 ? -13.752 -21.419 -25.455 1.00 97.06 589 LEU A N 1
ATOM 4579 C CA . LEU A 1 589 ? -14.925 -21.615 -24.605 1.00 97.06 589 LEU A CA 1
ATOM 4580 C C . LEU A 1 589 ? -15.627 -20.302 -24.247 1.00 97.06 589 LEU A C 1
ATOM 4582 O O . LEU A 1 589 ? -16.811 -20.341 -23.903 1.00 97.06 589 LEU A O 1
ATOM 4586 N N . HIS A 1 590 ? -14.943 -19.160 -24.364 1.00 98.06 590 HIS A N 1
ATOM 4587 C CA . HIS A 1 590 ? -15.425 -17.863 -23.890 1.00 98.06 590 HIS A CA 1
ATOM 4588 C C . HIS A 1 590 ? -16.779 -17.491 -24.487 1.00 98.06 590 HIS A C 1
ATOM 4590 O O . HIS A 1 590 ? -17.719 -17.234 -23.739 1.00 98.06 590 HIS A O 1
ATOM 4596 N N . PHE A 1 591 ? -16.917 -17.551 -25.816 1.00 98.44 591 PHE A N 1
ATOM 4597 C CA . PHE A 1 591 ? -18.162 -17.185 -26.492 1.00 98.44 591 PHE A CA 1
ATOM 4598 C C . PHE A 1 591 ? -19.349 -18.024 -26.009 1.00 98.44 591 PHE A C 1
ATOM 4600 O O . PHE A 1 591 ? -20.360 -17.482 -25.563 1.00 98.44 591 PHE A O 1
ATOM 4607 N N . SER A 1 592 ? -19.214 -19.353 -26.050 1.00 98.06 592 SER A N 1
ATOM 4608 C CA . SER A 1 592 ? -20.297 -20.264 -25.669 1.00 98.06 592 SER A CA 1
ATOM 4609 C C . SER A 1 592 ? -20.729 -20.081 -24.207 1.00 98.06 592 SER A C 1
ATOM 4611 O O . SER A 1 592 ? -21.926 -20.038 -23.919 1.00 98.06 592 SER A O 1
ATOM 4613 N N . GLN A 1 593 ? -19.770 -19.898 -23.293 1.00 98.38 593 GLN A N 1
ATOM 4614 C CA . GLN A 1 593 ? -20.022 -19.734 -21.861 1.00 98.38 593 GLN A CA 1
ATOM 4615 C C . GLN A 1 593 ? -20.589 -18.350 -21.533 1.00 98.38 593 GLN A C 1
ATOM 4617 O O . GLN A 1 593 ? -21.560 -18.253 -20.782 1.00 98.38 593 GLN A O 1
ATOM 4622 N N . ALA A 1 594 ? -20.047 -17.286 -22.132 1.00 98.69 594 ALA A N 1
ATOM 4623 C CA . ALA A 1 594 ? -20.544 -15.924 -21.965 1.00 98.69 594 ALA A CA 1
ATOM 4624 C C . ALA A 1 594 ? -21.973 -15.798 -22.501 1.00 98.69 594 ALA A C 1
ATOM 4626 O O . ALA A 1 594 ? -22.854 -15.275 -21.821 1.00 98.69 594 ALA A O 1
ATOM 4627 N N . ARG A 1 595 ? -22.239 -16.354 -23.687 1.00 98.69 595 ARG A N 1
ATOM 4628 C CA . ARG A 1 595 ? -23.574 -16.372 -24.288 1.00 98.69 595 ARG A CA 1
ATOM 4629 C C . ARG A 1 595 ? -24.576 -17.108 -23.405 1.00 98.69 595 ARG A C 1
ATOM 4631 O O . ARG A 1 595 ? -25.669 -16.588 -23.184 1.00 98.69 595 ARG A O 1
ATOM 4638 N N . ALA A 1 596 ? -24.207 -18.278 -22.882 1.00 98.56 596 ALA A N 1
ATOM 4639 C CA . ALA A 1 596 ? -25.057 -19.050 -21.980 1.00 98.56 596 ALA A CA 1
ATOM 4640 C C . ALA A 1 596 ? -25.342 -18.291 -20.671 1.00 98.56 596 ALA A C 1
ATOM 4642 O O . ALA A 1 596 ? -26.491 -18.226 -20.235 1.00 98.56 596 ALA A O 1
ATOM 4643 N N . ALA A 1 597 ? -24.335 -17.637 -20.084 1.00 98.69 597 ALA A N 1
ATOM 4644 C CA . ALA A 1 597 ? -24.508 -16.807 -18.892 1.00 98.69 597 ALA A CA 1
ATOM 4645 C C . ALA A 1 597 ? -25.451 -15.617 -19.140 1.00 98.69 597 ALA A C 1
ATOM 4647 O O . ALA A 1 597 ? -26.392 -15.402 -18.375 1.00 98.69 597 ALA A O 1
ATOM 4648 N N . LEU A 1 598 ? -25.281 -14.903 -20.257 1.00 98.69 598 LEU A N 1
ATOM 4649 C CA . LEU A 1 598 ? -26.183 -13.820 -20.657 1.00 98.69 598 LEU A CA 1
ATOM 4650 C C . LEU A 1 598 ? -27.606 -14.326 -20.947 1.00 98.69 598 LEU A C 1
ATOM 4652 O O . LEU A 1 598 ? -28.579 -13.618 -20.687 1.00 98.69 598 LEU A O 1
ATOM 4656 N N . GLN A 1 599 ? -27.760 -15.536 -21.497 1.00 98.38 599 GLN A N 1
ATOM 4657 C CA . GLN A 1 599 ? -29.057 -16.211 -21.680 1.00 98.38 599 GLN A CA 1
ATOM 4658 C C . GLN A 1 599 ? -29.741 -16.549 -20.364 1.00 98.38 599 GLN A C 1
ATOM 4660 O O . GLN A 1 599 ? -30.954 -16.375 -20.263 1.00 98.38 599 GLN A O 1
ATOM 4665 N N . ALA A 1 600 ? -28.968 -16.921 -19.350 1.00 98.00 600 ALA A N 1
ATOM 4666 C CA . ALA A 1 600 ? -29.449 -17.144 -17.995 1.00 98.00 600 ALA A CA 1
ATOM 4667 C C . ALA A 1 600 ? -29.651 -15.846 -17.181 1.00 98.00 600 ALA A C 1
ATOM 4669 O O . ALA A 1 600 ? -29.965 -15.904 -15.993 1.00 98.00 600 ALA A O 1
ATOM 4670 N N . GLY A 1 601 ? -29.484 -14.670 -17.799 1.00 97.81 601 GLY A N 1
ATOM 4671 C CA . GLY A 1 601 ? -29.705 -13.377 -17.148 1.00 97.81 601 GLY A CA 1
ATOM 4672 C C . GLY A 1 601 ? -28.559 -12.918 -16.242 1.00 97.81 601 GLY A C 1
ATOM 4673 O O . GLY A 1 601 ? -28.786 -12.088 -15.367 1.00 97.81 601 GLY A O 1
ATOM 4674 N N . LYS A 1 602 ? -27.347 -13.460 -16.416 1.00 98.44 602 LYS A N 1
ATOM 4675 C CA . LYS A 1 602 ? -26.177 -13.149 -15.584 1.00 98.44 602 LYS A CA 1
ATOM 4676 C C . LYS A 1 602 ? -25.290 -12.097 -16.236 1.00 98.44 602 LYS A C 1
ATOM 4678 O O . LYS A 1 602 ? -25.106 -12.096 -17.451 1.00 98.44 602 LYS A O 1
ATOM 4683 N N . HIS A 1 603 ? -24.697 -11.227 -15.428 1.00 98.62 603 HIS A N 1
ATOM 4684 C CA . HIS A 1 603 ? -23.599 -10.368 -15.869 1.00 98.62 603 HIS A CA 1
ATOM 4685 C C . HIS A 1 603 ? -22.360 -11.203 -16.206 1.00 98.62 603 HIS A C 1
ATOM 4687 O O . HIS A 1 603 ? -22.158 -12.259 -15.613 1.00 98.62 603 HIS A O 1
ATOM 4693 N N . VAL A 1 604 ? -21.522 -10.734 -17.129 1.00 98.81 604 VAL A N 1
ATOM 4694 C CA . VAL A 1 604 ? -20.315 -11.448 -17.557 1.00 98.81 604 VAL A CA 1
ATOM 4695 C C . VAL A 1 604 ? -19.088 -10.548 -17.469 1.00 98.81 604 VAL A C 1
ATOM 4697 O O . VAL A 1 604 ? -19.053 -9.449 -18.027 1.00 98.81 604 VAL A O 1
ATOM 4700 N N . ILE A 1 605 ? -18.056 -11.060 -16.804 1.00 98.69 605 ILE A N 1
ATOM 4701 C CA . ILE A 1 605 ? -16.674 -10.621 -16.995 1.00 98.69 605 ILE A CA 1
ATOM 4702 C C . ILE A 1 605 ? -15.916 -11.829 -17.519 1.00 98.69 605 ILE A C 1
ATOM 4704 O O . ILE A 1 605 ? -15.873 -12.874 -16.877 1.00 98.69 605 ILE A O 1
ATOM 4708 N N . CYS A 1 606 ? -15.345 -11.703 -18.703 1.00 98.25 606 CYS A N 1
ATOM 4709 C CA . CYS A 1 606 ? -14.585 -12.767 -19.330 1.00 98.25 606 CYS A CA 1
ATOM 4710 C C . CYS A 1 606 ? -13.103 -12.427 -19.272 1.00 98.25 606 CYS A C 1
ATOM 4712 O O . CYS A 1 606 ? -12.720 -11.274 -19.478 1.00 98.25 606 CYS A O 1
ATOM 4714 N N . GLU A 1 607 ? -12.257 -13.420 -19.039 1.00 96.81 607 GLU A N 1
ATOM 4715 C CA . GLU A 1 607 ? -10.860 -13.288 -19.406 1.00 96.81 607 GLU A CA 1
ATOM 4716 C C . GLU A 1 607 ? -10.726 -12.941 -20.878 1.00 96.81 607 GLU A C 1
ATOM 4718 O O . GLU A 1 607 ? -11.580 -13.259 -21.708 1.00 96.81 607 GLU A O 1
ATOM 4723 N N . LYS A 1 608 ? -9.642 -12.246 -21.198 1.00 95.12 608 LYS A N 1
ATOM 4724 C CA . LYS A 1 608 ? -9.320 -11.945 -22.586 1.00 95.12 608 LYS A CA 1
ATOM 4725 C C . LYS A 1 608 ? -8.957 -13.225 -23.350 1.00 95.12 608 LYS A C 1
ATOM 4727 O O . LYS A 1 608 ? -8.415 -14.161 -22.758 1.00 95.12 608 LYS A O 1
ATOM 4732 N N . PRO A 1 609 ? -9.164 -13.237 -24.673 1.00 97.50 609 PRO A N 1
ATOM 4733 C CA . PRO A 1 609 ? -9.993 -12.296 -25.434 1.00 97.50 609 PRO A CA 1
ATOM 4734 C C . PRO A 1 609 ? -11.484 -12.487 -25.117 1.00 97.50 609 PRO A C 1
ATOM 4736 O O . PRO A 1 609 ? -11.873 -13.557 -24.677 1.00 97.50 609 PRO A O 1
ATOM 4739 N N . LEU A 1 610 ? -12.352 -11.504 -25.388 1.00 97.06 610 LEU A N 1
ATOM 4740 C CA . LEU A 1 610 ? -13.800 -11.672 -25.140 1.00 97.06 610 LEU A CA 1
ATOM 4741 C C . LEU A 1 610 ? -14.403 -12.873 -25.900 1.00 97.06 610 LEU A C 1
ATOM 4743 O O . LEU A 1 610 ? -15.342 -13.511 -25.437 1.00 97.06 610 LEU A O 1
ATOM 4747 N N . SER A 1 611 ? -13.872 -13.143 -27.093 1.00 97.12 611 SER A N 1
ATOM 4748 C CA . SER A 1 611 ? -14.254 -14.239 -27.989 1.00 97.12 611 SER A CA 1
ATOM 4749 C C . SER A 1 611 ? -13.157 -14.443 -29.040 1.00 97.12 611 SER A C 1
ATOM 4751 O O . SER A 1 611 ? -12.211 -13.654 -29.097 1.00 97.12 611 SER A O 1
ATOM 4753 N N . MET A 1 612 ? -13.281 -15.472 -29.878 1.00 95.12 612 MET A N 1
ATOM 4754 C CA . MET A 1 612 ? -12.276 -15.810 -30.892 1.00 95.12 612 MET A CA 1
ATOM 4755 C C . MET A 1 612 ? -12.445 -15.002 -32.179 1.00 95.12 612 MET A C 1
ATOM 4757 O O . MET A 1 612 ? -11.491 -14.822 -32.934 1.00 95.12 612 MET A O 1
ATOM 4761 N N . THR A 1 613 ? -13.657 -14.509 -32.441 1.00 95.81 613 THR A N 1
ATOM 4762 C CA . THR A 1 613 ? -13.974 -13.752 -33.655 1.00 95.81 613 THR A CA 1
ATOM 4763 C C . THR A 1 613 ? -14.747 -12.477 -33.344 1.00 95.81 613 THR A C 1
ATOM 4765 O O . THR A 1 613 ? -15.454 -12.369 -32.346 1.00 95.81 613 THR A O 1
ATOM 4768 N N . THR A 1 614 ? -14.667 -11.494 -34.237 1.00 97.06 614 THR A N 1
ATOM 4769 C CA . THR A 1 614 ? -15.421 -10.242 -34.082 1.00 97.06 614 THR A CA 1
ATOM 4770 C C . THR A 1 614 ? -16.932 -10.464 -34.110 1.00 97.06 614 THR A C 1
ATOM 4772 O O . THR A 1 614 ? -17.646 -9.817 -33.354 1.00 97.06 614 THR A O 1
ATOM 4775 N N . GLY A 1 615 ? -17.417 -11.397 -34.937 1.00 98.06 615 GLY A N 1
ATOM 4776 C CA . GLY A 1 615 ? -18.847 -11.705 -35.031 1.00 98.06 615 GLY A CA 1
ATOM 4777 C C . GLY A 1 615 ? -19.419 -12.278 -33.732 1.00 98.06 615 GLY A C 1
ATOM 4778 O O . GLY A 1 615 ? -20.509 -11.893 -33.319 1.00 98.06 615 GLY A O 1
ATOM 4779 N N . GLU A 1 616 ? -18.658 -13.135 -33.047 1.00 98.25 616 GLU A N 1
ATOM 4780 C CA . GLU A 1 616 ? -19.018 -13.646 -31.719 1.00 98.25 616 GLU A CA 1
ATOM 4781 C C . GLU A 1 616 ? -19.088 -12.523 -30.675 1.00 98.25 616 GLU A C 1
ATOM 4783 O O . GLU A 1 616 ? -20.060 -12.440 -29.924 1.00 98.25 616 GLU A O 1
ATOM 4788 N N . ALA A 1 617 ? -18.096 -11.625 -30.648 1.00 98.19 617 ALA A N 1
ATOM 4789 C CA . ALA A 1 617 ? -18.121 -10.457 -29.768 1.00 98.19 617 ALA A CA 1
ATOM 4790 C C . ALA A 1 617 ? -19.336 -9.560 -30.057 1.00 98.19 617 ALA A C 1
ATOM 4792 O O . ALA A 1 617 ? -20.022 -9.139 -29.127 1.00 98.19 617 ALA A O 1
ATOM 4793 N N . ASP A 1 618 ? -19.636 -9.301 -31.334 1.00 98.56 618 ASP A N 1
ATOM 4794 C CA . ASP A 1 618 ? -20.793 -8.505 -31.751 1.00 98.56 618 ASP A CA 1
ATOM 4795 C C . ASP A 1 618 ? -22.115 -9.134 -31.270 1.00 98.56 618 ASP A C 1
ATOM 4797 O O . ASP A 1 618 ? -22.987 -8.422 -30.757 1.00 98.56 618 ASP A O 1
ATOM 4801 N N . GLU A 1 619 ? -22.249 -10.464 -31.349 1.00 98.62 619 GLU A N 1
ATOM 4802 C CA . GLU A 1 619 ? -23.408 -11.189 -30.814 1.00 98.62 619 GLU A CA 1
ATOM 4803 C C . GLU A 1 619 ? -23.511 -11.057 -29.286 1.00 98.62 619 GLU A C 1
ATOM 4805 O O . GLU A 1 619 ? -24.593 -10.752 -28.776 1.00 98.62 619 GLU A O 1
ATOM 4810 N N . LEU A 1 620 ? -22.409 -11.225 -28.543 1.00 98.75 620 LEU A N 1
ATOM 4811 C CA . LEU A 1 620 ? -22.399 -11.064 -27.081 1.00 98.75 620 LEU A CA 1
ATOM 4812 C C . LEU A 1 620 ? -22.810 -9.650 -26.661 1.00 98.75 620 LEU A C 1
ATOM 4814 O O . LEU A 1 620 ? -23.639 -9.489 -25.766 1.00 98.75 620 LEU A O 1
ATOM 4818 N N . LEU A 1 621 ? -22.282 -8.624 -27.332 1.00 98.56 621 LEU A N 1
ATOM 4819 C CA . LEU A 1 621 ? -22.608 -7.221 -27.070 1.00 98.56 621 LEU A CA 1
ATOM 4820 C C . LEU A 1 621 ? -24.076 -6.909 -27.378 1.00 98.56 621 LEU A C 1
ATOM 4822 O O . LEU A 1 621 ? -24.742 -6.205 -26.614 1.00 98.56 621 LEU A O 1
ATOM 4826 N N . ALA A 1 622 ? -24.601 -7.413 -28.498 1.00 98.50 622 ALA A N 1
ATOM 4827 C CA . ALA A 1 622 ? -26.014 -7.271 -28.839 1.00 98.50 622 ALA A CA 1
ATOM 4828 C C . ALA A 1 622 ? -26.911 -7.949 -27.792 1.00 98.50 622 ALA A C 1
ATOM 4830 O O . ALA A 1 622 ? -27.882 -7.349 -27.324 1.00 98.50 622 ALA A O 1
ATOM 4831 N N . LEU A 1 623 ? -26.547 -9.162 -27.372 1.00 98.50 623 LEU A N 1
ATOM 4832 C CA . LEU A 1 623 ? -27.279 -9.928 -26.374 1.00 98.50 623 LEU A CA 1
ATOM 4833 C C . LEU A 1 623 ? -27.272 -9.244 -25.003 1.00 98.50 623 LEU A C 1
ATOM 4835 O O . LEU A 1 623 ? -28.332 -9.078 -24.399 1.00 98.50 623 LEU A O 1
ATOM 4839 N N . ALA A 1 624 ? -26.101 -8.805 -24.543 1.00 98.31 624 ALA A N 1
ATOM 4840 C CA . ALA A 1 624 ? -25.922 -8.096 -23.283 1.00 98.31 624 ALA A CA 1
ATOM 4841 C C . ALA A 1 624 ? -26.755 -6.806 -23.246 1.00 98.31 624 ALA A C 1
ATOM 4843 O O . ALA A 1 624 ? -27.526 -6.600 -22.307 1.00 98.31 624 ALA A O 1
ATOM 4844 N N . ARG A 1 625 ? -26.715 -6.001 -24.321 1.00 97.75 625 ARG A N 1
ATOM 4845 C CA . ARG A 1 625 ? -27.557 -4.799 -24.462 1.00 97.75 625 ARG A CA 1
ATOM 4846 C C . ARG A 1 625 ? -29.048 -5.115 -24.434 1.00 97.75 625 ARG A C 1
ATOM 4848 O O . ARG A 1 625 ? -29.789 -4.438 -23.732 1.00 97.75 625 ARG A O 1
ATOM 4855 N N . SER A 1 626 ? -29.491 -6.154 -25.148 1.00 97.94 626 SER A N 1
ATOM 4856 C CA . SER A 1 626 ? -30.913 -6.535 -25.198 1.00 97.94 626 SER A CA 1
ATOM 4857 C C . SER A 1 626 ? -31.493 -6.946 -23.839 1.00 97.94 626 SER A C 1
ATOM 4859 O O . SER A 1 626 ? -32.711 -6.960 -23.672 1.00 97.94 626 SER A O 1
ATOM 4861 N N . ARG A 1 627 ? -30.628 -7.275 -22.870 1.00 97.00 627 ARG A N 1
ATOM 4862 C CA . ARG A 1 627 ? -31.003 -7.731 -21.527 1.00 97.00 627 ARG A CA 1
ATOM 4863 C C . ARG A 1 627 ? -30.539 -6.814 -20.394 1.00 97.00 627 ARG A C 1
ATOM 4865 O O . ARG A 1 627 ? -30.719 -7.179 -19.237 1.00 97.00 627 ARG A O 1
ATOM 4872 N N . ASP A 1 628 ? -29.958 -5.653 -20.701 1.00 95.44 628 ASP A N 1
ATOM 4873 C CA . ASP A 1 628 ? -29.358 -4.749 -19.704 1.00 95.44 628 ASP A CA 1
ATOM 4874 C C . ASP A 1 628 ? -28.307 -5.446 -18.803 1.00 95.44 628 ASP A C 1
ATOM 4876 O O . ASP A 1 628 ? -28.265 -5.301 -17.575 1.00 95.44 628 ASP A O 1
ATOM 4880 N N . LEU A 1 629 ? -27.442 -6.255 -19.419 1.00 97.88 629 LEU A N 1
ATOM 4881 C CA . LEU A 1 629 ? -26.377 -6.989 -18.738 1.00 97.88 629 LEU A CA 1
ATOM 4882 C C . LEU A 1 629 ? -24.997 -6.427 -19.095 1.00 97.88 629 LEU A C 1
ATOM 4884 O O . LEU A 1 629 ? -24.752 -6.006 -20.220 1.00 97.88 629 LEU A O 1
ATOM 4888 N N . LEU A 1 630 ? -24.083 -6.466 -18.124 1.00 98.12 630 LEU A N 1
ATOM 4889 C CA . LEU A 1 630 ? -22.646 -6.273 -18.321 1.00 98.12 630 LEU A CA 1
ATOM 4890 C C . LEU A 1 630 ? -22.051 -7.453 -19.110 1.00 98.12 630 LEU A C 1
ATOM 4892 O O . LEU A 1 630 ? -22.362 -8.600 -18.784 1.00 98.12 630 LEU A O 1
ATOM 4896 N N . CYS A 1 631 ? -21.171 -7.188 -20.082 1.00 98.56 631 CYS A N 1
ATOM 4897 C CA . CYS A 1 631 ? -20.388 -8.224 -20.771 1.00 98.56 631 CYS A CA 1
ATOM 4898 C C . CYS A 1 631 ? -19.027 -7.697 -21.252 1.00 98.56 631 CYS A C 1
ATOM 4900 O O . CYS A 1 631 ? -18.872 -7.307 -22.411 1.00 98.56 631 CYS A O 1
ATOM 4902 N N . ILE A 1 632 ? -18.027 -7.688 -20.374 1.00 98.44 632 ILE A N 1
ATOM 4903 C CA . ILE A 1 632 ? -16.710 -7.115 -20.688 1.00 98.44 632 ILE A CA 1
ATOM 4904 C C . ILE A 1 632 ? -15.597 -8.166 -20.725 1.00 98.44 632 ILE A C 1
ATOM 4906 O O . ILE A 1 632 ? -15.709 -9.225 -20.106 1.00 98.44 632 ILE A O 1
ATOM 4910 N N . ALA A 1 633 ? -14.498 -7.839 -21.407 1.00 98.00 633 ALA A N 1
ATOM 4911 C CA . ALA A 1 633 ? -13.228 -8.548 -21.264 1.00 98.00 633 ALA A CA 1
ATOM 4912 C C . ALA A 1 633 ? -12.371 -7.919 -20.154 1.00 98.00 633 ALA A C 1
ATOM 4914 O O . ALA A 1 633 ? -12.390 -6.699 -19.968 1.00 98.00 633 ALA A O 1
ATOM 4915 N N . ASN A 1 634 ? -11.576 -8.730 -19.458 1.00 97.12 634 ASN A N 1
ATOM 4916 C CA . ASN A 1 634 ? -10.626 -8.278 -18.444 1.00 97.12 634 ASN A CA 1
ATOM 4917 C C . ASN A 1 634 ? -9.407 -7.575 -19.077 1.00 97.12 634 ASN A C 1
ATOM 4919 O O . ASN A 1 634 ? -8.325 -8.141 -19.195 1.00 97.12 634 ASN A O 1
ATOM 4923 N N . LEU A 1 635 ? -9.584 -6.321 -19.497 1.00 97.12 635 LEU A N 1
ATOM 4924 C CA . LEU A 1 635 ? -8.554 -5.460 -20.094 1.00 97.12 635 LEU A CA 1
ATOM 4925 C C . LEU A 1 635 ? -8.017 -4.447 -19.064 1.00 97.12 635 LEU A C 1
ATOM 4927 O O . LEU A 1 635 ? -8.049 -3.232 -19.247 1.00 97.12 635 LEU A O 1
ATOM 4931 N N . MET A 1 636 ? -7.520 -4.959 -17.939 1.00 96.50 636 MET A N 1
ATOM 4932 C CA . MET A 1 636 ? -7.098 -4.189 -16.756 1.00 96.50 636 MET A CA 1
ATOM 4933 C C . MET A 1 636 ? -5.953 -3.182 -16.969 1.00 96.50 636 MET A C 1
ATOM 4935 O O . MET A 1 636 ? -5.784 -2.283 -16.148 1.00 96.50 636 MET A O 1
ATOM 4939 N N . GLN A 1 637 ? -5.174 -3.285 -18.051 1.00 95.19 637 GLN A N 1
ATOM 4940 C CA . GLN A 1 637 ? -3.997 -2.433 -18.289 1.00 95.19 637 GLN A CA 1
ATOM 4941 C C . GLN A 1 637 ? -4.333 -0.936 -18.341 1.00 95.19 637 GLN A C 1
ATOM 4943 O O . GLN A 1 637 ? -3.527 -0.112 -17.912 1.00 95.19 637 GLN A O 1
ATOM 4948 N N . ARG A 1 638 ? -5.546 -0.566 -18.777 1.00 95.56 638 ARG A N 1
ATOM 4949 C CA . ARG A 1 638 ? -5.981 0.838 -18.779 1.00 95.56 638 ARG A CA 1
ATOM 4950 C C . ARG A 1 638 ? -6.103 1.444 -17.385 1.00 95.56 638 ARG A C 1
ATOM 4952 O O . ARG A 1 638 ? -6.072 2.661 -17.274 1.00 95.56 638 ARG A O 1
ATOM 4959 N N . TYR A 1 639 ? -6.240 0.644 -16.327 1.00 97.19 639 TYR A N 1
ATOM 4960 C CA . TYR A 1 639 ? -6.279 1.134 -14.941 1.00 97.19 639 TYR A CA 1
ATOM 4961 C C . TYR A 1 639 ? -4.881 1.396 -14.364 1.00 97.19 639 TYR A C 1
ATOM 4963 O O . TYR A 1 639 ? -4.758 1.822 -13.218 1.00 97.19 639 TYR A O 1
ATOM 4971 N N . ASN A 1 640 ? -3.814 1.132 -15.127 1.00 95.81 640 ASN A N 1
ATOM 4972 C CA . ASN A 1 640 ? -2.457 1.426 -14.696 1.00 95.81 640 ASN A CA 1
ATOM 4973 C C . ASN A 1 640 ? -2.249 2.947 -14.600 1.00 95.81 640 ASN A C 1
ATOM 4975 O O . ASN A 1 640 ? -2.484 3.633 -15.594 1.00 95.81 640 ASN A O 1
ATOM 4979 N N . PRO A 1 641 ? -1.752 3.494 -13.473 1.00 93.62 641 PRO A N 1
ATOM 4980 C CA . PRO A 1 641 ? -1.442 4.919 -13.372 1.00 93.62 641 PRO A CA 1
ATOM 4981 C C . PRO A 1 641 ? -0.507 5.426 -14.478 1.00 93.62 641 PRO A C 1
ATOM 4983 O O . PRO A 1 641 ? -0.667 6.549 -14.946 1.00 93.62 641 PRO A O 1
ATOM 4986 N N . LEU A 1 642 ? 0.427 4.594 -14.961 1.00 94.69 642 LEU A N 1
ATOM 4987 C CA . LEU A 1 642 ? 1.273 4.960 -16.100 1.00 94.69 642 LEU A CA 1
ATOM 4988 C C . LEU A 1 642 ? 0.475 5.111 -17.401 1.00 94.69 642 LEU A C 1
ATOM 4990 O O . LEU A 1 642 ? 0.840 5.939 -18.227 1.00 94.69 642 LEU A O 1
ATOM 4994 N N . SER A 1 643 ? -0.641 4.396 -17.573 1.00 95.25 643 SER A N 1
ATOM 4995 C CA . SER A 1 643 ? -1.549 4.623 -18.705 1.00 95.25 643 SER A CA 1
ATOM 4996 C C . SER A 1 643 ? -2.152 6.032 -18.664 1.00 95.25 643 SER A C 1
ATOM 4998 O O . SER A 1 643 ? -2.244 6.689 -19.701 1.00 95.25 643 SER A O 1
ATOM 5000 N N . ASP A 1 644 ? -2.514 6.523 -17.476 1.00 94.88 644 ASP A N 1
ATOM 5001 C CA . ASP A 1 644 ? -3.050 7.880 -17.299 1.00 94.88 644 ASP A CA 1
ATOM 5002 C C . ASP A 1 644 ? -1.964 8.938 -17.544 1.00 94.88 644 ASP A C 1
ATOM 5004 O O . ASP A 1 644 ? -2.214 9.961 -18.181 1.00 94.88 644 ASP A O 1
ATOM 5008 N N . VAL A 1 645 ? -0.727 8.671 -17.113 1.00 96.50 645 VAL A N 1
ATOM 5009 C CA . VAL A 1 645 ? 0.426 9.536 -17.408 1.00 96.50 645 VAL A CA 1
ATOM 5010 C C . VAL A 1 645 ? 0.683 9.631 -18.911 1.00 96.50 645 VAL A C 1
ATOM 5012 O O . VAL A 1 645 ? 0.817 10.740 -19.424 1.00 96.50 645 VAL A O 1
ATOM 5015 N N . ILE A 1 646 ? 0.698 8.506 -19.633 1.00 97.62 646 ILE A N 1
ATOM 5016 C CA . ILE A 1 646 ? 0.885 8.515 -21.091 1.00 97.62 646 ILE A CA 1
ATOM 5017 C C . ILE A 1 646 ? -0.269 9.220 -21.803 1.00 97.62 646 ILE A C 1
ATOM 5019 O O . ILE A 1 646 ? -0.021 9.992 -22.726 1.00 97.62 646 ILE A O 1
ATOM 5023 N N . THR A 1 647 ? -1.508 9.027 -21.350 1.00 96.88 647 THR A N 1
ATOM 5024 C CA . THR A 1 647 ? -2.671 9.748 -21.894 1.00 96.88 647 THR A CA 1
ATOM 5025 C C . THR A 1 647 ? -2.467 11.260 -21.771 1.00 96.88 647 THR A C 1
ATOM 5027 O O . THR A 1 647 ? -2.507 11.969 -22.775 1.00 96.88 647 THR A O 1
ATOM 5030 N N . ARG A 1 648 ? -2.098 11.752 -20.578 1.00 97.00 648 ARG A N 1
ATOM 5031 C CA . ARG A 1 648 ? -1.779 13.176 -20.365 1.00 97.00 648 ARG A CA 1
ATOM 5032 C C . ARG A 1 648 ? -0.587 13.652 -21.195 1.00 97.00 648 ARG A C 1
ATOM 5034 O O . ARG A 1 648 ? -0.590 14.788 -21.664 1.00 97.00 648 ARG A O 1
ATOM 5041 N N . LEU A 1 649 ? 0.432 12.816 -21.391 1.00 96.94 649 LEU A N 1
ATOM 5042 C CA . LEU A 1 649 ? 1.597 13.151 -22.214 1.00 96.94 649 LEU A CA 1
ATOM 5043 C C . LEU A 1 649 ? 1.196 13.369 -23.684 1.00 96.94 649 LEU A C 1
ATOM 5045 O O . LEU A 1 649 ? 1.618 14.349 -24.297 1.00 96.94 649 LEU A O 1
ATOM 5049 N N . VAL A 1 650 ? 0.345 12.493 -24.227 1.00 97.31 650 VAL A N 1
ATOM 5050 C CA . VAL A 1 650 ? -0.195 12.606 -25.591 1.00 97.31 650 VAL A CA 1
ATOM 5051 C C . VAL A 1 650 ? -1.125 13.817 -25.730 1.00 97.31 650 VAL A C 1
ATOM 5053 O O . VAL A 1 650 ? -1.009 14.564 -26.702 1.00 97.31 650 VAL A O 1
ATOM 5056 N N . GLU A 1 651 ? -2.019 14.040 -24.765 1.00 95.94 651 GLU A N 1
ATOM 5057 C CA . GLU A 1 651 ? -3.008 15.126 -24.797 1.00 95.94 651 GLU A CA 1
ATOM 5058 C C . GLU A 1 651 ? -2.381 16.514 -24.616 1.00 95.94 651 GLU A C 1
ATOM 5060 O O . GLU A 1 651 ? -2.707 17.438 -25.362 1.00 95.94 651 GLU A O 1
ATOM 5065 N N . SER A 1 652 ? -1.454 16.662 -23.664 1.00 95.94 652 SER A N 1
ATOM 5066 C CA . SER A 1 652 ? -0.797 17.944 -23.361 1.00 95.94 652 SER A CA 1
ATOM 5067 C C . SER A 1 652 ? 0.137 18.421 -24.470 1.00 95.94 652 SER A C 1
ATOM 5069 O O . SER A 1 652 ? 0.439 19.610 -24.544 1.00 95.94 652 SER A O 1
ATOM 5071 N N . ARG A 1 653 ? 0.620 17.500 -25.317 1.00 95.12 653 ARG A N 1
ATOM 5072 C CA . ARG A 1 653 ? 1.642 17.759 -26.343 1.00 95.12 653 ARG A CA 1
ATOM 5073 C C . ARG A 1 653 ? 2.899 18.435 -25.789 1.00 95.12 653 ARG A C 1
ATOM 5075 O O . ARG A 1 653 ? 3.588 19.139 -26.524 1.00 95.12 653 ARG A O 1
ATOM 5082 N N . VAL A 1 654 ? 3.242 18.188 -24.523 1.00 95.56 654 VAL A N 1
ATOM 5083 C CA . VAL A 1 654 ? 4.456 18.743 -23.897 1.00 95.56 654 VAL A CA 1
ATOM 5084 C C . VAL A 1 654 ? 5.731 18.331 -24.653 1.00 95.56 654 VAL A C 1
ATOM 5086 O O . VAL A 1 654 ? 6.663 19.121 -24.760 1.00 95.56 654 VAL A O 1
ATOM 5089 N N . LEU A 1 655 ? 5.744 17.141 -25.270 1.00 95.69 655 LEU A N 1
ATOM 5090 C CA . LEU A 1 655 ? 6.811 16.669 -26.168 1.00 95.69 655 LEU A CA 1
ATOM 5091 C C . LEU A 1 655 ? 6.479 16.830 -27.669 1.00 95.69 655 LEU A C 1
ATOM 5093 O O . LEU A 1 655 ? 7.190 16.300 -28.524 1.00 95.69 655 LEU A O 1
ATOM 5097 N N . GLY A 1 656 ? 5.414 17.558 -28.006 1.00 93.94 656 GLY A N 1
ATOM 5098 C CA . GLY A 1 656 ? 4.847 17.648 -29.354 1.00 93.94 656 GLY A CA 1
ATOM 5099 C C . GLY A 1 656 ? 3.921 16.479 -29.701 1.00 93.94 656 GLY A C 1
ATOM 5100 O O . GLY A 1 656 ? 3.440 15.761 -28.823 1.00 93.94 656 GLY A O 1
ATOM 5101 N N . ALA A 1 657 ? 3.632 16.295 -30.989 1.00 94.62 657 ALA A N 1
ATOM 5102 C CA . ALA A 1 657 ? 2.780 15.198 -31.451 1.00 94.62 657 ALA A CA 1
ATOM 5103 C C . ALA A 1 657 ? 3.472 13.830 -31.299 1.00 94.62 657 ALA A C 1
ATOM 5105 O O . ALA A 1 657 ? 4.665 13.700 -31.571 1.00 94.62 657 ALA A O 1
ATOM 5106 N N . CYS A 1 658 ? 2.718 12.789 -30.928 1.00 97.44 658 CYS A N 1
ATOM 5107 C CA . CYS A 1 658 ? 3.204 11.410 -31.019 1.00 97.44 658 CYS A CA 1
ATOM 5108 C C . CYS A 1 658 ? 3.294 11.000 -32.498 1.00 97.44 658 CYS A C 1
ATOM 5110 O O . CYS A 1 658 ? 2.313 11.090 -33.237 1.00 97.44 658 CYS A O 1
ATOM 5112 N N . LEU A 1 659 ? 4.478 10.579 -32.936 1.00 95.75 659 LEU A N 1
ATOM 5113 C CA . LEU A 1 659 ? 4.794 10.295 -34.336 1.00 95.75 659 LEU A CA 1
ATOM 5114 C C . LEU A 1 659 ? 4.791 8.796 -34.644 1.00 95.75 659 LEU A C 1
ATOM 5116 O O . LEU A 1 659 ? 4.431 8.383 -35.747 1.00 95.75 659 LEU A O 1
ATOM 5120 N N . TYR A 1 660 ? 5.241 7.991 -33.685 1.00 98.06 660 TYR A N 1
ATOM 5121 C CA . TYR A 1 660 ? 5.474 6.564 -33.857 1.00 98.06 660 TYR A CA 1
ATOM 5122 C C . TYR A 1 660 ? 5.419 5.851 -32.507 1.00 98.06 660 TYR A C 1
ATOM 5124 O O . TYR A 1 660 ? 5.759 6.437 -31.480 1.00 98.06 660 TYR A O 1
ATOM 5132 N N . GLY A 1 661 ? 5.052 4.574 -32.509 1.00 98.25 661 GLY A N 1
ATOM 5133 C CA . GLY A 1 661 ? 5.170 3.716 -31.341 1.00 98.25 661 GLY A CA 1
ATOM 5134 C C . GLY A 1 661 ? 5.670 2.320 -31.683 1.00 98.25 661 GLY A C 1
ATOM 5135 O O . GLY A 1 661 ? 5.583 1.861 -32.821 1.00 98.25 661 GLY A O 1
ATOM 5136 N N . ARG A 1 662 ? 6.170 1.608 -30.679 1.00 98.00 662 ARG A N 1
ATOM 5137 C CA . ARG A 1 662 ? 6.403 0.169 -30.767 1.00 98.00 662 ARG A CA 1
ATOM 5138 C C . ARG A 1 662 ? 6.075 -0.526 -29.456 1.00 98.00 662 ARG A C 1
ATOM 5140 O O . ARG A 1 662 ? 6.313 0.025 -28.384 1.00 98.00 662 ARG A O 1
ATOM 5147 N N . LEU A 1 663 ? 5.588 -1.749 -29.573 1.00 98.06 663 LEU A N 1
ATOM 5148 C CA . LEU A 1 663 ? 5.576 -2.746 -28.521 1.00 98.06 663 LEU A CA 1
ATOM 5149 C C . LEU A 1 663 ? 6.495 -3.886 -28.943 1.00 98.06 663 LEU A C 1
ATOM 5151 O O . LEU A 1 663 ? 6.288 -4.495 -29.994 1.00 98.06 663 LEU A O 1
ATOM 5155 N N . GLU A 1 664 ? 7.450 -4.213 -28.086 1.00 97.38 664 GLU A N 1
ATOM 5156 C CA . GLU A 1 664 ? 8.265 -5.413 -28.210 1.00 97.38 664 GLU A CA 1
ATOM 5157 C C . GLU A 1 664 ? 7.975 -6.323 -27.020 1.00 97.38 664 GLU A C 1
ATOM 5159 O O . GLU A 1 664 ? 8.327 -6.010 -25.885 1.00 97.38 664 GLU A O 1
ATOM 5164 N N . ASN A 1 665 ? 7.302 -7.441 -27.282 1.00 96.31 665 ASN A N 1
ATOM 5165 C CA . ASN A 1 665 ? 6.982 -8.460 -26.294 1.00 96.31 665 ASN A CA 1
ATOM 5166 C C . ASN A 1 665 ? 7.793 -9.729 -26.561 1.00 96.31 665 ASN A C 1
ATOM 5168 O O . ASN A 1 665 ? 7.404 -10.563 -27.384 1.00 96.31 665 ASN A O 1
ATOM 5172 N N . PHE A 1 666 ? 8.906 -9.865 -25.846 1.00 95.38 666 PHE A N 1
ATOM 5173 C CA . PHE A 1 666 ? 9.711 -11.078 -25.797 1.00 95.38 666 PHE A CA 1
ATOM 5174 C C . PHE A 1 666 ? 9.218 -11.917 -24.618 1.00 95.38 666 PHE A C 1
ATOM 5176 O O . PHE A 1 666 ? 9.561 -11.639 -23.472 1.00 95.38 666 PHE A O 1
ATOM 5183 N N . ALA A 1 667 ? 8.344 -12.879 -24.897 1.00 92.31 667 ALA A N 1
ATOM 5184 C CA . ALA A 1 667 ? 7.770 -13.779 -23.907 1.00 92.31 667 ALA A CA 1
ATOM 5185 C C . ALA A 1 667 ? 8.414 -15.169 -23.990 1.00 92.31 667 ALA A C 1
ATOM 5187 O O . ALA A 1 667 ? 8.991 -15.551 -25.013 1.00 92.31 667 ALA A O 1
ATOM 5188 N N . SER A 1 668 ? 8.275 -15.932 -22.913 1.00 91.19 668 SER A N 1
ATOM 5189 C CA . SER A 1 668 ? 8.792 -17.288 -22.807 1.00 91.19 668 SER A CA 1
ATOM 5190 C C . SER A 1 668 ? 7.751 -18.347 -23.110 1.00 91.19 668 SER A C 1
ATOM 5192 O O . SER A 1 668 ? 6.567 -18.208 -22.794 1.00 91.19 668 SER A O 1
ATOM 5194 N N . ASP A 1 669 ? 8.222 -19.441 -23.703 1.00 90.75 669 ASP A N 1
ATOM 5195 C CA . ASP A 1 669 ? 7.465 -20.668 -23.912 1.00 90.75 669 ASP A CA 1
ATOM 5196 C C . ASP A 1 669 ? 7.819 -21.789 -22.921 1.00 90.75 669 ASP A C 1
ATOM 5198 O O . ASP A 1 669 ? 7.299 -22.894 -23.058 1.00 90.75 669 ASP A O 1
ATOM 5202 N N . GLU A 1 670 ? 8.635 -21.541 -21.886 1.00 90.81 670 GLU A N 1
ATOM 5203 C CA . GLU A 1 670 ? 9.042 -22.578 -20.915 1.00 90.81 670 GLU A CA 1
ATOM 5204 C C . GLU A 1 670 ? 7.846 -23.242 -20.206 1.00 90.81 670 GLU A C 1
ATOM 5206 O O . GLU A 1 670 ? 7.912 -24.412 -19.830 1.00 90.81 670 GLU A O 1
ATOM 5211 N N . GLY A 1 671 ? 6.733 -22.518 -20.049 1.00 86.44 671 GLY A N 1
ATOM 5212 C CA . GLY A 1 671 ? 5.475 -23.041 -19.501 1.00 86.44 671 GLY A CA 1
ATOM 5213 C C . GLY A 1 671 ? 4.522 -23.653 -20.537 1.00 86.44 671 GLY A C 1
ATOM 5214 O O . GLY A 1 671 ? 3.440 -24.112 -20.173 1.00 86.44 671 GLY A O 1
ATOM 5215 N N . LEU A 1 672 ? 4.883 -23.649 -21.821 1.00 91.25 672 LEU A N 1
ATOM 5216 C CA . LEU A 1 672 ? 4.007 -23.968 -22.947 1.00 91.25 672 LEU A CA 1
ATOM 5217 C C . LEU A 1 672 ? 4.565 -25.152 -23.741 1.00 91.25 672 LEU A C 1
ATOM 5219 O O . LEU A 1 672 ? 5.151 -24.995 -24.812 1.00 91.25 672 LEU A O 1
ATOM 5223 N N . ALA A 1 673 ? 4.336 -26.367 -23.237 1.00 91.44 673 ALA A N 1
ATOM 5224 C CA . ALA A 1 673 ? 4.740 -27.593 -23.928 1.00 91.44 673 ALA A CA 1
ATOM 5225 C C . ALA A 1 673 ? 4.252 -27.619 -25.400 1.00 91.44 673 ALA A C 1
ATOM 5227 O O . ALA A 1 673 ? 3.199 -27.053 -25.694 1.00 91.44 673 ALA A O 1
ATOM 5228 N N . PRO A 1 674 ? 4.928 -28.325 -26.330 1.00 90.25 674 PRO A N 1
ATOM 5229 C CA . PRO A 1 674 ? 4.593 -28.281 -27.763 1.00 90.25 674 PRO A CA 1
ATOM 5230 C C . PRO A 1 674 ? 3.141 -28.640 -28.130 1.00 90.25 674 PRO A C 1
ATOM 5232 O O . PRO A 1 674 ? 2.656 -28.248 -29.182 1.00 90.25 674 PRO A O 1
ATOM 5235 N N . HIS A 1 675 ? 2.444 -29.385 -27.270 1.00 92.81 675 HIS A N 1
ATOM 5236 C CA . HIS A 1 675 ? 1.048 -29.806 -27.441 1.00 92.81 675 HIS A CA 1
ATOM 5237 C C . HIS A 1 675 ? 0.048 -28.953 -26.633 1.00 92.81 675 HIS A C 1
ATOM 5239 O O . HIS A 1 675 ? -1.127 -29.304 -26.523 1.00 92.81 675 HIS A O 1
ATOM 5245 N N . HIS A 1 676 ? 0.505 -27.866 -26.009 1.00 94.25 676 HIS A N 1
ATOM 5246 C CA . HIS A 1 676 ? -0.333 -26.969 -25.222 1.00 94.25 676 HIS A CA 1
ATOM 5247 C C . HIS A 1 676 ? -1.357 -26.249 -26.118 1.00 94.25 676 HIS A C 1
ATOM 5249 O O . HIS A 1 676 ? -1.033 -25.835 -27.228 1.00 94.25 676 HIS A O 1
ATOM 5255 N N . TRP A 1 677 ? -2.589 -26.051 -25.626 1.00 93.75 677 TRP A N 1
ATOM 5256 C CA . TRP A 1 677 ? -3.700 -25.460 -26.400 1.00 93.75 677 TRP A CA 1
ATOM 5257 C C . TRP A 1 677 ? -3.399 -24.056 -26.939 1.00 93.75 677 TRP A C 1
ATOM 5259 O O . TRP A 1 677 ? -4.012 -23.629 -27.907 1.00 93.75 677 TRP A O 1
ATOM 5269 N N . PHE A 1 678 ? -2.459 -23.345 -26.317 1.00 95.00 678 PHE A N 1
ATOM 5270 C CA . PHE A 1 678 ? -2.002 -22.029 -26.762 1.00 95.00 678 PHE A CA 1
ATOM 5271 C C . PHE A 1 678 ? -1.499 -22.054 -28.217 1.00 95.00 678 PHE A C 1
ATOM 5273 O O . PHE A 1 678 ? -1.792 -21.140 -28.986 1.00 95.00 678 PHE A O 1
ATOM 5280 N N . TRP A 1 679 ? -0.808 -23.129 -28.612 1.00 95.19 679 TRP A N 1
ATOM 5281 C CA . TRP A 1 679 ? -0.270 -23.314 -29.965 1.00 95.19 679 TRP A CA 1
ATOM 5282 C C . TRP A 1 679 ? -1.318 -23.768 -30.984 1.00 95.19 679 TRP A C 1
ATOM 5284 O O . TRP A 1 679 ? -1.086 -23.712 -32.190 1.00 95.19 679 TRP A O 1
ATOM 5294 N N . ASP A 1 680 ? -2.472 -24.226 -30.504 1.00 95.19 680 ASP A N 1
ATOM 5295 C CA . ASP A 1 680 ? -3.587 -24.670 -31.324 1.00 95.19 680 ASP A CA 1
ATOM 5296 C C . ASP A 1 680 ? -4.456 -23.458 -31.679 1.00 95.19 680 ASP A C 1
ATOM 5298 O O . ASP A 1 680 ? -5.227 -22.959 -30.856 1.00 95.19 680 ASP A O 1
ATOM 5302 N N . ARG A 1 681 ? -4.322 -22.963 -32.915 1.00 92.75 681 ARG A N 1
ATOM 5303 C CA . ARG A 1 681 ? -5.047 -21.773 -33.392 1.00 92.75 681 ARG A CA 1
ATOM 5304 C C . ARG A 1 681 ? -6.565 -21.934 -33.329 1.00 92.75 681 ARG A C 1
ATOM 5306 O O . ARG A 1 681 ? -7.250 -20.929 -33.162 1.00 92.75 681 ARG A O 1
ATOM 5313 N N . GLU A 1 682 ? -7.091 -23.156 -33.411 1.00 93.69 682 GLU A N 1
ATOM 5314 C CA . GLU A 1 682 ? -8.530 -23.403 -33.255 1.00 93.69 682 GLU A CA 1
ATOM 5315 C C . GLU A 1 682 ? -8.990 -23.167 -31.808 1.00 93.69 682 GLU A C 1
ATOM 5317 O O . GLU A 1 682 ? -10.161 -22.879 -31.567 1.00 93.69 682 GLU A O 1
ATOM 5322 N N . LYS A 1 683 ? -8.065 -23.235 -30.840 1.00 95.75 683 LYS A N 1
ATOM 5323 C CA . LYS A 1 683 ? -8.338 -23.022 -29.413 1.00 95.75 683 LYS A CA 1
ATOM 5324 C C . LYS A 1 683 ? -7.951 -21.643 -28.893 1.00 95.75 683 LYS A C 1
ATOM 5326 O O . LYS A 1 683 ? -8.640 -21.129 -28.013 1.00 95.75 683 LYS A O 1
ATOM 5331 N N . SER A 1 684 ? -6.842 -21.084 -29.377 1.00 95.31 684 SER A N 1
ATOM 5332 C CA . SER A 1 684 ? -6.278 -19.813 -28.901 1.00 95.31 684 SER A CA 1
ATOM 5333 C C . SER A 1 684 ? -6.608 -18.613 -29.787 1.00 95.31 684 SER A C 1
ATOM 5335 O O . SER A 1 684 ? -6.622 -17.483 -29.307 1.00 95.31 684 SER A O 1
ATOM 5337 N N . GLY A 1 685 ? -6.846 -18.851 -31.078 1.00 93.81 685 GLY A N 1
ATOM 5338 C CA . GLY A 1 685 ? -7.011 -17.815 -32.097 1.00 93.81 685 GLY A CA 1
ATOM 5339 C C . GLY A 1 685 ? -5.681 -17.322 -32.667 1.00 93.81 685 GLY A C 1
ATOM 5340 O O . GLY A 1 685 ? -5.676 -16.449 -33.531 1.00 93.81 685 GLY A O 1
ATOM 5341 N N . GLY A 1 686 ? -4.557 -17.900 -32.228 1.00 95.44 686 GLY A N 1
ATOM 5342 C CA . GLY A 1 686 ? -3.209 -17.427 -32.544 1.00 95.44 686 GLY A CA 1
ATOM 5343 C C . GLY A 1 686 ? -2.747 -16.301 -31.618 1.00 95.44 686 GLY A C 1
ATOM 5344 O O . GLY A 1 686 ? -3.501 -15.806 -30.774 1.00 95.44 686 GLY A O 1
ATOM 5345 N N . ILE A 1 687 ? -1.488 -15.882 -31.771 1.00 96.75 687 ILE A N 1
ATOM 5346 C CA . ILE A 1 687 ? -0.844 -14.974 -30.808 1.00 96.75 687 ILE A CA 1
ATOM 5347 C C . ILE A 1 687 ? -1.524 -13.594 -30.775 1.00 96.75 687 ILE A C 1
ATOM 5349 O O . ILE A 1 687 ? -1.674 -13.008 -29.702 1.00 96.75 687 ILE A O 1
ATOM 5353 N N . PHE A 1 688 ? -1.986 -13.061 -31.912 1.00 97.75 688 PHE A N 1
ATOM 5354 C CA . PHE A 1 688 ? -2.680 -11.766 -31.920 1.00 97.75 688 PHE A CA 1
ATOM 5355 C C . PHE A 1 688 ? -3.976 -11.783 -31.102 1.00 97.75 688 PHE A C 1
ATOM 5357 O O . PHE A 1 688 ? -4.259 -10.813 -30.400 1.00 97.75 688 PHE A O 1
ATOM 5364 N N . VAL A 1 689 ? -4.755 -12.864 -31.192 1.00 96.75 689 VAL A N 1
ATOM 5365 C CA . VAL A 1 689 ? -6.064 -12.981 -30.535 1.00 96.75 689 VAL A CA 1
ATOM 5366 C C . VAL A 1 689 ? -5.907 -13.330 -29.059 1.00 96.75 689 VAL A C 1
ATOM 5368 O O . VAL A 1 689 ? -6.502 -12.667 -28.215 1.00 96.75 689 VAL A O 1
ATOM 5371 N N . GLU A 1 690 ? -5.072 -14.313 -28.721 1.00 93.62 690 GLU A N 1
ATOM 5372 C CA . GLU A 1 690 ? -4.846 -14.687 -27.321 1.00 93.62 690 GLU A CA 1
ATOM 5373 C C . GLU A 1 690 ? -4.137 -13.560 -26.563 1.00 93.62 690 GLU A C 1
ATOM 5375 O O . GLU A 1 690 ? -4.528 -13.201 -25.450 1.00 93.62 690 GLU A O 1
ATOM 5380 N N . HIS A 1 691 ? -3.095 -12.989 -27.168 1.00 90.69 691 HIS A N 1
ATOM 5381 C CA . HIS A 1 691 ? -2.114 -12.178 -26.459 1.00 90.69 691 HIS A CA 1
ATOM 5382 C C . HIS A 1 691 ? -2.163 -10.700 -26.863 1.00 90.69 691 HIS A C 1
ATOM 5384 O O . HIS A 1 691 ? -2.156 -9.815 -26.006 1.00 90.69 691 HIS A O 1
ATOM 5390 N N . GLY A 1 692 ? -2.252 -10.423 -28.166 1.00 95.00 692 GLY A N 1
ATOM 5391 C CA . GLY A 1 692 ? -2.196 -9.069 -28.733 1.00 95.00 692 GLY A CA 1
ATOM 5392 C C . GLY A 1 692 ? -3.344 -8.146 -28.307 1.00 95.00 692 GLY A C 1
ATOM 5393 O O . GLY A 1 692 ? -3.134 -6.943 -28.151 1.00 95.00 692 GLY A O 1
ATOM 5394 N N . VAL A 1 693 ? -4.538 -8.692 -28.043 1.00 96.62 693 VAL A N 1
ATOM 5395 C CA . VAL A 1 693 ? -5.753 -7.925 -27.689 1.00 96.62 693 VAL A CA 1
ATOM 5396 C C . VAL A 1 693 ? -5.559 -6.949 -26.527 1.00 96.62 693 VAL A C 1
ATOM 5398 O O . VAL A 1 693 ? -6.072 -5.831 -26.574 1.00 96.62 693 VAL A O 1
ATOM 5401 N N . HIS A 1 694 ? -4.763 -7.321 -25.520 1.00 92.75 694 HIS A N 1
ATOM 5402 C CA . HIS A 1 694 ? -4.444 -6.440 -24.395 1.00 92.75 694 HIS A CA 1
ATOM 5403 C C . HIS A 1 694 ? -3.756 -5.153 -24.836 1.00 92.75 694 HIS A C 1
ATOM 5405 O O . HIS A 1 694 ? -4.033 -4.071 -24.320 1.00 92.75 694 HIS A O 1
ATOM 5411 N N . PHE A 1 695 ? -2.836 -5.284 -25.783 1.00 96.25 695 PHE A N 1
ATOM 5412 C CA . PHE A 1 695 ? -1.988 -4.196 -26.222 1.00 96.25 695 PHE A CA 1
ATOM 5413 C C . PHE A 1 695 ? -2.673 -3.342 -27.282 1.00 96.25 695 PHE A C 1
ATOM 5415 O O . PHE A 1 695 ? -2.519 -2.123 -27.263 1.00 96.25 695 PHE A O 1
ATOM 5422 N N . PHE A 1 696 ? -3.480 -3.953 -28.152 1.00 97.94 696 PHE A N 1
ATOM 5423 C CA . PHE A 1 696 ? -4.346 -3.205 -29.059 1.00 97.94 696 PHE A CA 1
ATOM 5424 C C . PHE A 1 696 ? -5.291 -2.284 -28.289 1.00 97.94 696 PHE A C 1
ATOM 5426 O O . PHE A 1 696 ? -5.380 -1.102 -28.616 1.00 97.94 696 PHE A O 1
ATOM 5433 N N . ASP A 1 697 ? -5.920 -2.785 -27.220 1.00 97.62 697 ASP A N 1
ATOM 5434 C CA . ASP A 1 697 ? -6.764 -1.951 -26.367 1.00 97.62 697 ASP A CA 1
ATOM 5435 C C . ASP A 1 697 ? -5.967 -0.829 -25.682 1.00 97.62 697 ASP A C 1
ATOM 5437 O O . ASP A 1 697 ? -6.389 0.325 -25.722 1.00 97.62 697 ASP A O 1
ATOM 5441 N N . LEU A 1 698 ? -4.802 -1.129 -25.101 1.00 97.00 698 LEU A N 1
ATOM 5442 C CA . LEU A 1 698 ? -4.000 -0.124 -24.400 1.00 97.00 698 LEU A CA 1
ATOM 5443 C C . LEU A 1 698 ? -3.577 1.033 -25.323 1.00 97.00 698 LEU A C 1
ATOM 5445 O O . LEU A 1 698 ? -3.803 2.197 -24.996 1.00 97.00 698 LEU A O 1
ATOM 5449 N N . PHE A 1 699 ? -3.033 0.726 -26.506 1.00 98.00 699 PHE A N 1
ATOM 5450 C CA . PHE A 1 699 ? -2.632 1.753 -27.474 1.00 98.00 699 PHE A CA 1
ATOM 5451 C C . PHE A 1 699 ? -3.831 2.486 -28.078 1.00 98.00 699 PHE A C 1
ATOM 5453 O O . PHE A 1 699 ? -3.736 3.688 -28.324 1.00 98.00 699 PHE A O 1
ATOM 5460 N N . ALA A 1 700 ? -4.975 1.818 -28.264 1.00 97.31 700 ALA A N 1
ATOM 5461 C CA . ALA A 1 700 ? -6.206 2.501 -28.651 1.00 97.31 700 ALA A CA 1
ATOM 5462 C C . ALA A 1 700 ? -6.673 3.501 -27.580 1.00 97.31 700 ALA A C 1
ATOM 5464 O O . ALA A 1 700 ? -7.273 4.523 -27.908 1.00 97.31 700 ALA A O 1
ATOM 5465 N N . GLY A 1 701 ? -6.378 3.237 -26.304 1.00 96.19 701 GLY A N 1
ATOM 5466 C CA . GLY A 1 701 ? -6.597 4.180 -25.209 1.00 96.19 701 GLY A CA 1
ATOM 5467 C C . GLY A 1 701 ? -5.708 5.418 -25.265 1.00 96.19 701 GLY A C 1
ATOM 5468 O O . GLY A 1 701 ? -6.182 6.500 -24.942 1.00 96.19 701 GLY A O 1
ATOM 5469 N N . TRP A 1 702 ? -4.461 5.285 -25.718 1.00 97.75 702 TRP A N 1
ATOM 5470 C CA . TRP A 1 702 ? -3.528 6.413 -25.821 1.00 97.75 702 TRP A CA 1
ATOM 5471 C C . TRP A 1 702 ? -3.664 7.210 -27.119 1.00 97.75 702 TRP A C 1
ATOM 5473 O O . TRP A 1 702 ? -3.486 8.423 -27.118 1.00 97.75 702 TRP A O 1
ATOM 5483 N N . LEU A 1 703 ? -3.935 6.537 -28.239 1.00 97.81 703 LEU A N 1
ATOM 5484 C CA . LEU A 1 703 ? -3.812 7.108 -29.587 1.00 97.81 703 LEU A CA 1
ATOM 5485 C C . LEU A 1 703 ? -5.127 7.081 -30.384 1.00 97.81 703 LEU A C 1
ATOM 5487 O O . LEU A 1 703 ? -5.157 7.477 -31.552 1.00 97.81 703 LEU A O 1
ATOM 5491 N N . GLY A 1 704 ? -6.216 6.619 -29.767 1.00 95.94 704 GLY A N 1
ATOM 5492 C CA . GLY A 1 704 ? -7.497 6.387 -30.429 1.00 95.94 704 GLY A CA 1
ATOM 5493 C C . GLY A 1 704 ? -7.516 5.095 -31.250 1.00 95.94 704 GLY A C 1
ATOM 5494 O O . GLY A 1 704 ? -6.508 4.401 -31.386 1.00 95.94 704 GLY A O 1
ATOM 5495 N N . GLN A 1 705 ? -8.683 4.761 -31.803 1.00 95.00 705 GLN A N 1
ATOM 5496 C CA . GLN A 1 705 ? -8.879 3.535 -32.587 1.00 95.00 705 GLN A CA 1
ATOM 5497 C C . GLN A 1 705 ? -7.900 3.441 -33.764 1.00 95.00 705 GLN A C 1
ATOM 5499 O O . GLN A 1 705 ? -7.504 4.462 -34.331 1.00 95.00 705 GLN A O 1
ATOM 5504 N N . GLY A 1 706 ? -7.499 2.216 -34.108 1.00 95.31 706 GLY A N 1
ATOM 5505 C CA . GLY A 1 706 ? -6.486 1.967 -35.127 1.00 95.31 706 GLY A CA 1
ATOM 5506 C C . GLY A 1 706 ? -6.911 0.983 -36.210 1.00 95.31 706 GLY A C 1
ATOM 5507 O O . GLY A 1 706 ? -7.772 0.133 -36.005 1.00 95.31 706 GLY A O 1
ATOM 5508 N N . GLU A 1 707 ? -6.265 1.098 -37.366 1.00 97.25 707 GLU A N 1
ATOM 5509 C CA . GLU A 1 707 ? -6.422 0.221 -38.525 1.00 97.25 707 GLU A CA 1
ATOM 5510 C C . GLU A 1 707 ? -5.129 -0.571 -38.750 1.00 97.25 707 GLU A C 1
ATOM 5512 O O . GLU A 1 707 ? -4.040 0.007 -38.809 1.00 97.25 707 GLU A O 1
ATOM 5517 N N . VAL A 1 708 ? -5.227 -1.897 -38.880 1.00 98.19 708 VAL A N 1
ATOM 5518 C CA . VAL A 1 708 ? -4.063 -2.739 -39.186 1.00 98.19 708 VAL A CA 1
ATOM 5519 C C . VAL A 1 708 ? -3.716 -2.592 -40.665 1.00 98.19 708 VAL A C 1
ATOM 5521 O O . VAL A 1 708 ? -4.520 -2.934 -41.525 1.00 98.19 708 VAL A O 1
ATOM 5524 N N . VAL A 1 709 ? -2.506 -2.117 -40.964 1.00 97.62 709 VAL A N 1
ATOM 5525 C CA . VAL A 1 709 ? -2.065 -1.837 -42.345 1.00 97.62 709 VAL A CA 1
ATOM 5526 C C . VAL A 1 709 ? -1.114 -2.896 -42.903 1.00 97.62 709 VAL A C 1
ATOM 5528 O O . VAL A 1 709 ? -0.954 -3.004 -44.115 1.00 97.62 709 VAL A O 1
ATOM 5531 N N . ALA A 1 710 ? -0.466 -3.671 -42.033 1.00 97.19 710 ALA A N 1
ATOM 5532 C CA . ALA A 1 710 ? 0.412 -4.777 -42.406 1.00 97.19 710 ALA A CA 1
ATOM 5533 C C . ALA A 1 710 ? 0.530 -5.764 -41.243 1.00 97.19 710 ALA A C 1
ATOM 5535 O O . ALA A 1 710 ? 0.568 -5.340 -40.087 1.00 97.19 710 ALA A O 1
ATOM 5536 N N . ALA A 1 711 ? 0.635 -7.059 -41.537 1.00 97.94 711 ALA A N 1
ATOM 5537 C CA . ALA A 1 711 ? 0.891 -8.086 -40.535 1.00 97.94 711 ALA A CA 1
ATOM 5538 C C . ALA A 1 711 ? 1.648 -9.276 -41.130 1.00 97.94 711 ALA A C 1
ATOM 5540 O O . ALA A 1 711 ? 1.552 -9.555 -42.324 1.00 97.94 711 ALA A O 1
ATOM 5541 N N . GLN A 1 712 ? 2.414 -9.954 -40.283 1.00 96.56 712 GLN A N 1
ATOM 5542 C CA . GLN A 1 712 ? 3.221 -11.122 -40.611 1.00 96.56 712 GLN A CA 1
ATOM 5543 C C . GLN A 1 712 ? 3.268 -12.064 -39.412 1.00 96.56 712 GLN A C 1
ATOM 5545 O O . GLN A 1 712 ? 3.098 -11.651 -38.262 1.00 96.56 712 GLN A O 1
ATOM 5550 N N . ARG A 1 713 ? 3.567 -13.328 -39.689 1.00 94.75 713 ARG A N 1
ATOM 5551 C CA . ARG A 1 713 ? 3.832 -14.343 -38.676 1.00 94.75 713 ARG A CA 1
ATOM 5552 C C . ARG A 1 713 ? 5.006 -15.212 -39.095 1.00 94.75 713 ARG A C 1
ATOM 5554 O O . ARG A 1 713 ? 5.336 -15.286 -40.274 1.00 94.75 713 ARG A O 1
ATOM 5561 N N . SER A 1 714 ? 5.622 -15.870 -38.126 1.00 93.56 714 SER A N 1
ATOM 5562 C CA . SER A 1 714 ? 6.683 -16.842 -38.351 1.00 93.56 714 SER A CA 1
ATOM 5563 C C . SER A 1 714 ? 6.366 -18.134 -37.623 1.00 93.56 714 SER A C 1
ATOM 5565 O O . SER A 1 714 ? 5.863 -18.135 -36.495 1.00 93.56 714 SER A O 1
ATOM 5567 N N . LEU A 1 715 ? 6.688 -19.240 -38.287 1.00 93.44 715 LEU A N 1
ATOM 5568 C CA . LEU A 1 715 ? 6.588 -20.571 -37.717 1.00 93.44 715 LEU A CA 1
ATOM 5569 C C . LEU A 1 715 ? 7.967 -21.037 -37.267 1.00 93.44 715 LEU A C 1
ATOM 5571 O O . LEU A 1 715 ? 8.950 -20.876 -37.993 1.00 93.44 715 LEU A O 1
ATOM 5575 N N . ARG A 1 716 ? 8.010 -21.694 -36.113 1.00 93.25 716 ARG A N 1
ATOM 5576 C CA . ARG A 1 716 ? 9.201 -22.367 -35.619 1.00 93.25 716 ARG A CA 1
ATOM 5577 C C . ARG A 1 716 ? 9.635 -23.448 -36.614 1.00 93.25 716 ARG A C 1
ATOM 5579 O O . ARG A 1 716 ? 8.820 -24.314 -36.974 1.00 93.25 716 ARG A O 1
ATOM 5586 N N . PRO A 1 717 ? 10.904 -23.436 -37.065 1.00 91.38 717 PRO A N 1
ATOM 5587 C CA . PRO A 1 717 ? 11.390 -24.395 -38.046 1.00 91.38 717 PRO A CA 1
ATOM 5588 C C . PRO A 1 717 ? 11.140 -25.845 -37.619 1.00 91.38 717 PRO A C 1
ATOM 5590 O O . PRO A 1 717 ? 11.504 -26.260 -36.522 1.00 91.38 717 PRO A O 1
ATOM 5593 N N . GLY A 1 718 ? 10.511 -26.624 -38.501 1.00 90.75 718 GLY A N 1
ATOM 5594 C CA . GLY A 1 718 ? 10.289 -28.059 -38.301 1.00 90.75 718 GLY A CA 1
ATOM 5595 C C . GLY A 1 718 ? 9.169 -28.447 -37.329 1.00 90.75 718 GLY A C 1
ATOM 5596 O O . GLY A 1 718 ? 8.919 -29.641 -37.191 1.00 90.75 718 GLY A O 1
ATOM 5597 N N . THR A 1 719 ? 8.471 -27.501 -36.686 1.00 90.81 719 THR A N 1
ATOM 5598 C CA . THR A 1 719 ? 7.385 -27.827 -35.733 1.00 90.81 719 THR A CA 1
ATOM 5599 C C . THR A 1 719 ? 6.001 -27.365 -36.189 1.00 90.81 719 THR A C 1
ATOM 5601 O O . THR A 1 719 ? 5.001 -27.914 -35.737 1.00 90.81 719 THR A O 1
ATOM 5604 N N . GLY A 1 720 ? 5.926 -26.356 -37.064 1.00 87.81 720 GLY A N 1
ATOM 5605 C CA . GLY A 1 720 ? 4.658 -25.748 -37.489 1.00 87.81 720 GLY A CA 1
ATOM 5606 C C . GLY A 1 720 ? 3.997 -24.853 -36.433 1.00 87.81 720 GLY A C 1
ATOM 5607 O O . GLY A 1 720 ? 2.920 -24.322 -36.690 1.00 87.81 720 GLY A O 1
ATOM 5608 N N . ILE A 1 721 ? 4.642 -24.663 -35.278 1.00 93.44 721 ILE A N 1
ATOM 5609 C CA . ILE A 1 721 ? 4.174 -23.788 -34.198 1.00 93.44 721 ILE A CA 1
ATOM 5610 C C . ILE A 1 721 ? 4.381 -22.330 -34.607 1.00 93.44 721 ILE A C 1
ATOM 5612 O O . ILE A 1 721 ? 5.485 -21.948 -34.983 1.00 93.44 721 ILE A O 1
ATOM 5616 N N . GLU A 1 722 ? 3.337 -21.511 -34.511 1.00 94.44 722 GLU A N 1
ATOM 5617 C CA . GLU A 1 722 ? 3.448 -20.055 -34.622 1.00 94.44 722 GLU A CA 1
ATOM 5618 C C . GLU A 1 722 ? 4.171 -19.514 -33.387 1.00 94.44 722 GLU A C 1
ATOM 5620 O O . GLU A 1 722 ? 3.627 -19.553 -32.289 1.00 94.44 722 GLU A O 1
ATOM 5625 N N . GLU A 1 723 ? 5.412 -19.054 -33.552 1.00 93.75 723 GLU A N 1
ATOM 5626 C CA . GLU A 1 723 ? 6.245 -18.589 -32.431 1.00 93.75 723 GLU A CA 1
ATOM 5627 C C . GLU A 1 723 ? 6.419 -17.071 -32.401 1.00 93.75 723 GLU A C 1
ATOM 5629 O O . GLU A 1 723 ? 6.845 -16.521 -31.388 1.00 93.75 723 GLU A O 1
ATOM 5634 N N . MET A 1 724 ? 6.103 -16.383 -33.501 1.00 95.88 724 MET A N 1
ATOM 5635 C CA . MET A 1 724 ? 6.250 -14.937 -33.609 1.00 95.88 724 MET A CA 1
ATOM 5636 C C . MET A 1 724 ? 5.183 -14.344 -34.523 1.00 95.88 724 MET A C 1
ATOM 5638 O O . MET A 1 724 ? 4.903 -14.879 -35.596 1.00 95.88 724 MET A O 1
ATOM 5642 N N . VAL A 1 725 ? 4.638 -13.200 -34.122 1.00 97.81 725 VAL A N 1
ATOM 5643 C CA . VAL A 1 725 ? 3.750 -12.375 -34.944 1.00 97.81 725 VAL A CA 1
ATOM 5644 C C . VAL A 1 725 ? 4.148 -10.910 -34.841 1.00 97.81 725 VAL A C 1
ATOM 5646 O O . VAL A 1 725 ? 4.607 -10.446 -33.794 1.00 97.81 725 VAL A O 1
ATOM 5649 N N . GLN A 1 726 ? 3.951 -10.168 -35.926 1.00 98.12 726 GLN A N 1
ATOM 5650 C CA . GLN A 1 726 ? 4.139 -8.725 -35.927 1.00 98.12 726 GLN A CA 1
ATOM 5651 C C . GLN A 1 726 ? 3.141 -8.011 -36.828 1.00 98.12 726 GLN A C 1
ATOM 5653 O O . GLN A 1 726 ? 2.779 -8.518 -37.889 1.00 98.12 726 GLN A O 1
ATOM 5658 N N . CYS A 1 727 ? 2.690 -6.830 -36.423 1.00 98.50 727 CYS A N 1
ATOM 5659 C CA . CYS A 1 727 ? 1.819 -6.001 -37.246 1.00 98.50 727 CYS A CA 1
ATOM 5660 C C . CYS A 1 727 ? 2.088 -4.514 -37.050 1.00 98.50 727 CYS A C 1
ATOM 5662 O O . CYS A 1 727 ? 2.582 -4.081 -36.013 1.00 98.50 727 CYS A O 1
ATOM 5664 N N . THR A 1 728 ? 1.706 -3.718 -38.043 1.00 98.56 728 THR A N 1
ATOM 5665 C CA . THR A 1 728 ? 1.688 -2.258 -37.949 1.00 98.56 728 THR A CA 1
ATOM 5666 C C . THR A 1 728 ? 0.252 -1.760 -37.955 1.00 98.56 728 THR A C 1
ATOM 5668 O O . THR A 1 728 ? -0.541 -2.143 -38.818 1.00 98.56 728 THR A O 1
ATOM 5671 N N . VAL A 1 729 ? -0.064 -0.884 -37.005 1.00 98.56 729 VAL A N 1
ATOM 5672 C CA . VAL A 1 729 ? -1.373 -0.250 -36.849 1.00 98.56 729 VAL A CA 1
ATOM 5673 C C . VAL A 1 729 ? -1.233 1.253 -37.045 1.00 98.56 729 VAL A C 1
ATOM 5675 O O . VAL A 1 729 ? -0.337 1.877 -36.479 1.00 98.56 729 VAL A O 1
ATOM 5678 N N . ARG A 1 730 ? -2.130 1.847 -37.829 1.00 98.38 730 ARG A N 1
ATOM 5679 C CA . ARG A 1 730 ? -2.289 3.298 -37.932 1.00 98.38 730 ARG A CA 1
ATOM 5680 C C . ARG A 1 730 ? -3.402 3.746 -36.997 1.00 98.38 730 ARG A C 1
ATOM 5682 O O . ARG A 1 730 ? -4.550 3.380 -37.214 1.00 98.38 730 ARG A O 1
ATOM 5689 N N . HIS A 1 731 ? -3.070 4.532 -35.982 1.00 98.06 731 HIS A N 1
ATOM 5690 C CA . HIS A 1 731 ? -4.044 5.051 -35.020 1.00 98.06 731 HIS A CA 1
ATOM 5691 C C . HIS A 1 731 ? -4.667 6.378 -35.476 1.00 98.06 731 HIS A C 1
ATOM 5693 O O . HIS A 1 731 ? -4.139 7.048 -36.366 1.00 98.06 731 HIS A O 1
ATOM 5699 N N . ALA A 1 732 ? -5.775 6.778 -34.846 1.00 94.44 732 ALA A N 1
ATOM 5700 C CA . ALA A 1 732 ? -6.525 7.996 -35.164 1.00 94.44 732 ALA A CA 1
ATOM 5701 C C . ALA A 1 732 ? -5.697 9.291 -35.054 1.00 94.44 732 ALA A C 1
ATOM 5703 O O . ALA A 1 732 ? -5.941 10.243 -35.793 1.00 94.44 732 ALA A O 1
ATOM 5704 N N . THR A 1 733 ? -4.680 9.325 -34.187 1.00 92.06 733 THR A N 1
ATOM 5705 C CA . THR A 1 733 ? -3.701 10.430 -34.119 1.00 92.06 733 THR A CA 1
ATOM 5706 C C . THR A 1 733 ? -2.814 10.546 -35.365 1.00 92.06 733 THR A C 1
ATOM 5708 O O . THR A 1 733 ? -2.115 11.543 -35.532 1.00 92.06 733 THR A O 1
ATOM 5711 N N . GLY A 1 734 ? -2.815 9.534 -36.237 1.00 93.62 734 GLY A N 1
ATOM 5712 C CA . GLY A 1 734 ? -1.936 9.395 -37.396 1.00 93.62 734 GLY A CA 1
ATOM 5713 C C . GLY A 1 734 ? -0.649 8.615 -37.109 1.00 93.62 734 GLY A C 1
ATOM 5714 O O . GLY A 1 734 ? 0.036 8.224 -38.059 1.00 93.62 734 GLY A O 1
ATOM 5715 N N . ALA A 1 735 ? -0.337 8.350 -35.835 1.00 96.62 735 ALA A N 1
ATOM 5716 C CA . ALA A 1 735 ? 0.845 7.596 -35.431 1.00 96.62 735 ALA A CA 1
ATOM 5717 C C . ALA A 1 735 ? 0.787 6.146 -35.937 1.00 96.62 735 ALA A C 1
ATOM 5719 O O . ALA A 1 735 ? -0.255 5.484 -35.885 1.00 96.62 735 ALA A O 1
ATOM 5720 N N . LEU A 1 736 ? 1.931 5.650 -36.411 1.00 97.75 736 LEU A N 1
ATOM 5721 C CA . LEU A 1 736 ? 2.125 4.238 -36.730 1.00 97.75 736 LEU A CA 1
ATOM 5722 C C . LEU A 1 736 ? 2.700 3.521 -35.512 1.00 97.75 736 LEU A C 1
ATOM 5724 O O . LEU A 1 736 ? 3.708 3.965 -34.967 1.00 97.75 736 LEU A O 1
ATOM 5728 N N . VAL A 1 737 ? 2.085 2.412 -35.111 1.00 98.56 737 VAL A N 1
ATOM 5729 C CA . VAL A 1 737 ? 2.552 1.583 -33.998 1.00 98.56 737 VAL A CA 1
ATOM 5730 C C . VAL A 1 737 ? 2.886 0.185 -34.493 1.00 98.56 737 VAL A C 1
ATOM 5732 O O . VAL A 1 737 ? 2.047 -0.475 -35.106 1.00 98.56 737 VAL A O 1
ATOM 5735 N N . HIS A 1 738 ? 4.106 -0.267 -34.216 1.00 98.56 738 HIS A N 1
ATOM 5736 C CA . HIS A 1 738 ? 4.543 -1.628 -34.504 1.00 98.56 738 HIS A CA 1
ATOM 5737 C C . HIS A 1 738 ? 4.349 -2.533 -33.284 1.00 98.56 738 HIS A C 1
ATOM 5739 O O . HIS A 1 738 ? 4.912 -2.270 -32.227 1.00 98.56 738 HIS A O 1
ATOM 5745 N N . PHE A 1 739 ? 3.606 -3.622 -33.430 1.00 98.56 739 PHE A N 1
ATOM 5746 C CA . PHE A 1 739 ? 3.434 -4.639 -32.396 1.00 98.56 739 PHE A CA 1
ATOM 5747 C C . PHE A 1 739 ? 4.245 -5.864 -32.781 1.00 98.56 739 PHE A C 1
ATOM 5749 O O . PHE A 1 739 ? 4.053 -6.396 -33.870 1.00 98.56 739 PHE A O 1
ATOM 5756 N N . HIS A 1 740 ? 5.131 -6.309 -31.899 1.00 98.06 740 HIS A N 1
ATOM 5757 C CA . HIS A 1 740 ? 5.907 -7.532 -32.054 1.00 98.06 740 HIS A CA 1
ATOM 5758 C C . HIS A 1 740 ? 5.688 -8.431 -30.840 1.00 98.06 740 HIS A C 1
ATOM 5760 O O . HIS A 1 740 ? 5.935 -8.017 -29.706 1.00 98.06 740 HIS A O 1
ATOM 5766 N N . HIS A 1 741 ? 5.287 -9.676 -31.080 1.00 97.81 741 HIS A N 1
ATOM 5767 C CA . HIS A 1 741 ? 5.181 -10.709 -30.056 1.00 97.81 741 HIS A CA 1
ATOM 5768 C C . HIS A 1 741 ? 5.986 -11.930 -30.484 1.00 97.81 741 HIS A C 1
ATOM 5770 O O . HIS A 1 741 ? 5.797 -12.430 -31.590 1.00 97.81 741 HIS A O 1
ATOM 5776 N N . SER A 1 742 ? 6.840 -12.435 -29.598 1.00 95.31 742 SER A N 1
ATOM 5777 C CA . SER A 1 742 ? 7.620 -13.651 -29.833 1.00 95.31 742 SER A CA 1
ATOM 5778 C C . SER A 1 742 ? 7.680 -14.522 -28.586 1.00 95.31 742 SER A C 1
ATOM 5780 O O . SER A 1 742 ? 7.886 -13.994 -27.495 1.00 95.31 742 SER A O 1
ATOM 5782 N N . PHE A 1 743 ? 7.588 -15.834 -28.777 1.00 95.44 743 PHE A N 1
ATOM 5783 C CA . PHE A 1 743 ? 7.714 -16.875 -27.760 1.00 95.44 743 PHE A CA 1
ATOM 5784 C C . PHE A 1 743 ? 8.906 -17.780 -28.085 1.00 95.44 743 PHE A C 1
ATOM 5786 O O . PHE A 1 743 ? 8.752 -18.933 -28.488 1.00 95.44 743 PHE A O 1
ATOM 5793 N N . THR A 1 744 ? 10.107 -17.209 -28.018 1.00 90.31 744 THR A N 1
ATOM 5794 C CA . THR A 1 744 ? 11.329 -17.829 -28.562 1.00 90.31 744 THR A CA 1
ATOM 5795 C C . THR A 1 744 ? 12.478 -17.887 -27.557 1.00 90.31 744 THR A C 1
ATOM 5797 O O . THR A 1 744 ? 13.603 -18.207 -27.942 1.00 90.31 744 THR A O 1
ATOM 5800 N N . GLN A 1 745 ? 12.249 -17.501 -26.298 1.00 88.75 745 GLN A N 1
ATOM 5801 C CA . GLN A 1 745 ? 13.309 -17.324 -25.303 1.00 88.75 745 GLN A CA 1
ATOM 5802 C C . GLN A 1 745 ? 12.938 -17.957 -23.947 1.00 88.75 745 GLN A C 1
ATOM 5804 O O . GLN A 1 745 ? 11.760 -18.059 -23.632 1.00 88.75 745 GLN A O 1
ATOM 5809 N N . PRO A 1 746 ? 13.923 -18.367 -23.124 1.00 90.94 746 PRO A N 1
ATOM 5810 C CA . PRO A 1 746 ? 13.714 -18.770 -21.727 1.00 90.94 746 PRO A CA 1
ATOM 5811 C C . PRO A 1 746 ? 13.074 -17.670 -20.866 1.00 90.94 746 PRO A C 1
ATOM 5813 O O . PRO A 1 746 ? 13.339 -16.492 -21.102 1.00 90.94 746 PRO A O 1
ATOM 5816 N N . ALA A 1 747 ? 12.369 -18.016 -19.777 1.00 87.38 747 ALA A N 1
ATOM 5817 C CA . ALA A 1 747 ? 11.656 -17.034 -18.938 1.00 87.38 747 ALA A CA 1
ATOM 5818 C C . ALA A 1 747 ? 12.574 -15.995 -18.278 1.00 87.38 747 ALA A C 1
ATOM 5820 O O . ALA A 1 747 ? 12.144 -14.901 -17.928 1.00 87.38 747 ALA A O 1
ATOM 5821 N N . ARG A 1 748 ? 13.870 -16.299 -18.129 1.00 90.44 748 ARG A N 1
ATOM 5822 C CA . ARG A 1 748 ? 14.869 -15.339 -17.623 1.00 90.44 748 ARG A CA 1
ATOM 5823 C C . ARG A 1 748 ? 15.180 -14.199 -18.598 1.00 90.44 748 ARG A C 1
ATOM 5825 O O . ARG A 1 748 ? 15.822 -13.236 -18.188 1.00 90.44 748 ARG A O 1
ATOM 5832 N N . LEU A 1 749 ? 14.784 -14.329 -19.862 1.00 90.75 749 LEU A N 1
ATOM 5833 C CA . LEU A 1 749 ? 14.934 -13.302 -20.890 1.00 90.75 749 LEU A CA 1
ATOM 5834 C C . LEU A 1 749 ? 13.605 -12.602 -21.214 1.00 90.75 749 LEU A C 1
ATOM 5836 O O . LEU A 1 749 ? 13.579 -11.768 -22.120 1.00 90.75 749 LEU A O 1
ATOM 5840 N N . ASP A 1 750 ? 12.531 -12.901 -20.471 1.00 90.06 750 ASP A N 1
ATOM 5841 C CA . ASP A 1 750 ? 11.246 -12.224 -20.634 1.00 90.06 750 ASP A CA 1
ATOM 5842 C C . ASP A 1 750 ? 11.421 -10.713 -20.506 1.00 90.06 750 ASP A C 1
ATOM 5844 O O . ASP A 1 750 ? 11.935 -10.200 -19.506 1.00 90.06 750 ASP A O 1
ATOM 5848 N N . ARG A 1 751 ? 10.983 -9.991 -21.536 1.00 93.81 751 ARG A N 1
ATOM 5849 C CA . ARG A 1 751 ? 11.110 -8.540 -21.602 1.00 93.81 751 ARG A CA 1
ATOM 5850 C C . ARG A 1 751 ? 9.996 -7.941 -22.439 1.00 93.81 751 ARG A C 1
ATOM 5852 O O . ARG A 1 751 ? 9.786 -8.322 -23.589 1.00 93.81 751 ARG A O 1
ATOM 5859 N N . GLN A 1 752 ? 9.339 -6.934 -21.877 1.00 94.44 752 GLN A N 1
ATOM 5860 C CA . GLN A 1 752 ? 8.337 -6.133 -22.566 1.00 94.44 752 GLN A CA 1
ATOM 5861 C C . GLN A 1 752 ? 8.728 -4.665 -22.518 1.00 94.44 752 GLN A C 1
ATOM 5863 O O . GLN A 1 752 ? 9.031 -4.140 -21.445 1.00 94.44 752 GLN A O 1
ATOM 5868 N N . GLU A 1 753 ? 8.700 -4.020 -23.679 1.00 97.00 753 GLU A N 1
ATOM 5869 C CA . GLU A 1 753 ? 9.001 -2.601 -23.836 1.00 97.00 753 GLU A CA 1
ATOM 5870 C C . GLU A 1 753 ? 7.940 -1.925 -24.709 1.00 97.00 753 GLU A C 1
ATOM 5872 O O . GLU A 1 753 ? 7.598 -2.415 -25.788 1.00 97.00 753 GLU A O 1
ATOM 5877 N N . PHE A 1 754 ? 7.448 -0.775 -24.255 1.00 98.00 754 PHE A N 1
ATOM 5878 C CA . PHE A 1 754 ? 6.506 0.078 -24.971 1.00 98.00 754 PHE A CA 1
ATOM 5879 C C . PHE A 1 754 ? 7.210 1.402 -25.205 1.00 98.00 754 PHE A C 1
ATOM 5881 O O . PHE A 1 754 ? 7.509 2.110 -24.249 1.00 98.00 754 PHE A O 1
ATOM 5888 N N . ARG A 1 755 ? 7.474 1.767 -26.453 1.00 98.25 755 ARG A N 1
ATOM 5889 C CA . ARG A 1 755 ? 8.139 3.031 -26.766 1.00 98.25 755 ARG A CA 1
ATOM 5890 C C . ARG A 1 755 ? 7.230 3.904 -27.608 1.00 98.25 755 ARG A C 1
ATOM 5892 O O . ARG A 1 755 ? 6.701 3.435 -28.610 1.00 98.25 755 ARG A O 1
ATOM 5899 N N . LEU A 1 756 ? 7.075 5.165 -27.221 1.00 98.62 756 LEU A N 1
ATOM 5900 C CA . LEU A 1 756 ? 6.342 6.188 -27.965 1.00 98.62 756 LEU A CA 1
ATOM 5901 C C . LEU A 1 756 ? 7.304 7.327 -28.296 1.00 98.62 756 LEU A C 1
ATOM 5903 O O . LEU A 1 756 ? 7.889 7.933 -27.400 1.00 98.62 756 LEU A O 1
ATOM 5907 N N . LEU A 1 757 ? 7.464 7.602 -29.587 1.00 98.31 757 LEU A N 1
ATOM 5908 C CA . LEU A 1 757 ? 8.282 8.684 -30.119 1.00 98.31 757 LEU A CA 1
ATOM 5909 C C . LEU A 1 757 ? 7.412 9.918 -30.359 1.00 98.31 757 LEU A C 1
ATOM 5911 O O . LEU A 1 757 ? 6.377 9.845 -31.024 1.00 98.31 757 LEU A O 1
ATOM 5915 N N . PHE A 1 758 ? 7.883 11.054 -29.872 1.00 97.00 758 PHE A N 1
ATOM 5916 C CA . PHE A 1 758 ? 7.301 12.379 -30.031 1.00 97.00 758 PHE A CA 1
ATOM 5917 C C . PHE A 1 758 ? 8.259 13.291 -30.812 1.00 97.00 758 PHE A C 1
ATOM 5919 O O . PHE A 1 758 ? 9.388 12.916 -31.127 1.00 97.00 758 PHE A O 1
ATOM 5926 N N . GLU A 1 759 ? 7.821 14.505 -31.142 1.00 94.00 759 GLU A N 1
ATOM 5927 C CA . GLU A 1 759 ? 8.639 15.477 -31.885 1.00 94.00 759 GLU A CA 1
ATOM 5928 C C . GLU A 1 759 ? 9.891 15.925 -31.117 1.00 94.00 759 GLU A C 1
ATOM 5930 O O . GLU A 1 759 ? 10.908 16.232 -31.739 1.00 94.00 759 GLU A O 1
ATOM 5935 N N . ARG A 1 760 ? 9.823 15.951 -29.781 1.00 94.12 760 ARG A N 1
ATOM 5936 C CA . ARG A 1 760 ? 10.894 16.444 -28.901 1.00 94.12 760 ARG A CA 1
ATOM 5937 C C . ARG A 1 760 ? 11.574 15.364 -28.059 1.00 94.12 760 ARG A C 1
ATOM 5939 O O . ARG A 1 760 ? 12.413 15.691 -27.226 1.00 94.12 760 ARG A O 1
ATOM 5946 N N . GLY A 1 761 ? 11.236 14.092 -28.243 1.00 95.75 761 GLY A N 1
ATOM 5947 C CA . GLY A 1 761 ? 11.795 13.014 -27.429 1.00 95.75 761 GLY A CA 1
ATOM 5948 C C . GLY A 1 761 ? 11.000 11.724 -27.512 1.00 95.75 761 GLY A C 1
ATOM 5949 O O . GLY A 1 761 ? 10.102 11.592 -28.337 1.00 95.75 761 GLY A O 1
ATOM 5950 N N . ASP A 1 762 ? 11.300 10.774 -26.639 1.00 98.38 762 ASP A N 1
ATOM 5951 C CA . ASP A 1 762 ? 10.547 9.534 -26.509 1.00 98.38 762 ASP A CA 1
ATOM 5952 C C . ASP A 1 762 ? 10.341 9.129 -25.053 1.00 98.38 762 ASP A C 1
ATOM 5954 O O . ASP A 1 762 ? 11.123 9.484 -24.172 1.00 98.38 762 ASP A O 1
ATOM 5958 N N . VAL A 1 763 ? 9.273 8.368 -24.819 1.00 98.56 763 VAL A N 1
ATOM 5959 C CA . VAL A 1 763 ? 9.020 7.675 -23.556 1.00 98.56 763 VAL A CA 1
ATOM 5960 C C . VAL A 1 763 ? 9.061 6.174 -23.793 1.00 98.56 763 VAL A C 1
ATOM 5962 O O . VAL A 1 763 ? 8.490 5.667 -24.760 1.00 98.56 763 VAL A O 1
ATOM 5965 N N . THR A 1 764 ? 9.740 5.468 -22.899 1.00 98.50 764 THR A N 1
ATOM 5966 C CA . THR A 1 764 ? 9.841 4.013 -22.876 1.00 98.50 764 THR A CA 1
ATOM 5967 C C . THR A 1 764 ? 9.248 3.497 -21.571 1.00 98.50 764 THR A C 1
ATOM 5969 O O . THR A 1 764 ? 9.699 3.903 -20.504 1.00 98.50 764 THR A O 1
ATOM 5972 N N . LEU A 1 765 ? 8.251 2.619 -21.644 1.00 97.50 765 LEU A N 1
ATOM 5973 C CA . LEU A 1 765 ? 7.722 1.863 -20.513 1.00 97.50 765 LEU A CA 1
ATOM 5974 C C . LEU A 1 765 ? 8.289 0.446 -20.529 1.00 97.50 765 LEU A C 1
ATOM 5976 O O . LEU A 1 765 ? 8.395 -0.161 -21.594 1.00 97.50 765 LEU A O 1
ATOM 5980 N N . GLU A 1 766 ? 8.595 -0.092 -19.355 1.00 94.50 766 GLU A N 1
ATOM 5981 C CA . GLU A 1 766 ? 9.158 -1.438 -19.204 1.00 94.50 766 GLU A CA 1
ATOM 5982 C C . GLU A 1 766 ? 8.235 -2.319 -18.357 1.00 94.50 766 GLU A C 1
ATOM 5984 O O . GLU A 1 766 ? 7.589 -1.816 -17.432 1.00 94.50 766 GLU A O 1
ATOM 5989 N N . GLU A 1 767 ? 8.273 -3.631 -18.628 1.00 91.69 767 GLU A N 1
ATOM 5990 C CA . GLU A 1 767 ? 7.448 -4.707 -18.047 1.00 91.69 767 GLU A CA 1
ATOM 5991 C C . GLU A 1 767 ? 6.059 -4.863 -18.674 1.00 91.69 767 GLU A C 1
ATOM 5993 O O . GLU A 1 767 ? 5.390 -3.891 -19.001 1.00 91.69 767 GLU A O 1
ATOM 5998 N N . TRP A 1 768 ? 5.573 -6.109 -18.754 1.00 87.62 768 TRP A N 1
ATOM 5999 C CA . TRP A 1 768 ? 4.236 -6.431 -19.276 1.00 87.62 768 TRP A CA 1
ATOM 6000 C C . TRP A 1 768 ? 3.108 -5.669 -18.555 1.00 87.62 768 TRP A C 1
ATOM 6002 O O . TRP A 1 768 ? 2.148 -5.246 -19.193 1.00 87.62 768 TRP A O 1
ATOM 6012 N N . VAL A 1 769 ? 3.231 -5.474 -17.238 1.00 93.56 769 VAL A N 1
ATOM 6013 C CA . VAL A 1 769 ? 2.452 -4.498 -16.461 1.00 93.56 769 VAL A CA 1
ATOM 6014 C C . VAL A 1 769 ? 3.415 -3.361 -16.144 1.00 93.56 769 VAL A C 1
ATOM 6016 O O . VAL A 1 769 ? 4.251 -3.538 -15.253 1.00 93.56 769 VAL A O 1
ATOM 6019 N N . PRO A 1 770 ? 3.334 -2.225 -16.861 1.00 94.06 770 PRO A N 1
ATOM 6020 C CA . PRO A 1 770 ? 4.303 -1.156 -16.711 1.00 94.06 770 PRO A CA 1
ATOM 6021 C C . PRO A 1 770 ? 4.407 -0.650 -15.275 1.00 94.06 770 PRO A C 1
ATOM 6023 O O . PRO A 1 770 ? 3.408 -0.257 -14.669 1.00 94.06 770 PRO A O 1
ATOM 6026 N N . VAL A 1 771 ? 5.624 -0.629 -14.743 1.00 93.50 771 VAL A N 1
ATOM 6027 C CA . VAL A 1 771 ? 5.953 -0.003 -13.446 1.00 93.50 771 VAL A CA 1
ATOM 6028 C C . VAL A 1 771 ? 7.134 0.959 -13.543 1.00 93.50 771 VAL A C 1
ATOM 6030 O O . VAL A 1 771 ? 7.384 1.724 -12.616 1.00 93.50 771 VAL A O 1
ATOM 6033 N N . ARG A 1 772 ? 7.830 0.949 -14.683 1.00 94.94 772 ARG A N 1
ATOM 6034 C CA . ARG A 1 772 ? 8.982 1.791 -14.991 1.00 94.94 772 ARG A CA 1
ATOM 6035 C C . ARG A 1 772 ? 8.710 2.620 -16.230 1.00 94.94 772 ARG A C 1
ATOM 6037 O O . ARG A 1 772 ? 8.089 2.128 -17.174 1.00 94.94 772 ARG A O 1
ATOM 6044 N N . ALA A 1 773 ? 9.209 3.850 -16.223 1.00 97.00 773 ALA A N 1
ATOM 6045 C CA . ALA A 1 773 ? 9.230 4.708 -17.395 1.00 97.00 773 ALA A CA 1
ATOM 6046 C C . ALA A 1 773 ? 10.568 5.446 -17.510 1.00 97.00 773 ALA A C 1
ATOM 6048 O O . ALA A 1 773 ? 11.161 5.846 -16.507 1.00 97.00 773 ALA A O 1
ATOM 6049 N N . ARG A 1 774 ? 11.026 5.658 -18.741 1.00 97.88 774 ARG A N 1
ATOM 6050 C CA . ARG A 1 774 ? 12.170 6.511 -19.066 1.00 97.88 774 ARG A CA 1
ATOM 6051 C C . ARG A 1 774 ? 11.763 7.508 -20.136 1.00 97.88 774 ARG A C 1
ATOM 6053 O O . ARG A 1 774 ? 11.212 7.093 -21.151 1.00 97.88 774 ARG A O 1
ATOM 6060 N N . VAL A 1 775 ? 12.045 8.788 -19.927 1.00 98.56 775 VAL A N 1
ATOM 6061 C CA . VAL A 1 775 ? 11.839 9.841 -20.928 1.00 98.56 775 VAL A CA 1
ATOM 6062 C C . VAL A 1 775 ? 13.198 10.374 -21.354 1.00 98.56 775 VAL A C 1
ATOM 6064 O O . VAL A 1 775 ? 13.967 10.811 -20.507 1.00 98.56 775 VAL A O 1
ATOM 6067 N N . HIS A 1 776 ? 13.471 10.353 -22.655 1.00 98.50 776 HIS A N 1
ATOM 6068 C CA . HIS A 1 776 ? 14.631 11.006 -23.255 1.00 98.50 776 HIS A CA 1
ATOM 6069 C C . HIS A 1 776 ? 14.134 12.147 -24.134 1.00 98.50 776 HIS A C 1
ATOM 6071 O O . HIS A 1 776 ? 13.423 11.893 -25.108 1.00 98.50 776 HIS A O 1
ATOM 6077 N N . ALA A 1 777 ? 14.450 13.397 -23.799 1.00 97.62 777 ALA A N 1
ATOM 6078 C CA . ALA A 1 777 ? 13.841 14.535 -24.486 1.00 97.62 777 ALA A CA 1
ATOM 6079 C C . ALA A 1 777 ? 14.722 15.784 -24.523 1.00 97.62 777 ALA A C 1
ATOM 6081 O O . ALA A 1 777 ? 15.619 15.957 -23.701 1.00 97.62 777 ALA A O 1
ATOM 6082 N N . VAL A 1 778 ? 14.418 16.676 -25.468 1.00 95.06 778 VAL A N 1
ATOM 6083 C CA . VAL A 1 778 ? 14.914 18.053 -25.495 1.00 95.06 778 VAL A CA 1
ATOM 6084 C C . VAL A 1 778 ? 13.772 19.004 -25.165 1.00 95.06 778 VAL A C 1
ATOM 6086 O O . VAL A 1 778 ? 12.766 19.064 -25.874 1.00 95.06 778 VAL A O 1
ATOM 6089 N N . VAL A 1 779 ? 13.931 19.738 -24.072 1.00 94.00 779 VAL A N 1
ATOM 6090 C CA . VAL A 1 779 ? 12.858 20.477 -23.408 1.00 94.00 779 VAL A CA 1
ATOM 6091 C C . VAL A 1 779 ? 13.347 21.819 -22.879 1.00 94.00 779 VAL A C 1
ATOM 6093 O O . VAL A 1 779 ? 14.544 22.026 -22.675 1.00 94.00 779 VAL A O 1
ATOM 6096 N N . ASP A 1 780 ? 12.412 22.733 -22.646 1.00 91.38 780 ASP A N 1
ATOM 6097 C CA . ASP A 1 780 ? 12.624 23.916 -21.814 1.00 91.38 780 ASP A CA 1
ATOM 6098 C C . ASP A 1 780 ? 12.348 23.641 -20.325 1.00 91.38 780 ASP A C 1
ATOM 6100 O O . ASP A 1 780 ? 12.014 22.522 -19.918 1.00 91.38 780 ASP A O 1
ATOM 6104 N N . GLU A 1 781 ? 12.541 24.653 -19.480 1.00 89.19 781 GLU A N 1
ATOM 6105 C CA . GLU A 1 781 ? 12.306 24.532 -18.039 1.00 89.19 781 GLU A CA 1
ATOM 6106 C C . GLU A 1 781 ? 10.838 24.247 -17.690 1.00 89.19 781 GLU A C 1
ATOM 6108 O O . GLU A 1 781 ? 10.567 23.511 -16.742 1.00 89.19 781 GLU A O 1
ATOM 6113 N N . GLU A 1 782 ? 9.883 24.808 -18.433 1.00 92.25 782 GLU A N 1
ATOM 6114 C CA . GLU A 1 782 ? 8.450 24.625 -18.181 1.00 92.25 782 GLU A CA 1
ATOM 6115 C C . GLU A 1 782 ? 8.009 23.202 -18.528 1.00 92.25 782 GLU A C 1
ATOM 6117 O O . GLU A 1 782 ? 7.354 22.527 -17.729 1.00 92.25 782 GLU A O 1
ATOM 6122 N N . GLN A 1 783 ? 8.453 22.709 -19.679 1.00 95.06 783 GLN A N 1
ATOM 6123 C CA . GLN A 1 783 ? 8.274 21.331 -20.111 1.00 95.06 783 GLN A CA 1
ATOM 6124 C C . GLN A 1 783 ? 8.937 20.359 -19.131 1.00 95.06 783 GLN A C 1
ATOM 6126 O O . GLN A 1 783 ? 8.346 19.339 -18.784 1.00 95.06 783 GLN A O 1
ATOM 6131 N N . THR A 1 784 ? 10.126 20.691 -18.619 1.00 94.69 784 THR A N 1
ATOM 6132 C CA . THR A 1 784 ? 10.815 19.872 -17.608 1.00 94.69 784 THR A CA 1
ATOM 6133 C C . THR A 1 784 ? 10.003 19.772 -16.320 1.00 94.69 784 THR A C 1
ATOM 6135 O O . THR A 1 784 ? 9.789 18.665 -15.826 1.00 94.69 784 THR A O 1
ATOM 6138 N N . ARG A 1 785 ? 9.494 20.900 -15.802 1.00 94.38 785 ARG A N 1
ATOM 6139 C CA . ARG A 1 785 ? 8.615 20.912 -14.619 1.00 94.38 785 ARG A CA 1
ATOM 6140 C C . ARG A 1 785 ? 7.363 20.070 -14.848 1.00 94.38 785 ARG A C 1
ATOM 6142 O O . ARG A 1 785 ? 7.065 19.197 -14.041 1.00 94.38 785 ARG A O 1
ATOM 6149 N N . THR A 1 786 ? 6.707 20.257 -15.992 1.00 96.56 786 THR A N 1
ATOM 6150 C CA . THR A 1 786 ? 5.514 19.490 -16.376 1.00 96.56 786 THR A CA 1
ATOM 6151 C C . THR A 1 786 ? 5.797 17.984 -16.404 1.00 96.56 786 THR A C 1
ATOM 6153 O O . THR A 1 786 ? 5.020 17.192 -15.875 1.00 96.56 786 THR A O 1
ATOM 6156 N N . LEU A 1 787 ? 6.930 17.561 -16.977 1.00 96.31 787 LEU A N 1
ATOM 6157 C CA . LEU A 1 787 ? 7.326 16.151 -17.003 1.00 96.31 787 LEU A CA 1
ATOM 6158 C C . LEU A 1 787 ? 7.596 15.603 -15.594 1.00 96.31 787 LEU A C 1
ATOM 6160 O O . LEU A 1 787 ? 7.147 14.505 -15.279 1.00 96.31 787 LEU A O 1
ATOM 6164 N N . MET A 1 788 ? 8.264 16.359 -14.721 1.00 95.00 788 MET A N 1
ATOM 6165 C CA . MET A 1 788 ? 8.489 15.944 -13.330 1.00 95.00 788 MET A CA 1
ATOM 6166 C C . MET A 1 788 ? 7.187 15.846 -12.519 1.00 95.00 788 MET A C 1
ATOM 6168 O O . MET A 1 788 ? 7.056 14.958 -11.679 1.00 95.00 788 MET A O 1
ATOM 6172 N N . GLU A 1 789 ? 6.205 16.712 -12.782 1.00 95.31 789 GLU A N 1
ATOM 6173 C CA . GLU A 1 789 ? 4.865 16.626 -12.183 1.00 95.31 789 GLU A CA 1
ATOM 6174 C C . GLU A 1 789 ? 4.090 15.397 -12.682 1.00 95.31 789 GLU A C 1
ATOM 6176 O O . GLU A 1 789 ? 3.375 14.744 -11.918 1.00 95.31 789 GLU A O 1
ATOM 6181 N N . MET A 1 790 ? 4.242 15.053 -13.965 1.00 94.94 790 MET A N 1
ATOM 6182 C CA . MET A 1 790 ? 3.648 13.850 -14.550 1.00 94.94 790 MET A CA 1
ATOM 6183 C C . MET A 1 790 ? 4.285 12.558 -14.015 1.00 94.94 790 MET A C 1
ATOM 6185 O O . MET A 1 790 ? 3.576 11.559 -13.877 1.00 94.94 790 MET A O 1
ATOM 6189 N N . PHE A 1 791 ? 5.581 12.586 -13.687 1.00 94.38 791 PHE A N 1
ATOM 6190 C CA . PHE A 1 791 ? 6.365 11.464 -13.161 1.00 94.38 791 PHE A CA 1
ATOM 6191 C C . PHE A 1 791 ? 6.927 11.773 -11.756 1.00 94.38 791 PHE A C 1
ATOM 6193 O O . PHE A 1 791 ? 8.142 11.891 -11.579 1.00 94.38 791 PHE A O 1
ATOM 6200 N N . PRO A 1 792 ? 6.074 11.888 -10.723 1.00 89.56 792 PRO A N 1
ATOM 6201 C CA . PRO A 1 792 ? 6.503 12.342 -9.403 1.00 89.56 792 PRO A CA 1
ATOM 6202 C C . PRO A 1 792 ? 7.531 11.390 -8.779 1.00 89.56 792 PRO A C 1
ATOM 6204 O O . PRO A 1 792 ? 7.348 10.173 -8.778 1.00 89.56 792 PRO A O 1
ATOM 6207 N N . GLY A 1 793 ? 8.610 11.948 -8.226 1.00 87.00 793 GLY A N 1
ATOM 6208 C CA . GLY A 1 793 ? 9.708 11.168 -7.644 1.00 87.00 793 GLY A CA 1
ATOM 6209 C C . GLY A 1 793 ? 10.681 10.574 -8.670 1.00 87.00 793 GLY A C 1
ATOM 6210 O O . GLY A 1 793 ? 11.541 9.779 -8.299 1.00 87.00 793 GLY A O 1
ATOM 6211 N N . SER A 1 794 ? 10.574 10.940 -9.952 1.00 91.88 794 SER A N 1
ATOM 6212 C CA . SER A 1 794 ? 11.560 10.555 -10.963 1.00 91.88 794 SER A CA 1
ATOM 6213 C C . SER A 1 794 ? 12.929 11.185 -10.707 1.00 91.88 794 SER A C 1
ATOM 6215 O O . SER A 1 794 ? 13.014 12.360 -10.342 1.00 91.88 794 SER A O 1
ATOM 6217 N N . ARG A 1 795 ? 14.004 10.452 -11.011 1.00 95.00 795 ARG A N 1
ATOM 6218 C CA . ARG A 1 795 ? 15.346 11.032 -11.134 1.00 95.00 795 ARG A CA 1
ATOM 6219 C C . ARG A 1 795 ? 15.453 11.762 -12.470 1.00 95.00 795 ARG A C 1
ATOM 6221 O O . ARG A 1 795 ? 15.135 11.177 -13.501 1.00 95.00 795 ARG A O 1
ATOM 6228 N N . LEU A 1 796 ? 15.911 13.009 -12.444 1.00 96.31 796 LEU A N 1
ATOM 6229 C CA . LEU A 1 796 ? 16.169 13.815 -13.633 1.00 96.31 796 LEU A CA 1
ATOM 6230 C C . LEU A 1 796 ? 17.677 13.996 -13.813 1.00 96.31 796 LEU A C 1
ATOM 6232 O O . LEU A 1 796 ? 18.334 14.576 -12.951 1.00 96.31 796 LEU A O 1
ATOM 6236 N N . ASP A 1 797 ? 18.192 13.554 -14.952 1.00 96.75 797 ASP A N 1
ATOM 6237 C CA . ASP A 1 797 ? 19.575 13.720 -15.372 1.00 96.75 797 ASP A CA 1
ATOM 6238 C C . ASP A 1 797 ? 19.608 14.718 -16.548 1.00 96.75 797 ASP A C 1
ATOM 6240 O O . ASP A 1 797 ? 19.102 14.438 -17.635 1.00 96.75 797 ASP A O 1
ATOM 6244 N N . VAL A 1 798 ? 20.178 15.912 -16.348 1.00 96.56 798 VAL A N 1
ATOM 6245 C CA . VAL A 1 798 ? 20.375 16.891 -17.434 1.00 96.56 798 VAL A CA 1
ATOM 6246 C C . VAL A 1 798 ? 21.674 16.553 -18.159 1.00 96.56 798 VAL A C 1
ATOM 6248 O O . VAL A 1 798 ? 22.764 16.719 -17.615 1.00 96.56 798 VAL A O 1
ATOM 6251 N N . LEU A 1 799 ? 21.560 16.066 -19.392 1.00 96.00 799 LEU A N 1
ATOM 6252 C CA . LEU A 1 799 ? 22.691 15.576 -20.182 1.00 96.00 799 LEU A CA 1
ATOM 6253 C C . LEU A 1 799 ? 23.444 16.708 -20.881 1.00 96.00 799 LEU A C 1
ATOM 6255 O O . LEU A 1 799 ? 24.659 16.637 -21.068 1.00 96.00 799 LEU A O 1
ATOM 6259 N N . LYS A 1 800 ? 22.710 17.737 -21.314 1.00 95.50 800 LYS A N 1
ATOM 6260 C CA . LYS A 1 800 ? 23.261 18.880 -22.041 1.00 95.50 800 LYS A CA 1
ATOM 6261 C C . LYS A 1 800 ? 22.369 20.104 -21.886 1.00 95.50 800 LYS A C 1
ATOM 6263 O O . LYS A 1 800 ? 21.152 19.974 -21.846 1.00 95.50 800 LYS A O 1
ATOM 6268 N N . THR A 1 801 ? 22.974 21.284 -21.861 1.00 95.31 801 THR A N 1
ATOM 6269 C CA . THR A 1 801 ? 22.286 22.578 -21.896 1.00 95.31 801 THR A CA 1
ATOM 6270 C C . THR A 1 801 ? 22.841 23.426 -23.037 1.00 95.31 801 THR A C 1
ATOM 6272 O O . THR A 1 801 ? 24.007 23.283 -23.412 1.00 95.31 801 THR A O 1
ATOM 6275 N N . TRP A 1 802 ? 22.009 24.296 -23.606 1.00 93.81 802 TRP A N 1
ATOM 6276 C CA . TRP A 1 802 ? 22.396 25.214 -24.678 1.00 93.81 802 TRP A CA 1
ATOM 6277 C C . TRP A 1 802 ? 22.047 26.658 -24.317 1.00 93.81 802 TRP A C 1
ATOM 6279 O O . TRP A 1 802 ? 21.014 26.946 -23.712 1.00 93.81 802 TRP A O 1
ATOM 6289 N N . GLY A 1 803 ? 22.916 27.588 -24.716 1.00 91.56 803 GLY A N 1
ATOM 6290 C CA . GLY A 1 803 ? 22.759 29.021 -24.471 1.00 91.56 803 GLY A CA 1
ATOM 6291 C C . GLY A 1 803 ? 22.831 29.846 -25.755 1.00 91.56 803 GLY A C 1
ATOM 6292 O O . GLY A 1 803 ? 23.383 29.416 -26.766 1.00 91.56 803 GLY A O 1
ATOM 6293 N N . GLY A 1 804 ? 22.287 31.065 -25.713 1.00 88.38 804 GLY A N 1
ATOM 6294 C CA . GLY A 1 804 ? 22.382 32.020 -26.822 1.00 88.38 804 GLY A CA 1
ATOM 6295 C C . GLY A 1 804 ? 21.839 31.472 -28.148 1.00 88.38 804 GLY A C 1
ATOM 6296 O O . GLY A 1 804 ? 20.771 30.867 -28.186 1.00 88.38 804 GLY A O 1
ATOM 6297 N N . GLY A 1 805 ? 22.577 31.691 -29.240 1.00 82.62 805 GLY A N 1
ATOM 6298 C CA . GLY A 1 805 ? 22.175 31.276 -30.590 1.00 82.62 805 GLY A CA 1
ATOM 6299 C C . GLY A 1 805 ? 22.153 29.760 -30.828 1.00 82.62 805 GLY A C 1
ATOM 6300 O O . GLY A 1 805 ? 21.545 29.326 -31.799 1.00 82.62 805 GLY A O 1
ATOM 6301 N N . GLU A 1 806 ? 22.760 28.952 -29.950 1.00 88.00 806 GLU A N 1
ATOM 6302 C CA . GLU A 1 806 ? 22.771 27.483 -30.072 1.00 88.00 806 GLU A CA 1
ATOM 6303 C C . GLU A 1 806 ? 21.433 26.833 -29.694 1.00 88.00 806 GLU A C 1
ATOM 6305 O O . GLU A 1 806 ? 21.210 25.661 -29.988 1.00 88.00 806 GLU A O 1
ATOM 6310 N N . ARG A 1 807 ? 20.540 27.597 -29.055 1.00 90.25 807 ARG A N 1
ATOM 6311 C CA . ARG A 1 807 ? 19.192 27.156 -28.683 1.00 90.25 807 ARG A CA 1
ATOM 6312 C C . ARG A 1 807 ? 18.259 27.007 -29.880 1.00 90.25 807 ARG A C 1
ATOM 6314 O O . ARG A 1 807 ? 17.326 26.211 -29.832 1.00 90.25 807 ARG A O 1
ATOM 6321 N N . ALA A 1 808 ? 18.487 27.785 -30.937 1.00 90.06 808 ALA A N 1
ATOM 6322 C CA . ALA A 1 808 ? 17.639 27.771 -32.118 1.00 90.06 808 ALA A CA 1
ATOM 6323 C C . ALA A 1 808 ? 17.897 26.502 -32.938 1.00 90.06 808 ALA A C 1
ATOM 6325 O O . ALA A 1 808 ? 18.987 26.297 -33.473 1.00 90.06 808 ALA A O 1
ATOM 6326 N N . ALA A 1 809 ? 16.871 25.671 -33.077 1.00 88.12 809 ALA A N 1
ATOM 6327 C CA . ALA A 1 809 ? 16.899 24.492 -33.925 1.00 88.12 809 ALA A CA 1
ATOM 6328 C C . ALA A 1 809 ? 15.649 24.409 -34.797 1.00 88.12 809 ALA A C 1
ATOM 6330 O O . ALA A 1 809 ? 14.659 25.101 -34.580 1.00 88.12 809 ALA A O 1
ATOM 6331 N N . ARG A 1 810 ? 15.688 23.526 -35.796 1.00 88.25 810 ARG A N 1
ATOM 6332 C CA . ARG A 1 810 ? 14.555 23.268 -36.686 1.00 88.25 810 ARG A CA 1
ATOM 6333 C C . ARG A 1 810 ? 14.297 21.778 -36.802 1.00 88.25 810 ARG A C 1
ATOM 6335 O O . ARG A 1 810 ? 15.226 20.998 -36.991 1.00 88.25 810 ARG A O 1
ATOM 6342 N N . GLY A 1 811 ? 13.027 21.396 -36.766 1.00 84.62 811 GLY A N 1
ATOM 6343 C CA . GLY A 1 811 ? 12.576 20.024 -36.986 1.00 84.62 811 GLY A CA 1
ATOM 6344 C C . GLY A 1 811 ? 11.180 20.025 -37.592 1.00 84.62 811 GLY A C 1
ATOM 6345 O O . GLY A 1 811 ? 10.337 20.811 -37.183 1.00 84.62 811 GLY A O 1
ATOM 6346 N N . ARG A 1 812 ? 10.931 19.185 -38.607 1.00 86.94 812 ARG A N 1
ATOM 6347 C CA . ARG A 1 812 ? 9.621 19.097 -39.296 1.00 86.94 812 ARG A CA 1
ATOM 6348 C C . ARG A 1 812 ? 9.066 20.462 -39.749 1.00 86.94 812 ARG A C 1
ATOM 6350 O O . ARG A 1 812 ? 7.868 20.708 -39.663 1.00 86.94 812 ARG A O 1
ATOM 6357 N N . PHE A 1 813 ? 9.946 21.340 -40.235 1.00 89.38 813 PHE A N 1
ATOM 6358 C CA . PHE A 1 813 ? 9.618 22.716 -40.642 1.00 89.38 813 PHE A CA 1
ATOM 6359 C C . PHE A 1 813 ? 9.098 23.628 -39.513 1.00 89.38 813 PHE A C 1
ATOM 6361 O O . PHE A 1 813 ? 8.528 24.676 -39.797 1.00 89.38 813 PHE A O 1
ATOM 6368 N N . GLN A 1 814 ? 9.314 23.258 -38.250 1.00 85.94 814 GLN A N 1
ATOM 6369 C CA . GLN A 1 814 ? 9.023 24.083 -37.080 1.00 85.94 814 GLN A CA 1
ATOM 6370 C C . GLN A 1 814 ? 10.326 24.576 -36.450 1.00 85.94 814 GLN A C 1
ATOM 6372 O O . GLN A 1 814 ? 11.320 23.845 -36.411 1.00 85.94 814 GLN A O 1
ATOM 6377 N N . GLU A 1 815 ? 10.307 25.812 -35.958 1.00 88.12 815 GLU A N 1
ATOM 6378 C CA . GLU A 1 815 ? 11.356 26.337 -35.084 1.00 88.12 815 GLU A CA 1
ATOM 6379 C C . GLU A 1 815 ? 11.202 25.718 -33.691 1.00 88.12 815 GLU A C 1
ATOM 6381 O O . GLU A 1 815 ? 10.094 25.607 -33.160 1.00 88.12 815 GLU A O 1
ATOM 6386 N N . LEU A 1 816 ? 12.317 25.314 -33.099 1.00 83.94 816 LEU A N 1
ATOM 6387 C CA . LEU A 1 816 ? 12.400 24.713 -31.778 1.00 83.94 816 LEU A CA 1
ATOM 6388 C C . LEU A 1 816 ? 13.401 25.508 -30.945 1.00 83.94 816 LEU A C 1
ATOM 6390 O O . LEU A 1 816 ? 14.490 25.836 -31.413 1.00 83.94 816 LEU A O 1
ATOM 6394 N N . ASP A 1 817 ? 13.033 25.772 -29.699 1.00 85.50 817 ASP A N 1
ATOM 6395 C CA . ASP A 1 817 ? 13.951 26.247 -28.669 1.00 85.50 817 ASP A CA 1
ATOM 6396 C C . ASP A 1 817 ? 14.433 25.033 -27.864 1.00 85.50 817 ASP A C 1
ATOM 6398 O O . ASP A 1 817 ? 13.628 24.343 -27.226 1.00 85.50 817 ASP A O 1
ATOM 6402 N N . LEU A 1 818 ? 15.724 24.720 -27.982 1.00 86.94 818 LEU A N 1
ATOM 6403 C CA . LEU A 1 818 ? 16.388 23.603 -27.318 1.00 86.94 818 LEU A CA 1
ATOM 6404 C C . LEU A 1 818 ? 17.166 24.142 -26.121 1.00 86.94 818 LEU A C 1
ATOM 6406 O O . LEU A 1 818 ? 18.324 24.525 -26.248 1.00 86.94 818 LEU A O 1
ATOM 6410 N N . PHE A 1 819 ? 16.536 24.199 -24.954 1.00 92.50 819 PHE A N 1
ATOM 6411 C CA . PHE A 1 819 ? 17.206 24.687 -23.751 1.00 92.50 819 PHE A CA 1
ATOM 6412 C C . PHE A 1 819 ? 18.070 23.601 -23.102 1.00 92.50 819 PHE A C 1
ATOM 6414 O O . PHE A 1 819 ? 19.248 23.831 -22.823 1.00 92.50 819 PHE A O 1
ATOM 6421 N N . GLN A 1 820 ? 17.513 22.402 -22.906 1.00 95.44 820 GLN A N 1
ATOM 6422 C CA . GLN A 1 820 ? 18.234 21.287 -22.300 1.00 95.44 820 GLN A CA 1
ATOM 6423 C C . GLN A 1 820 ? 17.796 19.923 -22.829 1.00 95.44 820 GLN A C 1
ATOM 6425 O O . GLN A 1 820 ? 16.647 19.720 -23.208 1.00 95.44 820 GLN A O 1
ATOM 6430 N N . GLN A 1 821 ? 18.733 18.981 -22.843 1.00 97.44 821 GLN A N 1
ATOM 6431 C CA . GLN A 1 821 ? 18.493 17.567 -23.092 1.00 97.44 821 GLN A CA 1
ATOM 6432 C C . GLN A 1 821 ? 18.492 16.829 -21.762 1.00 97.44 821 GLN A C 1
ATOM 6434 O O . GLN A 1 821 ? 19.417 16.997 -20.964 1.00 97.44 821 GLN A O 1
ATOM 6439 N N . ILE A 1 822 ? 17.478 16.001 -21.547 1.00 97.94 822 ILE A N 1
ATOM 6440 C CA . ILE A 1 822 ? 17.255 15.305 -20.285 1.00 97.94 822 ILE A CA 1
ATOM 6441 C C . ILE A 1 822 ? 17.065 13.805 -20.488 1.00 97.94 822 ILE A C 1
ATOM 6443 O O . ILE A 1 822 ? 16.521 13.371 -21.506 1.00 97.94 822 ILE A O 1
ATOM 6447 N N . ASP A 1 823 ? 17.454 13.052 -19.465 1.00 98.12 823 ASP A N 1
ATOM 6448 C CA . ASP A 1 823 ? 16.985 11.702 -19.182 1.00 98.12 823 ASP A CA 1
ATOM 6449 C C . ASP A 1 823 ? 16.211 11.722 -17.859 1.00 98.12 823 ASP A C 1
ATOM 6451 O O . ASP A 1 823 ? 16.748 12.045 -16.802 1.00 98.12 823 ASP A O 1
ATOM 6455 N N . LEU A 1 824 ? 14.927 11.385 -17.907 1.00 97.69 824 LEU A N 1
ATOM 6456 C CA . LEU A 1 824 ? 14.081 11.245 -16.727 1.00 97.69 824 LEU A CA 1
ATOM 6457 C C . LEU A 1 824 ? 13.803 9.762 -16.494 1.00 97.69 824 LEU A C 1
ATOM 6459 O O . LEU A 1 824 ? 13.279 9.072 -17.368 1.00 97.69 824 LEU A O 1
ATOM 6463 N N . HIS A 1 825 ? 14.132 9.278 -15.300 1.00 96.88 825 HIS A N 1
ATOM 6464 C CA . HIS A 1 825 ? 13.953 7.896 -14.873 1.00 96.88 825 HIS A CA 1
ATOM 6465 C C . HIS A 1 825 ? 12.891 7.812 -13.778 1.00 96.88 825 HIS A C 1
ATOM 6467 O O . HIS A 1 825 ? 13.101 8.258 -12.649 1.00 96.88 825 HIS A O 1
ATOM 6473 N N . TYR A 1 826 ? 11.755 7.203 -14.101 1.00 94.56 826 TYR A N 1
ATOM 6474 C CA . TYR A 1 826 ? 10.668 6.947 -13.169 1.00 94.56 826 TYR A CA 1
ATOM 6475 C C . TYR A 1 826 ? 10.660 5.472 -12.764 1.00 94.56 826 TYR A C 1
ATOM 6477 O O . TYR A 1 826 ? 10.350 4.585 -13.564 1.00 94.56 826 TYR A O 1
ATOM 6485 N N . HIS A 1 827 ? 11.008 5.226 -11.503 1.00 87.81 827 HIS A N 1
ATOM 6486 C CA . HIS A 1 827 ? 10.955 3.917 -10.863 1.00 87.81 827 HIS A CA 1
ATOM 6487 C C . HIS A 1 827 ? 10.457 4.094 -9.424 1.00 87.81 827 HIS A C 1
ATOM 6489 O O . HIS A 1 827 ? 11.269 4.158 -8.501 1.00 87.81 827 HIS A O 1
ATOM 6495 N N . PRO A 1 828 ? 9.138 4.249 -9.213 1.00 73.06 828 PRO A N 1
ATOM 6496 C CA . PRO A 1 828 ? 8.587 4.162 -7.866 1.00 73.06 828 PRO A CA 1
ATOM 6497 C C . PRO A 1 828 ? 8.927 2.773 -7.302 1.00 73.06 828 PRO A C 1
ATOM 6499 O O . PRO A 1 828 ? 9.032 1.828 -8.082 1.00 73.06 828 PRO A O 1
ATOM 6502 N N . ASP A 1 829 ? 9.052 2.624 -5.979 1.00 59.62 829 ASP A N 1
ATOM 6503 C CA . ASP A 1 829 ? 9.373 1.357 -5.279 1.00 59.62 829 ASP A CA 1
ATOM 6504 C C . ASP A 1 829 ? 8.263 0.271 -5.393 1.00 59.62 829 ASP A C 1
ATOM 6506 O O . ASP A 1 829 ? 7.923 -0.434 -4.440 1.00 59.62 829 ASP A O 1
ATOM 6510 N N . GLY A 1 830 ? 7.625 0.155 -6.558 1.00 57.56 830 GLY A N 1
ATOM 6511 C CA . GLY A 1 830 ? 6.474 -0.680 -6.843 1.00 57.56 830 GLY A CA 1
ATOM 6512 C C . GLY A 1 830 ? 6.855 -2.006 -7.489 1.00 57.56 830 GLY A C 1
ATOM 6513 O O . GLY A 1 830 ? 7.394 -2.057 -8.590 1.00 57.56 830 GLY A O 1
ATOM 6514 N N . ASP A 1 831 ? 6.476 -3.094 -6.828 1.00 82.25 831 ASP A N 1
ATOM 6515 C CA . ASP A 1 831 ? 6.527 -4.444 -7.380 1.00 82.25 831 ASP A CA 1
ATOM 6516 C C . ASP A 1 831 ? 5.481 -4.644 -8.505 1.00 82.25 831 ASP A C 1
ATOM 6518 O O . ASP A 1 831 ? 4.315 -4.252 -8.374 1.00 82.25 831 ASP A O 1
ATOM 6522 N N . LYS A 1 832 ? 5.884 -5.290 -9.611 1.00 86.94 832 LYS A N 1
ATOM 6523 C CA . LYS A 1 832 ? 5.019 -5.583 -10.774 1.00 86.94 832 LYS A CA 1
ATOM 6524 C C . LYS A 1 832 ? 3.780 -6.390 -10.389 1.00 86.94 832 LYS A C 1
ATOM 6526 O O . LYS A 1 832 ? 2.687 -6.116 -10.886 1.00 86.94 832 LYS A O 1
ATOM 6531 N N . MET A 1 833 ? 3.934 -7.386 -9.516 1.00 89.94 833 MET A N 1
ATOM 6532 C CA . MET A 1 833 ? 2.826 -8.246 -9.106 1.00 89.94 833 MET A CA 1
ATOM 6533 C C . MET A 1 833 ? 1.849 -7.487 -8.210 1.00 89.94 833 MET A C 1
ATOM 6535 O O . MET A 1 833 ? 0.637 -7.583 -8.400 1.00 89.94 833 MET A O 1
ATOM 6539 N N . ARG A 1 834 ? 2.357 -6.654 -7.294 1.00 89.69 834 ARG A N 1
ATOM 6540 C CA . ARG A 1 834 ? 1.525 -5.727 -6.519 1.00 89.69 834 ARG A CA 1
ATOM 6541 C C . ARG A 1 834 ? 0.702 -4.829 -7.439 1.00 89.69 834 ARG A C 1
ATOM 6543 O O . ARG A 1 834 ? -0.512 -4.740 -7.246 1.00 89.69 834 ARG A O 1
ATOM 6550 N N . ARG A 1 835 ? 1.333 -4.213 -8.448 1.00 92.88 835 ARG A N 1
ATOM 6551 C CA . ARG A 1 835 ? 0.622 -3.374 -9.422 1.00 92.88 835 ARG A CA 1
ATOM 6552 C C . ARG A 1 835 ? -0.470 -4.173 -10.122 1.00 92.88 835 ARG A C 1
ATOM 6554 O O . ARG A 1 835 ? -1.603 -3.714 -10.175 1.00 92.88 835 ARG A O 1
ATOM 6561 N N . TYR A 1 836 ? -0.164 -5.384 -10.583 1.00 94.12 836 TYR A N 1
ATOM 6562 C CA . TYR A 1 836 ? -1.137 -6.253 -11.241 1.00 94.12 836 TYR A CA 1
ATOM 6563 C C . TYR A 1 836 ? -2.368 -6.525 -10.351 1.00 94.12 836 TYR A C 1
ATOM 6565 O O . TYR A 1 836 ? -3.508 -6.344 -10.784 1.00 94.12 836 TYR A O 1
ATOM 6573 N N . CYS A 1 837 ? -2.156 -6.861 -9.077 1.00 94.62 837 CYS A N 1
ATOM 6574 C CA . CYS A 1 837 ? -3.246 -7.051 -8.121 1.00 94.62 837 CYS A CA 1
ATOM 6575 C C . CYS A 1 837 ? -4.139 -5.802 -7.986 1.00 94.62 837 CYS A C 1
ATOM 6577 O O . CYS A 1 837 ? -5.362 -5.916 -7.912 1.00 94.62 837 CYS A O 1
ATOM 6579 N N . GLU A 1 838 ? -3.537 -4.610 -7.961 1.00 95.56 838 GLU A N 1
ATOM 6580 C CA . GLU A 1 838 ? -4.263 -3.336 -7.896 1.00 95.56 838 GLU A CA 1
ATOM 6581 C C . GLU A 1 838 ? -5.106 -3.088 -9.155 1.00 95.56 838 GLU A C 1
ATOM 6583 O O . GLU A 1 838 ? -6.258 -2.675 -9.025 1.00 95.56 838 GLU A O 1
ATOM 6588 N N . LEU A 1 839 ? -4.588 -3.403 -10.350 1.00 97.06 839 LEU A N 1
ATOM 6589 C CA . LEU A 1 839 ? -5.319 -3.198 -11.610 1.00 97.06 839 LEU A CA 1
ATOM 6590 C C . LEU A 1 839 ? -6.577 -4.066 -11.694 1.00 97.06 839 LEU A C 1
ATOM 6592 O O . LEU A 1 839 ? -7.623 -3.596 -12.134 1.00 97.06 839 LEU A O 1
ATOM 6596 N N . LEU A 1 840 ? -6.491 -5.322 -11.247 1.00 98.00 840 LEU A N 1
ATOM 6597 C CA . LEU A 1 840 ? -7.633 -6.239 -11.230 1.00 98.00 840 LEU A CA 1
ATOM 6598 C C . LEU A 1 840 ? -8.731 -5.757 -10.274 1.00 98.00 840 LEU A C 1
ATOM 6600 O O . LEU A 1 840 ? -9.908 -5.773 -10.633 1.00 98.00 840 LEU A O 1
ATOM 6604 N N . ARG A 1 841 ? -8.354 -5.268 -9.082 1.00 98.06 841 ARG A N 1
ATOM 6605 C CA . ARG A 1 841 ? -9.308 -4.650 -8.146 1.00 98.06 841 ARG A CA 1
ATOM 6606 C C . ARG A 1 841 ? -9.943 -3.396 -8.734 1.00 98.06 841 ARG A C 1
ATOM 6608 O O . ARG A 1 841 ? -11.153 -3.236 -8.621 1.00 98.06 841 ARG A O 1
ATOM 6615 N N . ALA A 1 842 ? -9.148 -2.532 -9.366 1.00 97.69 842 ALA A N 1
ATOM 6616 C CA . ALA A 1 842 ? -9.631 -1.294 -9.969 1.00 97.69 842 ALA A CA 1
ATOM 6617 C C . ALA A 1 842 ? -10.623 -1.561 -11.112 1.00 97.69 842 ALA A C 1
ATOM 6619 O O . ALA A 1 842 ? -11.707 -0.980 -11.111 1.00 97.69 842 ALA A O 1
ATOM 6620 N N . LEU A 1 843 ? -10.302 -2.490 -12.024 1.00 98.31 843 LEU A N 1
ATOM 6621 C CA . LEU A 1 843 ? -11.212 -2.901 -13.096 1.00 98.31 843 LEU A CA 1
ATOM 6622 C C . LEU A 1 843 ? -12.536 -3.409 -12.530 1.00 98.31 843 LEU A C 1
ATOM 6624 O O . LEU A 1 843 ? -13.598 -2.964 -12.960 1.00 98.31 843 LEU A O 1
ATOM 6628 N N . PHE A 1 844 ? -12.480 -4.312 -11.552 1.00 98.19 844 PHE A N 1
ATOM 6629 C CA . PHE A 1 844 ? -13.682 -4.916 -10.991 1.00 98.19 844 PHE A CA 1
ATOM 6630 C C . PHE A 1 844 ? -14.536 -3.913 -10.207 1.00 98.19 844 PHE A C 1
ATOM 6632 O O . PHE A 1 844 ? -15.756 -3.885 -10.371 1.00 98.19 844 PHE A O 1
ATOM 6639 N N . ALA A 1 845 ? -13.903 -3.045 -9.413 1.00 97.19 845 ALA A N 1
ATOM 6640 C CA . ALA A 1 845 ? -14.582 -1.979 -8.683 1.00 97.19 845 ALA A CA 1
ATOM 6641 C C . ALA A 1 845 ? -15.297 -0.996 -9.625 1.00 97.19 845 ALA A C 1
ATOM 6643 O O . ALA A 1 845 ? -16.429 -0.609 -9.343 1.00 97.19 845 ALA A O 1
ATOM 6644 N N . ASP A 1 846 ? -14.683 -0.649 -10.760 1.00 97.88 846 ASP A N 1
ATOM 6645 C CA . ASP A 1 846 ? -15.281 0.215 -11.785 1.00 97.88 846 ASP A CA 1
ATOM 6646 C C . ASP A 1 846 ? -16.541 -0.412 -12.408 1.00 97.88 846 ASP A C 1
ATOM 6648 O O . ASP A 1 846 ? -17.567 0.251 -12.578 1.00 97.88 846 ASP A O 1
ATOM 6652 N N . GLN A 1 847 ? -16.513 -1.724 -12.674 1.00 97.12 847 GLN A N 1
ATOM 6653 C CA . GLN A 1 847 ? -17.695 -2.432 -13.176 1.00 97.12 847 GLN A CA 1
ATOM 6654 C C . GLN A 1 847 ? -18.802 -2.521 -12.124 1.00 97.12 847 GLN A C 1
ATOM 6656 O O . GLN A 1 847 ? -19.974 -2.311 -12.437 1.00 97.12 847 GLN A O 1
ATOM 6661 N N . LEU A 1 848 ? -18.443 -2.816 -10.873 1.00 94.81 848 LEU A N 1
ATOM 6662 C CA . LEU A 1 848 ? -19.395 -2.900 -9.769 1.00 94.81 848 LEU A CA 1
ATOM 6663 C C . LEU A 1 848 ? -20.058 -1.545 -9.485 1.00 94.81 848 LEU A C 1
ATOM 6665 O O . LEU A 1 848 ? -21.264 -1.502 -9.240 1.00 94.81 848 LEU A O 1
ATOM 6669 N N . ALA A 1 849 ? -19.301 -0.446 -9.562 1.00 93.38 849 ALA A N 1
ATOM 6670 C CA . ALA A 1 849 ? -19.839 0.906 -9.444 1.00 93.38 849 ALA A CA 1
ATOM 6671 C C . ALA A 1 849 ? -20.924 1.162 -10.502 1.00 93.38 849 ALA A C 1
ATOM 6673 O O . ALA A 1 849 ? -22.021 1.591 -10.156 1.00 93.38 849 ALA A O 1
ATOM 6674 N N . TRP A 1 850 ? -20.687 0.769 -11.757 1.00 95.12 850 TRP A N 1
ATOM 6675 C CA . TRP A 1 850 ? -21.690 0.875 -12.823 1.00 95.12 850 TRP A CA 1
ATOM 6676 C C . TRP A 1 850 ? -22.902 -0.047 -12.661 1.00 95.12 850 TRP A C 1
ATOM 6678 O O . TRP A 1 850 ? -24.019 0.319 -13.025 1.00 95.12 850 TRP A O 1
ATOM 6688 N N . LEU A 1 851 ? -22.716 -1.253 -12.121 1.00 93.81 851 LEU A N 1
ATOM 6689 C CA . LEU A 1 851 ? -23.832 -2.153 -11.813 1.00 93.81 851 LEU A CA 1
ATOM 6690 C C . LEU A 1 851 ? -24.754 -1.575 -10.728 1.00 93.81 851 LEU A C 1
ATOM 6692 O O . LEU A 1 851 ? -25.963 -1.813 -10.765 1.00 93.81 851 LEU A O 1
ATOM 6696 N N . ARG A 1 852 ? -24.192 -0.822 -9.777 1.00 88.81 852 ARG A N 1
ATOM 6697 C CA . ARG A 1 852 ? -24.940 -0.135 -8.713 1.00 88.81 852 ARG A CA 1
ATOM 6698 C C . ARG A 1 852 ? -25.567 1.169 -9.198 1.00 88.81 852 ARG A C 1
ATOM 6700 O O . ARG A 1 852 ? -26.710 1.451 -8.849 1.00 88.81 852 ARG A O 1
ATOM 6707 N N . GLU A 1 853 ? -24.844 1.921 -10.021 1.00 88.94 853 GLU A N 1
ATOM 6708 C CA . GLU A 1 853 ? -25.253 3.217 -10.544 1.00 88.94 853 GLU A CA 1
ATOM 6709 C C . GLU A 1 853 ? -24.941 3.315 -12.047 1.00 88.94 853 GLU A C 1
ATOM 6711 O O . GLU A 1 853 ? -23.803 3.529 -12.460 1.00 88.94 853 GLU A O 1
ATOM 6716 N N . ARG A 1 854 ? -25.972 3.203 -12.895 1.00 87.31 854 ARG A N 1
ATOM 6717 C CA . ARG A 1 854 ? -25.806 3.180 -14.362 1.00 87.31 854 ARG A CA 1
ATOM 6718 C C . ARG A 1 854 ? -25.229 4.476 -14.956 1.00 87.31 854 ARG A C 1
ATOM 6720 O O . ARG A 1 854 ? -24.767 4.437 -16.095 1.00 87.31 854 ARG A O 1
ATOM 6727 N N . SER A 1 855 ? -25.254 5.593 -14.220 1.00 88.00 855 SER A N 1
ATOM 6728 C CA . SER A 1 855 ? -24.610 6.867 -14.587 1.00 88.00 855 SER A CA 1
ATOM 6729 C C . SER A 1 855 ? -23.091 6.867 -14.408 1.00 88.00 855 SER A C 1
ATOM 6731 O O . SER A 1 855 ? -22.431 7.751 -14.952 1.00 88.00 855 SER A O 1
ATOM 6733 N N . HIS A 1 856 ? -22.526 5.901 -13.677 1.00 92.00 856 HIS A N 1
ATOM 6734 C CA . HIS A 1 856 ? -21.082 5.797 -13.474 1.00 92.00 856 HIS A CA 1
ATOM 6735 C C . HIS A 1 856 ? -20.356 5.585 -14.808 1.00 92.00 856 HIS A C 1
ATOM 6737 O O . HIS A 1 856 ? -20.659 4.659 -15.563 1.00 92.00 856 HIS A O 1
ATOM 6743 N N . VAL A 1 857 ? -19.380 6.436 -15.114 1.00 93.38 857 VAL A N 1
ATOM 6744 C CA . VAL A 1 857 ? -18.619 6.332 -16.362 1.00 93.38 857 VAL A CA 1
ATOM 6745 C C . VAL A 1 857 ? -17.499 5.323 -16.173 1.00 93.38 857 VAL A C 1
ATOM 6747 O O . VAL A 1 857 ? -16.560 5.553 -15.415 1.00 93.38 857 VAL A O 1
ATOM 6750 N N . ARG A 1 858 ? -17.594 4.210 -16.897 1.00 95.94 858 ARG A N 1
ATOM 6751 C CA . ARG A 1 858 ? -16.588 3.149 -16.862 1.00 95.94 858 ARG A CA 1
ATOM 6752 C C . ARG A 1 858 ? -15.415 3.449 -17.783 1.00 95.94 858 ARG A C 1
ATOM 6754 O O . ARG A 1 858 ? -15.602 3.955 -18.890 1.00 95.94 858 ARG A O 1
ATOM 6761 N N . ARG A 1 859 ? -14.216 3.043 -17.362 1.00 95.62 859 ARG A N 1
ATOM 6762 C CA . ARG A 1 859 ? -12.988 3.119 -18.174 1.00 95.62 859 ARG A CA 1
ATOM 6763 C C . ARG A 1 859 ? -12.916 1.996 -19.211 1.00 95.62 859 ARG A C 1
ATOM 6765 O O . ARG A 1 859 ? -12.476 2.233 -20.334 1.00 95.62 859 ARG A O 1
ATOM 6772 N N . ILE A 1 860 ? -13.346 0.791 -18.835 1.00 97.25 860 ILE A N 1
ATOM 6773 C CA . ILE A 1 860 ? -13.514 -0.351 -19.740 1.00 97.25 860 ILE A CA 1
ATOM 6774 C C . ILE A 1 860 ? -15.001 -0.635 -19.924 1.00 97.25 860 ILE A C 1
ATOM 6776 O O . ILE A 1 860 ? -15.756 -0.764 -18.960 1.00 97.25 860 ILE A O 1
ATOM 6780 N N . THR A 1 861 ? -15.395 -0.756 -21.185 1.00 96.56 861 THR A N 1
ATOM 6781 C CA . THR A 1 861 ? -16.746 -1.088 -21.632 1.00 96.56 861 THR A CA 1
ATOM 6782 C C . THR A 1 861 ? -16.726 -2.361 -22.471 1.00 96.56 861 THR A C 1
ATOM 6784 O O . THR A 1 861 ? -15.672 -2.903 -22.809 1.00 96.56 861 THR A O 1
ATOM 6787 N N . GLU A 1 862 ? -17.906 -2.834 -22.851 1.00 96.62 862 GLU A N 1
ATOM 6788 C CA . GLU A 1 862 ? -18.076 -3.998 -23.719 1.00 96.62 862 GLU A CA 1
ATOM 6789 C C . GLU A 1 862 ? -17.363 -3.783 -25.072 1.00 96.62 862 GLU A C 1
ATOM 6791 O O . GLU A 1 862 ? -16.764 -4.703 -25.633 1.00 96.62 862 GLU A O 1
ATOM 6796 N N . GLN A 1 863 ? -17.367 -2.538 -25.563 1.00 97.25 863 GLN A N 1
ATOM 6797 C CA . GLN A 1 863 ? -16.794 -2.153 -26.851 1.00 97.25 863 GLN A CA 1
ATOM 6798 C C . GLN A 1 863 ? -15.274 -2.379 -26.910 1.00 97.25 863 GLN A C 1
ATOM 6800 O O . GLN A 1 863 ? -14.765 -2.817 -27.938 1.00 97.25 863 GLN A O 1
ATOM 6805 N N . ASN A 1 864 ? -14.553 -2.173 -25.801 1.00 97.75 864 ASN A N 1
ATOM 6806 C CA . ASN A 1 864 ? -13.102 -2.388 -25.722 1.00 97.75 864 ASN A CA 1
ATOM 6807 C C . ASN A 1 864 ? -12.709 -3.841 -26.042 1.00 97.75 864 ASN A C 1
ATOM 6809 O O . ASN A 1 864 ? -11.790 -4.101 -26.824 1.00 97.75 864 ASN A O 1
ATOM 6813 N N . GLY A 1 865 ? -13.438 -4.803 -25.464 1.00 96.50 865 GLY A N 1
ATOM 6814 C CA . GLY A 1 865 ? -13.223 -6.231 -25.710 1.00 96.50 865 GLY A CA 1
ATOM 6815 C C . GLY A 1 865 ? -13.491 -6.618 -27.163 1.00 96.50 865 GLY A C 1
ATOM 6816 O O . GLY A 1 865 ? -12.743 -7.396 -27.748 1.00 96.50 865 GLY A O 1
ATOM 6817 N N . ARG A 1 866 ? -14.528 -6.035 -27.770 1.00 97.62 866 ARG A N 1
ATOM 6818 C CA . ARG A 1 866 ? -14.871 -6.275 -29.173 1.00 97.62 866 ARG A CA 1
ATOM 6819 C C . ARG A 1 866 ? -13.844 -5.675 -30.134 1.00 97.62 866 ARG A C 1
ATOM 6821 O O . ARG A 1 866 ? -13.412 -6.357 -31.061 1.00 97.62 866 ARG A O 1
ATOM 6828 N N . ASP A 1 867 ? -13.456 -4.418 -29.936 1.00 97.81 867 ASP A N 1
ATOM 6829 C CA . ASP A 1 867 ? -12.567 -3.710 -30.866 1.00 97.81 867 ASP A CA 1
ATOM 6830 C C . ASP A 1 867 ? -11.149 -4.285 -30.854 1.00 97.81 867 ASP A C 1
ATOM 6832 O O . ASP A 1 867 ? -10.542 -4.455 -31.912 1.00 97.81 867 ASP A O 1
ATOM 6836 N N . SER A 1 868 ? -10.651 -4.690 -29.683 1.00 97.38 868 SER A N 1
ATOM 6837 C CA . SER A 1 868 ? -9.365 -5.390 -29.585 1.00 97.38 868 SER A CA 1
ATOM 6838 C C . SER A 1 868 ? -9.364 -6.727 -30.339 1.00 97.38 868 SER A C 1
ATOM 6840 O O . SER A 1 868 ? -8.405 -7.017 -31.059 1.00 97.38 868 SER A O 1
ATOM 6842 N N . VAL A 1 869 ? -10.452 -7.508 -30.266 1.00 97.81 869 VAL A N 1
ATOM 6843 C CA . VAL A 1 869 ? -10.627 -8.732 -31.074 1.00 97.81 869 VAL A CA 1
ATOM 6844 C C . VAL A 1 869 ? -10.711 -8.407 -32.568 1.00 97.81 869 VAL A C 1
ATOM 6846 O O . VAL A 1 869 ? -10.123 -9.122 -33.375 1.00 97.81 869 VAL A O 1
ATOM 6849 N N . ALA A 1 870 ? -11.388 -7.325 -32.963 1.00 97.75 870 ALA A N 1
ATOM 6850 C CA . ALA A 1 870 ? -11.461 -6.898 -34.363 1.00 97.75 870 ALA A CA 1
ATOM 6851 C C . ALA A 1 870 ? -10.084 -6.553 -34.950 1.00 97.75 870 ALA A C 1
ATOM 6853 O O . ALA A 1 870 ? -9.753 -6.983 -36.061 1.00 97.75 870 ALA A O 1
ATOM 6854 N N . MET A 1 871 ? -9.252 -5.840 -34.189 1.00 97.44 871 MET A N 1
ATOM 6855 C CA . MET A 1 871 ? -7.871 -5.557 -34.582 1.00 97.44 871 MET A CA 1
ATOM 6856 C C . MET A 1 871 ? -7.050 -6.845 -34.704 1.00 97.44 871 MET A C 1
ATOM 6858 O O . MET A 1 871 ? -6.397 -7.063 -35.725 1.00 97.44 871 MET A O 1
ATOM 6862 N N . ALA A 1 872 ? -7.138 -7.737 -33.714 1.00 97.81 872 ALA A N 1
ATOM 6863 C CA . ALA A 1 872 ? -6.427 -9.013 -33.730 1.00 97.81 872 ALA A CA 1
ATOM 6864 C C . ALA A 1 872 ? -6.845 -9.923 -34.897 1.00 97.81 872 ALA A C 1
ATOM 6866 O O . ALA A 1 872 ? -5.988 -10.516 -35.556 1.00 97.81 872 ALA A O 1
ATOM 6867 N N . ALA A 1 873 ? -8.143 -9.999 -35.197 1.00 96.69 873 ALA A N 1
ATOM 6868 C CA . ALA A 1 873 ? -8.671 -10.765 -36.322 1.00 96.69 873 ALA A CA 1
ATOM 6869 C C . ALA A 1 873 ? -8.171 -10.209 -37.664 1.00 96.69 873 ALA A C 1
ATOM 6871 O O . ALA A 1 873 ? -7.747 -10.972 -38.532 1.00 96.69 873 ALA A O 1
ATOM 6872 N N . THR A 1 874 ? -8.145 -8.881 -37.811 1.00 97.44 874 THR A N 1
ATOM 6873 C CA . THR A 1 874 ? -7.624 -8.218 -39.017 1.00 97.44 874 THR A CA 1
ATOM 6874 C C . THR A 1 874 ? -6.128 -8.488 -39.198 1.00 97.44 874 THR A C 1
ATOM 6876 O O . THR A 1 874 ? -5.699 -8.869 -40.286 1.00 97.44 874 THR A O 1
ATOM 6879 N N . ALA A 1 875 ? -5.333 -8.362 -38.129 1.00 97.81 875 ALA A N 1
ATOM 6880 C CA . ALA A 1 875 ? -3.905 -8.677 -38.160 1.00 97.81 875 ALA A CA 1
ATOM 6881 C C . ALA A 1 875 ? -3.648 -10.146 -38.521 1.00 97.81 875 ALA A C 1
ATOM 6883 O O . ALA A 1 875 ? -2.794 -10.444 -39.354 1.00 97.81 875 ALA A O 1
ATOM 6884 N N . THR A 1 876 ? -4.439 -11.059 -37.959 1.00 96.31 876 THR A N 1
ATOM 6885 C CA . THR A 1 876 ? -4.357 -12.493 -38.260 1.00 96.31 876 THR A CA 1
ATOM 6886 C C . THR A 1 876 ? -4.659 -12.773 -39.733 1.00 96.31 876 THR A C 1
ATOM 6888 O O . THR A 1 876 ? -3.883 -13.453 -40.402 1.00 96.31 876 THR A O 1
ATOM 68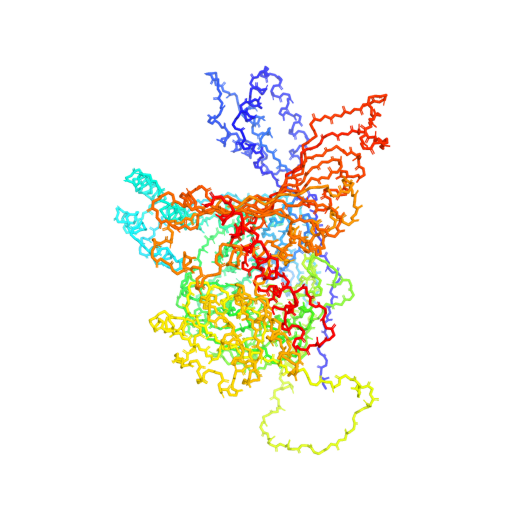91 N N . ALA A 1 877 ? -5.740 -12.200 -40.272 1.00 95.56 877 ALA A N 1
ATOM 6892 C CA . ALA A 1 877 ? -6.124 -12.386 -41.670 1.00 95.56 877 ALA A CA 1
ATOM 6893 C C . ALA A 1 877 ? -5.061 -11.860 -42.650 1.00 95.56 877 ALA A C 1
ATOM 6895 O O . ALA A 1 877 ? -4.760 -12.518 -43.647 1.00 95.56 877 ALA A O 1
ATOM 6896 N N . LEU A 1 878 ? -4.464 -10.700 -42.354 1.00 96.62 878 LEU A N 1
ATOM 6897 C CA . LEU A 1 878 ? -3.381 -10.130 -43.158 1.00 96.62 878 LEU A CA 1
ATOM 6898 C C . LEU A 1 878 ? -2.117 -11.000 -43.115 1.00 96.62 878 LEU A C 1
ATOM 6900 O O . LEU A 1 878 ? -1.533 -11.266 -44.165 1.00 96.62 878 LEU A O 1
ATOM 6904 N N . ALA A 1 879 ? -1.726 -11.491 -41.935 1.00 95.00 879 ALA A N 1
ATOM 6905 C CA . ALA A 1 879 ? -0.575 -12.383 -41.796 1.00 95.00 879 ALA A CA 1
ATOM 6906 C C . ALA A 1 879 ? -0.773 -13.700 -42.574 1.00 95.00 879 ALA A C 1
ATOM 6908 O O . ALA A 1 879 ? 0.133 -14.150 -43.275 1.00 95.00 879 ALA A O 1
ATOM 6909 N N . ASP A 1 880 ? -1.978 -14.276 -42.525 1.00 91.50 880 ASP A N 1
ATOM 6910 C CA . ASP A 1 880 ? -2.319 -15.495 -43.268 1.00 91.50 880 ASP A CA 1
ATOM 6911 C C . ASP A 1 880 ? -2.346 -15.289 -44.792 1.00 91.50 880 ASP A C 1
ATOM 6913 O O . ASP A 1 880 ? -2.102 -16.234 -45.547 1.00 91.50 880 ASP A O 1
ATOM 6917 N N . ALA A 1 881 ? -2.677 -14.087 -45.272 1.00 87.56 881 ALA A N 1
ATOM 6918 C CA . ALA A 1 881 ? -2.690 -13.776 -46.700 1.00 87.56 881 ALA A CA 1
ATOM 6919 C C . ALA A 1 881 ? -1.270 -13.702 -47.286 1.00 87.56 881 ALA A C 1
ATOM 6921 O O . ALA A 1 881 ? -1.036 -14.203 -48.386 1.00 87.56 881 ALA A O 1
ATOM 6922 N N . VAL A 1 882 ? -0.316 -13.136 -46.538 1.00 78.19 882 VAL A N 1
ATOM 6923 C CA . VAL A 1 882 ? 1.100 -13.059 -46.938 1.00 78.19 882 VAL A CA 1
ATOM 6924 C C . VAL A 1 882 ? 1.710 -14.457 -47.067 1.00 78.19 882 VAL A C 1
ATOM 6926 O O . VAL A 1 882 ? 2.347 -14.757 -48.076 1.00 78.19 882 VAL A O 1
ATOM 6929 N N . ASP A 1 883 ? 1.436 -15.347 -46.110 1.00 71.06 883 ASP A N 1
ATOM 6930 C CA . ASP A 1 883 ? 1.902 -16.740 -46.145 1.00 71.06 883 ASP A CA 1
ATOM 6931 C C . ASP A 1 883 ? 1.399 -17.512 -47.373 1.00 71.06 883 ASP A C 1
ATOM 6933 O O . ASP A 1 883 ? 2.108 -18.367 -47.904 1.00 71.06 883 ASP A O 1
ATOM 6937 N N . ARG A 1 884 ? 0.171 -17.231 -47.830 1.00 68.44 884 ARG A N 1
ATOM 6938 C CA . ARG A 1 884 ? -0.410 -17.864 -49.027 1.00 68.44 884 ARG A CA 1
ATOM 6939 C C . ARG A 1 884 ? 0.149 -17.310 -50.333 1.00 68.44 884 ARG A C 1
ATOM 6941 O O . ARG A 1 884 ? 0.066 -18.007 -51.331 1.00 68.44 884 ARG A O 1
ATOM 6948 N N . GLY A 1 885 ? 0.666 -16.080 -50.340 1.00 56.47 885 GLY A N 1
ATOM 6949 C CA . GLY A 1 885 ? 1.300 -15.472 -51.515 1.00 56.47 885 GLY A CA 1
ATOM 6950 C C . GLY A 1 885 ? 2.781 -15.831 -51.687 1.00 56.47 885 GLY A C 1
ATOM 6951 O O . GLY A 1 885 ? 3.333 -15.608 -52.760 1.00 56.47 885 GLY A O 1
ATOM 6952 N N . LEU A 1 886 ? 3.423 -16.359 -50.637 1.00 55.22 886 LEU A N 1
ATOM 6953 C CA . LEU A 1 886 ? 4.821 -16.818 -50.631 1.00 55.22 886 LEU A CA 1
ATOM 6954 C C . LEU A 1 886 ? 4.973 -18.340 -50.836 1.00 55.22 886 LEU A C 1
ATOM 6956 O O . LEU A 1 886 ? 6.092 -18.805 -51.062 1.00 55.22 886 LEU A O 1
ATOM 6960 N N . ARG A 1 887 ? 3.877 -19.102 -50.735 1.00 46.38 887 ARG A N 1
ATOM 6961 C CA . ARG A 1 887 ? 3.774 -20.517 -51.133 1.00 46.38 887 ARG A CA 1
ATOM 6962 C C . ARG A 1 887 ? 3.266 -20.616 -52.562 1.00 46.38 887 ARG A C 1
ATOM 6964 O O . ARG A 1 887 ? 3.695 -21.569 -53.247 1.00 46.38 887 ARG A O 1
#